Protein 1VL0 (pdb70)

InterPro domains:
  IPR005913 dTDP-4-dehydrorhamnose reductase [PTHR10491] (2-278)
  IPR005913 dTDP-4-dehydrorhamnose reductase [TIGR01214] (2-276)
  IPR029903 RmlD-like, substrate binding domain [PF04321] (1-279)
  IPR036291 NAD(P)-binding domain superfamily [SSF51735] (1-278)

B-factor: mean 43.26, std 10.96, range [20.82, 116.73]

Secondary structure (DSSP, 8-state):
--EEEESTTSHHHHHHHHHHTTSS--EEEE-TTT--TT-HHHHHHHHHHH--SEEEE------HHHHHH-HHHHHIIIIIHHHHHHHHHHHHT-EEEEEEEGGGS-S--SSPBPTTSPP---SHHHHHHHHHHHHHHHH-SSEEEEEE-SEESSSS-TTT--HHHHH-SEEEEESS-EE--EEHHHHHHHHHHHHHHT--EEEE---BS-EEHHHHHHHHHHHH----EEEEE-STTS--SS---SB-PBP---TTTT---PPBHHHHHHHHHHHH-/-EEEESTTSHHHHHHHHHHTTSS--EEEE-TTT--TT-HHHHHHHHHHH--SEEEE------HHHHHH-HHHHHIIIIIHHHHHHHHHHHHT-EEEEEEEGGGS-S--SS-B-TTSPP---SHHHHHHHHHHHHHHHH-SSEEEEEE-SEESSSS-TTT--HHHHH-SEEEEESS-EE--EEHHHHHHHHHHHHHHT--EEEE---BS-EEHHHHHHHHHHHHT---EEEEE-GGGS--SS---SB-PBP---TTTT-----BHHHHHHHHHHHH-/--EEEESTTSHHHHHHHHHHTTSS--EEEE-TTT--TT-HHHHHHHHHHH--SEEEE------HHHHHH-HHHHHIIIIIHHHHHHHHHHHHT-EEEEEEEGGGS-S--SSPBPTTSPP---SHHHHHHHHHHHHHHHH-SSEEEEEE-SEESSSS-TTT--HHHHH-SEEEEESS-EE--EEHHHHHHHHHHHHHHT--EEEE---BS-EEHHHHHHHHHHHH----EEEEE-GGGS--SS---SB-PBP---TTTT---PPBHHHHHHHHHHHH-

Structure (mmCIF, N/CA/C/O backbone):
data_1VL0
#
_entry.id   1VL0
#
_cell.length_a   106.800
_cell.length_b   130.670
_cell.length_c   151.050
_cell.angle_alpha   90.00
_cell.angle_beta   90.00
_cell.angle_gamma   90.00
#
_symmetry.space_group_name_H-M   'C 2 2 21'
#
loop_
_entity.id
_entity.type
_entity.pdbx_description
1 polymer 'DTDP-4-dehydrorhamnose reductase, rfbD ortholog'
2 non-polymer '1,4-DIHYDRONICOTINAMIDE ADENINE DINUCLEOTIDE'
3 non-polymer 'UNKNOWN LIGAND'
4 water water
#
loop_
_atom_site.group_PDB
_atom_site.id
_atom_site.type_symbol
_atom_site.label_atom_id
_atom_site.label_alt_id
_atom_site.label_comp_id
_atom_site.label_asym_id
_atom_site.label_entity_id
_atom_site.label_seq_id
_atom_site.pdbx_PDB_ins_code
_atom_site.Cartn_x
_atom_site.Cartn_y
_atom_site.Cartn_z
_atom_site.occupancy
_atom_site.B_iso_or_equiv
_atom_site.auth_seq_id
_atom_site.auth_comp_id
_atom_site.auth_asym_id
_atom_site.auth_atom_id
_atom_site.pdbx_PDB_model_num
ATOM 1 N N . HIS A 1 12 ? 1.606 32.685 10.557 1.00 67.53 0 HIS A N 1
ATOM 2 C CA . HIS A 1 12 ? 2.786 32.637 11.510 1.00 68.80 0 HIS A CA 1
ATOM 3 C C . HIS A 1 12 ? 4.086 32.034 10.904 1.00 64.36 0 HIS A C 1
ATOM 4 O O . HIS A 1 12 ? 4.062 31.223 9.982 1.00 65.80 0 HIS A O 1
ATOM 19 N N . LYS A 1 14 ? 7.302 29.765 10.512 1.00 44.49 2 LYS A N 1
ATOM 20 C CA . LYS A 1 14 ? 7.648 28.403 10.790 1.00 43.83 2 LYS A CA 1
ATOM 21 C C . LYS A 1 14 ? 9.185 28.240 10.685 1.00 40.78 2 LYS A C 1
ATOM 22 O O . LYS A 1 14 ? 9.783 28.446 9.635 1.00 37.15 2 LYS A O 1
ATOM 28 N N . ILE A 1 15 ? 9.792 27.844 11.793 1.00 39.03 3 ILE A N 1
ATOM 29 C CA . ILE A 1 15 ? 11.209 27.650 11.896 1.00 41.21 3 ILE A CA 1
ATOM 30 C C . ILE A 1 15 ? 11.559 26.194 12.149 1.00 39.84 3 ILE A C 1
ATOM 31 O O . ILE A 1 15 ? 11.290 25.678 13.211 1.00 39.84 3 ILE A O 1
ATOM 36 N N . LEU A 1 16 ? 12.199 25.571 11.172 1.00 36.97 4 LEU A N 1
ATOM 37 C CA . LEU A 1 16 ? 12.778 24.255 11.343 1.00 36.69 4 LEU A CA 1
ATOM 38 C C . LEU A 1 16 ? 14.147 24.381 11.942 1.00 35.57 4 LEU A C 1
ATOM 39 O O . LEU A 1 16 ? 14.995 25.151 11.431 1.00 35.95 4 LEU A O 1
ATOM 44 N N . ILE A 1 17 ? 14.388 23.627 13.016 1.00 33.83 5 ILE A N 1
ATOM 45 C CA . ILE A 1 17 ? 15.712 23.529 13.603 1.00 36.26 5 ILE A CA 1
ATOM 46 C C . ILE A 1 17 ? 16.206 22.122 13.427 1.00 35.87 5 ILE A C 1
ATOM 47 O O . ILE A 1 17 ? 15.531 21.177 13.852 1.00 34.31 5 ILE A O 1
ATOM 52 N N . THR A 1 18 ? 17.368 21.972 12.795 1.00 32.56 6 THR A N 1
ATOM 53 C CA . THR A 1 18 ? 18.022 20.667 12.709 1.00 33.23 6 THR A CA 1
ATOM 54 C C . THR A 1 18 ? 19.125 20.589 13.728 1.00 36.01 6 THR A C 1
ATOM 55 O O . THR A 1 18 ? 19.810 21.620 14.014 1.00 36.68 6 THR A O 1
ATOM 59 N N . GLY A 1 19 ? 19.336 19.383 14.270 1.00 36.74 7 GLY A N 1
ATOM 60 C CA . GLY A 1 19 ? 20.307 19.175 15.371 1.00 35.45 7 GLY A CA 1
ATOM 61 C C . GLY A 1 19 ? 19.825 19.879 16.625 1.00 35.84 7 GLY A C 1
ATOM 62 O O . GLY A 1 19 ? 20.593 20.459 17.394 1.00 35.73 7 GLY A O 1
ATOM 63 N N . ALA A 1 20 ? 18.514 19.824 16.814 1.00 35.44 8 ALA A N 1
ATOM 64 C CA . ALA A 1 20 ? 17.789 20.645 17.790 1.00 36.73 8 ALA A CA 1
ATOM 65 C C . ALA A 1 20 ? 18.017 20.227 19.260 1.00 37.31 8 ALA A C 1
ATOM 66 O O . ALA A 1 20 ? 17.805 21.030 20.187 1.00 37.85 8 ALA A O 1
ATOM 68 N N . ASN A 1 21 ? 18.473 18.995 19.457 1.00 37.82 9 ASN A N 1
ATOM 69 C CA . ASN A 1 21 ? 18.849 18.514 20.774 1.00 38.79 9 ASN A CA 1
ATOM 70 C C . ASN A 1 21 ? 20.260 18.938 21.230 1.00 37.94 9 ASN A C 1
ATOM 71 O O . ASN A 1 21 ? 20.612 18.754 22.404 1.00 38.89 9 ASN A O 1
ATOM 76 N N . GLY A 1 22 ? 21.057 19.480 20.330 1.00 36.60 10 GLY A N 1
ATOM 77 C CA . GLY A 1 22 ? 22.430 19.919 20.653 1.00 35.96 10 GLY A CA 1
ATOM 78 C C . GLY A 1 22 ? 22.436 21.169 21.515 1.00 35.91 10 GLY A C 1
ATOM 79 O O . GLY A 1 22 ? 21.377 21.727 21.826 1.00 35.12 10 GLY A O 1
ATOM 80 N N . GLN A 1 23 ? 23.628 21.649 21.871 1.00 35.93 11 GLN A N 1
ATOM 81 C CA . GLN A 1 23 ? 23.738 22.845 22.719 1.00 34.90 11 GLN A CA 1
ATOM 82 C C . GLN A 1 23 ? 23.000 24.061 22.169 1.00 34.08 11 GLN A C 1
ATOM 83 O O . GLN A 1 23 ? 22.215 24.677 22.868 1.00 34.84 11 GLN A O 1
ATOM 89 N N . LEU A 1 24 ? 23.293 24.445 20.928 1.00 34.85 12 LEU A N 1
ATOM 90 C CA . LEU A 1 24 ? 22.657 25.621 20.358 1.00 33.15 12 LEU A CA 1
ATOM 91 C C . LEU A 1 24 ? 21.185 25.369 20.045 1.00 34.59 12 LEU A C 1
ATOM 92 O O . LEU A 1 24 ? 20.340 26.227 20.287 1.00 33.40 12 LEU A O 1
ATOM 97 N N . GLY A 1 25 ? 20.880 24.189 19.518 1.00 33.86 13 GLY A N 1
ATOM 98 C CA . GLY A 1 25 ? 19.509 23.842 19.181 1.00 35.76 13 GLY A CA 1
ATOM 99 C C . GLY A 1 25 ? 18.585 24.032 20.378 1.00 36.05 13 GLY A C 1
ATOM 100 O O . GLY A 1 25 ? 17.530 24.630 20.266 1.00 40.21 13 GLY A O 1
ATOM 101 N N . ARG A 1 26 ? 19.023 23.558 21.538 1.00 38.02 14 ARG A N 1
ATOM 102 C CA . ARG A 1 26 ? 18.279 23.748 22.793 1.00 38.88 14 ARG A CA 1
ATOM 103 C C . ARG A 1 26 ? 18.129 25.209 23.188 1.00 37.41 14 ARG A C 1
ATOM 104 O O . ARG A 1 26 ? 17.065 25.618 23.618 1.00 37.75 14 ARG A O 1
ATOM 112 N N . GLU A 1 27 ? 19.187 26.000 23.044 1.00 37.59 15 GLU A N 1
ATOM 113 C CA . GLU A 1 27 ? 19.103 27.382 23.413 1.00 36.34 15 GLU A CA 1
ATOM 114 C C . GLU A 1 27 ? 18.157 28.179 22.512 1.00 38.72 15 GLU A C 1
ATOM 115 O O . GLU A 1 27 ? 17.400 29.041 22.989 1.00 36.39 15 GLU A O 1
ATOM 121 N N . ILE A 1 28 ? 18.151 27.870 21.215 1.00 37.12 16 ILE A N 1
ATOM 122 C CA . ILE A 1 28 ? 17.277 28.559 20.297 1.00 36.56 16 ILE A CA 1
ATOM 123 C C . ILE A 1 28 ? 15.826 28.229 20.630 1.00 38.30 16 ILE A C 1
ATOM 124 O O . ILE A 1 28 ? 14.967 29.111 20.648 1.00 37.78 16 ILE A O 1
ATOM 129 N N . GLN A 1 29 ? 15.554 26.957 20.895 1.00 37.42 17 GLN A N 1
ATOM 130 C CA . GLN A 1 29 ? 14.193 26.569 21.299 1.00 37.88 17 GLN A CA 1
ATOM 131 C C . GLN A 1 29 ? 13.766 27.380 22.527 1.00 38.91 17 GLN A C 1
ATOM 132 O O . GLN A 1 29 ? 12.671 27.906 22.569 1.00 39.66 17 GLN A O 1
ATOM 138 N N . LYS A 1 30 ? 14.682 27.513 23.492 1.00 39.99 18 LYS A N 1
ATOM 139 C CA . LYS A 1 30 ? 14.408 28.216 24.730 1.00 42.01 18 LYS A CA 1
ATOM 140 C C . LYS A 1 30 ? 14.150 29.711 24.503 1.00 42.45 18 LYS A C 1
ATOM 141 O O . LYS A 1 30 ? 13.184 30.257 25.043 1.00 43.97 18 LYS A O 1
ATOM 147 N N . GLN A 1 31 ? 14.947 30.354 23.659 1.00 41.04 19 GLN A N 1
ATOM 148 C CA . GLN A 1 31 ? 14.740 31.768 23.354 1.00 38.80 19 GLN A CA 1
ATOM 149 C C . GLN A 1 31 ? 13.512 32.028 22.476 1.00 41.09 19 GLN A C 1
ATOM 150 O O . GLN A 1 31 ? 13.012 33.153 22.424 1.00 43.24 19 GLN A O 1
ATOM 156 N N . LEU A 1 32 ? 13.011 31.005 21.792 1.00 42.90 20 LEU A N 1
ATOM 157 C CA . LEU A 1 32 ? 11.819 31.149 20.974 1.00 43.82 20 LEU A CA 1
ATOM 158 C C . LEU A 1 32 ? 10.519 30.794 21.707 1.00 46.30 20 LEU A C 1
ATOM 159 O O . LEU A 1 32 ? 9.448 31.026 21.195 1.00 46.51 20 LEU A O 1
ATOM 164 N N . LYS A 1 33 ? 10.610 30.201 22.889 1.00 50.56 21 LYS A N 1
ATOM 165 C CA . LYS A 1 33 ? 9.420 29.902 23.666 1.00 54.63 21 LYS A CA 1
ATOM 166 C C . LYS A 1 33 ? 8.593 31.178 23.930 1.00 56.60 21 LYS A C 1
ATOM 167 O O . LYS A 1 33 ? 9.100 32.214 24.336 1.00 56.36 21 LYS A O 1
ATOM 170 N N . GLY A 1 34 ? 7.303 31.096 23.661 1.00 58.92 22 GLY A N 1
ATOM 171 C CA . GLY A 1 34 ? 6.418 32.228 23.870 1.00 60.75 22 GLY A CA 1
ATOM 172 C C . GLY A 1 34 ? 6.433 33.294 22.786 1.00 61.05 22 GLY A C 1
ATOM 173 O O . GLY A 1 34 ? 5.586 34.188 22.792 1.00 61.91 22 GLY A O 1
ATOM 174 N N . LYS A 1 35 ? 7.366 33.208 21.845 1.00 59.67 23 LYS A N 1
ATOM 175 C CA . LYS A 1 35 ? 7.342 34.084 20.679 1.00 59.03 23 LYS A CA 1
ATOM 176 C C . LYS A 1 35 ? 6.246 33.603 19.739 1.00 57.77 23 LYS A C 1
ATOM 177 O O . LYS A 1 35 ? 5.733 32.484 19.883 1.00 55.30 23 LYS A O 1
ATOM 181 N N . ASN A 1 36 ? 5.876 34.457 18.791 1.00 58.79 24 ASN A N 1
ATOM 182 C CA . ASN A 1 36 ? 4.819 34.128 17.833 1.00 59.59 24 ASN A CA 1
ATOM 183 C C . ASN A 1 36 ? 5.377 33.381 16.591 1.00 58.42 24 ASN A C 1
ATOM 184 O O . ASN A 1 36 ? 5.353 33.885 15.457 1.00 60.33 24 ASN A O 1
ATOM 189 N N . VAL A 1 37 ? 5.909 32.183 16.835 1.00 55.49 25 VAL A N 1
ATOM 190 C CA . VAL A 1 37 ? 6.553 31.367 15.816 1.00 52.11 25 VAL A CA 1
ATOM 191 C C . VAL A 1 37 ? 6.243 29.929 16.120 1.00 48.28 25 VAL A C 1
ATOM 192 O O . VAL A 1 37 ? 6.217 29.529 17.291 1.00 47.79 25 VAL A O 1
ATOM 196 N N . GLU A 1 38 ? 6.066 29.149 15.067 1.00 45.29 26 GLU A N 1
ATOM 197 C CA . GLU A 1 38 ? 5.959 27.715 15.186 1.00 44.82 26 GLU A CA 1
ATOM 198 C C . GLU A 1 38 ? 7.344 27.102 14.980 1.00 42.10 26 GLU A C 1
ATOM 199 O O . GLU A 1 38 ? 7.932 27.221 13.892 1.00 41.53 26 GLU A O 1
ATOM 205 N N . VAL A 1 39 ? 7.870 26.466 16.022 1.00 40.96 27 VAL A N 1
ATOM 206 C CA . VAL A 1 39 ? 9.182 25.810 15.963 1.00 43.35 27 VAL A CA 1
ATOM 207 C C . VAL A 1 39 ? 9.022 24.309 15.730 1.00 43.81 27 VAL A C 1
ATOM 208 O O . VAL A 1 39 ? 8.231 23.654 16.412 1.00 44.13 27 VAL A O 1
ATOM 212 N N . ILE A 1 40 ? 9.798 23.786 14.780 1.00 41.87 28 ILE A N 1
ATOM 213 C CA . ILE A 1 40 ? 9.821 22.371 14.466 1.00 42.46 28 ILE A CA 1
ATOM 214 C C . ILE A 1 40 ? 11.221 21.861 14.745 1.00 42.26 28 ILE A C 1
ATOM 215 O O . ILE A 1 40 ? 12.093 21.963 13.884 1.00 41.13 28 ILE A O 1
ATOM 220 N N . PRO A 1 41 ? 11.444 21.302 15.926 1.00 41.95 29 PRO A N 1
ATOM 221 C CA . PRO A 1 41 ? 12.752 20.791 16.274 1.00 42.67 29 PRO A CA 1
ATOM 222 C C . PRO A 1 41 ? 12.931 19.382 15.751 1.00 41.50 29 PRO A C 1
ATOM 223 O O . PRO A 1 41 ? 12.042 18.546 15.910 1.00 38.03 29 PRO A O 1
ATOM 227 N N . THR A 1 42 ? 14.071 19.119 15.126 1.00 38.09 30 THR A N 1
ATOM 228 C CA . THR A 1 42 ? 14.360 17.801 14.642 1.00 38.64 30 THR A CA 1
ATOM 229 C C . THR A 1 42 ? 15.767 17.470 14.995 1.00 39.03 30 THR A C 1
ATOM 230 O O . THR A 1 42 ? 16.667 18.342 15.004 1.00 38.79 30 THR A O 1
ATOM 234 N N . ASP A 1 43 ? 15.973 16.191 15.233 1.00 40.16 31 ASP A N 1
ATOM 235 C CA . ASP A 1 43 ? 17.297 15.641 15.248 1.00 41.37 31 ASP A CA 1
ATOM 236 C C . ASP A 1 43 ? 17.296 14.415 14.353 1.00 37.60 31 ASP A C 1
ATOM 237 O O . ASP A 1 43 ? 16.298 14.141 13.636 1.00 37.77 31 ASP A O 1
ATOM 242 N N . VAL A 1 44 ? 18.395 13.681 14.345 1.00 38.14 32 VAL A N 1
ATOM 243 C CA . VAL A 1 44 ? 18.658 12.714 13.273 1.00 42.03 32 VAL A CA 1
ATOM 244 C C . VAL A 1 44 ? 17.540 11.698 13.102 1.00 42.13 32 VAL A C 1
ATOM 245 O O . VAL A 1 44 ? 17.257 11.248 11.988 1.00 42.68 32 VAL A O 1
ATOM 249 N N . GLN A 1 45 ? 16.927 11.302 14.201 1.00 43.55 33 GLN A N 1
ATOM 250 C CA . GLN A 1 45 ? 15.882 10.289 14.165 1.00 44.45 33 GLN A CA 1
ATOM 251 C C . GLN A 1 45 ? 14.561 10.820 13.567 1.00 42.16 33 GLN A C 1
ATOM 252 O O . GLN A 1 45 ? 13.687 10.022 13.183 1.00 41.13 33 GLN A O 1
ATOM 258 N N . ASP A 1 46 ? 14.431 12.146 13.459 1.00 38.56 34 ASP A N 1
ATOM 259 C CA . ASP A 1 46 ? 13.245 12.784 12.854 1.00 42.01 34 ASP A CA 1
ATOM 260 C C . ASP A 1 46 ? 13.475 13.203 11.404 1.00 40.93 34 ASP A C 1
ATOM 261 O O . ASP A 1 46 ? 12.559 13.190 10.577 1.00 40.04 34 ASP A O 1
ATOM 266 N N . LEU A 1 47 ? 14.693 13.645 11.139 1.00 38.40 35 LEU A N 1
ATOM 267 C CA . LEU A 1 47 ? 15.124 14.056 9.826 1.00 36.93 35 LEU A CA 1
ATOM 268 C C . LEU A 1 47 ? 16.625 13.938 9.757 1.00 35.38 35 LEU A C 1
ATOM 269 O O . LEU A 1 47 ? 17.349 14.694 10.405 1.00 35.31 35 LEU A O 1
ATOM 274 N N . ASP A 1 48 ? 17.064 12.994 8.953 1.00 37.27 36 ASP A N 1
ATOM 275 C CA . ASP A 1 48 ? 18.472 12.814 8.646 1.00 37.49 36 ASP A CA 1
ATOM 276 C C . ASP A 1 48 ? 18.846 13.741 7.503 1.00 35.44 36 ASP A C 1
ATOM 277 O O . ASP A 1 48 ? 18.462 13.538 6.367 1.00 35.44 36 ASP A O 1
ATOM 282 N N . ILE A 1 49 ? 19.598 14.781 7.810 1.00 36.50 37 ILE A N 1
ATOM 283 C CA . ILE A 1 49 ? 19.883 15.806 6.837 1.00 36.61 37 ILE A CA 1
ATOM 284 C C . ILE A 1 49 ? 20.807 15.346 5.706 1.00 36.53 37 ILE A C 1
ATOM 285 O O . ILE A 1 49 ? 20.884 16.029 4.701 1.00 36.76 37 ILE A O 1
ATOM 290 N N . THR A 1 50 ? 21.474 14.196 5.857 1.00 34.73 38 THR A N 1
ATOM 291 C CA . THR A 1 50 ? 22.378 13.694 4.833 1.00 36.31 38 THR A CA 1
ATOM 292 C C . THR A 1 50 ? 21.646 12.953 3.720 1.00 38.54 38 THR A C 1
ATOM 293 O O . THR A 1 50 ? 22.272 12.602 2.724 1.00 38.50 38 THR A O 1
ATOM 297 N N . ASN A 1 51 ? 20.334 12.773 3.879 1.00 37.42 39 ASN A N 1
ATOM 298 C CA . ASN A 1 51 ? 19.512 12.060 2.945 1.00 35.77 39 ASN A CA 1
ATOM 299 C C . ASN A 1 51 ? 18.665 12.994 2.101 1.00 37.41 39 ASN A C 1
ATOM 300 O O . ASN A 1 51 ? 17.684 13.563 2.591 1.00 36.88 39 ASN A O 1
ATOM 305 N N . VAL A 1 52 ? 18.988 13.085 0.813 1.00 36.54 40 VAL A N 1
ATOM 306 C CA . VAL A 1 52 ? 18.424 14.144 -0.039 1.00 37.19 40 VAL A CA 1
ATOM 307 C C . VAL A 1 52 ? 16.931 13.981 -0.240 1.00 37.09 40 VAL A C 1
ATOM 308 O O . VAL A 1 52 ? 16.178 14.930 -0.127 1.00 35.42 40 VAL A O 1
ATOM 312 N N . LEU A 1 53 ? 16.487 12.764 -0.483 1.00 37.66 41 LEU A N 1
ATOM 313 C CA . LEU A 1 53 ? 15.100 12.533 -0.738 1.00 38.98 41 LEU A CA 1
ATOM 314 C C . LEU A 1 53 ? 14.250 12.831 0.495 1.00 37.40 41 LEU A C 1
ATOM 315 O O . LEU A 1 53 ? 13.162 13.420 0.398 1.00 38.47 41 LEU A O 1
ATOM 320 N N . ALA A 1 54 ? 14.725 12.403 1.650 1.00 34.35 42 ALA A N 1
ATOM 321 C CA . ALA A 1 54 ? 14.028 12.637 2.910 1.00 35.34 42 ALA A CA 1
ATOM 322 C C . ALA A 1 54 ? 13.935 14.139 3.179 1.00 35.05 42 ALA A C 1
ATOM 323 O O . ALA A 1 54 ? 12.868 14.678 3.548 1.00 32.82 42 ALA A O 1
ATOM 325 N N . VAL A 1 55 ? 15.073 14.831 3.015 1.00 33.86 43 VAL A N 1
ATOM 326 C CA . VAL A 1 55 ? 15.088 16.279 3.213 1.00 32.79 43 VAL A CA 1
ATOM 327 C C . VAL A 1 55 ? 14.118 17.030 2.271 1.00 33.34 43 VAL A C 1
ATOM 328 O O . VAL A 1 55 ? 13.336 17.890 2.727 1.00 33.46 43 VAL A O 1
ATOM 332 N N . ASN A 1 56 ? 14.129 16.681 0.983 1.00 34.95 44 ASN A N 1
ATOM 333 C CA . ASN A 1 56 ? 13.214 17.294 0.018 1.00 35.95 44 ASN A CA 1
ATOM 334 C C . ASN A 1 56 ? 11.758 17.100 0.393 1.00 37.12 44 ASN A C 1
ATOM 335 O O . ASN A 1 56 ? 10.980 18.029 0.357 1.00 36.73 44 ASN A O 1
ATOM 340 N N . LYS A 1 57 ? 11.403 15.876 0.742 1.00 39.89 45 LYS A N 1
ATOM 341 C CA . LYS A 1 57 ? 10.032 15.557 1.105 1.00 39.67 45 LYS A CA 1
ATOM 342 C C . LYS A 1 57 ? 9.573 16.343 2.323 1.00 37.56 45 LYS A C 1
ATOM 343 O O . LYS A 1 57 ? 8.471 16.851 2.366 1.00 35.82 45 LYS A O 1
ATOM 349 N N . PHE A 1 58 ? 10.424 16.412 3.324 1.00 36.61 46 PHE A N 1
ATOM 350 C CA . PHE A 1 58 ? 10.118 17.114 4.572 1.00 37.76 46 PHE A CA 1
ATOM 351 C C . PHE A 1 58 ? 9.818 18.590 4.286 1.00 36.74 46 PHE A C 1
ATOM 352 O O . PHE A 1 58 ? 8.793 19.136 4.701 1.00 36.06 46 PHE A O 1
ATOM 360 N N . PHE A 1 59 ? 10.720 19.237 3.557 1.00 36.35 47 PHE A N 1
ATOM 361 C CA . PHE A 1 59 ? 10.495 20.651 3.207 1.00 34.88 47 PHE A CA 1
ATOM 362 C C . PHE A 1 59 ? 9.246 20.876 2.358 1.00 35.21 47 PHE A C 1
ATOM 363 O O . PHE A 1 59 ? 8.519 21.834 2.561 1.00 37.41 47 PHE A O 1
ATOM 371 N N . ASN A 1 60 ? 9.008 19.996 1.392 1.00 35.94 48 ASN A N 1
ATOM 372 C CA . ASN A 1 60 ? 7.845 20.141 0.515 1.00 39.57 48 ASN A CA 1
ATOM 373 C C . ASN A 1 60 ? 6.534 19.990 1.288 1.00 40.01 48 ASN A C 1
ATOM 374 O O . ASN A 1 60 ? 5.569 20.655 0.941 1.00 43.02 48 ASN A O 1
ATOM 379 N N . GLU A 1 61 ? 6.535 19.160 2.330 1.00 40.94 49 GLU A N 1
ATOM 380 C CA . GLU A 1 61 ? 5.340 18.924 3.158 1.00 46.20 49 GLU A CA 1
ATOM 381 C C . GLU A 1 61 ? 5.184 19.987 4.245 1.00 44.48 49 GLU A C 1
ATOM 382 O O . GLU A 1 61 ? 4.084 20.521 4.427 1.00 45.04 49 GLU A O 1
ATOM 388 N N . LYS A 1 62 ? 6.273 20.318 4.947 1.00 41.96 50 LYS A N 1
ATOM 389 C CA . LYS A 1 62 ? 6.199 21.248 6.069 1.00 42.48 50 LYS A CA 1
ATOM 390 C C . LYS A 1 62 ? 6.278 22.721 5.664 1.00 42.97 50 LYS A C 1
ATOM 391 O O . LYS A 1 62 ? 5.811 23.592 6.395 1.00 42.56 50 LYS A O 1
ATOM 397 N N . LYS A 1 63 ? 6.948 23.002 4.548 1.00 43.24 51 LYS A N 1
ATOM 398 C CA . LYS A 1 63 ? 7.151 24.363 4.074 1.00 42.71 51 LYS A CA 1
ATOM 399 C C . LYS A 1 63 ? 7.599 25.384 5.150 1.00 40.52 51 LYS A C 1
ATOM 400 O O . LYS A 1 63 ? 6.977 26.431 5.346 1.00 37.53 51 LYS A O 1
ATOM 406 N N . PRO A 1 64 ? 8.711 25.129 5.822 1.00 38.53 52 PRO A N 1
ATOM 407 C CA . PRO A 1 64 ? 9.210 26.117 6.784 1.00 37.94 52 PRO A CA 1
ATOM 408 C C . PRO A 1 64 ? 9.550 27.433 6.097 1.00 36.59 52 PRO A C 1
ATOM 409 O O . PRO A 1 64 ? 9.696 27.482 4.865 1.00 36.61 52 PRO A O 1
ATOM 413 N N . ASN A 1 65 ? 9.647 28.500 6.876 1.00 34.10 53 ASN A N 1
ATOM 414 C CA . ASN A 1 65 ? 10.099 29.794 6.357 1.00 34.83 53 ASN A CA 1
ATOM 415 C C . ASN A 1 65 ? 11.617 29.974 6.539 1.00 34.93 53 ASN A C 1
ATOM 416 O O . ASN A 1 65 ? 12.245 30.766 5.845 1.00 32.22 53 ASN A O 1
ATOM 421 N N . VAL A 1 66 ? 12.165 29.267 7.527 1.00 35.20 54 VAL A N 1
ATOM 422 C CA . VAL A 1 66 ? 13.599 29.360 7.901 1.00 36.66 54 VAL A CA 1
ATOM 423 C C . VAL A 1 66 ? 13.983 27.998 8.365 1.00 35.71 54 VAL A C 1
ATOM 424 O O . VAL A 1 66 ? 13.176 27.323 9.035 1.00 35.06 54 VAL A O 1
ATOM 428 N N . VAL A 1 67 ? 15.187 27.569 7.982 1.00 33.99 55 VAL A N 1
ATOM 429 C CA . VAL A 1 67 ? 15.819 26.431 8.585 1.00 32.53 55 VAL A CA 1
ATOM 430 C C . VAL A 1 67 ? 17.064 26.958 9.261 1.00 33.19 55 VAL A C 1
ATOM 431 O O . VAL A 1 67 ? 17.836 27.730 8.679 1.00 32.95 55 VAL A O 1
ATOM 435 N N . ILE A 1 68 ? 17.244 26.555 10.515 1.00 31.63 56 ILE A N 1
ATOM 436 C CA . ILE A 1 68 ? 18.465 26.773 11.246 1.00 32.14 56 ILE A CA 1
ATOM 437 C C . ILE A 1 68 ? 19.168 25.449 11.428 1.00 32.24 56 ILE A C 1
ATOM 438 O O . ILE A 1 68 ? 18.684 24.561 12.111 1.00 32.40 56 ILE A O 1
ATOM 443 N N . ASN A 1 69 ? 20.358 25.337 10.848 1.00 30.66 57 ASN A N 1
ATOM 444 C CA . ASN A 1 69 ? 21.053 24.070 10.919 1.00 32.87 57 ASN A CA 1
ATOM 445 C C . ASN A 1 69 ? 22.102 24.052 12.022 1.00 34.90 57 ASN A C 1
ATOM 446 O O . ASN A 1 69 ? 23.180 24.666 11.881 1.00 35.09 57 ASN A O 1
ATOM 451 N N . CYS A 1 70 ? 21.788 23.327 13.103 1.00 36.75 58 CYS A N 1
ATOM 452 C CA . CYS A 1 70 ? 22.688 23.174 14.250 1.00 39.05 58 CYS A CA 1
ATOM 453 C C . CYS A 1 70 ? 23.327 21.799 14.288 1.00 40.36 58 CYS A C 1
ATOM 454 O O . CYS A 1 70 ? 24.085 21.501 15.193 1.00 41.78 58 CYS A O 1
ATOM 457 N N . ALA A 1 71 ? 23.007 20.959 13.313 1.00 39.88 59 ALA A N 1
ATOM 458 C CA . ALA A 1 71 ? 23.547 19.597 13.262 1.00 38.63 59 ALA A CA 1
ATOM 459 C C . ALA A 1 71 ? 24.974 19.657 12.739 1.00 40.26 59 ALA A C 1
ATOM 460 O O . ALA A 1 71 ? 25.242 20.382 11.802 1.00 40.84 59 ALA A O 1
ATOM 462 N N . ALA A 1 72 ? 25.869 18.872 13.322 1.00 38.84 60 ALA A N 1
ATOM 463 C CA . ALA A 1 72 ? 27.222 18.766 12.827 1.00 40.51 60 ALA A CA 1
ATOM 464 C C . ALA A 1 72 ? 27.887 17.547 13.424 1.00 40.82 60 ALA A C 1
ATOM 465 O O . ALA A 1 72 ? 27.397 17.031 14.380 1.00 38.75 60 ALA A O 1
ATOM 467 N N . HIS A 1 73 ? 29.004 17.128 12.812 1.00 42.58 61 HIS A N 1
ATOM 468 C CA . HIS A 1 73 ? 29.953 16.140 13.317 1.00 45.25 61 HIS A CA 1
ATOM 469 C C . HIS A 1 73 ? 31.082 16.988 13.896 1.00 46.89 61 HIS A C 1
ATOM 470 O O . HIS A 1 73 ? 31.956 17.480 13.168 1.00 44.82 61 HIS A O 1
ATOM 477 N N . THR A 1 74 ? 31.007 17.206 15.208 1.00 50.11 62 THR A N 1
ATOM 478 C CA . THR A 1 74 ? 31.891 18.120 15.922 1.00 51.72 62 THR A CA 1
ATOM 479 C C . THR A 1 74 ? 33.039 17.448 16.635 1.00 53.73 62 THR A C 1
ATOM 480 O O . THR A 1 74 ? 33.909 18.148 17.122 1.00 53.93 62 THR A O 1
ATOM 484 N N . ALA A 1 75 ? 33.037 16.118 16.722 1.00 53.58 63 ALA A N 1
ATOM 485 C CA . ALA A 1 75 ? 34.214 15.395 17.208 1.00 53.02 63 ALA A CA 1
ATOM 486 C C . ALA A 1 75 ? 35.387 15.637 16.240 1.00 51.32 63 ALA A C 1
ATOM 487 O O . ALA A 1 75 ? 35.545 14.951 15.219 1.00 50.88 63 ALA A O 1
ATOM 489 N N . VAL A 1 76 ? 36.220 16.615 16.582 1.00 50.14 64 VAL A N 1
ATOM 490 C CA . VAL A 1 76 ? 37.250 17.119 15.665 1.00 50.87 64 VAL A CA 1
ATOM 491 C C . VAL A 1 76 ? 38.282 16.061 15.306 1.00 50.18 64 VAL A C 1
ATOM 492 O O . VAL A 1 76 ? 38.626 15.901 14.130 1.00 48.49 64 VAL A O 1
ATOM 496 N N . ASP A 1 77 ? 38.782 15.339 16.297 1.00 51.26 65 ASP A N 1
ATOM 497 C CA . ASP A 1 77 ? 39.797 14.313 16.041 1.00 52.31 65 ASP A CA 1
ATOM 498 C C . ASP A 1 77 ? 39.193 13.156 15.278 1.00 50.15 65 ASP A C 1
ATOM 499 O O . ASP A 1 77 ? 39.830 12.626 14.384 1.00 51.73 65 ASP A O 1
ATOM 504 N N . LYS A 1 78 ? 37.970 12.758 15.632 1.00 49.37 66 LYS A N 1
ATOM 505 C CA . LYS A 1 78 ? 37.273 11.666 14.927 1.00 50.18 66 LYS A CA 1
ATOM 506 C C . LYS A 1 78 ? 36.973 11.980 13.452 1.00 48.87 66 LYS A C 1
ATOM 507 O O . LYS A 1 78 ? 36.856 11.064 12.648 1.00 48.74 66 LYS A O 1
ATOM 510 N N . CYS A 1 79 ? 36.828 13.257 13.097 1.00 47.30 67 CYS A N 1
ATOM 511 C CA . CYS A 1 79 ? 36.640 13.633 11.681 1.00 45.38 67 CYS A CA 1
ATOM 512 C C . CYS A 1 79 ? 37.815 13.197 10.804 1.00 43.49 67 CYS A C 1
ATOM 513 O O . CYS A 1 79 ? 37.630 12.848 9.639 1.00 42.41 67 CYS A O 1
ATOM 516 N N . GLU A 1 80 ? 39.021 13.214 11.361 1.00 44.69 68 GLU A N 1
ATOM 517 C CA . GLU A 1 80 ? 40.222 12.828 10.605 1.00 47.27 68 GLU A CA 1
ATOM 518 C C . GLU A 1 80 ? 40.156 11.390 10.161 1.00 48.94 68 GLU A C 1
ATOM 519 O O . GLU A 1 80 ? 40.592 11.072 9.074 1.00 51.13 68 GLU A O 1
ATOM 525 N N . GLU A 1 81 ? 39.575 10.536 10.994 1.00 49.76 69 GLU A N 1
ATOM 526 C CA . GLU A 1 81 ? 39.421 9.110 10.659 1.00 52.17 69 GLU A CA 1
ATOM 527 C C . GLU A 1 81 ? 38.056 8.763 10.054 1.00 49.33 69 GLU A C 1
ATOM 528 O O . GLU A 1 81 ? 37.890 7.678 9.531 1.00 48.40 69 GLU A O 1
ATOM 534 N N . GLN A 1 82 ? 37.096 9.688 10.135 1.00 46.47 70 GLN A N 1
ATOM 535 C CA . GLN A 1 82 ? 35.769 9.524 9.537 1.00 44.78 70 GLN A CA 1
ATOM 536 C C . GLN A 1 82 ? 35.473 10.619 8.511 1.00 40.75 70 GLN A C 1
ATOM 537 O O . GLN A 1 82 ? 34.462 11.266 8.600 1.00 38.32 70 GLN A O 1
ATOM 543 N N . TYR A 1 83 ? 36.340 10.782 7.519 1.00 39.70 71 TYR A N 1
ATOM 544 C CA . TYR A 1 83 ? 36.255 11.866 6.538 1.00 38.93 71 TYR A CA 1
ATOM 545 C C . TYR A 1 83 ? 34.960 11.814 5.720 1.00 38.32 71 TYR A C 1
ATOM 546 O O . TYR A 1 83 ? 34.317 12.838 5.504 1.00 38.12 71 TYR A O 1
ATOM 555 N N . ASP A 1 84 ? 34.541 10.617 5.302 1.00 35.83 72 ASP A N 1
ATOM 556 C CA . ASP A 1 84 ? 33.305 10.468 4.510 1.00 36.61 72 ASP A CA 1
ATOM 557 C C . ASP A 1 84 ? 32.105 10.937 5.324 1.00 35.93 72 ASP A C 1
ATOM 558 O O . ASP A 1 84 ? 31.340 11.773 4.906 1.00 36.68 72 ASP A O 1
ATOM 563 N N . LEU A 1 85 ? 32.023 10.458 6.552 1.00 36.53 73 LEU A N 1
ATOM 564 C CA . LEU A 1 85 ? 30.952 10.832 7.439 1.00 37.49 73 LEU A CA 1
ATOM 565 C C . LEU A 1 85 ? 30.968 12.317 7.765 1.00 36.53 73 LEU A C 1
ATOM 566 O O . LEU A 1 85 ? 29.916 12.942 7.830 1.00 36.75 73 LEU A O 1
ATOM 571 N N . ALA A 1 86 ? 32.144 12.892 7.993 1.00 35.61 74 ALA A N 1
ATOM 572 C CA . ALA A 1 86 ? 32.234 14.339 8.195 1.00 35.28 74 ALA A CA 1
ATOM 573 C C . ALA A 1 86 ? 31.698 15.117 6.985 1.00 34.26 74 ALA A C 1
ATOM 574 O O . ALA A 1 86 ? 31.018 16.113 7.141 1.00 33.83 74 ALA A O 1
ATOM 576 N N . TYR A 1 87 ? 32.027 14.670 5.780 1.00 31.71 75 TYR A N 1
ATOM 577 C CA . TYR A 1 87 ? 31.559 15.321 4.559 1.00 32.45 75 TYR A CA 1
ATOM 578 C C . TYR A 1 87 ? 30.040 15.215 4.474 1.00 32.56 75 TYR A C 1
ATOM 579 O O . TYR A 1 87 ? 29.366 16.207 4.232 1.00 34.72 75 TYR A O 1
ATOM 588 N N . LYS A 1 88 ? 29.501 14.033 4.795 1.00 32.59 76 LYS A N 1
ATOM 589 C CA . LYS A 1 88 ? 28.064 13.831 4.714 1.00 34.14 76 LYS A CA 1
ATOM 590 C C . LYS A 1 88 ? 27.318 14.759 5.651 1.00 34.97 76 LYS A C 1
ATOM 591 O O . LYS A 1 88 ? 26.334 15.382 5.250 1.00 34.39 76 LYS A O 1
ATOM 597 N N . ILE A 1 89 ? 27.781 14.842 6.904 1.00 35.92 77 ILE A N 1
ATOM 598 C CA . ILE A 1 89 ? 27.082 15.636 7.891 1.00 36.23 77 ILE A CA 1
ATOM 599 C C . ILE A 1 89 ? 27.426 17.113 7.767 1.00 34.69 77 ILE A C 1
ATOM 600 O O . ILE A 1 89 ? 26.567 17.959 7.886 1.00 32.60 77 ILE A O 1
ATOM 605 N N . ASN A 1 90 ? 28.706 17.421 7.598 1.00 32.72 78 ASN A N 1
ATOM 606 C CA . ASN A 1 90 ? 29.162 18.810 7.661 1.00 32.84 78 ASN A CA 1
ATOM 607 C C . ASN A 1 90 ? 29.023 19.576 6.342 1.00 35.10 78 ASN A C 1
ATOM 608 O O . ASN A 1 90 ? 28.984 20.802 6.377 1.00 35.64 78 ASN A O 1
ATOM 613 N N . ALA A 1 91 ? 28.950 18.865 5.202 1.00 33.17 79 ALA A N 1
ATOM 614 C CA . ALA A 1 91 ? 28.843 19.507 3.888 1.00 33.14 79 ALA A CA 1
ATOM 615 C C . ALA A 1 91 ? 27.589 19.157 3.120 1.00 31.80 79 ALA A C 1
ATOM 616 O O . ALA A 1 91 ? 26.903 20.056 2.661 1.00 33.23 79 ALA A O 1
ATOM 618 N N . ILE A 1 92 ? 27.315 17.859 2.962 1.00 32.96 80 ILE A N 1
ATOM 619 C CA . ILE A 1 92 ? 26.134 17.390 2.208 1.00 33.59 80 ILE A CA 1
ATOM 620 C C . ILE A 1 92 ? 24.842 17.761 2.927 1.00 34.38 80 ILE A C 1
ATOM 621 O O . ILE A 1 92 ? 23.841 18.070 2.303 1.00 34.65 80 ILE A O 1
ATOM 626 N N . GLY A 1 93 ? 24.849 17.688 4.258 1.00 35.65 81 GLY A N 1
ATOM 627 C CA . GLY A 1 93 ? 23.677 18.109 5.023 1.00 35.34 81 GLY A CA 1
ATOM 628 C C . GLY A 1 93 ? 23.254 19.528 4.732 1.00 33.50 81 GLY A C 1
ATOM 629 O O . GLY A 1 93 ? 22.130 19.779 4.344 1.00 35.40 81 GLY A O 1
ATOM 630 N N . PRO A 1 94 ? 24.159 20.480 4.928 1.00 33.62 82 PRO A N 1
ATOM 631 C CA . PRO A 1 94 ? 23.912 21.885 4.542 1.00 33.70 82 PRO A CA 1
ATOM 632 C C . PRO A 1 94 ? 23.472 22.101 3.073 1.00 35.16 82 PRO A C 1
ATOM 633 O O . PRO A 1 94 ? 22.466 22.849 2.799 1.00 33.45 82 PRO A O 1
ATOM 637 N N . LYS A 1 95 ? 24.126 21.374 2.165 1.00 32.70 83 LYS A N 1
ATOM 638 C CA . LYS A 1 95 ? 23.758 21.372 0.745 1.00 31.75 83 LYS A CA 1
ATOM 639 C C . LYS A 1 95 ? 22.312 20.987 0.590 1.00 31.68 83 LYS A C 1
ATOM 640 O O . LYS A 1 95 ? 21.571 21.667 -0.113 1.00 32.60 83 LYS A O 1
ATOM 646 N N . ASN A 1 96 ? 21.939 19.869 1.206 1.00 32.36 84 ASN A N 1
ATOM 647 C CA . ASN A 1 96 ? 20.586 19.347 1.084 1.00 31.72 84 ASN A CA 1
ATOM 648 C C . ASN A 1 96 ? 19.566 20.336 1.635 1.00 30.71 84 ASN A C 1
ATOM 649 O O . ASN A 1 96 ? 18.468 20.532 1.045 1.00 32.45 84 ASN A O 1
ATOM 654 N N . LEU A 1 97 ? 19.896 20.938 2.771 1.00 31.66 85 LEU A N 1
ATOM 655 C CA . LEU A 1 97 ? 18.983 21.862 3.441 1.00 31.60 85 LEU A CA 1
ATOM 656 C C . LEU A 1 97 ? 18.843 23.181 2.714 1.00 31.40 85 LEU A C 1
ATOM 657 O O . LEU A 1 97 ? 17.745 23.751 2.618 1.00 30.69 85 LEU A O 1
ATOM 662 N N . ALA A 1 98 ? 19.953 23.668 2.185 1.00 30.48 86 ALA A N 1
ATOM 663 C CA . ALA A 1 98 ? 19.971 24.921 1.441 1.00 31.04 86 ALA A CA 1
ATOM 664 C C . ALA A 1 98 ? 19.118 24.865 0.172 1.00 29.62 86 ALA A C 1
ATOM 665 O O . ALA A 1 98 ? 18.293 25.781 -0.087 1.00 33.84 86 ALA A O 1
ATOM 667 N N . ALA A 1 99 ? 19.258 23.777 -0.589 1.00 29.07 87 ALA A N 1
ATOM 668 C CA . ALA A 1 99 ? 18.506 23.590 -1.817 1.00 29.68 87 ALA A CA 1
ATOM 669 C C . ALA A 1 99 ? 17.030 23.319 -1.556 1.00 30.56 87 ALA A C 1
ATOM 670 O O . ALA A 1 99 ? 16.183 23.843 -2.273 1.00 31.65 87 ALA A O 1
ATOM 672 N N . ALA A 1 100 ? 16.754 22.508 -0.544 1.00 32.89 88 ALA A N 1
ATOM 673 C CA . ALA A 1 100 ? 15.367 22.160 -0.187 1.00 33.33 88 ALA A CA 1
ATOM 674 C C . ALA A 1 100 ? 14.679 23.426 0.297 1.00 32.91 88 ALA A C 1
ATOM 675 O O . ALA A 1 100 ? 13.558 23.672 -0.025 1.00 34.04 88 ALA A O 1
ATOM 677 N N . ALA A 1 101 ? 15.372 24.213 1.112 1.00 34.24 89 ALA A N 1
ATOM 678 C CA . ALA A 1 101 ? 14.888 25.529 1.519 1.00 33.13 89 ALA A CA 1
ATOM 679 C C . ALA A 1 101 ? 14.572 26.394 0.315 1.00 33.24 89 ALA A C 1
ATOM 680 O O . ALA A 1 101 ? 13.466 26.920 0.200 1.00 33.73 89 ALA A O 1
ATOM 682 N N . TYR A 1 102 ? 15.538 26.577 -0.567 1.00 32.26 90 TYR A N 1
ATOM 683 C CA . TYR A 1 102 ? 15.325 27.328 -1.800 1.00 31.52 90 TYR A CA 1
ATOM 684 C C . TYR A 1 102 ? 14.063 26.945 -2.573 1.00 33.36 90 TYR A C 1
ATOM 685 O O . TYR A 1 102 ? 13.340 27.793 -3.043 1.00 33.97 90 TYR A O 1
ATOM 694 N N . SER A 1 103 ? 13.809 25.654 -2.685 1.00 33.66 91 SER A N 1
ATOM 695 C CA . SER A 1 103 ? 12.654 25.154 -3.401 1.00 34.70 91 SER A CA 1
ATOM 696 C C . SER A 1 103 ? 11.360 25.636 -2.813 1.00 35.57 91 SER A C 1
ATOM 697 O O . SER A 1 103 ? 10.413 25.760 -3.555 1.00 36.26 91 SER A O 1
ATOM 700 N N . VAL A 1 104 ? 11.316 25.933 -1.510 1.00 35.66 92 VAL A N 1
ATOM 701 C CA . VAL A 1 104 ? 10.066 26.405 -0.870 1.00 35.26 92 VAL A CA 1
ATOM 702 C C . VAL A 1 104 ? 10.110 27.895 -0.470 1.00 35.64 92 VAL A C 1
ATOM 703 O O . VAL A 1 104 ? 9.209 28.398 0.213 1.00 37.63 92 VAL A O 1
ATOM 707 N N . GLY A 1 105 ? 11.152 28.581 -0.902 1.00 34.74 93 GLY A N 1
ATOM 708 C CA . GLY A 1 105 ? 11.342 30.001 -0.614 1.00 35.62 93 GLY A CA 1
ATOM 709 C C . GLY A 1 105 ? 11.874 30.293 0.780 1.00 36.58 93 GLY A C 1
ATOM 710 O O . GLY A 1 105 ? 11.790 31.458 1.231 1.00 37.95 93 GLY A O 1
ATOM 711 N N . ALA A 1 106 ? 12.462 29.286 1.443 1.00 33.99 94 ALA A N 1
ATOM 712 C CA . ALA A 1 106 ? 12.925 29.452 2.801 1.00 31.49 94 ALA A CA 1
ATOM 713 C C . ALA A 1 106 ? 14.360 29.984 2.899 1.00 33.53 94 ALA A C 1
ATOM 714 O O . ALA A 1 106 ? 15.180 29.791 2.009 1.00 33.05 94 ALA A O 1
ATOM 716 N N . GLU A 1 107 ? 14.629 30.664 4.008 1.00 33.76 95 GLU A N 1
ATOM 717 C CA . GLU A 1 107 ? 15.980 31.184 4.376 1.00 34.38 95 GLU A CA 1
ATOM 718 C C . GLU A 1 107 ? 16.702 30.063 5.058 1.00 32.13 95 GLU A C 1
ATOM 719 O O . GLU A 1 107 ? 16.081 29.155 5.573 1.00 32.15 95 GLU A O 1
ATOM 725 N N . ILE A 1 108 ? 18.017 30.101 5.049 1.00 32.44 96 ILE A N 1
ATOM 726 C CA . ILE A 1 108 ? 18.768 29.119 5.753 1.00 30.25 96 ILE A CA 1
ATOM 727 C C . ILE A 1 108 ? 19.835 29.780 6.616 1.00 30.66 96 ILE A C 1
ATOM 728 O O . ILE A 1 108 ? 20.597 30.632 6.133 1.00 30.68 96 ILE A O 1
ATOM 733 N N . VAL A 1 109 ? 19.884 29.395 7.902 1.00 30.45 97 VAL A N 1
ATOM 734 C CA . VAL A 1 109 ? 21.008 29.742 8.757 1.00 30.52 97 VAL A CA 1
ATOM 735 C C . VAL A 1 109 ? 21.860 28.499 8.868 1.00 31.75 97 VAL A C 1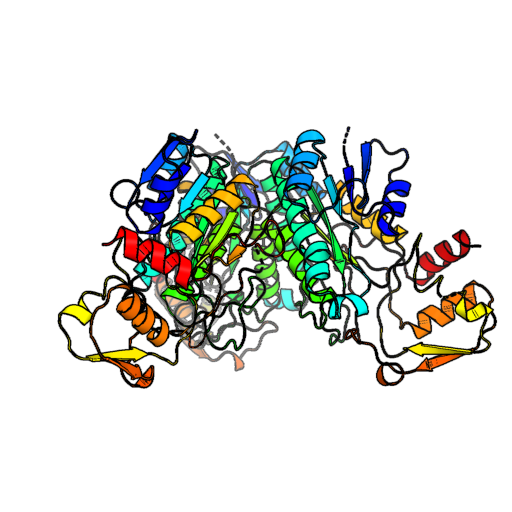
ATOM 736 O O . VAL A 1 109 ? 21.400 27.435 9.212 1.00 30.82 97 VAL A O 1
ATOM 740 N N . GLN A 1 110 ? 23.136 28.669 8.583 1.00 30.77 98 GLN A N 1
ATOM 741 C CA . GLN A 1 110 ? 24.140 27.591 8.710 1.00 31.90 98 GLN A CA 1
ATOM 742 C C . GLN A 1 110 ? 25.216 27.997 9.740 1.00 32.41 98 GLN A C 1
ATOM 743 O O . GLN A 1 110 ? 25.918 29.009 9.581 1.00 32.44 98 GLN A O 1
ATOM 749 N N . ILE A 1 111 ? 25.338 27.202 10.778 1.00 30.30 99 ILE A N 1
ATOM 750 C CA . ILE A 1 111 ? 26.287 27.493 11.795 1.00 32.40 99 ILE A CA 1
ATOM 751 C C . ILE A 1 111 ? 27.631 26.845 11.415 1.00 32.05 99 ILE A C 1
ATOM 752 O O . ILE A 1 111 ? 27.689 25.661 11.034 1.00 31.77 99 ILE A O 1
ATOM 757 N N . SER A 1 112 ? 28.697 27.622 11.526 1.00 32.92 100 SER A N 1
ATOM 758 C CA . SER A 1 112 ? 29.999 27.188 11.107 1.00 32.26 100 SER A CA 1
ATOM 759 C C . SER A 1 112 ? 31.051 27.506 12.199 1.00 32.71 100 SER A C 1
ATOM 760 O O . SER A 1 112 ? 30.711 27.753 13.369 1.00 32.51 100 SER A O 1
ATOM 763 N N . THR A 1 113 ? 32.325 27.522 11.801 1.00 34.14 101 THR A N 1
ATOM 764 C CA . THR A 1 113 ? 33.442 27.358 12.720 1.00 32.52 101 THR A CA 1
ATOM 765 C C . THR A 1 113 ? 34.656 28.220 12.391 1.00 34.20 101 THR A C 1
ATOM 766 O O . THR A 1 113 ? 34.959 28.518 11.243 1.00 35.64 101 THR A O 1
ATOM 770 N N . ASP A 1 114 ? 35.355 28.613 13.439 1.00 33.93 102 ASP A N 1
ATOM 771 C CA . ASP A 1 114 ? 36.716 29.186 13.354 1.00 36.55 102 ASP A CA 1
ATOM 772 C C . ASP A 1 114 ? 37.758 28.242 12.775 1.00 34.41 102 ASP A C 1
ATOM 773 O O . ASP A 1 114 ? 38.796 28.674 12.341 1.00 36.93 102 ASP A O 1
ATOM 778 N N . TYR A 1 115 ? 37.476 26.948 12.721 1.00 34.77 103 TYR A N 1
ATOM 779 C CA . TYR A 1 115 ? 38.411 25.997 12.083 1.00 36.08 103 TYR A CA 1
ATOM 780 C C . TYR A 1 115 ? 38.492 26.135 10.553 1.00 34.95 103 TYR A C 1
ATOM 781 O O . TYR A 1 115 ? 39.238 25.418 9.907 1.00 34.28 103 TYR A O 1
ATOM 790 N N . VAL A 1 116 ? 37.716 27.041 9.953 1.00 34.77 104 VAL A N 1
ATOM 791 C CA . VAL A 1 116 ? 37.918 27.355 8.527 1.00 33.75 104 VAL A CA 1
ATOM 792 C C . VAL A 1 116 ? 39.203 28.133 8.296 1.00 33.71 104 VAL A C 1
ATOM 793 O O . VAL A 1 116 ? 39.646 28.239 7.171 1.00 32.92 104 VAL A O 1
ATOM 797 N N . PHE A 1 117 ? 39.780 28.684 9.351 1.00 34.28 105 PHE A N 1
ATOM 798 C CA . PHE A 1 117 ? 41.037 29.444 9.279 1.00 36.42 105 PHE A CA 1
ATOM 799 C C . PHE A 1 117 ? 42.207 28.560 9.705 1.00 37.05 105 PHE A C 1
ATOM 800 O O . PHE A 1 117 ? 41.981 27.504 10.283 1.00 38.53 105 PHE A O 1
ATOM 808 N N . ASP A 1 118 ? 43.426 28.937 9.340 1.00 38.35 106 ASP A N 1
ATOM 809 C CA . ASP A 1 118 ? 44.598 28.084 9.596 1.00 41.25 106 ASP A CA 1
ATOM 810 C C . ASP A 1 118 ? 45.257 28.274 10.974 1.00 42.64 106 ASP A C 1
ATOM 811 O O . ASP A 1 118 ? 46.110 27.508 11.353 1.00 43.14 106 ASP A O 1
ATOM 816 N N . GLY A 1 119 ? 44.855 29.299 11.722 1.00 44.50 107 GLY A N 1
ATOM 817 C CA . GLY A 1 119 ? 45.406 29.527 13.049 1.00 43.76 107 GLY A CA 1
ATOM 818 C C . GLY A 1 119 ? 46.709 30.289 13.083 1.00 43.90 107 GLY A C 1
ATOM 819 O O . GLY A 1 119 ? 47.308 30.458 14.121 1.00 41.19 107 GLY A O 1
ATOM 820 N N . GLU A 1 120 ? 47.152 30.778 11.945 1.00 44.67 108 GLU A N 1
ATOM 821 C CA . GLU A 1 120 ? 48.412 31.507 11.876 1.00 44.95 108 GLU A CA 1
ATOM 822 C C . GLU A 1 120 ? 48.187 32.989 11.991 1.00 45.11 108 GLU A C 1
ATOM 823 O O . GLU A 1 120 ? 49.137 33.705 11.989 1.00 44.12 108 GLU A O 1
ATOM 829 N N . ALA A 1 121 ? 46.937 33.445 12.125 1.00 43.29 109 ALA A N 1
ATOM 830 C CA . ALA A 1 121 ? 46.654 34.877 12.334 1.00 42.75 109 ALA A CA 1
ATOM 831 C C . ALA A 1 121 ? 47.281 35.451 13.583 1.00 42.72 109 ALA A C 1
ATOM 832 O O . ALA A 1 121 ? 47.577 34.747 14.522 1.00 43.52 109 ALA A O 1
ATOM 834 N N . LYS A 1 122 ? 47.477 36.753 13.594 1.00 45.91 110 LYS A N 1
ATOM 835 C CA . LYS A 1 122 ? 48.109 37.416 14.721 1.00 48.02 110 LYS A CA 1
ATOM 836 C C . LYS A 1 122 ? 47.190 38.466 15.327 1.00 47.27 110 LYS A C 1
ATOM 837 O O . LYS A 1 122 ? 47.539 39.075 16.342 1.00 46.48 110 LYS A O 1
ATOM 843 N N . GLU A 1 123 ? 46.015 38.670 14.718 1.00 44.98 111 GLU A N 1
ATOM 844 C CA . GLU A 1 123 ? 45.005 39.583 15.254 1.00 44.72 111 GLU A CA 1
ATOM 845 C C . GLU A 1 123 ? 43.588 39.070 14.937 1.00 40.74 111 GLU A C 1
ATOM 846 O O . GLU A 1 123 ? 43.426 38.185 14.070 1.00 36.67 111 GLU A O 1
ATOM 852 N N . PRO A 1 124 ? 42.568 39.593 15.641 1.00 37.32 112 PRO A N 1
ATOM 853 C CA . PRO A 1 124 ? 41.194 39.116 15.455 1.00 38.17 112 PRO A CA 1
ATOM 854 C C . PRO A 1 124 ? 40.756 39.033 13.959 1.00 37.46 112 PRO A C 1
ATOM 855 O O . PRO A 1 124 ? 40.953 39.984 13.146 1.00 37.44 112 PRO A O 1
ATOM 859 N N . ILE A 1 125 ? 40.200 37.872 13.613 1.00 38.16 113 ILE A N 1
ATOM 860 C CA . ILE A 1 125 ? 40.015 37.493 12.219 1.00 35.35 113 ILE A CA 1
ATOM 861 C C . ILE A 1 125 ? 38.651 37.942 11.806 1.00 35.58 113 ILE A C 1
ATOM 862 O O . ILE A 1 125 ? 37.687 37.647 12.488 1.00 34.45 113 ILE A O 1
ATOM 867 N N . THR A 1 126 ? 38.565 38.659 10.690 1.00 36.15 114 THR A N 1
ATOM 868 C CA . THR A 1 126 ? 37.269 39.111 10.174 1.00 34.19 114 THR A CA 1
ATOM 869 C C . THR A 1 126 ? 36.714 38.196 9.096 1.00 33.99 114 THR A C 1
ATOM 870 O O . THR A 1 126 ? 37.389 37.344 8.553 1.00 34.10 114 THR A O 1
ATOM 874 N N . GLU A 1 127 ? 35.444 38.399 8.812 1.00 34.59 115 GLU A N 1
ATOM 875 C CA . GLU A 1 127 ? 34.753 37.636 7.792 1.00 35.69 115 GLU A CA 1
ATOM 876 C C . GLU A 1 127 ? 35.336 37.835 6.379 1.00 35.62 115 GLU A C 1
ATOM 877 O O . GLU A 1 127 ? 34.972 37.123 5.487 1.00 36.20 115 GLU A O 1
ATOM 883 N N . PHE A 1 128 ? 36.189 38.853 6.190 1.00 33.94 116 PHE A N 1
ATOM 884 C CA . PHE A 1 128 ? 36.785 39.151 4.899 1.00 34.45 116 PHE A CA 1
ATOM 885 C C . PHE A 1 128 ? 38.197 38.572 4.761 1.00 36.51 116 PHE A C 1
ATOM 886 O O . PHE A 1 128 ? 38.821 38.731 3.753 1.00 36.57 116 PHE A O 1
ATOM 894 N N . ASP A 1 129 ? 38.686 37.924 5.799 1.00 36.08 117 ASP A N 1
ATOM 895 C CA . ASP A 1 129 ? 39.963 37.272 5.764 1.00 35.99 117 ASP A CA 1
ATOM 896 C C . ASP A 1 129 ? 39.888 35.925 5.049 1.00 38.40 117 ASP A C 1
ATOM 897 O O . ASP A 1 129 ? 38.836 35.324 4.965 1.00 35.52 117 ASP A O 1
ATOM 902 N N . GLU A 1 130 ? 41.019 35.427 4.561 1.00 40.33 118 GLU A N 1
ATOM 903 C CA . GLU A 1 130 ? 40.977 34.196 3.794 1.00 44.66 118 GLU A CA 1
ATOM 904 C C . GLU A 1 130 ? 41.017 32.904 4.602 1.00 39.23 118 GLU A C 1
ATOM 905 O O . GLU A 1 130 ? 41.748 32.742 5.572 1.00 36.42 118 GLU A O 1
ATOM 911 N N . VAL A 1 131 ? 40.152 31.984 4.182 1.00 37.55 119 VAL A N 1
ATOM 912 C CA . VAL A 1 131 ? 40.006 30.691 4.810 1.00 35.96 119 VAL A CA 1
ATOM 913 C C . VAL A 1 131 ? 41.129 29.793 4.349 1.00 37.35 119 VAL A C 1
ATOM 914 O O . VAL A 1 131 ? 41.704 30.018 3.276 1.00 40.32 119 VAL A O 1
ATOM 918 N N . ASN A 1 132 ? 41.495 28.824 5.171 1.00 38.73 120 ASN A N 1
ATOM 919 C CA . ASN A 1 132 ? 42.605 27.909 4.876 1.00 38.49 120 ASN A CA 1
ATOM 920 C C . ASN A 1 132 ? 42.617 26.724 5.877 1.00 38.64 120 ASN A C 1
ATOM 921 O O . ASN A 1 132 ? 43.588 26.506 6.613 1.00 38.38 120 ASN A O 1
ATOM 926 N N . PRO A 1 133 ? 41.537 25.933 5.886 1.00 37.82 121 PRO A N 1
ATOM 927 C CA . PRO A 1 133 ? 41.365 24.889 6.885 1.00 37.40 121 PRO A CA 1
ATOM 928 C C . PRO A 1 133 ? 42.491 23.875 6.816 1.00 37.55 121 PRO A C 1
ATOM 929 O O . PRO A 1 133 ? 42.864 23.474 5.726 1.00 33.67 121 PRO A O 1
ATOM 933 N N . GLN A 1 134 ? 42.982 23.464 7.984 1.00 38.56 122 GLN A N 1
ATOM 934 C CA . GLN A 1 134 ? 44.053 22.500 8.111 1.00 37.92 122 GLN A CA 1
ATOM 935 C C . GLN A 1 134 ? 43.566 21.218 8.763 1.00 38.34 122 GLN A C 1
ATOM 936 O O . GLN A 1 134 ? 44.351 20.364 9.092 1.00 40.51 122 GLN A O 1
ATOM 942 N N . SER A 1 135 ? 42.266 21.079 8.937 1.00 39.19 123 SER A N 1
ATOM 943 C CA . SER A 1 135 ? 41.701 19.883 9.532 1.00 38.03 123 SER A CA 1
ATOM 944 C C . SER A 1 135 ? 40.560 19.350 8.670 1.00 36.72 123 SER A C 1
ATOM 945 O O . SER A 1 135 ? 39.972 20.114 7.896 1.00 37.36 123 SER A O 1
ATOM 948 N N . ALA A 1 136 ? 40.231 18.067 8.819 1.00 36.69 124 ALA A N 1
ATOM 949 C CA . ALA A 1 136 ? 38.985 17.505 8.195 1.00 37.91 124 ALA A CA 1
ATOM 950 C C . ALA A 1 136 ? 37.717 18.207 8.661 1.00 37.81 124 ALA A C 1
ATOM 951 O O . ALA A 1 136 ? 36.795 18.479 7.897 1.00 36.33 124 ALA A O 1
ATOM 953 N N . TYR A 1 137 ? 37.637 18.455 9.954 1.00 38.21 125 TYR A N 1
ATOM 954 C CA . TYR A 1 137 ? 36.512 19.181 10.481 1.00 35.77 125 TYR A CA 1
ATOM 955 C C . TYR A 1 137 ? 36.391 20.529 9.780 1.00 36.49 125 TYR A C 1
ATOM 956 O O . TYR A 1 137 ? 35.339 20.885 9.276 1.00 34.42 125 TYR A O 1
ATOM 965 N N . GLY A 1 138 ? 37.482 21.293 9.735 1.00 35.88 126 GLY A N 1
ATOM 966 C CA . GLY A 1 138 ? 37.414 22.607 9.113 1.00 35.06 126 GLY A CA 1
ATOM 967 C C . GLY A 1 138 ? 37.089 22.570 7.619 1.00 34.10 126 GLY A C 1
ATOM 968 O O . GLY A 1 138 ? 36.335 23.389 7.088 1.00 33.46 126 GLY A O 1
ATOM 969 N N . LYS A 1 139 ? 37.688 21.619 6.930 1.00 33.64 127 LYS A N 1
ATOM 970 C CA . LYS A 1 139 ? 37.538 21.506 5.485 1.00 34.79 127 LYS A CA 1
ATOM 971 C C . LYS A 1 139 ? 36.100 21.155 5.125 1.00 31.34 127 LYS A C 1
ATOM 972 O O . LYS A 1 139 ? 35.527 21.735 4.227 1.00 29.99 127 LYS A O 1
ATOM 978 N N . THR A 1 140 ? 35.536 20.202 5.847 1.00 32.89 128 THR A N 1
ATOM 979 C CA . THR A 1 140 ? 34.130 19.771 5.616 1.00 31.53 128 THR A CA 1
ATOM 980 C C . THR A 1 140 ? 33.101 20.822 5.997 1.00 32.69 128 THR A C 1
ATOM 981 O O . THR A 1 140 ? 32.106 20.972 5.320 1.00 33.41 128 THR A O 1
ATOM 985 N N . LYS A 1 141 ? 33.331 21.541 7.090 1.00 33.54 129 LYS A N 1
ATOM 986 C CA . LYS A 1 141 ? 32.459 22.655 7.459 1.00 33.69 129 LYS A CA 1
ATOM 987 C C . LYS A 1 141 ? 32.573 23.761 6.413 1.00 32.64 129 LYS A C 1
ATOM 988 O O . LYS A 1 141 ? 31.597 24.363 6.057 1.00 32.73 129 LYS A O 1
ATOM 994 N N . LEU A 1 142 ? 33.766 24.035 5.915 1.00 32.65 130 LEU A N 1
ATOM 995 C CA . LEU A 1 142 ? 33.918 25.051 4.852 1.00 32.81 130 LEU A CA 1
ATOM 996 C C . LEU A 1 142 ? 33.141 24.714 3.576 1.00 33.98 130 LEU A C 1
ATOM 997 O O . LEU A 1 142 ? 32.501 25.560 2.982 1.00 31.79 130 LEU A O 1
ATOM 1002 N N . GLU A 1 143 ? 33.226 23.473 3.154 1.00 34.39 131 GLU A N 1
ATOM 1003 C CA . GLU A 1 143 ? 32.510 23.052 1.978 1.00 34.51 131 GLU A CA 1
ATOM 1004 C C . GLU A 1 143 ? 31.007 23.170 2.208 1.00 32.55 131 GLU A C 1
ATOM 1005 O O . GLU A 1 143 ? 30.265 23.506 1.286 1.00 33.52 131 GLU A O 1
ATOM 1011 N N . GLY A 1 144 ? 30.585 22.931 3.433 1.00 32.26 132 GLY A N 1
ATOM 1012 C CA . GLY A 1 144 ? 29.174 23.172 3.831 1.00 29.51 132 GLY A CA 1
ATOM 1013 C C . GLY A 1 144 ? 28.811 24.619 3.579 1.00 32.87 132 GLY A C 1
ATOM 1014 O O . GLY A 1 144 ? 27.820 24.897 2.991 1.00 31.87 132 GLY A O 1
ATOM 1015 N N . GLU A 1 145 ? 29.669 25.560 3.999 1.00 34.07 133 GLU A N 1
ATOM 1016 C CA . GLU A 1 145 ? 29.432 26.995 3.746 1.00 33.87 133 GLU A CA 1
ATOM 1017 C C . GLU A 1 145 ? 29.286 27.284 2.265 1.00 33.36 133 GLU A C 1
ATOM 1018 O O . GLU A 1 145 ? 28.382 28.008 1.847 1.00 32.12 133 GLU A O 1
ATOM 1024 N N . ASN A 1 146 ? 30.205 26.721 1.480 1.00 32.75 134 ASN A N 1
ATOM 1025 C CA . ASN A 1 146 ? 30.235 26.983 0.057 1.00 32.90 134 ASN A CA 1
ATOM 1026 C C . 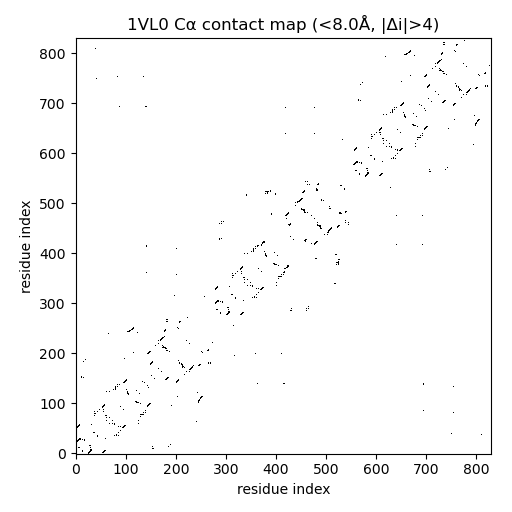ASN A 1 146 ? 28.966 26.516 -0.626 1.00 30.03 134 ASN A C 1
ATOM 1027 O O . ASN A 1 146 ? 28.422 27.171 -1.498 1.00 33.03 134 ASN A O 1
ATOM 1032 N N . PHE A 1 147 ? 28.486 25.366 -0.222 1.00 31.06 135 PHE A N 1
ATOM 1033 C CA . PHE A 1 147 ? 27.208 24.834 -0.784 1.00 30.62 135 PHE A CA 1
ATOM 1034 C C . PHE A 1 147 ? 26.017 25.695 -0.422 1.00 30.11 135 PHE A C 1
ATOM 1035 O O . PHE A 1 147 ? 25.176 25.954 -1.262 1.00 33.75 135 PHE A O 1
ATOM 1043 N N . VAL A 1 148 ? 25.921 26.105 0.844 1.00 31.70 136 VAL A N 1
ATOM 1044 C CA . VAL A 1 148 ? 24.793 26.911 1.302 1.00 34.61 136 VAL A CA 1
ATOM 1045 C C . VAL A 1 148 ? 24.685 28.203 0.451 1.00 33.94 136 VAL A C 1
ATOM 1046 O O . VAL A 1 148 ? 23.642 28.520 -0.067 1.00 33.94 136 VAL A O 1
ATOM 1050 N N . LYS A 1 149 ? 25.782 28.920 0.293 1.00 31.82 137 LYS A N 1
ATOM 1051 C CA . LYS A 1 149 ? 25.765 30.132 -0.449 1.00 33.89 137 LYS A CA 1
ATOM 1052 C C . LYS A 1 149 ? 25.460 29.896 -1.931 1.00 37.00 137 LYS A C 1
ATOM 1053 O O . LYS A 1 149 ? 24.836 30.726 -2.592 1.00 39.42 137 LYS A O 1
ATOM 1059 N N . ALA A 1 150 ? 25.904 28.765 -2.474 1.00 36.35 138 ALA A N 1
ATOM 1060 C CA . ALA A 1 150 ? 25.721 28.507 -3.911 1.00 33.19 138 ALA A CA 1
ATOM 1061 C C . ALA A 1 150 ? 24.294 28.159 -4.210 1.00 30.93 138 ALA A C 1
ATOM 1062 O O . ALA A 1 150 ? 23.795 28.480 -5.263 1.00 31.03 138 ALA A O 1
ATOM 1064 N N . LEU A 1 151 ? 23.643 27.493 -3.269 1.00 28.90 139 LEU A N 1
ATOM 1065 C CA . LEU A 1 151 ? 22.312 26.938 -3.513 1.00 28.67 139 LEU A CA 1
ATOM 1066 C C . LEU A 1 151 ? 21.110 27.744 -3.003 1.00 29.36 139 LEU A C 1
ATOM 1067 O O . LEU A 1 151 ? 19.983 27.376 -3.274 1.00 30.80 139 LEU A O 1
ATOM 1072 N N . ASN A 1 152 ? 21.349 28.806 -2.230 1.00 32.47 140 ASN A N 1
ATOM 1073 C CA . ASN A 1 152 ? 20.291 29.619 -1.644 1.00 30.72 140 ASN A CA 1
ATOM 1074 C C . ASN A 1 152 ? 20.781 31.066 -1.390 1.00 31.32 140 ASN A C 1
ATOM 1075 O O . ASN A 1 152 ? 21.577 31.275 -0.485 1.00 31.45 140 ASN A O 1
ATOM 1080 N N . PRO A 1 153 ? 20.289 32.047 -2.163 1.00 30.54 141 PRO A N 1
ATOM 1081 C CA . PRO A 1 153 ? 20.628 33.470 -1.931 1.00 30.92 141 PRO A CA 1
ATOM 1082 C C . PRO A 1 153 ? 20.175 34.109 -0.606 1.00 30.58 141 PRO A C 1
ATOM 1083 O O . PRO A 1 153 ? 20.699 35.180 -0.275 1.00 31.06 141 PRO A O 1
ATOM 1087 N N . LYS A 1 154 ? 19.150 33.539 0.053 1.00 31.99 142 LYS A N 1
ATOM 1088 C CA . LYS A 1 154 ? 18.714 33.913 1.390 1.00 29.61 142 LYS A CA 1
ATOM 1089 C C . LYS A 1 154 ? 19.444 33.083 2.434 1.00 31.35 142 LYS A C 1
ATOM 1090 O O . LYS A 1 154 ? 18.881 32.215 3.062 1.00 30.18 142 LYS A O 1
ATOM 1096 N N . TYR A 1 155 ? 20.748 33.373 2.618 1.00 30.32 143 TYR A N 1
ATOM 1097 C CA . TYR A 1 155 ? 21.563 32.641 3.536 1.00 28.67 143 TYR A CA 1
ATOM 1098 C C . TYR A 1 155 ? 22.140 33.515 4.652 1.00 30.44 143 TYR A C 1
ATOM 1099 O O . TYR A 1 155 ? 22.384 34.715 4.488 1.00 31.15 143 TYR A O 1
ATOM 1108 N N . TYR A 1 156 ? 22.409 32.857 5.782 1.00 32.78 144 TYR A N 1
ATOM 1109 C CA . TYR A 1 156 ? 23.179 33.433 6.891 1.00 31.58 144 TYR A CA 1
ATOM 1110 C C . TYR A 1 156 ? 24.182 32.355 7.298 1.00 32.71 144 TYR A C 1
ATOM 1111 O O . TYR A 1 156 ? 23.832 31.243 7.573 1.00 32.91 144 TYR A O 1
ATOM 1120 N N . ILE A 1 157 ? 25.453 32.684 7.263 1.00 30.72 145 ILE A N 1
ATOM 1121 C CA . ILE A 1 157 ? 26.485 31.773 7.797 1.00 31.64 145 ILE A CA 1
ATOM 1122 C C . ILE A 1 157 ? 26.990 32.443 9.043 1.00 33.59 145 ILE A C 1
ATOM 1123 O O . ILE A 1 157 ? 27.412 33.595 8.986 1.00 34.29 145 ILE A O 1
ATOM 1128 N N . VAL A 1 158 ? 26.905 31.734 10.167 1.00 33.66 146 VAL A N 1
ATOM 1129 C CA . VAL A 1 158 ? 27.325 32.268 11.463 1.00 32.43 146 VAL A CA 1
ATOM 1130 C C . VAL A 1 158 ? 28.427 31.375 12.055 1.00 31.91 146 VAL A C 1
ATOM 1131 O O . VAL A 1 158 ? 28.158 30.214 12.429 1.00 34.04 146 VAL A O 1
ATOM 1135 N N . ARG A 1 159 ? 29.669 31.862 12.002 1.00 31.87 147 ARG A N 1
ATOM 1136 C CA . ARG A 1 159 ? 30.825 31.130 12.501 1.00 29.55 147 ARG A CA 1
ATOM 1137 C C . ARG A 1 159 ? 30.972 31.352 13.979 1.00 32.78 147 ARG A C 1
ATOM 1138 O O . ARG A 1 159 ? 30.992 32.482 14.448 1.00 33.16 147 ARG A O 1
ATOM 1146 N N . THR A 1 160 ? 31.123 30.273 14.726 1.00 34.07 148 THR A N 1
ATOM 1147 C CA . THR A 1 160 ? 31.342 30.401 16.144 1.00 34.11 148 THR A CA 1
ATOM 1148 C C . THR A 1 160 ? 32.530 29.539 16.619 1.00 34.90 148 THR A C 1
ATOM 1149 O O . THR A 1 160 ? 33.213 28.921 15.801 1.00 35.93 148 THR A O 1
ATOM 1153 N N . ALA A 1 161 ? 32.799 29.547 17.929 1.00 33.66 149 ALA A N 1
ATOM 1154 C CA . ALA A 1 161 ? 33.976 28.856 18.467 1.00 34.62 149 ALA A CA 1
ATOM 1155 C C . ALA A 1 161 ? 33.838 28.664 19.964 1.00 36.57 149 ALA A C 1
ATOM 1156 O O . ALA A 1 161 ? 33.114 29.423 20.626 1.00 35.82 149 ALA A O 1
ATOM 1158 N N . TRP A 1 162 ? 34.540 27.649 20.478 1.00 34.69 150 TRP A N 1
ATOM 1159 C CA . TRP A 1 162 ? 34.718 27.446 21.928 1.00 35.39 150 TRP A CA 1
ATOM 1160 C C . TRP A 1 162 ? 33.359 27.517 22.594 1.00 34.93 150 TRP A C 1
ATOM 1161 O O . TRP A 1 162 ? 33.148 28.247 23.565 1.00 34.77 150 TRP A O 1
ATOM 1172 N N . LEU A 1 163 ? 32.430 26.736 22.081 1.00 35.12 151 LEU A N 1
ATOM 1173 C CA . LEU A 1 163 ? 31.027 26.921 22.424 1.00 37.10 151 LEU A CA 1
ATOM 1174 C C . LEU A 1 163 ? 30.552 26.057 23.605 1.00 38.18 151 LEU A C 1
ATOM 1175 O O . LEU A 1 163 ? 30.782 24.841 23.648 1.00 39.32 151 LEU A O 1
ATOM 1180 N N . TYR A 1 164 ? 29.847 26.681 24.548 1.00 38.18 152 TYR A N 1
ATOM 1181 C CA . TYR A 1 164 ? 29.340 25.955 25.706 1.00 37.67 152 TYR A CA 1
ATOM 1182 C C . TYR A 1 164 ? 27.878 26.285 25.903 1.00 37.24 152 TYR A C 1
ATOM 1183 O O . TYR A 1 164 ? 27.404 27.363 25.590 1.00 35.78 152 TYR A O 1
ATOM 1192 N N . GLY A 1 165 ? 27.176 25.319 26.448 1.00 39.86 153 GLY A N 1
ATOM 1193 C CA . GLY A 1 165 ? 25.747 25.447 26.737 1.00 39.14 153 GLY A CA 1
ATOM 1194 C C . GLY A 1 165 ? 25.224 24.129 27.289 1.00 38.64 153 GLY A C 1
ATOM 1195 O O . GLY A 1 165 ? 25.928 23.411 28.013 1.00 40.69 153 GLY A O 1
ATOM 1196 N N . ASP A 1 166 ? 23.987 23.823 26.928 1.00 39.57 154 ASP A N 1
ATOM 1197 C CA . ASP A 1 166 ? 23.267 22.683 27.424 1.00 38.48 154 ASP A CA 1
ATOM 1198 C C . ASP A 1 166 ? 23.703 21.366 26.697 1.00 39.53 154 ASP A C 1
ATOM 1199 O O . ASP A 1 166 ? 23.010 20.819 25.833 1.00 35.99 154 ASP A O 1
ATOM 1204 N N . GLY A 1 167 ? 24.887 20.881 27.061 1.00 38.60 155 GLY A N 1
ATOM 1205 C CA . GLY A 1 167 ? 25.433 19.669 26.478 1.00 39.27 155 GLY A CA 1
ATOM 1206 C C . GLY A 1 167 ? 26.846 19.539 26.988 1.00 40.94 155 GLY A C 1
ATOM 1207 O O . GLY A 1 167 ? 27.261 20.307 27.879 1.00 42.82 155 GLY A O 1
ATOM 1208 N N . ASN A 1 168 ? 27.601 18.616 26.417 1.00 40.97 156 ASN A N 1
ATOM 1209 C CA . ASN A 1 168 ? 28.994 18.423 26.789 1.00 42.81 156 ASN A CA 1
ATOM 1210 C C . ASN A 1 168 ? 29.837 19.574 26.277 1.00 42.85 156 ASN A C 1
ATOM 1211 O O . ASN A 1 168 ? 29.566 20.079 25.225 1.00 41.21 156 ASN A O 1
ATOM 1216 N N . ASN A 1 169 ? 30.846 19.978 27.036 1.00 41.07 157 ASN A N 1
ATOM 1217 C CA . ASN A 1 169 ? 31.684 21.089 26.675 1.00 41.37 157 ASN A CA 1
ATOM 1218 C C . ASN A 1 169 ? 32.848 21.236 27.660 1.00 41.62 157 ASN A C 1
ATOM 1219 O O . ASN A 1 169 ? 32.971 20.489 28.633 1.00 40.23 157 ASN A O 1
ATOM 1224 N N . PHE A 1 170 ? 33.712 22.204 27.391 1.00 42.34 158 PHE A N 1
ATOM 1225 C CA . PHE A 1 170 ? 34.952 22.373 28.144 1.00 42.17 158 PHE A CA 1
ATOM 1226 C C . PHE A 1 170 ? 34.702 22.775 29.568 1.00 42.08 158 PHE A C 1
ATOM 1227 O O . PHE A 1 170 ? 35.471 22.431 30.465 1.00 41.73 158 PHE A O 1
ATOM 1235 N N . VAL A 1 171 ? 33.614 23.518 29.784 1.00 40.92 159 VAL A N 1
ATOM 1236 C CA . VAL A 1 171 ? 33.261 23.957 31.123 1.00 41.58 159 VAL A CA 1
ATOM 1237 C C . VAL A 1 171 ? 32.950 22.747 32.008 1.00 41.78 159 VAL A C 1
ATOM 1238 O O . VAL A 1 171 ? 33.553 22.588 33.086 1.00 41.51 159 VAL A O 1
ATOM 1242 N N . LYS A 1 172 ? 32.016 21.911 31.546 1.00 42.98 160 LYS A N 1
ATOM 1243 C CA . LYS A 1 172 ? 31.650 20.688 32.260 1.00 43.76 160 LYS A CA 1
ATOM 1244 C C . LYS A 1 172 ? 32.837 19.737 32.457 1.00 43.88 160 LYS A C 1
ATOM 1245 O O . LYS A 1 172 ? 33.037 19.158 33.533 1.00 44.42 160 LYS A O 1
ATOM 1251 N N . THR A 1 173 ? 33.636 19.594 31.413 1.00 45.04 161 THR A N 1
ATOM 1252 C CA . THR A 1 173 ? 34.852 18.792 31.477 1.00 44.68 161 THR A CA 1
ATOM 1253 C C . THR A 1 173 ? 35.826 19.249 32.561 1.00 44.70 161 THR A C 1
ATOM 1254 O O . THR A 1 173 ? 36.272 18.449 33.376 1.00 44.36 161 THR A O 1
ATOM 1266 N N . ILE A 1 175 ? 35.185 21.184 35.141 1.00 46.66 163 ILE A N 1
ATOM 1267 C CA . ILE A 1 175 ? 34.524 21.002 36.438 1.00 46.00 163 ILE A CA 1
ATOM 1268 C C . ILE A 1 175 ? 34.693 19.596 36.911 1.00 47.65 163 ILE A C 1
ATOM 1269 O O . ILE A 1 175 ? 35.078 19.390 38.048 1.00 48.14 163 ILE A O 1
ATOM 1274 N N . ASN A 1 176 ? 34.452 18.618 36.049 1.00 48.45 164 ASN A N 1
ATOM 1275 C CA . ASN A 1 176 ? 34.587 17.215 36.460 1.00 48.69 164 ASN A CA 1
ATOM 1276 C C . ASN A 1 176 ? 36.016 16.849 36.765 1.00 49.52 164 ASN A C 1
ATOM 1277 O O . ASN A 1 176 ? 36.314 16.200 37.757 1.00 50.57 164 ASN A O 1
ATOM 1286 N N . LEU A 1 177 ? 36.917 17.237 35.894 1.00 49.43 165 LEU A N 1
ATOM 1287 C CA . LEU A 1 177 ? 38.314 16.923 36.124 1.00 53.34 165 LEU A CA 1
ATOM 1288 C C . LEU A 1 177 ? 38.831 17.583 37.405 1.00 55.46 165 LEU A C 1
ATOM 1289 O O . LEU A 1 177 ? 39.649 17.029 38.127 1.00 53.60 165 LEU A O 1
ATOM 1294 N N . GLY A 1 178 ? 38.357 18.798 37.639 1.00 57.22 166 GLY A N 1
ATOM 1295 C CA . GLY A 1 178 ? 38.816 19.612 38.726 1.00 57.73 166 GLY A CA 1
ATOM 1296 C C . GLY A 1 178 ? 38.383 19.052 40.053 1.00 60.20 166 GLY A C 1
ATOM 1297 O O . GLY A 1 178 ? 39.097 19.218 41.032 1.00 60.77 166 GLY A O 1
ATOM 1298 N N . LYS A 1 179 ? 37.231 18.380 40.083 1.00 61.62 167 LYS A N 1
ATOM 1299 C CA . LYS A 1 179 ? 36.723 17.752 41.296 1.00 62.32 167 LYS A CA 1
ATOM 1300 C C . LYS A 1 179 ? 37.455 16.456 41.635 1.00 63.04 167 LYS A C 1
ATOM 1301 O O . LYS A 1 179 ? 37.473 16.042 42.786 1.00 62.12 167 LYS A O 1
ATOM 1307 N N . THR A 1 180 ? 38.057 15.823 40.632 1.00 63.45 168 THR A N 1
ATOM 1308 C CA . THR A 1 180 ? 38.706 14.523 40.781 1.00 63.40 168 THR A CA 1
ATOM 1309 C C . THR A 1 180 ? 40.228 14.604 40.693 1.00 60.92 168 THR A C 1
ATOM 1310 O O . THR A 1 180 ? 40.897 13.598 40.722 1.00 60.50 168 THR A O 1
ATOM 1314 N N . HIS A 1 181 ? 40.769 15.807 40.577 1.00 59.94 169 HIS A N 1
ATOM 1315 C CA . HIS A 1 181 ? 42.213 16.017 40.406 1.00 58.95 169 HIS A CA 1
ATOM 1316 C C . HIS A 1 181 ? 42.698 17.201 41.220 1.00 60.00 169 HIS A C 1
ATOM 1317 O O . HIS A 1 181 ? 41.979 18.180 41.433 1.00 60.98 169 HIS A O 1
ATOM 1324 N N . ASP A 1 182 ? 43.943 17.106 41.656 1.00 61.58 170 ASP A N 1
ATOM 1325 C CA . ASP A 1 182 ? 44.584 18.154 42.474 1.00 63.59 170 ASP A CA 1
ATOM 1326 C C . ASP A 1 182 ? 45.314 19.172 41.589 1.00 62.08 170 ASP A C 1
ATOM 1327 O O . ASP A 1 182 ? 45.448 20.354 41.925 1.00 61.23 170 ASP A O 1
ATOM 1332 N N . GLU A 1 183 ? 45.782 18.704 40.441 1.00 61.68 171 GLU A N 1
ATOM 1333 C CA . GLU A 1 183 ? 46.284 19.609 39.421 1.00 60.89 171 GLU A CA 1
ATOM 1334 C C . GLU A 1 183 ? 45.986 19.161 37.997 1.00 58.09 171 GLU A C 1
ATOM 1335 O O . GLU A 1 183 ? 45.764 17.978 37.716 1.00 54.63 171 GLU A O 1
ATOM 1338 N N . LEU A 1 184 ? 45.939 20.155 37.112 1.00 56.66 172 LEU A N 1
ATOM 1339 C CA . LEU A 1 184 ? 45.657 19.951 35.701 1.00 54.82 172 LEU A CA 1
ATOM 1340 C C . LEU A 1 184 ? 46.660 20.750 34.880 1.00 54.11 172 LEU A C 1
ATOM 1341 O O . LEU A 1 184 ? 47.184 21.768 35.334 1.00 53.09 172 LEU A O 1
ATOM 1346 N N . LYS A 1 185 ? 46.954 20.239 33.694 1.00 54.17 173 LYS A N 1
ATOM 1347 C CA . LYS A 1 185 ? 47.676 20.968 32.642 1.00 55.60 173 LYS A CA 1
ATOM 1348 C C . LYS A 1 185 ? 46.692 21.339 31.546 1.00 53.53 173 LYS A C 1
ATOM 1349 O O . LYS A 1 185 ? 45.941 20.481 31.073 1.00 50.96 173 LYS A O 1
ATOM 1355 N N . VAL A 1 186 ? 46.662 22.629 31.199 1.00 52.13 174 VAL A N 1
ATOM 1356 C CA . VAL A 1 186 ? 45.773 23.147 30.149 1.00 50.74 174 VAL A CA 1
ATOM 1357 C C . VAL A 1 186 ? 46.593 24.019 29.178 1.00 50.33 174 VAL A C 1
ATOM 1358 O O . VAL A 1 186 ? 47.419 24.815 29.605 1.00 49.79 174 VAL A O 1
ATOM 1362 N N . VAL A 1 187 ? 46.367 23.865 27.878 1.00 51.00 175 VAL A N 1
ATOM 1363 C CA . VAL A 1 187 ? 47.146 24.605 26.876 1.00 52.72 175 VAL A CA 1
ATOM 1364 C C . VAL A 1 187 ? 46.966 26.096 26.994 1.00 50.91 175 VAL A C 1
ATOM 1365 O O . VAL A 1 187 ? 45.832 26.596 27.083 1.00 49.84 175 VAL A O 1
ATOM 1369 N N . HIS A 1 188 ? 48.096 26.792 27.016 1.00 48.94 176 HIS A N 1
ATOM 1370 C CA . HIS A 1 188 ? 48.142 28.260 27.064 1.00 50.47 176 HIS A CA 1
ATOM 1371 C C . HIS A 1 188 ? 48.578 28.904 25.704 1.00 51.30 176 HIS A C 1
ATOM 1372 O O . HIS A 1 188 ? 48.579 30.131 25.528 1.00 52.08 176 HIS A O 1
ATOM 1379 N N . ASP A 1 189 ? 48.937 28.062 24.742 1.00 51.07 177 ASP A N 1
ATOM 1380 C CA . ASP A 1 189 ? 49.398 28.530 23.441 1.00 49.88 177 ASP A CA 1
ATOM 1381 C C . ASP A 1 189 ? 48.328 28.422 22.358 1.00 48.95 177 ASP A C 1
ATOM 1382 O O . ASP A 1 189 ? 48.623 28.495 21.188 1.00 49.96 177 ASP A O 1
ATOM 1387 N N . GLN A 1 190 ? 47.072 28.254 22.744 1.00 46.00 178 GLN A N 1
ATOM 1388 C CA . GLN A 1 190 ? 45.964 28.320 21.789 1.00 44.57 178 GLN A CA 1
ATOM 1389 C C . GLN A 1 190 ? 44.965 29.339 22.338 1.00 44.78 178 GLN A C 1
ATOM 1390 O O . GLN A 1 190 ? 44.567 29.228 23.490 1.00 43.19 178 GLN A O 1
ATOM 1396 N N . VAL A 1 191 ? 44.613 30.343 21.538 1.00 42.69 179 VAL A N 1
ATOM 1397 C CA . VAL A 1 191 ? 43.805 31.444 22.015 1.00 41.03 179 VAL A CA 1
ATOM 1398 C C . VAL A 1 191 ? 42.584 31.637 21.120 1.00 38.66 179 VAL A C 1
ATOM 1399 O O . VAL A 1 191 ? 42.593 31.328 19.933 1.00 39.92 179 VAL A O 1
ATOM 1403 N N . GLY A 1 192 ? 41.531 32.151 21.726 1.00 37.17 180 GLY A N 1
ATOM 1404 C CA . GLY A 1 192 ? 40.237 32.310 21.074 1.00 35.72 180 GLY A CA 1
ATOM 1405 C C . GLY A 1 192 ? 39.393 33.030 22.091 1.00 35.64 180 GLY A C 1
ATOM 1406 O O . GLY A 1 192 ? 39.901 33.756 22.913 1.00 33.56 180 GLY A O 1
ATOM 1407 N N . THR A 1 193 ? 38.095 32.799 22.046 1.00 34.44 181 THR A N 1
ATOM 1408 C CA . THR A 1 193 ? 37.172 33.385 22.983 1.00 36.54 181 THR A CA 1
ATOM 1409 C C . THR A 1 193 ? 36.056 32.380 23.285 1.00 38.34 181 THR A C 1
ATOM 1410 O O . THR A 1 193 ? 35.364 31.967 22.347 1.00 36.59 181 THR A O 1
ATOM 1414 N N . PRO A 1 194 ? 35.872 32.043 24.577 1.00 38.04 182 PRO A N 1
ATOM 1415 C CA . PRO A 1 194 ? 34.756 31.186 25.029 1.00 35.87 182 PRO A CA 1
ATOM 1416 C C . PRO A 1 194 ? 33.452 31.825 24.656 1.00 37.05 182 PRO A C 1
ATOM 1417 O O . PRO A 1 194 ? 33.339 33.048 24.812 1.00 37.82 182 PRO A O 1
ATOM 1421 N N . THR A 1 195 ? 32.477 31.028 24.152 1.00 34.66 183 THR A N 1
ATOM 1422 C CA . THR A 1 195 ? 31.236 31.558 23.669 1.00 33.34 183 THR A CA 1
ATOM 1423 C C . THR A 1 195 ? 30.083 30.780 24.192 1.00 33.14 183 THR A C 1
ATOM 1424 O O . THR A 1 195 ? 30.092 29.553 24.147 1.00 32.73 183 THR A O 1
ATOM 1428 N N . SER A 1 196 ? 29.137 31.513 24.774 1.00 33.24 184 SER A N 1
ATOM 1429 C CA . SER A 1 196 ? 27.924 30.901 25.354 1.00 32.73 184 SER A CA 1
ATOM 1430 C C . SER A 1 196 ? 26.920 30.766 24.251 1.00 32.55 184 SER A C 1
ATOM 1431 O O . SER A 1 196 ? 26.821 31.647 23.439 1.00 33.60 184 SER A O 1
ATOM 1434 N N . THR A 1 197 ? 26.098 29.715 24.266 1.00 35.84 185 THR A N 1
ATOM 1435 C CA . THR A 1 197 ? 24.999 29.596 23.304 1.00 34.01 185 THR A CA 1
ATOM 1436 C C . THR A 1 197 ? 23.953 30.678 23.465 1.00 34.59 185 THR A C 1
ATOM 1437 O O . THR A 1 197 ? 23.149 30.940 22.566 1.00 33.59 185 THR A O 1
ATOM 1441 N N . VAL A 1 198 ? 23.898 31.291 24.629 1.00 36.38 186 VAL A N 1
ATOM 1442 C CA . VAL A 1 198 ? 22.895 32.325 24.866 1.00 34.36 186 VAL A CA 1
ATOM 1443 C C . VAL A 1 198 ? 23.167 33.474 23.925 1.00 34.45 186 VAL A C 1
ATOM 1444 O O . VAL A 1 198 ? 22.253 34.018 23.343 1.00 35.02 186 VAL A O 1
ATOM 1448 N N . ASP A 1 199 ? 24.438 33.884 23.843 1.00 32.74 187 ASP A N 1
ATOM 1449 C CA . ASP A 1 199 ? 24.829 35.005 22.969 1.00 33.44 187 ASP A CA 1
ATOM 1450 C C . ASP A 1 199 ? 24.736 34.639 21.477 1.00 33.31 187 ASP A C 1
ATOM 1451 O O . ASP A 1 199 ? 24.390 35.476 20.666 1.00 34.63 187 ASP A O 1
ATOM 1456 N N . LEU A 1 200 ? 25.118 33.398 21.141 1.00 32.01 188 LEU A N 1
ATOM 1457 C CA . LEU A 1 200 ? 25.075 32.921 19.784 1.00 31.60 188 LEU A CA 1
ATOM 1458 C C . LEU A 1 200 ? 23.640 32.889 19.294 1.00 33.38 188 LEU A C 1
ATOM 1459 O O . LEU A 1 200 ? 23.336 33.346 18.211 1.00 34.18 188 LEU A O 1
ATOM 1464 N N . ALA A 1 201 ? 22.757 32.375 20.125 1.00 33.63 189 ALA A N 1
ATOM 1465 C CA . ALA A 1 201 ? 21.348 32.270 19.760 1.00 34.54 189 ALA A CA 1
ATOM 1466 C C . ALA A 1 201 ? 20.654 33.623 19.578 1.00 33.84 189 ALA A C 1
ATOM 1467 O O . ALA A 1 201 ? 19.806 33.784 18.721 1.00 36.97 189 ALA A O 1
ATOM 1469 N N . ARG A 1 202 ? 20.996 34.589 20.416 1.00 35.23 190 ARG A N 1
ATOM 1470 C CA . ARG A 1 202 ? 20.501 35.937 20.280 1.00 36.18 190 ARG A CA 1
ATOM 1471 C C . ARG A 1 202 ? 20.929 36.511 18.956 1.00 33.38 190 ARG A C 1
ATOM 1472 O O . ARG A 1 202 ? 20.182 37.204 18.292 1.00 32.09 190 ARG A O 1
ATOM 1480 N N . VAL A 1 203 ? 22.184 36.291 18.579 1.00 33.33 191 VAL A N 1
ATOM 1481 C CA . VAL A 1 203 ? 22.665 36.810 17.313 1.00 31.96 191 VAL A CA 1
ATOM 1482 C C . VAL A 1 203 ? 21.949 36.144 16.119 1.00 33.50 191 VAL A C 1
ATOM 1483 O O . VAL A 1 203 ? 21.469 36.829 15.205 1.00 32.54 191 VAL A O 1
ATOM 1487 N N . VAL A 1 204 ? 21.853 34.820 16.161 1.00 35.56 192 VAL A N 1
ATOM 1488 C CA . VAL A 1 204 ? 21.171 34.068 15.126 1.00 34.42 192 VAL A CA 1
ATOM 1489 C C . VAL A 1 204 ? 19.798 34.627 14.940 1.00 34.51 192 VAL A C 1
ATOM 1490 O O . VAL A 1 204 ? 19.399 34.875 13.796 1.00 36.73 192 VAL A O 1
ATOM 1494 N N . LEU A 1 205 ? 19.060 34.814 16.020 1.00 34.52 193 LEU A N 1
ATOM 1495 C CA . LEU A 1 205 ? 17.653 35.261 15.880 1.00 34.85 193 LEU A CA 1
ATOM 1496 C C . LEU A 1 205 ? 17.542 36.735 15.508 1.00 35.48 193 LEU A C 1
ATOM 1497 O O . LEU A 1 205 ? 16.548 37.152 14.888 1.00 34.91 193 LEU A O 1
ATOM 1502 N N . LYS A 1 206 ? 18.528 37.534 15.909 1.00 35.73 194 LYS A N 1
ATOM 1503 C CA . LYS A 1 206 ? 18.628 38.944 15.495 1.00 37.99 194 LYS A CA 1
ATOM 1504 C C . LYS A 1 206 ? 18.786 39.115 13.956 1.00 35.76 194 LYS A C 1
ATOM 1505 O O . LYS A 1 206 ? 18.054 39.886 13.327 1.00 34.56 194 LYS A O 1
ATOM 1511 N N . VAL A 1 207 ? 19.776 38.453 13.367 1.00 33.29 195 VAL A N 1
ATOM 1512 C CA . VAL A 1 207 ? 20.008 38.606 11.931 1.00 33.43 195 VAL A CA 1
ATOM 1513 C C . VAL A 1 207 ? 18.815 38.123 11.117 1.00 29.71 195 VAL A C 1
ATOM 1514 O O . VAL A 1 207 ? 18.488 38.719 10.105 1.00 31.13 195 VAL A O 1
ATOM 1518 N N . ILE A 1 208 ? 18.183 37.039 11.523 1.00 33.40 196 ILE A N 1
ATOM 1519 C CA . ILE A 1 208 ? 16.939 36.593 10.847 1.00 34.36 196 ILE A CA 1
ATOM 1520 C C . ILE A 1 208 ? 15.872 37.670 10.877 1.00 36.87 196 ILE A C 1
ATOM 1521 O O . ILE A 1 208 ? 15.188 37.959 9.901 1.00 38.62 196 ILE A O 1
ATOM 1526 N N . ASP A 1 209 ? 15.690 38.227 12.041 1.00 37.57 197 ASP A N 1
ATOM 1527 C CA . ASP A 1 209 ? 14.707 39.257 12.244 1.00 38.52 197 ASP A CA 1
ATOM 1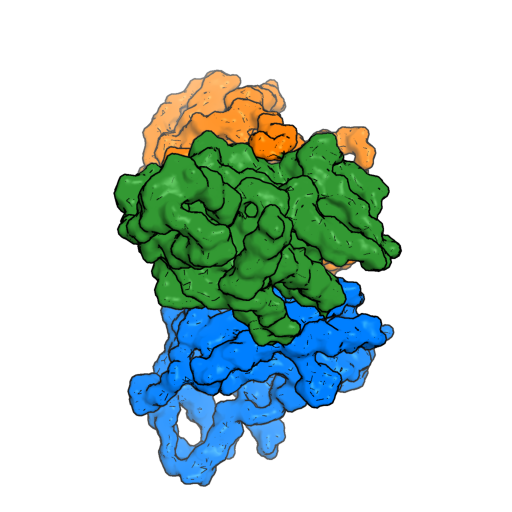528 C C . ASP A 1 209 ? 14.931 40.460 11.327 1.00 38.18 197 ASP A C 1
ATOM 1529 O O . ASP A 1 209 ? 13.993 41.052 10.851 1.00 34.92 197 ASP A O 1
ATOM 1534 N N . GLU A 1 210 ? 16.203 40.842 11.138 1.00 35.28 198 GLU A N 1
ATOM 1535 C CA . GLU A 1 210 ? 16.601 41.987 10.314 1.00 36.52 198 GLU A CA 1
ATOM 1536 C C . GLU A 1 210 ? 16.667 41.702 8.814 1.00 35.31 198 GLU A C 1
ATOM 1537 O O . GLU A 1 210 ? 16.807 42.632 8.015 1.00 37.39 198 GLU A O 1
ATOM 1543 N N . LYS A 1 211 ? 16.632 40.425 8.454 1.00 35.36 199 LYS A N 1
ATOM 1544 C CA . LYS A 1 211 ? 17.045 39.937 7.115 1.00 34.79 199 LYS A CA 1
ATOM 1545 C C . LYS A 1 211 ? 18.431 40.441 6.694 1.00 35.27 199 LYS A C 1
ATOM 1546 O O . LYS A 1 211 ? 18.642 40.904 5.577 1.00 36.76 199 LYS A O 1
ATOM 1552 N N . ASN A 1 212 ? 19.364 40.327 7.647 1.00 34.34 200 ASN A N 1
ATOM 1553 C CA . ASN A 1 212 ? 20.742 40.818 7.533 1.00 30.54 200 ASN A CA 1
ATOM 1554 C C . ASN A 1 212 ? 21.557 39.623 7.055 1.00 32.40 200 ASN A C 1
ATOM 1555 O O . ASN A 1 212 ? 22.189 38.942 7.808 1.00 33.21 200 ASN A O 1
ATOM 1560 N N . TYR A 1 213 ? 21.461 39.347 5.755 1.00 32.00 201 TYR A N 1
ATOM 1561 C CA . TYR A 1 213 ? 22.025 38.132 5.164 1.00 30.85 201 TYR A CA 1
ATOM 1562 C C . TYR A 1 213 ? 23.521 38.258 5.046 1.00 32.02 201 TYR A C 1
ATOM 1563 O O . TYR A 1 213 ? 24.068 39.373 4.995 1.00 31.23 201 TYR A O 1
ATOM 1572 N N . GLY A 1 214 ? 24.186 37.120 4.972 1.00 31.61 202 GLY A N 1
ATOM 1573 C CA . GLY A 1 214 ? 25.615 37.116 4.768 1.00 29.19 202 GLY A CA 1
ATOM 1574 C C . GLY A 1 214 ? 26.334 36.205 5.729 1.00 30.31 202 GLY A C 1
ATOM 1575 O O . GLY A 1 214 ? 25.735 35.358 6.362 1.00 30.85 202 GLY A O 1
ATOM 1576 N N . THR A 1 215 ? 27.629 36.427 5.849 1.00 30.64 203 THR A N 1
ATOM 1577 C CA . THR A 1 215 ? 28.469 35.668 6.720 1.00 32.11 203 THR A CA 1
ATOM 1578 C C . THR A 1 215 ? 28.886 36.499 7.921 1.00 33.19 203 THR A C 1
ATOM 1579 O O . THR A 1 215 ? 29.420 37.592 7.750 1.00 32.17 203 THR A O 1
ATOM 1583 N N . PHE A 1 216 ? 28.659 35.948 9.117 1.00 31.54 204 PHE A N 1
ATOM 1584 C CA . PHE A 1 216 ? 28.965 36.628 10.377 1.00 34.33 204 PHE A CA 1
ATOM 1585 C C . PHE A 1 216 ? 29.842 35.760 11.259 1.00 34.74 204 PHE A C 1
ATOM 1586 O O . PHE A 1 216 ? 29.573 34.600 11.406 1.00 40.05 204 PHE A O 1
ATOM 1594 N N . HIS A 1 217 ? 30.808 36.369 11.911 1.00 31.89 205 HIS A N 1
ATOM 1595 C CA . HIS A 1 217 ? 31.457 35.805 13.091 1.00 30.97 205 HIS A CA 1
ATOM 1596 C C . HIS A 1 217 ? 30.664 36.153 14.342 1.00 32.91 205 HIS A C 1
ATOM 1597 O O . HIS A 1 217 ? 30.132 37.256 14.492 1.00 32.58 205 HIS A O 1
ATOM 1604 N N . CYS A 1 218 ? 30.528 35.172 15.234 1.00 35.29 206 CYS A N 1
ATOM 1605 C CA . CYS A 1 218 ? 29.802 35.348 16.480 1.00 33.42 206 CYS A CA 1
ATOM 1606 C C . CYS A 1 218 ? 30.430 34.541 17.601 1.00 34.57 206 CYS A C 1
ATOM 1607 O O . CYS A 1 218 ? 30.028 33.390 17.858 1.00 35.35 206 CYS A O 1
ATOM 1610 N N . THR A 1 219 ? 31.466 35.132 18.212 1.00 36.22 207 THR A N 1
ATOM 1611 C CA . THR A 1 219 ? 31.947 34.723 19.498 1.00 35.71 207 THR A CA 1
ATOM 1612 C C . THR A 1 219 ? 31.743 35.881 20.526 1.00 35.34 207 THR A C 1
ATOM 1613 O O . THR A 1 219 ? 31.495 37.046 20.171 1.00 35.24 207 THR A O 1
ATOM 1617 N N . CYS A 1 220 ? 31.890 35.532 21.805 1.00 35.78 208 CYS A N 1
ATOM 1618 C CA . CYS A 1 220 ? 31.811 36.521 22.851 1.00 37.04 208 CYS A CA 1
ATOM 1619 C C . CYS A 1 220 ? 32.962 37.534 22.722 1.00 35.70 208 CYS A C 1
ATOM 1620 O O . CYS A 1 220 ? 33.946 37.304 22.008 1.00 34.78 208 CYS A O 1
ATOM 1623 N N . LYS A 1 221 ? 32.825 38.688 23.371 1.00 37.03 209 LYS A N 1
ATOM 1624 C CA . LYS A 1 221 ? 33.888 39.706 23.310 1.00 36.83 209 LYS A CA 1
ATOM 1625 C C . LYS A 1 221 ? 35.088 39.294 24.118 1.00 34.77 209 LYS A C 1
ATOM 1626 O O . LYS A 1 221 ? 34.961 38.557 25.103 1.00 34.53 209 LYS A O 1
ATOM 1632 N N . GLY A 1 222 ? 36.272 39.756 23.709 1.00 36.51 210 GLY A N 1
ATOM 1633 C CA . GLY A 1 222 ? 37.482 39.467 24.436 1.00 35.71 210 GLY A CA 1
ATOM 1634 C C . GLY A 1 222 ? 38.308 38.355 23.820 1.00 39.71 210 GLY A C 1
ATOM 1635 O O . GLY A 1 222 ? 38.031 37.887 22.716 1.00 41.33 210 GLY A O 1
ATOM 1636 N N . ILE A 1 223 ? 39.331 37.943 24.561 1.00 40.13 211 ILE A N 1
ATOM 1637 C CA . ILE A 1 223 ? 40.329 36.974 24.105 1.00 42.60 211 ILE A CA 1
ATOM 1638 C C . ILE A 1 223 ? 40.999 36.309 25.304 1.00 41.34 211 ILE A C 1
ATOM 1639 O O . ILE A 1 223 ? 41.311 36.969 26.270 1.00 40.11 211 ILE A O 1
ATOM 1644 N N . CYS A 1 224 ? 41.210 34.995 25.228 1.00 41.19 212 CYS A N 1
ATOM 1645 C CA . CYS A 1 224 ? 42.016 34.271 26.199 1.00 41.32 212 CYS A CA 1
ATOM 1646 C C . CYS A 1 224 ? 42.508 32.934 25.639 1.00 41.29 212 CYS A C 1
ATOM 1647 O O . CYS A 1 224 ? 42.148 32.536 24.540 1.00 39.22 212 CYS A O 1
ATOM 1650 N N . SER A 1 225 ? 43.375 32.267 26.390 1.00 42.38 213 SER A N 1
ATOM 1651 C CA . SER A 1 225 ? 43.768 30.895 26.106 1.00 41.19 213 SER A CA 1
ATOM 1652 C C . SER A 1 225 ? 42.840 29.922 26.821 1.00 42.42 213 SER A C 1
ATOM 1653 O O . SER A 1 225 ? 42.085 30.335 27.721 1.00 44.83 213 SER A O 1
ATOM 1656 N N . TRP A 1 226 ? 42.930 28.628 26.472 1.00 43.36 214 TRP A N 1
ATOM 1657 C CA . TRP A 1 226 ? 42.192 27.575 27.206 1.00 43.69 214 TRP A CA 1
ATOM 1658 C C . TRP A 1 226 ? 42.577 27.539 28.678 1.00 43.27 214 TRP A C 1
ATOM 1659 O O . TRP A 1 226 ? 41.706 27.299 29.534 1.00 43.35 214 TRP A O 1
ATOM 1670 N N . TYR A 1 227 ? 43.860 27.780 28.962 1.00 45.93 215 TYR A N 1
ATOM 1671 C CA . TYR A 1 227 ? 44.370 27.897 30.322 1.00 45.31 215 TYR A CA 1
ATOM 1672 C C . TYR A 1 227 ? 43.608 29.015 31.092 1.00 44.64 215 TYR A C 1
ATOM 1673 O O . TYR A 1 227 ? 43.056 28.798 32.162 1.00 45.66 215 TYR A O 1
ATOM 1682 N N . ASP A 1 228 ? 43.524 30.203 30.509 1.00 45.08 216 ASP A N 1
ATOM 1683 C CA . ASP A 1 228 ? 42.822 31.304 31.134 1.00 42.79 216 ASP A CA 1
ATOM 1684 C C . ASP A 1 228 ? 41.334 30.943 31.365 1.00 43.23 216 ASP A C 1
ATOM 1685 O O . ASP A 1 228 ? 40.721 31.332 32.358 1.00 43.47 216 ASP A O 1
ATOM 1690 N N . PHE A 1 229 ? 40.764 30.232 30.419 1.00 42.31 217 PHE A N 1
ATOM 1691 C CA . PHE A 1 229 ? 39.346 29.796 30.477 1.00 42.03 217 PHE A CA 1
ATOM 1692 C C . PHE A 1 229 ? 39.180 28.891 31.713 1.00 43.80 217 PHE A C 1
ATOM 1693 O O . PHE A 1 229 ? 38.301 29.132 32.551 1.00 44.37 217 PHE A O 1
ATOM 1701 N N . ALA A 1 230 ? 40.081 27.912 31.862 1.00 42.93 218 ALA A N 1
ATOM 1702 C CA . ALA A 1 230 ? 40.065 26.978 32.998 1.00 43.50 218 ALA A CA 1
ATOM 1703 C C . ALA A 1 230 ? 40.228 27.716 34.334 1.00 42.74 218 ALA A C 1
ATOM 1704 O O . ALA A 1 230 ? 39.482 27.480 35.285 1.00 43.90 218 ALA A O 1
ATOM 1706 N N . VAL A 1 231 ? 41.193 28.624 34.402 1.00 43.28 219 VAL A N 1
ATOM 1707 C CA . VAL A 1 231 ? 41.451 29.384 35.609 1.00 43.33 219 VAL A CA 1
ATOM 1708 C C . VAL A 1 231 ? 40.209 30.177 36.031 1.00 44.94 219 VAL A C 1
ATOM 1709 O O . VAL A 1 231 ? 39.873 30.246 37.221 1.00 43.92 219 VAL A O 1
ATOM 1713 N N . GLU A 1 232 ? 39.501 30.757 35.076 1.00 45.16 220 GLU A N 1
ATOM 1714 C CA . GLU A 1 232 ? 38.292 31.496 35.410 1.00 44.67 220 GLU A CA 1
ATOM 1715 C C . GLU A 1 232 ? 37.181 30.559 35.841 1.00 45.36 220 GLU A C 1
ATOM 1716 O O . GLU A 1 232 ? 36.466 30.882 36.768 1.00 43.84 220 GLU A O 1
ATOM 1722 N N . ILE A 1 233 ? 37.046 29.412 35.184 1.00 45.67 221 ILE A N 1
ATOM 1723 C CA . ILE A 1 233 ? 36.036 28.397 35.580 1.00 45.31 221 ILE A CA 1
ATOM 1724 C C . ILE A 1 233 ? 36.203 28.012 37.061 1.00 46.06 221 ILE A C 1
ATOM 1725 O O . ILE A 1 233 ? 35.221 27.967 37.829 1.00 45.39 221 ILE A O 1
ATOM 1730 N N . PHE A 1 234 ? 37.447 27.724 37.455 1.00 45.56 222 PHE A N 1
ATOM 1731 C CA . PHE A 1 234 ? 37.733 27.307 38.834 1.00 45.34 222 PHE A CA 1
ATOM 1732 C C . PHE A 1 234 ? 37.629 28.468 39.860 1.00 47.37 222 PHE A C 1
ATOM 1733 O O . PHE A 1 234 ? 37.139 28.276 40.984 1.00 45.09 222 PHE A O 1
ATOM 1741 N N . ARG A 1 235 ? 37.993 29.682 39.430 1.00 45.50 223 ARG A N 1
ATOM 1742 C CA . ARG A 1 235 ? 37.705 30.863 40.225 1.00 45.46 223 ARG A CA 1
ATOM 1743 C C . ARG A 1 235 ? 36.206 31.042 40.507 1.00 45.58 223 ARG A C 1
ATOM 1744 O O . ARG A 1 235 ? 35.789 31.293 41.651 1.00 44.47 223 ARG A O 1
ATOM 1752 N N . LEU A 1 236 ? 35.394 30.860 39.491 1.00 45.88 224 LEU A N 1
ATOM 1753 C CA . LEU A 1 236 ? 33.942 31.027 39.632 1.00 45.65 224 LEU A CA 1
ATOM 1754 C C . LEU A 1 236 ? 33.274 29.924 40.451 1.00 48.23 224 LEU A C 1
ATOM 1755 O O . LEU A 1 236 ? 32.300 30.176 41.183 1.00 48.40 224 LEU A O 1
ATOM 1760 N N . THR A 1 237 ? 33.749 28.687 40.324 1.00 48.22 225 THR A N 1
ATOM 1761 C CA . THR A 1 237 ? 33.089 27.540 41.003 1.00 48.91 225 THR A CA 1
ATOM 1762 C C . THR A 1 237 ? 33.618 27.354 42.426 1.00 49.76 225 THR A C 1
ATOM 1763 O O . THR A 1 237 ? 32.957 26.746 43.270 1.00 48.04 225 THR A O 1
ATOM 1767 N N . GLY A 1 238 ? 34.828 27.864 42.657 1.00 51.30 226 GLY A N 1
ATOM 1768 C CA . GLY A 1 238 ? 35.495 27.763 43.938 1.00 52.22 226 GLY A CA 1
ATOM 1769 C C . GLY A 1 238 ? 36.311 26.505 44.094 1.00 53.59 226 GLY A C 1
ATOM 1770 O O . GLY A 1 238 ? 36.861 26.249 45.165 1.00 54.25 226 GLY A O 1
ATOM 1771 N N . ILE A 1 239 ? 36.401 25.729 43.018 1.00 54.47 227 ILE A N 1
ATOM 1772 C CA . ILE A 1 239 ? 37.054 24.431 43.031 1.00 55.22 227 ILE A CA 1
ATOM 1773 C C . ILE A 1 239 ? 38.564 24.632 43.219 1.00 57.53 227 ILE A C 1
ATOM 1774 O O . ILE A 1 239 ? 39.206 25.472 42.593 1.00 54.18 227 ILE A O 1
ATOM 1779 N N . ASP A 1 240 ? 39.108 23.901 44.160 1.00 60.66 228 ASP A N 1
ATOM 1780 C CA . ASP A 1 240 ? 40.499 24.058 44.504 1.00 65.37 228 ASP A CA 1
ATOM 1781 C C . ASP A 1 240 ? 41.326 23.055 43.682 1.00 66.03 228 ASP A C 1
ATOM 1782 O O . ASP A 1 240 ? 41.355 21.842 43.952 1.00 68.31 228 ASP A O 1
ATOM 1787 N N . VAL A 1 241 ? 41.954 23.581 42.640 1.00 63.92 229 VAL A N 1
ATOM 1788 C CA . VAL A 1 241 ? 42.764 22.788 41.748 1.00 61.80 229 VAL A CA 1
ATOM 1789 C C . VAL A 1 241 ? 43.841 23.736 41.257 1.00 59.83 229 VAL A C 1
ATOM 1790 O O . VAL A 1 241 ? 43.581 24.908 41.036 1.00 58.67 229 VAL A O 1
ATOM 1794 N N . LYS A 1 242 ? 45.062 23.247 41.148 1.00 59.79 230 LYS A N 1
ATOM 1795 C CA . LYS A 1 242 ? 46.151 24.037 40.592 1.00 59.78 230 LYS A CA 1
ATOM 1796 C C . LYS A 1 242 ? 46.216 23.789 39.086 1.00 58.33 230 LYS A C 1
ATOM 1797 O O . LYS A 1 242 ? 46.472 22.661 38.657 1.00 59.22 230 LYS A O 1
ATOM 1800 N N . VAL A 1 243 ? 46.000 24.832 38.288 1.00 55.41 231 VAL A N 1
ATOM 1801 C CA . VAL A 1 243 ? 46.105 24.712 36.852 1.00 52.22 231 VAL A CA 1
ATOM 1802 C C . VAL A 1 243 ? 47.478 25.195 36.454 1.00 51.39 231 VAL A C 1
ATOM 1803 O O . VAL A 1 243 ? 47.928 26.233 36.911 1.00 49.95 231 VAL A O 1
ATOM 1807 N N . THR A 1 244 ? 48.128 24.408 35.604 1.00 52.51 232 THR A N 1
ATOM 1808 C CA . THR A 1 244 ? 49.450 24.693 35.059 1.00 55.39 232 THR A CA 1
ATOM 1809 C C . THR A 1 244 ? 49.305 24.928 33.553 1.00 55.24 232 THR A C 1
ATOM 1810 O O . THR A 1 244 ? 48.673 24.129 32.853 1.00 55.79 232 THR A O 1
ATOM 1814 N N . PRO A 1 245 ? 49.885 26.015 33.043 1.00 56.28 233 PRO A N 1
ATOM 1815 C CA . PRO A 1 245 ? 49.859 26.265 31.607 1.00 57.10 233 PRO A CA 1
ATOM 1816 C C . PRO A 1 245 ? 50.824 25.337 30.900 1.00 57.88 233 PRO A C 1
ATOM 1817 O O . PRO A 1 245 ? 51.937 25.120 31.374 1.00 58.60 233 PRO A O 1
ATOM 1821 N N . CYS A 1 246 ? 50.405 24.768 29.780 1.00 58.50 234 CYS A N 1
ATOM 1822 C CA . CYS A 1 246 ? 51.321 23.951 28.982 1.00 58.32 234 CYS A CA 1
ATOM 1823 C C . CYS A 1 246 ? 51.248 24.322 27.498 1.00 58.75 234 CYS A C 1
ATOM 1824 O O . CYS A 1 246 ? 50.544 25.261 27.107 1.00 56.12 234 CYS A O 1
ATOM 1827 N N . THR A 1 247 ? 52.014 23.598 26.685 1.00 59.96 235 THR A N 1
ATOM 1828 C CA . THR A 1 247 ? 52.010 23.788 25.249 1.00 60.94 235 THR A CA 1
ATOM 1829 C C . THR A 1 247 ? 51.261 22.679 24.547 1.00 60.95 235 THR A C 1
ATOM 1830 O O . THR A 1 247 ? 50.971 21.641 25.115 1.00 58.69 235 THR A O 1
ATOM 1834 N N . THR A 1 248 ? 50.969 22.941 23.285 1.00 62.27 236 THR A N 1
ATOM 1835 C CA . THR A 1 248 ? 50.255 22.022 22.415 1.00 64.85 236 THR A CA 1
ATOM 1836 C C . THR A 1 248 ? 51.079 20.757 22.127 1.00 65.74 236 THR A C 1
ATOM 1837 O O . THR A 1 248 ? 50.507 19.665 21.988 1.00 63.93 236 THR A O 1
ATOM 1841 N N . GLU A 1 249 ? 52.405 20.909 22.054 1.00 67.45 237 GLU A N 1
ATOM 1842 C CA . GLU A 1 249 ? 53.314 19.789 21.725 1.00 69.53 237 GLU A CA 1
ATOM 1843 C C . GLU A 1 249 ? 53.323 18.715 22.796 1.00 69.04 237 GLU A C 1
ATOM 1844 O O . GLU A 1 249 ? 53.552 17.544 22.512 1.00 68.98 237 GLU A O 1
ATOM 1847 N N . GLU A 1 250 ? 53.071 19.130 24.023 1.00 70.19 238 GLU A N 1
ATOM 1848 C CA . GLU A 1 250 ? 53.079 18.238 25.167 1.00 71.99 238 GLU A CA 1
ATOM 1849 C C . GLU A 1 250 ? 51.997 17.148 25.134 1.00 73.06 238 GLU A C 1
ATOM 1850 O O . GLU A 1 250 ? 52.201 16.052 25.677 1.00 73.91 238 GLU A O 1
ATOM 1856 N N . PHE A 1 251 ? 50.864 17.427 24.493 1.00 73.80 239 PHE A N 1
ATOM 1857 C CA . PHE A 1 251 ? 49.721 16.507 24.522 1.00 74.43 239 PHE A CA 1
ATOM 1858 C C . PHE A 1 251 ? 49.029 16.414 23.140 1.00 75.11 239 PHE A C 1
ATOM 1859 O O . PHE A 1 251 ? 47.946 16.973 22.928 1.00 75.96 239 PHE A O 1
ATOM 1867 N N . PRO A 1 252 ? 49.675 15.703 22.205 1.00 74.20 240 PRO A N 1
ATOM 1868 C CA . PRO A 1 252 ? 49.308 15.744 20.774 1.00 73.05 240 PRO A CA 1
ATOM 1869 C C . PRO A 1 252 ? 48.004 15.033 20.409 1.00 70.96 240 PRO A C 1
ATOM 1870 O O . PRO A 1 252 ? 47.616 14.056 21.052 1.00 70.03 240 PRO A O 1
ATOM 1874 N N . ARG A 1 253 ? 47.334 15.540 19.375 1.00 68.94 241 ARG A N 1
ATOM 1875 C CA . ARG A 1 253 ? 46.044 14.991 18.928 1.00 66.52 241 ARG A CA 1
ATOM 1876 C C . ARG A 1 253 ? 46.009 14.809 17.415 1.00 64.60 241 ARG A C 1
ATOM 1877 O O . ARG A 1 253 ? 46.777 15.451 16.708 1.00 63.44 241 ARG A O 1
ATOM 1885 N N . PRO A 1 254 ? 45.137 13.921 16.918 1.00 63.80 242 PRO A N 1
ATOM 1886 C CA . PRO A 1 254 ? 45.007 13.662 15.458 1.00 63.66 242 PRO A CA 1
ATOM 1887 C C . PRO A 1 254 ? 44.713 14.878 14.573 1.00 60.62 242 PRO A C 1
ATOM 1888 O O . PRO A 1 254 ? 45.202 14.939 13.448 1.00 59.17 242 PRO A O 1
ATOM 1892 N N . ALA A 1 255 ? 43.902 15.808 15.066 1.00 59.54 243 ALA A N 1
ATOM 1893 C CA . ALA A 1 255 ? 43.546 17.013 14.309 1.00 60.19 243 ALA A CA 1
ATOM 1894 C C . ALA A 1 255 ? 44.430 18.233 14.689 1.00 60.37 243 ALA A C 1
ATOM 1895 O O . ALA A 1 255 ? 44.656 18.507 15.887 1.00 59.03 243 ALA A O 1
ATOM 1897 N N . LYS A 1 256 ? 44.918 18.946 13.665 1.00 60.48 244 LYS A N 1
ATOM 1898 C CA . LYS A 1 256 ? 45.608 20.229 13.844 1.00 62.10 244 LYS A CA 1
ATOM 1899 C C . LYS A 1 256 ? 44.621 21.268 14.396 1.00 62.18 244 LYS A C 1
ATOM 1900 O O . LYS A 1 256 ? 43.530 21.466 13.828 1.00 60.18 244 LYS A O 1
ATOM 1904 N N . ARG A 1 257 ? 45.012 21.895 15.518 1.00 63.17 245 ARG A N 1
ATOM 1905 C CA . ARG A 1 257 ? 44.248 22.981 16.150 1.00 63.02 245 ARG A CA 1
ATOM 1906 C C . ARG A 1 257 ? 44.940 24.312 15.960 1.00 60.17 245 ARG A C 1
ATOM 1907 O O . ARG A 1 257 ? 46.164 24.379 16.021 1.00 60.30 245 ARG A O 1
ATOM 1915 N N . PRO A 1 258 ? 44.166 25.368 15.748 1.00 57.66 246 PRO A N 1
ATOM 1916 C CA . PRO A 1 258 ? 44.730 26.653 15.422 1.00 55.64 246 PRO A CA 1
ATOM 1917 C C . PRO A 1 258 ? 45.419 27.235 16.643 1.00 53.14 246 PRO A C 1
ATOM 1918 O O . PRO A 1 258 ? 44.909 27.105 17.749 1.00 54.31 246 PRO A O 1
ATOM 1922 N N . LYS A 1 259 ? 46.566 27.868 16.458 1.00 49.95 247 LYS A N 1
ATOM 1923 C CA . LYS A 1 259 ? 47.213 28.559 17.560 1.00 49.12 247 LYS A CA 1
ATOM 1924 C C . LYS A 1 259 ? 46.375 29.777 17.990 1.00 44.07 247 LYS A C 1
ATOM 1925 O O . LYS A 1 259 ? 46.312 30.103 19.171 1.00 40.05 247 LYS A O 1
ATOM 1931 N N . TYR A 1 260 ? 45.820 30.473 17.010 1.00 40.33 248 TYR A N 1
ATOM 1932 C CA . TYR A 1 260 ? 45.165 31.725 17.200 1.00 39.60 248 TYR A CA 1
ATOM 1933 C C . TYR A 1 260 ? 43.862 31.717 16.387 1.00 40.63 248 TYR A C 1
ATOM 1934 O O . TYR A 1 260 ? 43.898 31.801 15.153 1.00 39.03 248 TYR A O 1
ATOM 1943 N N . SER A 1 261 ? 42.731 31.627 17.081 1.00 39.11 249 SER A N 1
ATOM 1944 C CA . SER A 1 261 ? 41.441 31.584 16.430 1.00 44.72 249 SER A CA 1
ATOM 1945 C C . SER A 1 261 ? 40.456 32.605 16.983 1.00 41.63 249 SER A C 1
ATOM 1946 O O . SER A 1 261 ? 39.261 32.349 17.056 1.00 44.43 249 SER A O 1
ATOM 1949 N N . VAL A 1 262 ? 40.962 33.786 17.321 1.00 37.77 250 VAL A N 1
ATOM 1950 C CA . VAL A 1 262 ? 40.098 34.863 17.782 1.00 35.46 250 VAL A CA 1
ATOM 1951 C C . VAL A 1 262 ? 39.373 35.406 16.556 1.00 35.69 250 VAL A C 1
ATOM 1952 O O . VAL A 1 262 ? 40.021 35.848 15.615 1.00 34.28 250 VAL A O 1
ATOM 1956 N N . LEU A 1 263 ? 38.035 35.351 16.580 1.00 32.45 251 LEU A N 1
ATOM 1957 C CA . LEU A 1 263 ? 37.250 35.927 15.538 1.00 32.27 251 LEU A CA 1
ATOM 1958 C C . LEU A 1 263 ? 36.759 37.292 15.944 1.00 34.82 251 LEU A C 1
ATOM 1959 O O . LEU A 1 263 ? 36.181 37.451 17.001 1.00 38.20 251 LEU A O 1
ATOM 1964 N N . ARG A 1 264 ? 36.950 38.277 15.089 1.00 34.79 252 ARG A N 1
ATOM 1965 C CA . ARG A 1 264 ? 36.329 39.552 15.301 1.00 33.16 252 ARG A CA 1
ATOM 1966 C C . ARG A 1 264 ? 34.893 39.450 14.769 1.00 31.82 252 ARG A C 1
ATOM 1967 O O . ARG A 1 264 ? 34.672 38.933 13.674 1.00 33.21 252 ARG A O 1
ATOM 1975 N N . ASN A 1 265 ? 33.935 39.974 15.523 1.00 34.33 253 ASN A N 1
ATOM 1976 C CA . ASN A 1 265 ? 32.566 40.040 15.104 1.00 31.88 253 ASN A CA 1
ATOM 1977 C C . ASN A 1 265 ? 32.374 41.314 14.281 1.00 34.39 253 ASN A C 1
ATOM 1978 O O . ASN A 1 265 ? 31.496 42.174 14.586 1.00 35.30 253 ASN A O 1
ATOM 1983 N N . TYR A 1 266 ? 33.104 41.397 13.169 1.00 32.74 254 TYR A N 1
ATOM 1984 C CA . TYR A 1 266 ? 33.207 42.631 12.339 1.00 30.53 254 TYR A CA 1
ATOM 1985 C C . TYR A 1 266 ? 31.930 42.976 11.586 1.00 33.25 254 TYR A C 1
ATOM 1986 O O . TYR A 1 266 ? 31.491 44.114 11.531 1.00 33.14 254 TYR A O 1
ATOM 2003 N N . LEU A 1 268 ? 28.893 42.236 12.437 1.00 34.93 256 LEU A N 1
ATOM 2004 C CA . LEU A 1 268 ? 27.976 42.800 13.429 1.00 34.97 256 LEU A CA 1
ATOM 2005 C C . LEU A 1 268 ? 28.290 44.250 13.760 1.00 35.37 256 LEU A C 1
ATOM 2006 O O . LEU A 1 268 ? 27.393 45.115 13.751 1.00 33.46 256 LEU A O 1
ATOM 2011 N N . GLU A 1 269 ? 29.567 44.528 13.997 1.00 35.21 257 GLU A N 1
ATOM 2012 C CA . GLU A 1 269 ? 30.038 45.891 14.252 1.00 38.21 257 GLU A CA 1
ATOM 2013 C C . GLU A 1 269 ? 29.722 46.856 13.110 1.00 37.85 257 GLU A C 1
ATOM 2014 O O . GLU A 1 269 ? 29.364 47.993 13.330 1.00 38.64 257 GLU A O 1
ATOM 2020 N N . LEU A 1 270 ? 29.862 46.385 11.878 1.00 38.07 258 LEU A N 1
ATOM 2021 C CA . LEU A 1 270 ? 29.644 47.214 10.705 1.00 37.83 258 LEU A CA 1
ATOM 2022 C C . LEU A 1 270 ? 28.165 47.356 10.328 1.00 38.18 258 LEU A C 1
ATOM 2023 O O . LEU A 1 270 ? 27.856 48.157 9.453 1.00 38.79 258 LEU A O 1
ATOM 2028 N N . THR A 1 271 ? 27.286 46.541 10.909 1.00 37.34 259 THR A N 1
ATOM 2029 C CA . THR A 1 271 ? 25.874 46.549 10.547 1.00 37.60 259 THR A CA 1
ATOM 2030 C C . THR A 1 271 ? 24.997 46.932 11.728 1.00 40.50 259 THR A C 1
ATOM 2031 O O . THR A 1 271 ? 24.959 48.109 12.074 1.00 40.09 259 THR A O 1
ATOM 2035 N N . THR A 1 272 ? 24.341 45.978 12.396 1.00 39.94 260 THR A N 1
ATOM 2036 C CA . THR A 1 272 ? 23.352 46.312 13.406 1.00 39.61 260 THR A CA 1
ATOM 2037 C C . THR A 1 272 ? 23.818 46.103 14.832 1.00 40.75 260 THR A C 1
ATOM 2038 O O . THR A 1 272 ? 23.006 46.138 15.737 1.00 38.89 260 THR A O 1
ATOM 2042 N N . GLY A 1 273 ? 25.106 45.851 15.033 1.00 35.66 261 GLY A N 1
ATOM 2043 C CA . GLY A 1 273 ? 25.686 45.882 16.356 1.00 37.46 261 GLY A CA 1
ATOM 2044 C C . GLY A 1 273 ? 26.107 44.551 16.965 1.00 36.36 261 GLY A C 1
ATOM 2045 O O . GLY A 1 273 ? 25.374 43.569 16.926 1.00 36.67 261 GLY A O 1
ATOM 2046 N N . ASP A 1 274 ? 27.315 44.528 17.518 1.00 36.86 262 ASP A N 1
ATOM 2047 C CA . ASP A 1 274 ? 27.833 43.361 18.223 1.00 37.13 262 ASP A CA 1
ATOM 2048 C C . ASP A 1 274 ? 27.218 43.246 19.626 1.00 39.41 262 ASP A C 1
ATOM 2049 O O . ASP A 1 274 ? 27.747 43.761 20.608 1.00 39.69 262 ASP A O 1
ATOM 2054 N N . ILE A 1 275 ? 26.096 42.551 19.709 1.00 38.12 263 ILE A N 1
ATOM 2055 C CA . ILE A 1 275 ? 25.391 42.373 20.960 1.00 37.94 263 ILE A CA 1
ATOM 2056 C C . ILE A 1 275 ? 25.939 41.304 21.871 1.00 38.61 263 ILE A C 1
ATOM 2057 O O . ILE A 1 275 ? 25.370 41.069 22.903 1.00 39.83 263 ILE A O 1
ATOM 2062 N N . THR A 1 276 ? 27.024 40.619 21.504 1.00 38.74 264 THR A N 1
ATOM 2063 C CA . THR A 1 276 ? 27.596 39.618 22.402 1.00 38.35 264 THR A CA 1
ATOM 2064 C C . THR A 1 276 ? 28.197 40.295 23.623 1.00 37.95 264 THR A C 1
ATOM 2065 O O . THR A 1 276 ? 28.516 41.466 23.604 1.00 37.39 264 THR A O 1
ATOM 2069 N N . ARG A 1 277 ? 28.349 39.528 24.689 1.00 35.95 265 ARG A N 1
ATOM 2070 C CA . ARG A 1 277 ? 28.894 40.061 25.907 1.00 36.39 265 ARG A CA 1
ATOM 2071 C C . ARG A 1 277 ? 30.324 39.617 26.062 1.00 36.29 265 ARG A C 1
ATOM 2072 O O . ARG A 1 277 ? 30.800 38.705 25.387 1.00 34.40 265 ARG A O 1
ATOM 2080 N N . GLU A 1 278 ? 31.004 40.285 26.968 1.00 37.11 266 GLU A N 1
ATOM 2081 C CA . GLU A 1 278 ? 32.364 39.903 27.375 1.00 39.53 266 GLU A CA 1
ATOM 2082 C C . GLU A 1 278 ? 32.315 38.464 27.885 1.00 37.95 266 GLU A C 1
ATOM 2083 O O . GLU A 1 278 ? 31.385 38.076 28.598 1.00 39.22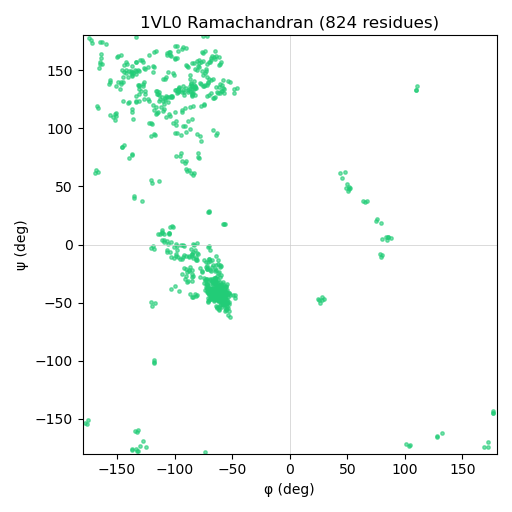 266 GLU A O 1
ATOM 2089 N N . TRP A 1 279 ? 33.352 37.693 27.556 1.00 40.04 267 TRP A N 1
ATOM 2090 C CA . TRP A 1 279 ? 33.305 36.280 27.767 1.00 37.89 267 TRP A CA 1
ATOM 2091 C C . TRP A 1 279 ? 33.125 35.924 29.235 1.00 38.49 267 TRP A C 1
ATOM 2092 O O . TRP A 1 279 ? 32.386 35.032 29.572 1.00 37.49 267 TRP A O 1
ATOM 2103 N N . LYS A 1 280 ? 33.726 36.681 30.128 1.00 39.27 268 LYS A N 1
ATOM 2104 C CA . LYS A 1 280 ? 33.612 36.364 31.571 1.00 41.12 268 LYS A CA 1
ATOM 2105 C C . LYS A 1 280 ? 32.212 36.560 32.121 1.00 40.94 268 LYS A C 1
ATOM 2106 O O . LYS A 1 280 ? 31.773 35.845 33.015 1.00 41.38 268 LYS A O 1
ATOM 2112 N N . GLU A 1 281 ? 31.496 37.523 31.565 1.00 40.27 269 GLU A N 1
ATOM 2113 C CA . GLU A 1 281 ? 30.113 37.772 31.956 1.00 42.57 269 GLU A CA 1
ATOM 2114 C C . GLU A 1 281 ? 29.173 36.628 31.527 1.00 42.54 269 GLU A C 1
ATOM 2115 O O . GLU A 1 281 ? 28.319 36.197 32.282 1.00 43.45 269 GLU A O 1
ATOM 2121 N N . SER A 1 282 ? 29.310 36.184 30.275 1.00 41.60 270 SER A N 1
ATOM 2122 C CA . SER A 1 282 ? 28.562 35.100 29.758 1.00 39.55 270 SER A CA 1
ATOM 2123 C C . SER A 1 282 ? 28.836 33.830 30.547 1.00 38.54 270 SER A C 1
ATOM 2124 O O . SER A 1 282 ? 27.934 33.035 30.838 1.00 39.13 270 SER A O 1
ATOM 2127 N N . LEU A 1 283 ? 30.102 33.631 30.864 1.00 39.53 271 LEU A N 1
ATOM 2128 C CA . LEU A 1 283 ? 30.558 32.430 31.533 1.00 38.69 271 LEU A CA 1
ATOM 2129 C C . LEU A 1 283 ? 30.007 32.397 32.971 1.00 39.69 271 LEU A C 1
ATOM 2130 O O . LEU A 1 283 ? 29.406 31.363 33.411 1.00 40.14 271 LEU A O 1
ATOM 2135 N N . LYS A 1 284 ? 30.092 33.526 33.667 1.00 40.48 272 LYS A N 1
ATOM 2136 C CA . LYS A 1 284 ? 29.508 33.609 35.016 1.00 42.66 272 LYS A CA 1
ATOM 2137 C C . LYS A 1 284 ? 28.021 33.278 35.003 1.00 41.62 272 LYS A C 1
ATOM 2138 O O . LYS A 1 284 ? 27.533 32.552 35.891 1.00 43.91 272 LYS A O 1
ATOM 2144 N N . GLU A 1 285 ? 27.283 33.793 34.027 1.00 43.13 273 GLU A N 1
ATOM 2145 C CA . GLU A 1 285 ? 25.827 33.525 33.942 1.00 43.73 273 GLU A CA 1
ATOM 2146 C C . GLU A 1 285 ? 25.599 32.006 33.786 1.00 43.65 273 GLU A C 1
ATOM 2147 O O . GLU A 1 285 ? 24.671 31.408 34.331 1.00 44.72 273 GLU A O 1
ATOM 2153 N N . TYR A 1 286 ? 26.468 31.371 33.034 1.00 41.83 274 TYR A N 1
ATOM 2154 C CA . TYR A 1 286 ? 26.349 29.953 32.752 1.00 41.59 274 TYR A CA 1
ATOM 2155 C C . TYR A 1 286 ? 26.655 29.106 33.972 1.00 42.51 274 TYR A C 1
ATOM 2156 O O . TYR A 1 286 ? 25.885 28.179 34.299 1.00 42.82 274 TYR A O 1
ATOM 2165 N N . ILE A 1 287 ? 27.764 29.393 34.631 1.00 43.40 275 ILE A N 1
ATOM 2166 C CA . ILE A 1 287 ? 28.154 28.699 35.850 1.00 43.66 275 ILE A CA 1
ATOM 2167 C C . ILE A 1 287 ? 27.055 28.854 36.910 1.00 43.40 275 ILE A C 1
ATOM 2168 O O . ILE A 1 287 ? 26.723 27.870 37.562 1.00 42.10 275 ILE A O 1
ATOM 2173 N N . ASP A 1 288 ? 26.464 30.047 37.036 1.00 44.24 276 ASP A N 1
ATOM 2174 C CA . ASP A 1 288 ? 25.383 30.275 37.973 1.00 45.65 276 ASP A CA 1
ATOM 2175 C C . ASP A 1 288 ? 24.187 29.355 37.655 1.00 46.87 276 ASP A C 1
ATOM 2176 O O . ASP A 1 288 ? 23.626 28.779 38.533 1.00 47.70 276 ASP A O 1
ATOM 2181 N N . LEU A 1 289 ? 23.804 29.259 36.395 1.00 49.64 277 LEU A N 1
ATOM 2182 C CA . LEU A 1 289 ? 22.766 28.347 35.940 1.00 50.71 277 LEU A CA 1
ATOM 2183 C C . LEU A 1 289 ? 23.075 26.911 36.332 1.00 51.74 277 LEU A C 1
ATOM 2184 O O . LEU A 1 289 ? 22.198 26.177 36.792 1.00 53.21 277 LEU A O 1
ATOM 2189 N N . LEU A 1 290 ? 24.310 26.500 36.131 1.00 51.46 278 LEU A N 1
ATOM 2190 C CA . LEU A 1 290 ? 24.747 25.151 36.464 1.00 54.12 278 LEU A CA 1
ATOM 2191 C C . LEU A 1 290 ? 24.661 24.824 37.923 1.00 57.93 278 LEU A C 1
ATOM 2192 O O . LEU A 1 290 ? 24.295 23.713 38.264 1.00 58.71 278 LEU A O 1
ATOM 2197 N N . GLN A 1 291 ? 25.056 25.773 38.776 1.00 61.85 279 GLN A N 1
ATOM 2198 C CA . GLN A 1 291 ? 24.986 25.600 40.236 1.00 65.68 279 GLN A CA 1
ATOM 2199 C C . GLN A 1 291 ? 23.682 26.111 40.822 1.00 67.32 279 GLN A C 1
ATOM 2200 O O . GLN A 1 291 ? 23.642 26.589 41.938 1.00 67.13 279 GLN A O 1
ATOM 2223 N N . LYS B 1 14 ? 10.731 50.303 -13.351 1.00 44.46 2 LYS B N 1
ATOM 2224 C CA . LYS B 1 14 ? 11.023 51.187 -12.255 1.00 44.34 2 LYS B CA 1
ATOM 2225 C C . LYS B 1 14 ? 12.473 50.978 -11.860 1.00 40.17 2 LYS B C 1
ATOM 2226 O O . LYS B 1 14 ? 12.831 49.885 -11.475 1.00 37.89 2 LYS B O 1
ATOM 2232 N N . ILE B 1 15 ? 13.299 52.011 -12.033 1.00 38.53 3 ILE B N 1
ATOM 2233 C CA . ILE B 1 15 ? 14.740 51.942 -11.809 1.00 40.80 3 ILE B CA 1
ATOM 2234 C C . ILE B 1 15 ? 15.163 52.828 -10.628 1.00 39.83 3 ILE B C 1
ATOM 2235 O O . ILE B 1 15 ? 15.108 54.052 -10.689 1.00 39.41 3 ILE B O 1
ATOM 2240 N N . LEU B 1 16 ? 15.643 52.185 -9.571 1.00 37.65 4 LEU B N 1
ATOM 2241 C CA . LEU B 1 16 ? 16.278 52.886 -8.471 1.00 36.75 4 LEU B CA 1
ATOM 2242 C C . LEU B 1 16 ? 17.734 53.130 -8.745 1.00 35.29 4 LEU B C 1
ATOM 2243 O O . LEU B 1 16 ? 18.491 52.189 -9.014 1.00 36.36 4 LEU B O 1
ATOM 2248 N N . ILE B 1 17 ? 18.161 54.382 -8.617 1.00 33.77 5 ILE B N 1
ATOM 2249 C CA . ILE B 1 17 ? 19.588 54.702 -8.676 1.00 36.34 5 ILE B CA 1
ATOM 2250 C C . ILE B 1 17 ? 20.053 55.146 -7.301 1.00 36.04 5 ILE B C 1
ATOM 2251 O O . ILE B 1 17 ? 19.498 56.056 -6.740 1.00 33.78 5 ILE B O 1
ATOM 2256 N N . THR B 1 18 ? 21.106 54.522 -6.773 1.00 32.69 6 THR B N 1
ATOM 2257 C CA . THR B 1 18 ? 21.709 54.984 -5.543 1.00 32.80 6 THR B CA 1
ATOM 2258 C C . THR B 1 18 ? 23.035 55.682 -5.859 1.00 36.15 6 THR B C 1
ATOM 2259 O O . THR B 1 18 ? 23.691 55.327 -6.817 1.00 36.68 6 THR B O 1
ATOM 2263 N N . GLY B 1 19 ? 23.398 56.675 -5.062 1.00 36.78 7 GLY B N 1
ATOM 2264 C CA . GLY B 1 19 ? 24.528 57.572 -5.389 1.00 35.84 7 GLY B CA 1
ATOM 2265 C C . GLY B 1 19 ? 24.232 58.397 -6.640 1.00 36.11 7 GLY B C 1
ATOM 2266 O O . GLY B 1 19 ? 25.119 58.692 -7.425 1.00 36.41 7 GLY B O 1
ATOM 2267 N N . ALA B 1 20 ? 22.963 58.801 -6.787 1.00 35.35 8 ALA B N 1
ATOM 2268 C CA . ALA B 1 20 ? 22.439 59.351 -8.027 1.00 36.80 8 ALA B CA 1
ATOM 2269 C C . ALA B 1 20 ? 22.949 60.736 -8.341 1.00 36.32 8 ALA B C 1
ATOM 2270 O O . ALA B 1 20 ? 22.858 61.177 -9.465 1.00 37.48 8 ALA B O 1
ATOM 2272 N N . ASN B 1 21 ? 23.430 61.441 -7.334 1.00 37.85 9 ASN B N 1
ATOM 2273 C CA . ASN B 1 21 ? 24.020 62.779 -7.535 1.00 38.83 9 ASN B CA 1
ATOM 2274 C C . ASN B 1 21 ? 25.484 62.746 -7.957 1.00 37.79 9 ASN B C 1
ATOM 2275 O O . ASN B 1 21 ? 26.076 63.781 -8.250 1.00 38.61 9 ASN B O 1
ATOM 2280 N N . GLY B 1 22 ? 26.094 61.565 -7.964 1.00 37.67 10 GLY B N 1
ATOM 2281 C CA . GLY B 1 22 ? 27.482 61.432 -8.411 1.00 35.30 10 GLY B CA 1
ATOM 2282 C C . GLY B 1 22 ? 27.632 61.546 -9.925 1.00 35.74 10 GLY B C 1
ATOM 2283 O O . GLY B 1 22 ? 26.656 61.728 -10.648 1.00 34.95 10 GLY B O 1
ATOM 2284 N N . GLN B 1 23 ? 28.862 61.414 -10.427 1.00 35.48 11 GLN B N 1
ATOM 2285 C CA . GLN B 1 23 ? 29.101 61.508 -11.867 1.00 35.01 11 GLN B CA 1
ATOM 2286 C C . GLN B 1 23 ? 28.264 60.540 -12.697 1.00 33.85 11 GLN B C 1
ATOM 2287 O O . GLN B 1 23 ? 27.580 60.917 -13.638 1.00 35.01 11 GLN B O 1
ATOM 2293 N N . LEU B 1 24 ? 28.372 59.263 -12.390 1.00 34.91 12 LEU B N 1
ATOM 2294 C CA . LEU B 1 24 ? 27.679 58.297 -13.172 1.00 33.76 12 LEU B CA 1
ATOM 2295 C C . LEU B 1 24 ? 26.172 58.377 -12.951 1.00 34.48 12 LEU B C 1
ATOM 2296 O O . LEU B 1 24 ? 25.431 58.208 -13.898 1.00 34.70 12 LEU B O 1
ATOM 2301 N N . GLY B 1 25 ? 25.749 58.537 -11.701 1.00 33.64 13 GLY B N 1
ATOM 2302 C CA . GLY B 1 25 ? 24.299 58.677 -11.381 1.00 36.27 13 GLY B CA 1
ATOM 2303 C C . GLY B 1 25 ? 23.613 59.754 -12.199 1.00 36.16 13 GLY B C 1
ATOM 2304 O O . GLY B 1 25 ? 22.488 59.569 -12.720 1.00 40.35 13 GLY B O 1
ATOM 2305 N N . ARG B 1 26 ? 24.293 60.889 -12.319 1.00 38.58 14 ARG B N 1
ATOM 2306 C CA . ARG B 1 26 ? 23.775 61.988 -13.135 1.00 39.39 14 ARG B CA 1
ATOM 2307 C C . ARG B 1 26 ? 23.673 61.658 -14.622 1.00 37.37 14 ARG B C 1
ATOM 2308 O O . ARG B 1 26 ? 22.743 62.094 -15.299 1.00 38.31 14 ARG B O 1
ATOM 2316 N N . GLU B 1 27 ? 24.668 60.958 -15.140 1.00 38.34 15 GLU B N 1
ATOM 2317 C CA . GLU B 1 27 ? 24.685 60.637 -16.548 1.00 37.05 15 GLU B CA 1
ATOM 2318 C C . GLU B 1 27 ? 23.627 59.600 -16.842 1.00 38.68 15 GLU B C 1
ATOM 2319 O O . GLU B 1 27 ? 22.962 59.662 -17.879 1.00 37.58 15 GLU B O 1
ATOM 2325 N N . ILE B 1 28 ? 23.424 58.660 -15.939 1.00 36.74 16 ILE B N 1
ATOM 2326 C CA . ILE B 1 28 ? 22.328 57.692 -16.161 1.00 36.77 16 ILE B CA 1
ATOM 2327 C C . ILE B 1 28 ? 20.966 58.364 -16.152 1.00 38.16 16 ILE B C 1
ATOM 2328 O O . ILE B 1 28 ? 20.110 58.070 -16.984 1.00 38.77 16 ILE B O 1
ATOM 2333 N N . GLN B 1 29 ? 20.736 59.262 -15.211 1.00 38.04 17 GLN B N 1
ATOM 2334 C CA . GLN B 1 29 ? 19.474 59.992 -15.212 1.00 38.19 17 GLN B CA 1
ATOM 2335 C C . GLN B 1 29 ? 19.259 60.717 -16.536 1.00 38.32 17 GLN B C 1
ATOM 2336 O O . GLN B 1 29 ? 18.180 60.698 -17.079 1.00 40.71 17 GLN B O 1
ATOM 2342 N N . LYS B 1 30 ? 20.308 61.330 -17.043 1.00 40.17 18 LYS B N 1
ATOM 2343 C CA . LYS B 1 30 ? 20.283 62.058 -18.303 1.00 42.39 18 LYS B CA 1
ATOM 2344 C C . LYS B 1 30 ? 19.993 61.155 -19.500 1.00 42.69 18 LYS B C 1
ATOM 2345 O O . LYS B 1 30 ? 19.194 61.521 -20.347 1.00 43.66 18 LYS B O 1
ATOM 2351 N N . GLN B 1 31 ? 20.651 59.992 -19.580 1.00 41.02 19 GLN B N 1
ATOM 2352 C CA . GLN B 1 31 ? 20.381 59.080 -20.671 1.00 38.74 19 GLN B CA 1
ATOM 2353 C C . GLN B 1 31 ? 19.000 58.439 -20.575 1.00 40.56 19 GLN B C 1
ATOM 2354 O O . GLN B 1 31 ? 18.484 57.980 -21.561 1.00 43.28 19 GLN B O 1
ATOM 2360 N N . LEU B 1 32 ? 18.410 58.402 -19.398 1.00 42.47 20 LEU B N 1
ATOM 2361 C CA . LEU B 1 32 ? 17.063 57.820 -19.224 1.00 44.66 20 LEU B CA 1
ATOM 2362 C C . LEU B 1 32 ? 15.931 58.837 -19.387 1.00 45.44 20 LEU B C 1
ATOM 2363 O O . LEU B 1 32 ? 14.784 58.454 -19.443 1.00 47.14 20 LEU B O 1
ATOM 2368 N N . LYS B 1 33 ? 16.242 60.119 -19.456 1.00 49.93 21 LYS B N 1
ATOM 2369 C CA . LYS B 1 33 ? 15.192 61.123 -19.669 1.00 54.85 21 LYS B CA 1
ATOM 2370 C C . LYS B 1 33 ? 14.417 60.812 -20.959 1.00 56.70 21 LYS B C 1
ATOM 2371 O O . LYS B 1 33 ? 15.022 60.484 -21.989 1.00 56.44 21 LYS B O 1
ATOM 2374 N N . GLY B 1 34 ? 13.081 60.865 -20.877 1.00 59.27 22 GLY B N 1
ATOM 2375 C CA . GLY B 1 34 ? 12.215 60.621 -22.033 1.00 60.58 22 GLY B CA 1
ATOM 2376 C C . GLY B 1 34 ? 11.998 59.158 -22.402 1.00 60.85 22 GLY B C 1
ATOM 2377 O O . GLY B 1 34 ? 11.149 58.839 -23.233 1.00 61.66 22 GLY B O 1
ATOM 2378 N N . LYS B 1 35 ? 12.770 58.256 -21.808 1.00 59.76 23 LYS B N 1
ATOM 2379 C CA . LYS B 1 35 ? 12.544 56.830 -22.008 1.00 59.01 23 LYS B CA 1
ATOM 2380 C C . LYS B 1 35 ? 11.293 56.432 -21.230 1.00 57.92 23 LYS B C 1
ATOM 2381 O O . LYS B 1 35 ? 10.784 57.206 -20.394 1.00 55.80 23 LYS B O 1
ATOM 2387 N N . ASN B 1 36 ? 10.782 55.240 -21.521 1.00 58.54 24 ASN B N 1
ATOM 2388 C CA . ASN B 1 36 ? 9.570 54.754 -20.871 1.00 59.79 24 ASN B CA 1
ATOM 2389 C C . ASN B 1 36 ? 9.932 53.991 -19.573 1.00 58.52 24 ASN B C 1
ATOM 2390 O O . ASN B 1 36 ? 9.705 52.777 -19.418 1.00 60.15 24 ASN B O 1
ATOM 2392 N N . VAL B 1 37 ? 10.512 54.740 -18.640 1.00 55.50 25 VAL B N 1
ATOM 2393 C CA . VAL B 1 37 ? 10.949 54.219 -17.357 1.00 52.08 25 VAL B CA 1
ATOM 2394 C C . VAL B 1 37 ? 10.649 55.238 -16.260 1.00 48.27 25 VAL B C 1
ATOM 2395 O O . VAL B 1 37 ? 10.748 56.428 -16.455 1.00 47.89 25 VAL B O 1
ATOM 2399 N N . GLU B 1 38 ? 10.288 54.742 -15.093 1.00 45.72 26 GLU B N 1
ATOM 2400 C CA . GLU B 1 38 ? 10.214 55.561 -13.913 1.00 44.94 26 GLU B CA 1
ATOM 2401 C C . GLU B 1 38 ? 11.524 55.475 -13.140 1.00 42.31 26 GLU B C 1
ATOM 2402 O O . GLU B 1 38 ? 11.859 54.424 -12.610 1.00 40.56 26 GLU B O 1
ATOM 2408 N N . VAL B 1 39 ? 12.243 56.595 -13.072 1.00 41.95 27 VAL B N 1
ATOM 2409 C CA . VAL B 1 39 ? 13.529 56.670 -12.374 1.00 42.94 27 VAL B CA 1
ATOM 2410 C C . VAL B 1 39 ? 13.349 57.218 -10.957 1.00 43.49 27 VAL B C 1
ATOM 2411 O O . VAL B 1 39 ? 12.691 58.225 -10.739 1.00 43.63 27 VAL B O 1
ATOM 2415 N N . ILE B 1 40 ? 13.932 56.530 -9.989 1.00 41.93 28 ILE B N 1
ATOM 2416 C CA . ILE B 1 40 ? 13.899 56.973 -8.584 1.00 42.52 28 ILE B CA 1
ATOM 2417 C C . ILE B 1 40 ? 15.335 57.253 -8.141 1.00 41.90 28 ILE B C 1
ATOM 2418 O O . ILE B 1 40 ? 16.061 56.331 -7.746 1.00 40.93 28 ILE B O 1
ATOM 2423 N N . PRO B 1 41 ? 15.766 58.504 -8.234 1.00 41.82 29 PRO B N 1
ATOM 2424 C CA . PRO B 1 41 ? 17.135 58.853 -7.855 1.00 42.56 29 PRO B CA 1
ATOM 2425 C C . PRO B 1 41 ? 17.242 59.107 -6.361 1.00 40.91 29 PRO B C 1
ATOM 2426 O O . PRO B 1 41 ? 16.415 59.784 -5.784 1.00 37.75 29 PRO B O 1
ATOM 2430 N N . THR B 1 42 ? 18.213 58.471 -5.726 1.00 38.81 30 THR B N 1
ATOM 2431 C CA . THR B 1 42 ? 18.427 58.648 -4.293 1.00 38.78 30 THR B CA 1
ATOM 2432 C C . THR B 1 42 ? 19.894 58.872 -4.078 1.00 38.75 30 THR B C 1
ATOM 2433 O O . THR B 1 42 ? 20.740 58.324 -4.758 1.00 38.24 30 THR B O 1
ATOM 2437 N N . ASP B 1 43 ? 20.171 59.685 -3.087 1.00 40.69 31 ASP B N 1
ATOM 2438 C CA . ASP B 1 43 ? 21.507 59.722 -2.515 1.00 42.01 31 ASP B CA 1
ATOM 2439 C C . ASP B 1 43 ? 21.346 59.535 -0.989 1.00 38.21 31 ASP B C 1
ATOM 2440 O O . ASP B 1 43 ? 20.249 59.181 -0.482 1.00 37.13 31 ASP B O 1
ATOM 2445 N N . VAL B 1 44 ? 22.423 59.759 -0.260 1.00 38.29 32 VAL B N 1
ATOM 2446 C CA . VAL B 1 44 ? 22.489 59.316 1.138 1.00 42.40 32 VAL B CA 1
ATOM 2447 C C . VAL B 1 44 ? 21.374 59.852 2.066 1.00 42.56 32 VAL B C 1
ATOM 2448 O O . VAL B 1 44 ? 20.862 59.143 2.944 1.00 41.81 32 VAL B O 1
ATOM 2452 N N . GLN B 1 45 ? 20.962 61.083 1.824 1.00 44.07 33 GLN B N 1
ATOM 2453 C CA . GLN B 1 45 ? 19.895 61.689 2.594 1.00 44.12 33 GLN B CA 1
ATOM 2454 C C . GLN B 1 45 ? 18.498 61.058 2.345 1.00 42.09 33 GLN B C 1
ATOM 2455 O O . GLN B 1 45 ? 17.613 61.169 3.174 1.00 41.34 33 GLN B O 1
ATOM 2461 N N . ASP B 1 46 ? 18.312 60.409 1.204 1.00 39.46 34 ASP B N 1
ATOM 2462 C CA . ASP B 1 46 ? 17.034 59.783 0.833 1.00 42.42 34 ASP B CA 1
ATOM 2463 C C . ASP B 1 46 ? 17.089 58.305 1.195 1.00 41.18 34 ASP B C 1
ATOM 2464 O O . ASP B 1 46 ? 16.087 57.716 1.577 1.00 40.00 34 ASP B O 1
ATOM 2469 N N . LEU B 1 47 ? 18.254 57.689 0.958 1.00 39.08 35 LEU B N 1
ATOM 2470 C CA . LEU B 1 47 ? 18.422 56.289 1.269 1.00 36.77 35 LEU B CA 1
ATOM 2471 C C . LEU B 1 47 ? 19.869 56.040 1.565 1.00 35.40 35 LEU B C 1
ATOM 2472 O O . LEU B 1 47 ? 20.733 56.141 0.691 1.00 35.17 35 LEU B O 1
ATOM 2477 N N . ASP B 1 48 ? 20.112 55.722 2.827 1.00 37.22 36 ASP B N 1
ATOM 2478 C CA . ASP B 1 48 ? 21.442 55.346 3.300 1.00 37.82 36 ASP B CA 1
ATOM 2479 C C . ASP B 1 48 ? 21.679 53.842 3.112 1.00 35.78 36 ASP B C 1
ATOM 2480 O O . ASP B 1 48 ? 21.282 53.034 3.942 1.00 36.41 36 ASP B O 1
ATOM 2485 N N . ILE B 1 49 ? 22.377 53.483 2.056 1.00 35.70 37 ILE B N 1
ATOM 2486 C CA . ILE B 1 49 ? 22.488 52.079 1.670 1.00 36.86 37 ILE B CA 1
ATOM 2487 C C . ILE B 1 49 ? 23.224 51.196 2.705 1.00 36.64 37 ILE B C 1
ATOM 2488 O O . ILE B 1 49 ? 23.137 49.976 2.649 1.00 38.61 37 ILE B O 1
ATOM 2493 N N . THR B 1 50 ? 23.839 51.798 3.715 1.00 34.90 38 THR B N 1
ATOM 2494 C CA . THR B 1 50 ? 24.555 51.011 4.756 1.00 36.73 38 THR B CA 1
ATOM 2495 C C . THR B 1 50 ? 23.616 50.552 5.856 1.00 38.42 38 THR B C 1
ATOM 2496 O O . THR B 1 50 ? 24.008 49.790 6.736 1.00 38.41 38 THR B O 1
ATOM 2500 N N . ASN B 1 51 ? 22.347 50.974 5.789 1.00 38.50 39 ASN B N 1
ATOM 2501 C CA . ASN B 1 51 ? 21.405 50.687 6.818 1.00 35.39 39 ASN B CA 1
ATOM 2502 C C . ASN B 1 51 ? 20.423 49.632 6.311 1.00 37.82 39 ASN B C 1
ATOM 2503 O O . ASN B 1 51 ? 19.535 49.962 5.524 1.00 37.79 39 ASN B O 1
ATOM 2508 N N . VAL B 1 52 ? 20.508 48.416 6.849 1.00 36.04 40 VAL B N 1
ATOM 2509 C CA . VAL B 1 52 ? 19.796 47.301 6.306 1.00 36.89 40 VAL B CA 1
ATOM 2510 C C . VAL B 1 52 ? 18.309 47.471 6.448 1.00 36.61 40 VAL B C 1
ATOM 2511 O O . VAL B 1 52 ? 17.578 47.145 5.541 1.00 34.66 40 VAL B O 1
ATOM 2515 N N . LEU B 1 53 ? 17.849 47.960 7.595 1.00 37.36 41 LEU B N 1
ATOM 2516 C CA . LEU B 1 53 ? 16.413 48.069 7.824 1.00 39.10 41 LEU B CA 1
ATOM 2517 C C . LEU B 1 53 ? 15.787 49.110 6.919 1.00 36.89 41 LEU B C 1
ATOM 2518 O O . LEU B 1 53 ? 14.687 48.937 6.425 1.00 37.35 41 LEU B O 1
ATOM 2523 N N . ALA B 1 54 ? 16.502 50.205 6.718 1.00 33.35 42 ALA B N 1
ATOM 2524 C CA . ALA B 1 54 ? 16.044 51.262 5.840 1.00 35.99 42 ALA B CA 1
ATOM 2525 C C . ALA B 1 54 ? 15.944 50.800 4.358 1.00 35.24 42 ALA B C 1
ATOM 2526 O O . ALA B 1 54 ? 15.035 51.150 3.609 1.00 33.63 42 ALA B O 1
ATOM 2528 N N . VAL B 1 55 ? 16.953 50.069 3.935 1.00 34.81 43 VAL B N 1
ATOM 2529 C CA . VAL B 1 55 ? 17.007 49.544 2.590 1.00 33.09 43 VAL B CA 1
ATOM 2530 C C . VAL B 1 55 ? 15.915 48.535 2.365 1.00 33.31 43 VAL B C 1
ATOM 2531 O O . VAL B 1 55 ? 15.220 48.634 1.354 1.00 33.64 43 VAL B O 1
ATOM 2535 N N . ASN B 1 56 ? 15.746 47.596 3.289 1.00 34.23 44 ASN B N 1
ATOM 2536 C CA . ASN B 1 56 ? 14.661 46.593 3.147 1.00 36.18 44 ASN B CA 1
ATOM 2537 C C . ASN B 1 56 ? 13.298 47.240 3.034 1.00 37.10 44 ASN B C 1
ATOM 2538 O O . ASN B 1 56 ? 12.511 46.884 2.173 1.00 36.68 44 ASN B O 1
ATOM 2543 N N . LYS B 1 57 ? 13.028 48.210 3.888 1.00 39.93 45 LYS B N 1
ATOM 2544 C CA . LYS B 1 57 ? 11.724 48.903 3.849 1.00 39.40 45 LYS B CA 1
ATOM 2545 C C . LYS B 1 57 ? 11.501 49.630 2.512 1.00 37.66 45 LYS B C 1
ATOM 2546 O O . LYS B 1 57 ? 10.414 49.588 1.934 1.00 35.85 45 LYS B O 1
ATOM 2552 N N . PHE B 1 58 ? 12.531 50.323 2.040 1.00 36.92 46 PHE B N 1
ATOM 2553 C CA . PHE B 1 58 ? 12.451 51.097 0.796 1.00 37.49 46 PHE B CA 1
ATOM 2554 C C . PHE B 1 58 ? 12.116 50.179 -0.390 1.00 35.86 46 PHE B C 1
ATOM 2555 O O . PHE B 1 58 ? 11.200 50.430 -1.167 1.00 36.52 46 PHE B O 1
ATOM 2563 N N . PHE B 1 59 ? 12.845 49.089 -0.513 1.00 35.96 47 PHE B N 1
ATOM 2564 C CA . PHE B 1 59 ? 12.582 48.126 -1.585 1.00 35.00 47 PHE B CA 1
ATOM 2565 C C . PHE B 1 59 ? 11.217 47.469 -1.448 1.00 34.77 47 PHE B C 1
ATOM 2566 O O . PHE B 1 59 ? 10.525 47.215 -2.438 1.00 36.97 47 PHE B O 1
ATOM 2574 N N . ASN B 1 60 ? 10.812 47.152 -0.231 1.00 35.92 48 ASN B N 1
ATOM 2575 C CA . ASN B 1 60 ? 9.496 46.495 -0.047 1.00 39.68 48 ASN B CA 1
ATOM 2576 C C . ASN B 1 60 ? 8.343 47.433 -0.397 1.00 39.58 48 ASN B C 1
ATOM 2577 O O . ASN B 1 60 ? 7.303 46.958 -0.858 1.00 43.99 48 ASN B O 1
ATOM 2582 N N . GLU B 1 61 ? 8.534 48.736 -0.187 1.00 41.18 49 GLU B N 1
ATOM 2583 C CA . GLU B 1 61 ? 7.510 49.761 -0.485 1.00 45.78 49 GLU B CA 1
ATOM 2584 C C . GLU B 1 61 ? 7.529 50.214 -1.929 1.00 44.03 49 GLU B C 1
ATOM 2585 O O . GLU B 1 61 ? 6.483 50.267 -2.549 1.00 45.57 49 GLU B O 1
ATOM 2591 N N . LYS B 1 62 ? 8.712 50.488 -2.476 1.00 42.83 50 LYS B N 1
ATOM 2592 C CA . LYS B 1 62 ? 8.861 50.963 -3.875 1.00 42.82 50 LYS B CA 1
ATOM 2593 C C . LYS B 1 62 ? 8.888 49.864 -4.942 1.00 42.87 50 LYS B C 1
ATOM 2594 O O . LYS B 1 62 ? 8.553 50.110 -6.104 1.00 42.42 50 LYS B O 1
ATOM 2600 N N . LYS B 1 63 ? 9.326 48.669 -4.572 1.00 42.89 51 LYS B N 1
ATOM 2601 C CA . LYS B 1 63 ? 9.407 47.542 -5.494 1.00 41.62 51 LYS B CA 1
ATOM 2602 C C . LYS B 1 63 ? 9.975 47.919 -6.863 1.00 40.16 51 LYS B C 1
ATOM 2603 O O . LYS B 1 63 ? 9.324 47.725 -7.885 1.00 36.45 51 LYS B O 1
ATOM 2609 N N . PRO B 1 64 ? 11.232 48.406 -6.907 1.00 38.61 52 PRO B N 1
ATOM 2610 C CA . PRO B 1 64 ? 11.886 48.652 -8.185 1.00 38.11 52 PRO B CA 1
ATOM 2611 C C . PRO B 1 64 ? 12.111 47.342 -8.943 1.00 36.81 52 PRO B C 1
ATOM 2612 O O . PRO B 1 64 ? 12.148 46.276 -8.332 1.00 36.60 52 PRO B O 1
ATOM 2616 N N . ASN B 1 65 ? 12.298 47.452 -10.261 1.00 34.84 53 ASN B N 1
ATOM 2617 C CA . ASN B 1 65 ? 12.628 46.332 -11.114 1.00 34.61 53 ASN B CA 1
ATOM 2618 C C . ASN B 1 65 ? 14.134 46.165 -11.211 1.00 35.09 53 ASN B C 1
ATOM 2619 O O . ASN B 1 65 ? 14.591 45.077 -11.455 1.00 33.52 53 ASN B O 1
ATOM 2624 N N . VAL B 1 66 ? 14.876 47.256 -11.042 1.00 34.92 54 VAL B N 1
ATOM 2625 C CA . VAL B 1 66 ? 16.328 47.299 -11.150 1.00 37.22 54 VAL B CA 1
ATOM 2626 C C . VAL B 1 66 ? 16.830 48.294 -10.132 1.00 35.48 54 VAL B C 1
ATOM 2627 O O . VAL B 1 66 ? 16.222 49.349 -9.961 1.00 34.10 54 VAL B O 1
ATOM 2631 N N . VAL B 1 67 ? 17.946 47.961 -9.475 1.00 33.54 55 VAL B N 1
ATOM 2632 C CA . VAL B 1 67 ? 18.706 48.965 -8.747 1.00 32.48 55 VAL B CA 1
ATOM 2633 C C . VAL B 1 67 ? 20.049 49.104 -9.420 1.00 33.58 55 VAL B C 1
ATOM 2634 O O . VAL B 1 67 ? 20.700 48.081 -9.712 1.00 32.67 55 VAL B O 1
ATOM 2638 N N . ILE B 1 68 ? 20.448 50.363 -9.666 1.00 31.90 56 ILE B N 1
ATOM 2639 C CA . ILE B 1 68 ? 21.821 50.668 -10.144 1.00 32.19 56 ILE B CA 1
ATOM 2640 C C . ILE B 1 68 ? 22.558 51.401 -9.048 1.00 32.28 56 ILE B C 1
ATOM 2641 O O . ILE B 1 68 ? 22.142 52.498 -8.617 1.00 32.31 56 ILE B O 1
ATOM 2646 N N . ASN B 1 69 ? 23.642 50.786 -8.564 1.00 30.54 57 ASN B N 1
ATOM 2647 C CA . ASN B 1 69 ? 24.321 51.312 -7.394 1.00 32.77 57 ASN B CA 1
ATOM 2648 C C . ASN B 1 69 ? 25.552 52.068 -7.809 1.00 34.46 57 ASN B C 1
ATOM 2649 O O . ASN B 1 69 ? 26.558 51.447 -8.132 1.00 34.58 57 ASN B O 1
ATOM 2654 N N . CYS B 1 70 ? 25.468 53.396 -7.759 1.00 37.22 58 CYS B N 1
ATOM 2655 C CA . CYS B 1 70 ? 26.590 54.288 -8.116 1.00 38.55 58 CYS B CA 1
ATOM 2656 C C . CYS B 1 70 ? 27.212 54.922 -6.909 1.00 40.10 58 CYS B C 1
ATOM 2657 O O . CYS B 1 70 ? 28.088 55.767 -7.056 1.00 40.53 58 CYS B O 1
ATOM 2660 N N . ALA B 1 71 ? 26.723 54.557 -5.719 1.00 39.24 59 ALA B N 1
ATOM 2661 C CA . ALA B 1 71 ? 27.246 55.033 -4.444 1.00 37.96 59 ALA B CA 1
ATOM 2662 C C . ALA B 1 71 ? 28.564 54.346 -4.102 1.00 40.65 59 ALA B C 1
ATOM 2663 O O . ALA B 1 71 ? 28.712 53.136 -4.279 1.00 40.58 59 ALA B O 1
ATOM 2665 N N . ALA B 1 72 ? 29.530 55.129 -3.626 1.00 38.61 60 ALA B N 1
ATOM 2666 C CA . ALA B 1 72 ? 30.785 54.588 -3.202 1.00 40.55 60 ALA B CA 1
ATOM 2667 C C . ALA B 1 72 ? 31.580 55.604 -2.363 1.00 41.46 60 ALA B C 1
ATOM 2668 O O . ALA B 1 72 ? 31.362 56.812 -2.451 1.00 38.70 60 ALA B O 1
ATOM 2670 N N . HIS B 1 73 ? 32.498 55.067 -1.552 1.00 42.44 61 HIS B N 1
ATOM 2671 C CA . HIS B 1 73 ? 33.512 55.847 -0.862 1.00 45.83 61 HIS B CA 1
ATOM 2672 C C . HIS B 1 73 ? 34.731 55.778 -1.795 1.00 46.31 61 HIS B C 1
ATOM 2673 O O . HIS B 1 73 ? 35.497 54.813 -1.741 1.00 44.27 61 HIS B O 1
ATOM 2680 N N . THR B 1 74 ? 34.867 56.787 -2.660 1.00 49.42 62 THR B N 1
ATOM 2681 C CA . THR B 1 74 ? 35.892 56.820 -3.733 1.00 51.17 62 THR B CA 1
ATOM 2682 C C . THR B 1 74 ? 37.149 57.629 -3.395 1.00 53.83 62 THR B C 1
ATOM 2683 O O . THR B 1 74 ? 38.118 57.634 -4.169 1.00 53.61 62 THR B O 1
ATOM 2687 N N . ALA B 1 75 ? 37.170 58.295 -2.249 1.00 53.26 63 ALA B N 1
ATOM 2688 C CA . ALA B 1 75 ? 38.444 58.860 -1.780 1.00 52.95 63 ALA B CA 1
ATOM 2689 C C . ALA B 1 75 ? 39.431 57.734 -1.428 1.00 51.38 63 ALA B C 1
ATOM 2690 O O . ALA B 1 75 ? 39.363 57.165 -0.336 1.00 51.01 63 ALA B O 1
ATOM 2692 N N . VAL B 1 76 ? 40.337 57.418 -2.358 1.00 49.78 64 VAL B N 1
ATOM 2693 C CA . VAL B 1 76 ? 41.171 56.214 -2.266 1.00 50.26 64 VAL B CA 1
ATOM 2694 C C . VAL B 1 76 ? 42.136 56.253 -1.082 1.00 50.10 64 VAL B C 1
ATOM 2695 O O . VAL B 1 76 ? 42.220 55.303 -0.318 1.00 47.94 64 VAL B O 1
ATOM 2699 N N . ASP B 1 77 ? 42.855 57.359 -0.927 1.00 50.89 65 ASP B N 1
ATOM 2700 C CA . ASP B 1 77 ? 43.778 57.512 0.196 1.00 52.48 65 ASP B CA 1
ATOM 2701 C C . ASP B 1 77 ? 43.071 57.555 1.548 1.00 50.19 65 ASP B C 1
ATOM 2702 O O . ASP B 1 77 ? 43.575 56.975 2.507 1.00 50.79 65 ASP B O 1
ATOM 2707 N N . LYS B 1 78 ? 41.909 58.221 1.607 1.00 49.29 66 LYS B N 1
ATOM 2708 C CA . LYS B 1 78 ? 41.100 58.260 2.828 1.00 49.93 66 LYS B CA 1
ATOM 2709 C C . LYS B 1 78 ? 40.560 56.888 3.239 1.00 48.70 66 LYS B C 1
ATOM 2710 O O . LYS B 1 78 ? 40.395 56.625 4.429 1.00 48.39 66 LYS B O 1
ATOM 2714 N N . CYS B 1 79 ? 40.287 56.013 2.279 1.00 47.28 67 CYS B N 1
ATOM 2715 C CA . CYS B 1 79 ? 39.813 54.630 2.609 1.00 45.11 67 CYS B CA 1
ATOM 2716 C C . CYS B 1 79 ? 40.826 53.889 3.487 1.00 43.45 67 CYS B C 1
ATOM 2717 O O . CYS B 1 79 ? 40.432 53.105 4.297 1.00 41.71 67 CYS B O 1
ATOM 2720 N N . GLU B 1 80 ? 42.123 54.164 3.314 1.00 44.08 68 GLU B N 1
ATOM 2721 C CA . GLU B 1 80 ? 43.164 53.505 4.129 1.00 47.07 68 GLU B CA 1
ATOM 2722 C C . GLU B 1 80 ? 42.994 53.834 5.599 1.00 49.24 68 GLU B C 1
ATOM 2723 O O . GLU B 1 80 ? 43.192 52.954 6.466 1.00 51.05 68 GLU B O 1
ATOM 2729 N N . GLU B 1 81 ? 42.606 55.077 5.888 1.00 49.63 69 GLU B N 1
ATOM 2730 C CA . GLU B 1 81 ? 42.400 55.471 7.269 1.00 51.96 69 GLU B CA 1
ATOM 2731 C C . GLU B 1 81 ? 40.968 55.241 7.746 1.00 49.12 69 GLU B C 1
ATOM 2732 O O . GLU B 1 81 ? 40.752 55.115 8.939 1.00 48.07 69 GLU B O 1
ATOM 2738 N N . GLN B 1 82 ? 40.013 55.142 6.822 1.00 45.99 70 GLN B N 1
ATOM 2739 C CA . GLN B 1 82 ? 38.604 54.930 7.157 1.00 43.97 70 GLN B CA 1
ATOM 2740 C C . GLN B 1 82 ? 38.138 53.555 6.672 1.00 40.08 70 GLN B C 1
ATOM 2741 O O . GLN B 1 82 ? 37.138 53.427 5.972 1.00 37.01 70 GLN B O 1
ATOM 2747 N N . TYR B 1 83 ? 38.845 52.523 7.080 1.00 39.08 71 TYR B N 1
ATOM 2748 C CA . TYR B 1 83 ? 38.570 51.170 6.619 1.00 39.31 71 TYR B CA 1
ATOM 2749 C C . TYR B 1 83 ? 37.135 50.708 6.936 1.00 38.15 71 TYR B C 1
ATOM 2750 O O . TYR B 1 83 ? 36.452 50.121 6.088 1.00 37.97 71 TYR B O 1
ATOM 2759 N N . ASP B 1 84 ? 36.665 50.989 8.143 1.00 35.40 72 ASP B N 1
ATOM 2760 C CA . ASP B 1 84 ? 35.314 50.605 8.553 1.00 36.06 72 ASP B CA 1
ATOM 2761 C C . ASP B 1 84 ? 34.249 51.256 7.689 1.00 35.48 72 ASP B C 1
ATOM 2762 O O . ASP B 1 84 ? 33.280 50.604 7.242 1.00 36.18 72 ASP B O 1
ATOM 2767 N N . LEU B 1 85 ? 34.403 52.551 7.488 1.00 35.74 73 LEU B N 1
ATOM 2768 C CA . LEU B 1 85 ? 33.514 53.321 6.665 1.00 37.35 73 LEU B CA 1
ATOM 2769 C C . LEU B 1 85 ? 33.591 52.858 5.218 1.00 36.53 73 LEU B C 1
ATOM 2770 O O . LEU B 1 85 ? 32.574 52.712 4.571 1.00 35.42 73 LEU B O 1
ATOM 2775 N N . ALA B 1 86 ? 34.790 52.564 4.727 1.00 34.83 74 ALA B N 1
ATOM 2776 C CA . ALA B 1 86 ? 34.910 51.999 3.372 1.00 35.35 74 ALA B CA 1
ATOM 2777 C C . ALA B 1 86 ? 34.134 50.660 3.258 1.00 34.83 74 ALA B C 1
ATOM 2778 O O . ALA B 1 86 ? 33.384 50.466 2.311 1.00 33.91 74 ALA B O 1
ATOM 2780 N N . TYR B 1 87 ? 34.298 49.765 4.232 1.00 31.51 75 TYR B N 1
ATOM 2781 C CA . TYR B 1 87 ? 33.587 48.516 4.202 1.00 32.35 75 TYR B CA 1
ATOM 2782 C C . TYR B 1 87 ? 32.099 48.788 4.216 1.00 32.01 75 TYR B C 1
ATOM 2783 O O . TYR B 1 87 ? 31.357 48.171 3.487 1.00 35.08 75 TYR B O 1
ATOM 2792 N N . LYS B 1 88 ? 31.639 49.701 5.037 1.00 32.77 76 LYS B N 1
ATOM 2793 C CA . LYS B 1 88 ? 30.200 49.948 5.116 1.00 33.49 76 LYS B CA 1
ATOM 2794 C C . LYS B 1 88 ? 29.636 50.409 3.778 1.00 34.93 76 LYS B C 1
ATOM 2795 O O . LYS B 1 88 ? 28.571 49.987 3.372 1.00 35.00 76 LYS B O 1
ATOM 2801 N N . ILE B 1 89 ? 30.306 51.351 3.119 1.00 35.65 77 ILE B N 1
ATOM 2802 C CA . ILE B 1 89 ? 29.727 51.946 1.930 1.00 36.27 77 ILE B CA 1
ATOM 2803 C C . ILE B 1 89 ? 29.992 51.054 0.731 1.00 34.98 77 ILE B C 1
ATOM 2804 O O . ILE B 1 89 ? 29.121 50.871 -0.079 1.00 33.06 77 ILE B O 1
ATOM 2809 N N . ASN B 1 90 ? 31.196 50.528 0.637 1.00 32.46 78 ASN B N 1
ATOM 2810 C CA . ASN B 1 90 ? 31.689 49.841 -0.564 1.00 33.05 78 ASN B CA 1
ATOM 2811 C C . ASN B 1 90 ? 31.305 48.393 -0.619 1.00 35.29 78 ASN B C 1
ATOM 2812 O O . ASN B 1 90 ? 31.225 47.853 -1.742 1.00 35.47 78 ASN B O 1
ATOM 2817 N N . ALA B 1 91 ? 31.066 47.778 0.562 1.00 33.56 79 ALA B N 1
ATOM 2818 C CA . ALA B 1 91 ? 30.750 46.351 0.656 1.00 33.21 79 ALA B CA 1
ATOM 2819 C C . ALA B 1 91 ? 29.357 46.084 1.212 1.00 31.97 79 ALA B C 1
ATOM 2820 O O . ALA B 1 91 ? 28.630 45.269 0.643 1.00 34.21 79 ALA B O 1
ATOM 2822 N N . ILE B 1 92 ? 29.033 46.698 2.347 1.00 32.48 80 ILE B N 1
ATOM 2823 C CA . ILE B 1 92 ? 27.739 46.403 3.065 1.00 34.33 80 ILE B CA 1
ATOM 2824 C C . ILE B 1 92 ? 26.597 47.011 2.292 1.00 33.56 80 ILE B C 1
ATOM 2825 O O . ILE B 1 92 ? 25.482 46.518 2.305 1.00 35.40 80 ILE B O 1
ATOM 2830 N N . GLY B 1 93 ? 26.862 48.164 1.728 1.00 34.93 81 GLY B N 1
ATOM 2831 C CA . GLY B 1 93 ? 25.902 48.846 0.879 1.00 36.23 81 GLY B CA 1
ATOM 2832 C C . GLY B 1 93 ? 25.414 47.940 -0.238 1.00 33.42 81 GLY B C 1
ATOM 2833 O O . GLY B 1 93 ? 24.244 47.701 -0.360 1.00 34.86 81 GLY B O 1
ATOM 2834 N N . PRO B 1 94 ? 26.327 47.490 -1.075 1.00 34.33 82 PRO B N 1
ATOM 2835 C CA . PRO B 1 94 ? 25.993 46.481 -2.120 1.00 34.22 82 PRO B CA 1
ATOM 2836 C C . PRO B 1 94 ? 25.299 45.192 -1.617 1.00 34.92 82 PRO B C 1
ATOM 2837 O O . PRO B 1 94 ? 24.360 44.738 -2.243 1.00 34.49 82 PRO B O 1
ATOM 2841 N N . LYS B 1 95 ? 25.747 44.646 -0.489 1.00 33.66 83 LYS B N 1
ATOM 2842 C CA . LYS B 1 95 ? 25.121 43.484 0.168 1.00 31.65 83 LYS B CA 1
ATOM 2843 C C . LYS B 1 95 ? 23.684 43.795 0.461 1.00 32.36 83 LYS B C 1
ATOM 2844 O O . LYS B 1 95 ? 22.808 43.010 0.155 1.00 31.89 83 LYS B O 1
ATOM 2850 N N . ASN B 1 96 ? 23.441 44.945 1.094 1.00 33.35 84 ASN B N 1
ATOM 2851 C CA . ASN B 1 96 ? 22.052 45.313 1.452 1.00 31.19 84 ASN B CA 1
ATOM 2852 C C . ASN B 1 96 ? 21.174 45.474 0.225 1.00 31.14 84 ASN B C 1
ATOM 2853 O O . ASN B 1 96 ? 19.990 45.074 0.203 1.00 32.92 84 ASN B O 1
ATOM 2858 N N . LEU B 1 97 ? 21.711 46.146 -0.784 1.00 32.44 85 LEU B N 1
ATOM 2859 C CA . LEU B 1 97 ? 20.921 46.392 -2.020 1.00 32.08 85 LEU B CA 1
ATOM 2860 C C . LEU B 1 97 ? 20.650 45.119 -2.794 1.00 31.47 85 LEU B C 1
ATOM 2861 O O . LEU B 1 97 ? 19.526 44.904 -3.265 1.00 31.10 85 LEU B O 1
ATOM 2866 N N . ALA B 1 98 ? 21.649 44.248 -2.885 1.00 30.34 86 ALA B N 1
ATOM 2867 C CA . ALA B 1 98 ? 21.483 43.000 -3.611 1.00 31.10 86 ALA B CA 1
ATOM 2868 C C . ALA B 1 98 ? 20.404 42.130 -3.019 1.00 29.36 86 ALA B C 1
ATOM 2869 O O . ALA B 1 98 ? 19.606 41.571 -3.774 1.00 34.21 86 ALA B O 1
ATOM 2871 N N . ALA B 1 99 ? 20.387 41.981 -1.685 1.00 28.93 87 ALA B N 1
ATOM 2872 C CA . ALA B 1 99 ? 19.450 41.112 -0.995 1.00 29.50 87 ALA B CA 1
ATOM 2873 C C . ALA B 1 99 ? 18.045 41.666 -1.021 1.00 30.64 87 ALA B C 1
ATOM 2874 O O . ALA B 1 99 ? 17.056 40.919 -1.164 1.00 30.85 87 ALA B O 1
ATOM 2876 N N . ALA B 1 100 ? 17.971 42.970 -0.813 1.00 33.34 88 ALA B N 1
ATOM 2877 C CA . ALA B 1 100 ? 16.688 43.675 -0.824 1.00 33.41 88 ALA B CA 1
ATOM 2878 C C . ALA B 1 100 ? 16.106 43.591 -2.217 1.00 33.23 88 ALA B C 1
ATOM 2879 O O . ALA B 1 100 ? 14.918 43.328 -2.392 1.00 33.09 88 ALA B O 1
ATOM 2881 N N . ALA B 1 101 ? 16.951 43.800 -3.217 1.00 33.66 89 ALA B N 1
ATOM 2882 C CA . ALA B 1 101 ? 16.567 43.571 -4.630 1.00 32.70 89 ALA B CA 1
ATOM 2883 C C . ALA B 1 101 ? 16.014 42.146 -4.832 1.00 33.61 89 ALA B C 1
ATOM 2884 O O . ALA B 1 101 ? 14.851 41.953 -5.287 1.00 33.42 89 ALA B O 1
ATOM 2886 N N . TYR B 1 102 ? 16.793 41.148 -4.431 1.00 33.14 90 TYR B N 1
ATOM 2887 C CA . TYR B 1 102 ? 16.345 39.759 -4.515 1.00 30.84 90 TYR B CA 1
ATOM 2888 C C . TYR B 1 102 ? 14.931 39.501 -3.916 1.00 33.78 90 TYR B C 1
ATOM 2889 O O . TYR B 1 102 ? 14.120 38.777 -4.512 1.00 33.80 90 TYR B O 1
ATOM 2898 N N . SER B 1 103 ? 14.660 40.086 -2.751 1.00 32.58 91 SER B N 1
ATOM 2899 C CA . SER B 1 103 ? 13.412 39.920 -2.099 1.00 35.01 91 SER B CA 1
ATOM 2900 C C . SER B 1 103 ? 12.253 40.398 -2.916 1.00 35.58 91 SER B C 1
ATOM 2901 O O . SER B 1 103 ? 11.160 39.922 -2.707 1.00 35.87 91 SER B O 1
ATOM 2904 N N . VAL B 1 104 ? 12.461 41.349 -3.826 1.00 35.61 92 VAL B N 1
ATOM 2905 C CA . VAL B 1 104 ? 11.339 41.864 -4.652 1.00 35.08 92 VAL B CA 1
ATOM 2906 C C . VAL B 1 104 ? 11.471 41.461 -6.121 1.00 35.90 92 VAL B C 1
ATOM 2907 O O . VAL B 1 104 ? 10.712 41.921 -6.980 1.00 36.53 92 VAL B O 1
ATOM 2911 N N . GLY B 1 105 ? 12.417 40.559 -6.397 1.00 33.88 93 GLY B N 1
ATOM 2912 C CA . GLY B 1 105 ? 12.650 40.109 -7.750 1.00 34.81 93 GLY B CA 1
ATOM 2913 C C . GLY B 1 105 ? 13.368 41.099 -8.661 1.00 35.46 93 GLY B C 1
ATOM 2914 O O . GLY B 1 105 ? 13.358 40.966 -9.889 1.00 36.90 93 GLY B O 1
ATOM 2915 N N . ALA B 1 106 ? 14.061 42.062 -8.074 1.00 33.83 94 ALA B N 1
ATOM 2916 C CA . ALA B 1 106 ? 14.731 43.053 -8.845 1.00 31.19 94 ALA B CA 1
ATOM 2917 C C . ALA B 1 106 ? 16.163 42.610 -9.208 1.00 33.34 94 ALA B C 1
ATOM 2918 O O . ALA B 1 106 ? 16.815 41.849 -8.470 1.00 32.65 94 ALA B O 1
ATOM 2920 N N . GLU B 1 107 ? 16.630 43.163 -10.333 1.00 33.87 95 GLU B N 1
ATOM 2921 C CA . GLU B 1 107 ? 18.026 43.025 -10.804 1.00 33.51 95 GLU B CA 1
ATOM 2922 C C . GLU B 1 107 ? 18.929 44.011 -10.064 1.00 32.58 95 GLU B C 1
ATOM 2923 O O . GLU B 1 107 ? 18.474 45.057 -9.622 1.00 32.64 95 GLU B O 1
ATOM 2929 N N . ILE B 1 108 ? 20.237 43.745 -10.014 1.00 32.03 96 ILE B N 1
ATOM 2930 C CA . ILE B 1 108 ? 21.108 44.750 -9.483 1.00 30.99 96 ILE B CA 1
ATOM 2931 C C . ILE B 1 108 ? 22.262 44.980 -10.392 1.00 30.56 96 ILE B C 1
ATOM 2932 O O . ILE B 1 108 ? 22.913 44.026 -10.802 1.00 30.24 96 ILE B O 1
ATOM 2937 N N . VAL B 1 109 ? 22.564 46.258 -10.641 1.00 30.08 97 VAL B N 1
ATOM 2938 C CA . VAL B 1 109 ? 23.854 46.632 -11.240 1.00 31.42 97 VAL B CA 1
ATOM 2939 C C . VAL B 1 109 ? 24.744 47.228 -10.161 1.00 32.07 97 VAL B C 1
ATOM 2940 O O . VAL B 1 109 ? 24.393 48.225 -9.518 1.00 32.43 97 VAL B O 1
ATOM 2944 N N . GLN B 1 110 ? 25.939 46.671 -10.064 1.00 30.84 98 GLN B N 1
ATOM 2945 C CA . GLN B 1 110 ? 26.932 47.106 -9.153 1.00 32.62 98 GLN B CA 1
ATOM 2946 C C . GLN B 1 110 ? 28.148 47.641 -9.929 1.00 31.55 98 GLN B C 1
ATOM 2947 O O . GLN B 1 110 ? 28.844 46.907 -10.620 1.00 33.27 98 GLN B O 1
ATOM 2953 N N . ILE B 1 111 ? 28.440 48.913 -9.739 1.00 30.51 99 ILE B N 1
ATOM 2954 C CA . ILE B 1 111 ? 29.592 49.535 -10.384 1.00 31.69 99 ILE B CA 1
ATOM 2955 C C . ILE B 1 111 ? 30.818 49.284 -9.534 1.00 31.51 99 ILE B C 1
ATOM 2956 O O . ILE B 1 111 ? 30.801 49.500 -8.321 1.00 32.50 99 ILE B O 1
ATOM 2961 N N . SER B 1 112 ? 31.877 48.814 -10.177 1.00 32.66 100 SER B N 1
ATOM 2962 C CA . SER B 1 112 ? 33.096 48.462 -9.479 1.00 32.16 100 SER B CA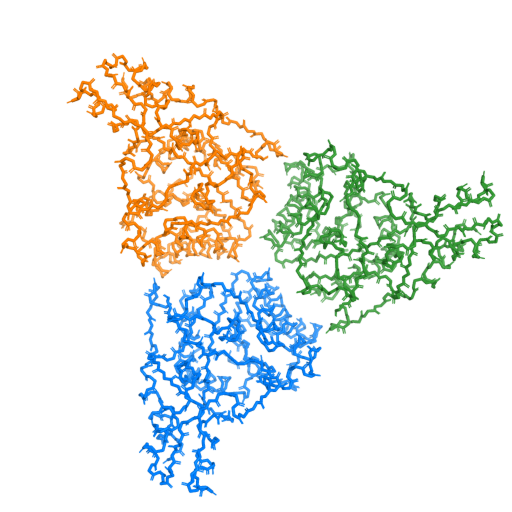 1
ATOM 2963 C C . SER B 1 112 ? 34.297 49.063 -10.163 1.00 31.61 100 SER B C 1
ATOM 2964 O O . SER B 1 112 ? 34.152 49.998 -10.925 1.00 31.80 100 SER B O 1
ATOM 2967 N N . THR B 1 113 ? 35.491 48.515 -9.904 1.00 33.98 101 THR B N 1
ATOM 2968 C CA . THR B 1 113 ? 36.730 49.237 -10.119 1.00 32.28 101 THR B CA 1
ATOM 2969 C C . THR B 1 113 ? 37.888 48.340 -10.577 1.00 34.79 101 THR B C 1
ATOM 2970 O O . THR B 1 113 ? 37.941 47.153 -10.279 1.00 34.74 101 THR B O 1
ATOM 2974 N N . ASP B 1 114 ? 38.789 48.943 -11.347 1.00 33.59 102 ASP B N 1
ATOM 2975 C CA . ASP B 1 114 ? 40.088 48.331 -11.714 1.00 35.93 102 ASP B CA 1
ATOM 2976 C C . ASP B 1 114 ? 41.038 48.076 -10.517 1.00 34.61 102 ASP B C 1
ATOM 2977 O O . ASP B 1 114 ? 41.979 47.277 -10.624 1.00 35.62 102 ASP B O 1
ATOM 2982 N N . TYR B 1 115 ? 40.773 48.733 -9.374 1.00 34.68 103 TYR B N 1
ATOM 2983 C CA . TYR B 1 115 ? 41.585 48.552 -8.141 1.00 36.33 103 TYR B CA 1
ATOM 2984 C C . TYR B 1 115 ? 41.410 47.185 -7.503 1.00 35.22 103 TYR B C 1
ATOM 2985 O O . TYR B 1 115 ? 42.086 46.870 -6.516 1.00 34.00 103 TYR B O 1
ATOM 2994 N N . VAL B 1 116 ? 40.507 46.370 -8.043 1.00 34.28 104 VAL B N 1
ATOM 2995 C CA . VAL B 1 116 ? 40.461 44.939 -7.658 1.00 34.10 104 VAL B CA 1
ATOM 2996 C C . VAL B 1 116 ? 41.685 44.131 -8.095 1.00 34.08 104 VAL B C 1
ATOM 2997 O O . VAL B 1 116 ? 41.949 43.054 -7.544 1.00 32.17 104 VAL B O 1
ATOM 3001 N N . PHE B 1 117 ? 42.454 44.672 -9.044 1.00 34.58 105 PHE B N 1
ATOM 3002 C CA . PHE B 1 117 ? 43.681 44.020 -9.554 1.00 36.00 105 PHE B CA 1
ATOM 3003 C C . PHE B 1 117 ? 44.925 44.623 -8.909 1.00 37.13 105 PHE B C 1
ATOM 3004 O O . PHE B 1 117 ? 44.874 45.722 -8.359 1.00 38.17 105 PHE B O 1
ATOM 3012 N N . ASP B 1 118 ? 46.040 43.909 -8.933 1.00 38.13 106 ASP B N 1
ATOM 3013 C CA . ASP B 1 118 ? 47.223 44.386 -8.221 1.00 41.45 106 ASP B CA 1
ATOM 3014 C C . ASP B 1 118 ? 48.096 45.374 -8.984 1.00 42.56 106 ASP B C 1
ATOM 3015 O O . ASP B 1 118 ? 49.037 45.923 -8.415 1.00 43.43 106 ASP B O 1
ATOM 3020 N N . GLY B 1 119 ? 47.819 45.584 -10.266 1.00 44.54 107 GLY B N 1
ATOM 3021 C CA . GLY B 1 119 ? 48.607 46.504 -11.092 1.00 43.38 107 GLY B CA 1
ATOM 3022 C C . GLY B 1 119 ? 49.861 45.933 -11.701 1.00 44.02 107 GLY B C 1
ATOM 3023 O O . GLY B 1 119 ? 50.602 46.653 -12.343 1.00 41.07 107 GLY B O 1
ATOM 3024 N N . GLU B 1 120 ? 50.096 44.642 -11.502 1.00 44.54 108 GLU B N 1
ATOM 3025 C CA . GLU B 1 120 ? 51.309 44.003 -11.995 1.00 45.37 108 GLU B CA 1
ATOM 3026 C C . GLU B 1 120 ? 51.119 43.380 -13.367 1.00 45.18 108 GLU B C 1
ATOM 3027 O O . GLU B 1 120 ? 52.064 42.839 -13.908 1.00 43.78 108 GLU B O 1
ATOM 3033 N N . ALA B 1 121 ? 49.912 43.476 -13.938 1.00 43.68 109 ALA B N 1
ATOM 3034 C CA . ALA B 1 121 ? 49.667 42.988 -15.316 1.00 42.74 109 ALA B CA 1
ATOM 3035 C C . ALA B 1 121 ? 50.534 43.719 -16.377 1.00 43.20 109 ALA B C 1
ATOM 3036 O O . ALA B 1 121 ? 50.945 44.859 -16.209 1.00 43.46 109 ALA B O 1
ATOM 3038 N N . LYS B 1 122 ? 50.779 43.040 -17.477 1.00 46.09 110 LYS B N 1
ATOM 3039 C CA . LYS B 1 122 ? 51.582 43.579 -18.552 1.00 47.62 110 LYS B CA 1
ATOM 3040 C C . LYS B 1 122 ? 50.770 43.682 -19.854 1.00 46.99 110 LYS B C 1
ATOM 3041 O O . LYS B 1 122 ? 51.252 44.193 -20.864 1.00 45.47 110 LYS B O 1
ATOM 3047 N N . GLU B 1 123 ? 49.500 43.250 -19.821 1.00 44.68 111 GLU B N 1
ATOM 3048 C CA . GLU B 1 123 ? 48.623 43.409 -20.966 1.00 44.74 111 GLU B CA 1
ATOM 3049 C C . GLU B 1 123 ? 47.167 43.564 -20.523 1.00 40.27 111 GLU B C 1
ATOM 3050 O O . GLU B 1 123 ? 46.847 43.259 -19.386 1.00 36.33 111 GLU B O 1
ATOM 3056 N N . PRO B 1 124 ? 46.307 44.087 -21.390 1.00 37.29 112 PRO B N 1
ATOM 3057 C CA . PRO B 1 124 ? 44.923 44.403 -20.991 1.00 37.25 112 PRO B CA 1
ATOM 3058 C C . PRO B 1 124 ? 44.262 43.305 -20.206 1.00 36.82 112 PRO B C 1
ATOM 3059 O O . PRO B 1 124 ? 44.366 42.164 -20.577 1.00 36.86 112 PRO B O 1
ATOM 3063 N N . ILE B 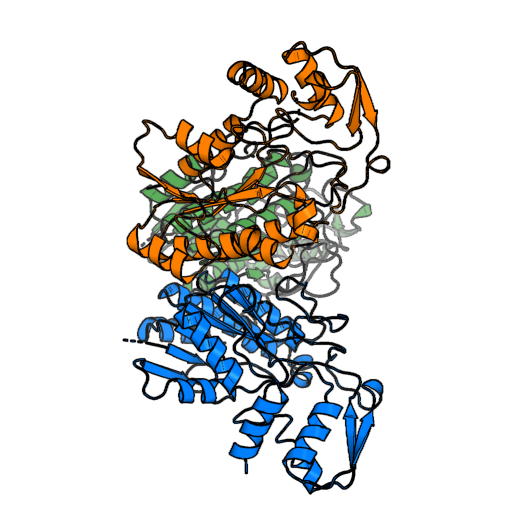1 125 ? 43.586 43.669 -19.122 1.00 38.10 113 ILE B N 1
ATOM 3064 C CA . ILE B 1 125 ? 43.075 42.690 -18.157 1.00 35.42 113 ILE B CA 1
ATOM 3065 C C . ILE B 1 125 ? 41.639 42.318 -18.479 1.00 35.86 113 ILE B C 1
ATOM 3066 O O . ILE B 1 125 ? 40.746 43.173 -18.638 1.00 33.67 113 ILE B O 1
ATOM 3071 N N . THR B 1 126 ? 41.377 41.031 -18.510 1.00 36.23 114 THR B N 1
ATOM 3072 C CA . THR B 1 126 ? 40.018 40.581 -18.702 1.00 34.96 114 THR B CA 1
ATOM 3073 C C . THR B 1 126 ? 39.283 40.201 -17.416 1.00 33.69 114 THR B C 1
ATOM 3074 O O . THR B 1 126 ? 39.848 40.104 -16.359 1.00 34.19 114 THR B O 1
ATOM 3078 N N . GLU B 1 127 ? 37.988 39.969 -17.581 1.00 35.47 115 GLU B N 1
ATOM 3079 C CA . GLU B 1 127 ? 37.094 39.647 -16.497 1.00 35.83 115 GLU B CA 1
ATOM 3080 C C . GLU B 1 127 ? 37.441 38.271 -15.919 1.00 36.40 115 GLU B C 1
ATOM 3081 O O . GLU B 1 127 ? 36.927 37.899 -14.871 1.00 38.09 115 GLU B O 1
ATOM 3087 N N . PHE B 1 128 ? 38.257 37.500 -16.619 1.00 34.66 116 PHE B N 1
ATOM 3088 C CA . PHE B 1 128 ? 38.595 36.151 -16.206 1.00 34.30 116 PHE B CA 1
ATOM 3089 C C . PHE B 1 128 ? 39.944 36.096 -15.543 1.00 36.91 116 PHE B C 1
ATOM 3090 O O . PHE B 1 128 ? 40.360 35.006 -15.146 1.00 38.42 116 PHE B O 1
ATOM 3098 N N . ASP B 1 129 ? 40.642 37.241 -15.460 1.00 36.64 117 ASP B N 1
ATOM 3099 C CA . ASP B 1 129 ? 41.895 37.339 -14.740 1.00 36.70 117 ASP B CA 1
ATOM 3100 C C . ASP B 1 129 ? 41.661 37.397 -13.244 1.00 38.57 117 ASP B C 1
ATOM 3101 O O . ASP B 1 129 ? 40.604 37.833 -12.776 1.00 34.61 117 ASP B O 1
ATOM 3106 N N . GLU B 1 130 ? 42.681 37.025 -12.471 1.00 40.68 118 GLU B N 1
ATOM 3107 C CA . GLU B 1 130 ? 42.534 37.001 -11.019 1.00 44.62 118 GLU B CA 1
ATOM 3108 C C . GLU B 1 130 ? 42.697 38.315 -10.300 1.00 39.37 118 GLU B C 1
ATOM 3109 O O . GLU B 1 130 ? 43.590 39.118 -10.577 1.00 37.36 118 GLU B O 1
ATOM 3115 N N . VAL B 1 131 ? 41.779 38.561 -9.370 1.00 37.49 119 VAL B N 1
ATOM 3116 C CA . VAL B 1 131 ? 41.793 39.772 -8.559 1.00 35.87 119 VAL B CA 1
ATOM 3117 C C . VAL B 1 131 ? 42.810 39.637 -7.427 1.00 37.29 119 VAL B C 1
ATOM 3118 O O . VAL B 1 131 ? 43.106 38.548 -6.986 1.00 39.70 119 VAL B O 1
ATOM 3122 N N . ASN B 1 132 ? 43.338 40.756 -6.960 1.00 38.82 120 ASN B N 1
ATOM 3123 C CA . ASN B 1 132 ? 44.370 40.764 -5.918 1.00 38.44 120 ASN B CA 1
ATOM 3124 C C . ASN B 1 132 ? 44.549 42.197 -5.404 1.00 37.74 120 ASN B C 1
ATOM 3125 O O . ASN B 1 132 ? 45.604 42.770 -5.569 1.00 38.72 120 ASN B O 1
ATOM 3130 N N . PRO B 1 133 ? 43.533 42.775 -4.784 1.00 37.75 121 PRO B N 1
ATOM 3131 C CA . PRO B 1 133 ? 43.561 44.177 -4.401 1.00 36.95 121 PRO B CA 1
ATOM 3132 C C . PRO B 1 133 ? 44.624 44.506 -3.371 1.00 37.82 121 PRO B C 1
ATOM 3133 O O . PRO B 1 133 ? 44.777 43.786 -2.435 1.00 34.30 121 PRO B O 1
ATOM 3137 N N . GLN B 1 134 ? 45.357 45.595 -3.574 1.00 38.04 122 GLN B N 1
ATOM 3138 C CA . GLN B 1 134 ? 46.453 46.020 -2.702 1.00 38.55 122 GLN B CA 1
ATOM 3139 C C . GLN B 1 134 ? 46.107 47.280 -1.937 1.00 38.45 122 GLN B C 1
ATOM 3140 O O . GLN B 1 134 ? 46.994 47.945 -1.427 1.00 40.64 122 GLN B O 1
ATOM 3146 N N . SER B 1 135 ? 44.838 47.651 -1.963 1.00 38.99 123 SER B N 1
ATOM 3147 C CA . SER B 1 135 ? 44.367 48.862 -1.323 1.00 37.89 123 SER B CA 1
ATOM 3148 C C . SER B 1 135 ? 43.062 48.595 -0.582 1.00 36.19 123 SER B C 1
ATOM 3149 O O . SER B 1 135 ? 42.267 47.708 -0.968 1.00 36.63 123 SER B O 1
ATOM 3152 N N . ALA B 1 136 ? 42.794 49.401 0.454 1.00 36.34 124 ALA B N 1
ATOM 3153 C CA . ALA B 1 136 ? 41.455 49.338 1.141 1.00 38.21 124 ALA B CA 1
ATOM 3154 C C . ALA B 1 136 ? 40.278 49.595 0.188 1.00 37.58 124 ALA B C 1
ATOM 3155 O O . ALA B 1 136 ? 39.182 48.966 0.226 1.00 35.77 124 ALA B O 1
ATOM 3157 N N . TYR B 1 137 ? 40.461 50.591 -0.656 1.00 38.10 125 TYR B N 1
ATOM 3158 C CA . TYR B 1 137 ? 39.444 50.904 -1.646 1.00 35.77 125 TYR B CA 1
ATOM 3159 C C . TYR B 1 137 ? 39.189 49.655 -2.529 1.00 36.41 125 TYR B C 1
ATOM 3160 O O . TYR B 1 137 ? 38.062 49.224 -2.706 1.00 34.61 125 TYR B O 1
ATOM 3169 N N . GLY B 1 138 ? 40.245 49.072 -3.079 1.00 35.18 126 GLY B N 1
ATOM 3170 C CA . GLY B 1 138 ? 40.104 47.872 -3.888 1.00 35.37 126 GLY B CA 1
ATOM 3171 C C . GLY B 1 138 ? 39.485 46.681 -3.167 1.00 33.64 126 GLY B C 1
ATOM 3172 O O . GLY B 1 138 ? 38.641 45.979 -3.743 1.00 34.67 126 GLY B O 1
ATOM 3173 N N . LYS B 1 139 ? 39.887 46.479 -1.918 1.00 33.34 127 LYS B N 1
ATOM 3174 C CA . LYS B 1 139 ? 39.493 45.321 -1.115 1.00 34.10 127 LYS B CA 1
ATOM 3175 C C . LYS B 1 139 ? 38.045 45.436 -0.783 1.00 31.24 127 LYS B C 1
ATOM 3176 O O . LYS B 1 139 ? 37.281 44.453 -0.865 1.00 29.30 127 LYS B O 1
ATOM 3182 N N . THR B 1 140 ? 37.644 46.645 -0.370 1.00 32.48 128 THR B N 1
ATOM 3183 C CA . THR B 1 140 ? 36.270 46.867 0.014 1.00 31.75 128 THR B CA 1
ATOM 3184 C C . THR B 1 140 ? 35.310 46.771 -1.169 1.00 32.18 128 THR B C 1
ATOM 3185 O O . THR B 1 140 ? 34.214 46.223 -1.046 1.00 33.71 128 THR B O 1
ATOM 3189 N N . LYS B 1 141 ? 35.710 47.338 -2.302 1.00 33.50 129 LYS B N 1
ATOM 3190 C CA . LYS B 1 141 ? 34.908 47.199 -3.520 1.00 33.78 129 LYS B CA 1
ATOM 3191 C C . LYS B 1 141 ? 34.769 45.763 -3.964 1.00 32.28 129 LYS B C 1
ATOM 3192 O O . LYS B 1 141 ? 33.705 45.357 -4.395 1.00 32.64 129 LYS B O 1
ATOM 3198 N N . LEU B 1 142 ? 35.839 44.980 -3.864 1.00 32.55 130 LEU B N 1
ATOM 3199 C CA . LEU B 1 142 ? 35.804 43.537 -4.206 1.00 31.91 130 LEU B CA 1
ATOM 3200 C C . LEU B 1 142 ? 34.847 42.788 -3.351 1.00 34.50 130 LEU B C 1
ATOM 3201 O O . LEU B 1 142 ? 34.014 41.994 -3.846 1.00 31.85 130 LEU B O 1
ATOM 3206 N N . GLU B 1 143 ? 34.874 43.068 -2.049 1.00 34.71 131 GLU B N 1
ATOM 3207 C CA . GLU B 1 143 ? 33.957 42.376 -1.164 1.00 34.41 131 GLU B CA 1
ATOM 3208 C C . GLU B 1 143 ? 32.510 42.756 -1.462 1.00 32.66 131 GLU B C 1
ATOM 3209 O O . GLU B 1 143 ? 31.622 41.927 -1.385 1.00 34.34 131 GLU B O 1
ATOM 3215 N N . GLY B 1 144 ? 32.317 43.978 -1.906 1.00 32.68 132 GLY B N 1
ATOM 3216 C CA . GLY B 1 144 ? 31.027 44.404 -2.464 1.00 29.74 132 GLY B CA 1
ATOM 3217 C C . GLY B 1 144 ? 30.575 43.556 -3.679 1.00 33.77 132 GLY B C 1
ATOM 3218 O O . GLY B 1 144 ? 29.404 43.081 -3.727 1.00 31.62 132 GLY B O 1
ATOM 3219 N N . GLU B 1 145 ? 31.465 43.325 -4.637 1.00 33.58 133 GLU B N 1
ATOM 3220 C CA . GLU B 1 145 ? 31.170 42.415 -5.788 1.00 32.89 133 GLU B CA 1
ATOM 3221 C C . GLU B 1 145 ? 30.783 41.037 -5.304 1.00 33.29 133 GLU B C 1
ATOM 3222 O O . GLU B 1 145 ? 29.847 40.453 -5.826 1.00 33.50 133 GLU B O 1
ATOM 3228 N N . ASN B 1 146 ? 31.517 40.503 -4.321 1.00 32.69 134 ASN B N 1
ATOM 3229 C CA . ASN B 1 146 ? 31.324 39.116 -3.867 1.00 33.27 134 ASN B CA 1
ATOM 3230 C C . ASN B 1 146 ? 29.961 38.982 -3.214 1.00 30.55 134 ASN B C 1
ATOM 3231 O O . ASN B 1 146 ? 29.233 38.026 -3.449 1.00 34.11 134 ASN B O 1
ATOM 3236 N N . PHE B 1 147 ? 29.582 39.985 -2.418 1.00 30.26 135 PHE B N 1
ATOM 3237 C CA . PHE B 1 147 ? 28.235 39.989 -1.817 1.00 31.88 135 PHE B CA 1
ATOM 3238 C C . PHE B 1 147 ? 27.138 40.017 -2.857 1.00 28.83 135 PHE B C 1
ATOM 3239 O O . PHE B 1 147 ? 26.163 39.281 -2.748 1.00 33.81 135 PHE B O 1
ATOM 3247 N N . VAL B 1 148 ? 27.265 40.919 -3.835 1.00 31.43 136 VAL B N 1
ATOM 3248 C CA . VAL B 1 148 ? 26.224 41.105 -4.858 1.00 34.66 136 VAL B CA 1
ATOM 3249 C C . VAL B 1 148 ? 25.958 39.785 -5.605 1.00 33.37 136 VAL B C 1
ATOM 3250 O O . VAL B 1 148 ? 24.824 39.366 -5.776 1.00 34.63 136 VAL B O 1
ATOM 3254 N N . LYS B 1 149 ? 27.022 39.116 -6.005 1.00 31.84 137 LYS B N 1
ATOM 3255 C CA . LYS B 1 149 ? 26.852 37.845 -6.692 1.00 34.43 137 LYS B CA 1
ATOM 3256 C C . LYS B 1 149 ? 26.238 36.781 -5.813 1.00 36.83 137 LYS B C 1
ATOM 3257 O O . LYS B 1 149 ? 25.517 35.945 -6.333 1.00 40.30 137 LYS B O 1
ATOM 3263 N N . ALA B 1 150 ? 26.527 36.795 -4.507 1.00 35.82 138 ALA B N 1
ATOM 3264 C CA . ALA B 1 150 ? 26.129 35.702 -3.621 1.00 32.79 138 ALA B CA 1
ATOM 3265 C C . ALA B 1 150 ? 24.675 35.839 -3.281 1.00 30.40 138 ALA B C 1
ATOM 3266 O O . ALA B 1 150 ? 23.986 34.885 -3.034 1.00 30.79 138 ALA B O 1
ATOM 3268 N N . LEU B 1 151 ? 24.201 37.061 -3.296 1.00 28.90 139 LEU B N 1
ATOM 3269 C CA . LEU B 1 151 ? 22.863 37.363 -2.806 1.00 29.31 139 LEU B CA 1
ATOM 3270 C C . LEU B 1 151 ? 21.780 37.598 -3.839 1.00 30.39 139 LEU B C 1
ATOM 3271 O O . LEU B 1 151 ? 20.631 37.727 -3.477 1.00 32.28 139 LEU B O 1
ATOM 3276 N N . ASN B 1 152 ? 22.166 37.722 -5.106 1.00 32.39 140 ASN B N 1
ATOM 3277 C CA . ASN B 1 152 ? 21.258 38.005 -6.175 1.00 30.23 140 ASN B CA 1
ATOM 3278 C C . ASN B 1 152 ? 21.743 37.430 -7.522 1.00 31.25 140 ASN B C 1
ATOM 3279 O O . ASN B 1 152 ? 22.740 37.904 -8.054 1.00 32.48 140 ASN B O 1
ATOM 3284 N N . PRO B 1 153 ? 21.112 36.350 -8.030 1.00 31.08 141 PRO B N 1
ATOM 3285 C CA . PRO B 1 153 ? 21.513 35.778 -9.336 1.00 30.92 141 PRO B CA 1
ATOM 3286 C C . PRO B 1 153 ? 21.345 36.708 -10.543 1.00 30.99 141 PRO B C 1
ATOM 3287 O O . PRO B 1 153 ? 21.971 36.483 -11.553 1.00 30.48 141 PRO B O 1
ATOM 3291 N N . LYS B 1 154 ? 20.436 37.699 -10.459 1.00 32.23 142 LYS B N 1
ATOM 3292 C CA . LYS B 1 154 ? 20.217 38.671 -11.508 1.00 29.56 142 LYS B CA 1
ATOM 3293 C C . LYS B 1 154 ? 21.110 39.860 -11.256 1.00 31.69 142 LYS B C 1
ATOM 3294 O O . LYS B 1 154 ? 20.617 40.950 -10.873 1.00 31.22 142 LYS B O 1
ATOM 3300 N N . TYR B 1 155 ? 22.429 39.653 -11.451 1.00 31.11 143 TYR B N 1
ATOM 3301 C CA . TYR B 1 155 ? 23.458 40.678 -11.216 1.00 29.50 143 TYR B CA 1
ATOM 3302 C C . TYR B 1 155 ? 24.282 41.085 -12.459 1.00 30.08 143 TYR B C 1
ATOM 3303 O O . TYR B 1 155 ? 24.407 40.337 -13.403 1.00 30.03 143 TYR B O 1
ATOM 3312 N N . TYR B 1 156 ? 24.697 42.339 -12.461 1.00 30.89 144 TYR B N 1
ATOM 3313 C CA . TYR B 1 156 ? 25.658 42.870 -13.405 1.00 30.89 144 TYR B CA 1
ATOM 3314 C C . TYR B 1 156 ? 26.679 43.607 -12.562 1.00 31.61 144 TYR B C 1
ATOM 3315 O O . TYR B 1 156 ? 26.333 44.516 -11.806 1.00 31.98 144 TYR B O 1
ATOM 3324 N N . ILE B 1 157 ? 27.939 43.213 -12.699 1.00 30.83 145 ILE B N 1
ATOM 3325 C CA . ILE B 1 157 ? 29.028 43.921 -12.115 1.00 31.44 145 ILE B CA 1
ATOM 3326 C C . ILE B 1 157 ? 29.793 44.596 -13.259 1.00 33.69 145 ILE B C 1
ATOM 3327 O O . ILE B 1 157 ? 30.227 43.950 -14.197 1.00 34.19 145 ILE B O 1
ATOM 3332 N N . VAL B 1 158 ? 29.900 45.915 -13.202 1.00 33.37 146 VAL B N 1
ATOM 3333 C CA . VAL B 1 158 ? 30.533 46.671 -14.253 1.00 32.86 146 VAL B CA 1
ATOM 3334 C C . VAL B 1 158 ? 31.718 47.415 -13.675 1.00 31.30 146 VAL B C 1
ATOM 3335 O O . VAL B 1 158 ? 31.547 48.395 -12.967 1.00 33.08 146 VAL B O 1
ATOM 3339 N N . ARG B 1 159 ? 32.925 46.918 -13.942 1.00 31.93 147 ARG B N 1
ATOM 3340 C CA . ARG B 1 159 ? 34.129 47.552 -13.516 1.00 29.37 147 ARG B CA 1
ATOM 3341 C C . ARG B 1 159 ? 34.596 48.672 -14.453 1.00 33.68 147 ARG B C 1
ATOM 3342 O O . ARG B 1 159 ? 34.729 48.462 -15.685 1.00 33.75 147 ARG B O 1
ATOM 3350 N N . THR B 1 160 ? 34.971 49.821 -13.872 1.00 34.80 148 THR B N 1
ATOM 3351 C CA . THR B 1 160 ? 35.425 50.942 -14.667 1.00 33.44 148 THR B CA 1
ATOM 3352 C C . THR B 1 160 ? 36.651 51.577 -14.030 1.00 34.84 148 THR B C 1
ATOM 3353 O O . THR B 1 160 ? 37.170 51.075 -13.027 1.00 36.68 148 THR B O 1
ATOM 3357 N N . ALA B 1 161 ? 37.121 52.671 -14.629 1.00 33.97 149 ALA B N 1
ATOM 3358 C CA . ALA B 1 161 ? 38.397 53.275 -14.213 1.00 34.64 149 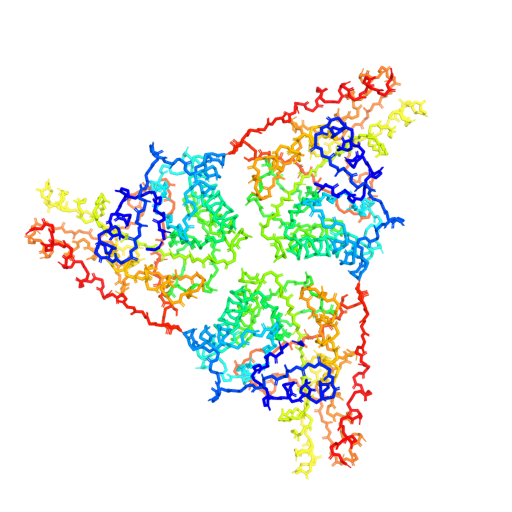ALA B CA 1
ATOM 3359 C C . ALA B 1 161 ? 38.545 54.686 -14.778 1.00 36.30 149 ALA B C 1
ATOM 3360 O O . ALA B 1 161 ? 37.949 55.013 -15.804 1.00 35.98 149 ALA B O 1
ATOM 3362 N N . TRP B 1 162 ? 39.295 55.528 -14.063 1.00 34.20 150 TRP B N 1
ATOM 3363 C CA . TRP B 1 162 ? 39.700 56.808 -14.557 1.00 34.43 150 TRP B CA 1
ATOM 3364 C C . TRP B 1 162 ? 38.499 57.587 -15.051 1.00 34.61 150 TRP B C 1
ATOM 3365 O O . TRP B 1 162 ? 38.492 58.127 -16.160 1.00 34.46 150 TRP B O 1
ATOM 3376 N N . LEU B 1 163 ? 37.465 57.635 -14.223 1.00 34.56 151 LEU B N 1
ATOM 3377 C CA . LEU B 1 163 ? 36.148 58.028 -14.698 1.00 37.43 151 LEU B CA 1
ATOM 3378 C C . LEU B 1 163 ? 35.968 59.536 -14.579 1.00 38.09 151 LEU B C 1
ATOM 3379 O O . LEU B 1 163 ? 36.316 60.087 -13.541 1.00 39.59 151 LEU B O 1
ATOM 3384 N N . TYR B 1 164 ? 35.434 60.190 -15.623 1.00 37.58 152 TYR B N 1
ATOM 3385 C CA . TYR B 1 164 ? 35.165 61.624 -15.585 1.00 37.54 152 TYR B CA 1
ATOM 3386 C C . TYR B 1 164 ? 33.778 61.896 -16.130 1.00 37.48 152 TYR B C 1
ATOM 3387 O O . TYR B 1 164 ? 33.271 61.183 -17.005 1.00 35.78 152 TYR B O 1
ATOM 3396 N N . GLY B 1 165 ? 33.178 62.961 -15.598 1.00 40.16 153 GLY B N 1
ATOM 3397 C CA . GLY B 1 165 ? 31.830 63.373 -15.967 1.00 39.39 153 GLY B CA 1
ATOM 3398 C C . GLY B 1 165 ? 31.413 64.555 -15.130 1.00 38.67 153 GLY B C 1
ATOM 3399 O O . GLY B 1 165 ? 32.238 65.423 -14.818 1.00 40.01 153 GLY B O 1
ATOM 3400 N N . ASP B 1 166 ? 30.135 64.567 -14.766 1.00 38.95 154 ASP B N 1
ATOM 3401 C CA . ASP B 1 166 ? 29.525 65.666 -14.053 1.00 38.27 154 ASP B CA 1
ATOM 3402 C C . ASP B 1 166 ? 29.822 65.654 -12.560 1.00 39.65 154 ASP B C 1
ATOM 3403 O O . ASP B 1 166 ? 28.986 65.276 -11.732 1.00 35.78 154 ASP B O 1
ATOM 3408 N N . GLY B 1 167 ? 31.049 66.043 -12.228 1.00 38.23 155 GLY B N 1
ATOM 3409 C CA . GLY B 1 167 ? 31.510 65.998 -10.864 1.00 39.42 155 GLY B CA 1
ATOM 3410 C C . GLY B 1 167 ? 32.980 66.316 -10.833 1.00 40.85 155 GLY B C 1
ATOM 3411 O O . GLY B 1 167 ? 33.535 66.705 -11.838 1.00 41.59 155 GLY B O 1
ATOM 3412 N N . ASN B 1 168 ? 33.586 66.204 -9.670 1.00 41.73 156 ASN B N 1
ATOM 3413 C CA . ASN B 1 168 ? 35.026 66.366 -9.537 1.00 42.55 156 ASN B CA 1
ATOM 3414 C C . ASN B 1 168 ? 35.737 65.221 -10.219 1.00 43.61 156 ASN B C 1
ATOM 3415 O O . ASN B 1 168 ? 35.268 64.085 -10.142 1.00 41.28 156 ASN B O 1
ATOM 3420 N N . ASN B 1 169 ? 36.862 65.518 -10.880 1.00 40.74 157 ASN B N 1
ATOM 3421 C CA . ASN B 1 169 ? 37.613 64.525 -11.618 1.00 41.29 157 ASN B CA 1
ATOM 3422 C C . ASN B 1 169 ? 38.942 65.091 -12.094 1.00 41.58 157 ASN B C 1
ATOM 3423 O O . ASN B 1 169 ? 39.202 66.290 -11.972 1.00 40.41 157 ASN B O 1
ATOM 3428 N N . PHE B 1 170 ? 39.771 64.230 -12.664 1.00 42.36 158 PHE B N 1
ATOM 3429 C CA . PHE B 1 170 ? 41.109 64.611 -13.132 1.00 42.53 158 PHE B CA 1
ATOM 3430 C C . PHE B 1 170 ? 41.124 65.680 -14.207 1.00 42.36 158 PHE B C 1
ATOM 3431 O O . PHE B 1 170 ? 42.111 66.461 -14.330 1.00 41.85 158 PHE B O 1
ATOM 3439 N N . VAL B 1 171 ? 40.094 65.668 -15.038 1.00 40.28 159 VAL B N 1
ATOM 3440 C CA . VAL B 1 171 ? 39.995 66.653 -16.127 1.00 41.94 159 VAL B CA 1
ATOM 3441 C C . VAL B 1 171 ? 39.855 68.080 -15.577 1.00 41.78 159 VAL B C 1
ATOM 3442 O O . VAL B 1 171 ? 40.628 69.009 -15.914 1.00 41.57 159 VAL B O 1
ATOM 3446 N N . LYS B 1 172 ? 38.880 68.242 -14.694 1.00 43.04 160 LYS B N 1
ATOM 3447 C CA . LYS B 1 172 ? 38.627 69.514 -14.006 1.00 43.26 160 LYS B CA 1
ATOM 3448 C C . LYS B 1 172 ? 39.836 69.927 -13.156 1.00 43.90 160 LYS B C 1
ATOM 3449 O O . LYS B 1 172 ? 40.288 71.072 -13.205 1.00 44.78 160 LYS B O 1
ATOM 3455 N N . THR B 1 173 ? 40.425 68.969 -12.451 1.00 44.51 161 THR B N 1
ATOM 3456 C CA . THR B 1 173 ? 41.660 69.234 -11.691 1.00 44.79 161 THR B CA 1
ATOM 3457 C C . THR B 1 173 ? 42.783 69.779 -12.553 1.00 44.67 161 THR B C 1
ATOM 3458 O O . THR B 1 173 ? 43.400 70.802 -12.230 1.00 44.32 161 THR B O 1
ATOM 3470 N N . ILE B 1 175 ? 42.583 71.149 -15.551 1.00 46.54 163 ILE B N 1
ATOM 3471 C CA . ILE B 1 175 ? 42.184 72.464 -16.084 1.00 46.15 163 ILE B CA 1
ATOM 3472 C C . ILE B 1 175 ? 42.425 73.552 -15.053 1.00 47.72 163 ILE B C 1
ATOM 3473 O O . ILE B 1 175 ? 43.022 74.584 -15.364 1.00 47.79 163 ILE B O 1
ATOM 3478 N N . ASN B 1 176 ? 41.978 73.309 -13.820 1.00 48.34 164 ASN B N 1
ATOM 3479 C CA . ASN B 1 176 ? 42.112 74.285 -12.747 1.00 48.69 164 ASN B CA 1
ATOM 3480 C C . ASN B 1 176 ? 43.562 74.525 -12.328 1.00 49.47 164 ASN B C 1
ATOM 3481 O O . ASN B 1 176 ? 43.946 75.669 -12.148 1.00 50.52 164 ASN B O 1
ATOM 3486 N N . LEU B 1 177 ? 44.350 73.465 -12.185 1.00 49.80 165 LEU B N 1
ATOM 3487 C CA . LEU B 1 177 ? 45.782 73.599 -11.954 1.00 53.20 165 LEU B CA 1
ATOM 3488 C C . LEU B 1 177 ? 46.492 74.306 -13.107 1.00 55.32 165 LEU B C 1
ATOM 3489 O O . LEU B 1 177 ? 47.336 75.164 -12.880 1.00 53.80 165 LEU B O 1
ATOM 3494 N N . GLY B 1 178 ? 46.133 73.936 -14.334 1.00 57.11 166 GLY B N 1
ATOM 3495 C CA . GLY B 1 178 ? 46.799 74.414 -15.519 1.00 57.87 166 GLY B CA 1
ATOM 3496 C C . GLY B 1 178 ? 46.619 75.895 -15.687 1.00 60.33 166 GLY B C 1
ATOM 3497 O O . GLY B 1 178 ? 47.474 76.570 -16.255 1.00 60.68 166 GLY B O 1
ATOM 3498 N N . LYS B 1 179 ? 45.490 76.409 -15.215 1.00 61.74 167 LYS B N 1
ATOM 3499 C CA . LYS B 1 179 ? 45.212 77.841 -15.334 1.00 62.54 167 LYS B CA 1
ATOM 3500 C C . LYS B 1 179 ? 45.983 78.652 -14.298 1.00 63.12 167 LYS B C 1
ATOM 3501 O O . LYS B 1 179 ? 46.213 79.853 -14.468 1.00 62.37 167 LYS B O 1
ATOM 3507 N N . THR B 1 180 ? 46.414 77.990 -13.231 1.00 63.67 168 THR B N 1
ATOM 3508 C CA . THR B 1 180 ? 47.117 78.664 -12.126 1.00 63.56 168 THR B CA 1
ATOM 3509 C C . THR B 1 180 ? 48.618 78.298 -12.020 1.00 61.40 168 THR B C 1
ATOM 3510 O O . THR B 1 180 ? 49.313 78.753 -11.111 1.00 60.60 168 THR B O 1
ATOM 3514 N N . HIS B 1 181 ? 49.109 77.502 -12.967 1.00 60.24 169 HIS B N 1
ATOM 3515 C CA . HIS B 1 181 ? 50.486 77.048 -12.973 1.00 59.01 169 HIS B CA 1
ATOM 3516 C C . HIS B 1 181 ? 51.070 77.107 -14.366 1.00 60.09 169 HIS B C 1
ATOM 3517 O O . HIS B 1 181 ? 50.364 76.957 -15.353 1.00 61.25 169 HIS B O 1
ATOM 3524 N N . ASP B 1 182 ? 52.375 77.337 -14.419 1.00 61.62 170 ASP B N 1
ATOM 3525 C CA . ASP B 1 182 ? 53.130 77.434 -15.661 1.00 63.42 170 ASP B CA 1
ATOM 3526 C C . ASP B 1 182 ? 53.640 76.042 -16.060 1.00 61.95 170 ASP B C 1
ATOM 3527 O O . ASP B 1 182 ? 53.773 75.743 -17.246 1.00 61.13 170 ASP B O 1
ATOM 3532 N N . GLU B 1 183 ? 53.933 75.205 -15.059 1.00 61.66 171 GLU B N 1
ATOM 3533 C CA . GLU B 1 183 ? 54.244 73.785 -15.279 1.00 60.93 171 GLU B CA 1
ATOM 3534 C C . GLU B 1 183 ? 53.647 72.848 -14.200 1.00 58.35 171 GLU B C 1
ATOM 3535 O O . GLU B 1 183 ? 53.353 73.240 -13.059 1.00 54.80 171 GLU B O 1
ATOM 3538 N N . LEU B 1 184 ? 53.452 71.600 -14.617 1.00 56.21 172 LEU B N 1
ATOM 3539 C CA . LEU B 1 184 ? 52.933 70.544 -13.765 1.00 54.73 172 LEU B CA 1
ATOM 3540 C C . LEU B 1 184 ? 53.712 69.250 -13.978 1.00 54.15 172 LEU B C 1
ATOM 3541 O O . LEU B 1 184 ? 54.153 68.961 -15.082 1.00 52.60 172 LEU B O 1
ATOM 3546 N N . LYS B 1 185 ? 53.867 68.481 -12.904 1.00 54.31 173 LYS B N 1
ATOM 3547 C CA . LYS B 1 185 ? 54.417 67.131 -12.985 1.00 55.88 173 LYS B CA 1
ATOM 3548 C C . LYS B 1 185 ? 53.263 66.153 -12.882 1.00 53.63 173 LYS B C 1
ATOM 3549 O O . LYS B 1 185 ? 52.478 66.252 -11.953 1.00 51.65 173 LYS B O 1
ATOM 3555 N N . VAL B 1 186 ? 53.158 65.230 -13.838 1.00 52.44 174 VAL B N 1
ATOM 3556 C CA . VAL B 1 186 ? 52.089 64.225 -13.857 1.00 50.79 174 VAL B CA 1
ATOM 3557 C C . VAL B 1 186 ? 52.686 62.838 -14.097 1.00 50.30 174 VAL B C 1
ATOM 3558 O O . VAL B 1 186 ? 53.553 62.683 -14.947 1.00 50.20 174 VAL B O 1
ATOM 3562 N N . VAL B 1 187 ? 52.213 61.828 -13.355 1.00 51.21 175 VAL B N 1
ATOM 3563 C CA . VAL B 1 187 ? 52.828 60.490 -13.437 1.00 53.10 175 VAL B CA 1
ATOM 3564 C C . VAL B 1 187 ? 52.687 59.895 -14.818 1.00 51.14 175 VAL B C 1
ATOM 3565 O O . VAL B 1 187 ? 51.590 59.875 -15.383 1.00 49.48 175 VAL B O 1
ATOM 3569 N N . HIS B 1 188 ? 53.824 59.408 -15.325 1.00 49.75 176 HIS B N 1
ATOM 3570 C CA . HIS B 1 188 ? 53.888 58.720 -16.602 1.00 50.86 176 HIS B CA 1
ATOM 3571 C C . HIS B 1 188 ? 54.024 57.188 -16.426 1.00 51.38 176 HIS B C 1
ATOM 3572 O O . HIS B 1 188 ? 53.968 56.457 -17.405 1.00 52.83 176 HIS B O 1
ATOM 3579 N N . ASP B 1 189 ? 54.194 56.704 -15.196 1.00 51.01 177 ASP B N 1
ATOM 3580 C CA . ASP B 1 189 ? 54.436 55.266 -14.969 1.00 49.81 177 ASP B CA 1
ATOM 3581 C C . ASP B 1 189 ? 53.197 54.533 -14.437 1.00 49.21 177 ASP B C 1
ATOM 3582 O O . ASP B 1 189 ? 53.282 53.427 -13.928 1.00 50.17 177 ASP B O 1
ATOM 3587 N N . GLN B 1 190 ? 52.041 55.176 -14.551 1.00 45.71 178 GLN B N 1
ATOM 3588 C CA . GLN B 1 190 ? 50.778 54.522 -14.282 1.00 44.89 178 GLN B CA 1
ATOM 3589 C C . GLN B 1 190 ? 49.933 54.627 -15.532 1.00 44.83 178 GLN B C 1
ATOM 3590 O O . GLN B 1 190 ? 49.653 55.759 -15.993 1.00 43.96 178 GLN B O 1
ATOM 3596 N N . VAL B 1 191 ? 49.484 53.474 -16.056 1.00 42.90 179 VAL B N 1
ATOM 3597 C CA . VAL B 1 191 ? 48.711 53.455 -17.310 1.00 41.27 179 VAL B CA 1
ATOM 3598 C C . VAL B 1 191 ? 47.356 52.797 -17.158 1.00 38.67 179 VAL B C 1
ATOM 3599 O O . VAL B 1 191 ? 47.163 51.956 -16.311 1.00 40.10 179 VAL B O 1
ATOM 3603 N N . GLY B 1 192 ? 46.429 53.217 -18.005 1.00 36.74 180 GLY B N 1
ATOM 3604 C CA . GLY B 1 192 ? 45.028 52.788 -17.917 1.00 36.11 180 GLY B CA 1
ATOM 3605 C C . GLY B 1 192 ? 44.364 53.458 -19.082 1.00 35.88 180 GLY B C 1
ATOM 3606 O O . GLY B 1 192 ? 45.055 53.790 -20.062 1.00 34.81 180 GLY B O 1
ATOM 3607 N N . THR B 1 193 ? 43.057 53.699 -18.973 1.00 35.29 181 THR B N 1
ATOM 3608 C CA . THR B 1 193 ? 42.304 54.371 -20.001 1.00 36.50 181 THR B CA 1
ATOM 3609 C C . THR B 1 193 ? 41.294 55.355 -19.382 1.00 38.92 181 THR B C 1
ATOM 3610 O O . THR B 1 193 ? 40.413 54.954 -18.628 1.00 36.90 181 THR B O 1
ATOM 3614 N N . PRO B 1 194 ? 41.382 56.639 -19.765 1.00 37.86 182 PRO B N 1
ATOM 3615 C CA . PRO B 1 194 ? 40.401 57.606 -19.341 1.00 35.89 182 PRO B CA 1
ATOM 3616 C C . PRO B 1 194 ? 39.021 57.187 -19.820 1.00 36.19 182 PRO B C 1
ATOM 3617 O O . PRO B 1 194 ? 38.873 56.883 -20.999 1.00 37.90 182 PRO B O 1
ATOM 3621 N N . THR B 1 195 ? 38.032 57.210 -18.940 1.00 34.22 183 THR B N 1
ATOM 3622 C CA . THR B 1 195 ? 36.641 56.812 -19.315 1.00 33.20 183 THR B CA 1
ATOM 3623 C C . THR B 1 195 ? 35.652 57.878 -18.992 1.00 33.30 183 THR B C 1
ATOM 3624 O O . THR B 1 195 ? 35.654 58.361 -17.887 1.00 33.89 183 THR B O 1
ATOM 3628 N N . SER B 1 196 ? 34.774 58.191 -19.958 1.00 33.72 184 SER B N 1
ATOM 3629 C CA . SER B 1 196 ? 33.682 59.137 -19.809 1.00 32.95 184 SER B CA 1
ATOM 3630 C C . SER B 1 196 ? 32.474 58.403 -19.249 1.00 33.16 184 SER B C 1
ATOM 3631 O O . SER B 1 196 ? 32.165 57.284 -19.669 1.00 34.34 184 SER B O 1
ATOM 3634 N N . THR B 1 197 ? 31.739 59.054 -18.378 1.00 35.40 185 THR B N 1
ATOM 3635 C CA . THR B 1 197 ? 30.488 58.470 -17.909 1.00 34.55 185 THR B CA 1
ATOM 3636 C C . THR B 1 197 ? 29.477 58.222 -19.016 1.00 34.34 185 THR B C 1
ATOM 3637 O O . THR B 1 197 ? 28.500 57.481 -18.820 1.00 33.64 185 THR B O 1
ATOM 3641 N N . VAL B 1 198 ? 29.644 58.887 -20.158 1.00 36.18 186 VAL B N 1
ATOM 3642 C CA . VAL B 1 198 ? 28.670 58.735 -21.265 1.00 34.75 186 VAL B CA 1
ATOM 3643 C C . VAL B 1 198 ? 28.752 57.332 -21.795 1.00 34.75 186 VAL B C 1
ATOM 3644 O O . VAL B 1 198 ? 27.766 56.661 -22.030 1.00 35.19 186 VAL B O 1
ATOM 3648 N N . ASP B 1 199 ? 29.974 56.871 -21.966 1.00 33.82 187 ASP B N 1
ATOM 3649 C CA . ASP B 1 199 ? 30.199 55.491 -22.439 1.00 33.54 187 ASP B CA 1
ATOM 3650 C C . ASP B 1 199 ? 29.818 54.422 -21.403 1.00 32.97 187 ASP B C 1
ATOM 3651 O O . ASP B 1 199 ? 29.289 53.376 -21.731 1.00 35.12 187 ASP B O 1
ATOM 3656 N N . LEU B 1 200 ? 30.121 54.680 -20.143 1.00 32.30 188 LEU B N 1
ATOM 3657 C CA . LEU B 1 200 ? 29.847 53.745 -19.088 1.00 31.40 188 LEU B CA 1
ATOM 3658 C C . LEU B 1 200 ? 28.347 53.625 -18.958 1.00 33.31 188 LEU B C 1
ATOM 3659 O O . LEU B 1 200 ? 27.832 52.551 -18.812 1.00 33.19 188 LEU B O 1
ATOM 3664 N N . ALA B 1 201 ? 27.652 54.753 -18.973 1.00 33.83 189 ALA B N 1
ATOM 3665 C CA . ALA B 1 201 ? 26.196 54.723 -18.822 1.00 34.99 189 ALA B CA 1
ATOM 3666 C C . ALA B 1 201 ? 25.508 53.986 -19.975 1.00 33.93 189 ALA B C 1
ATOM 3667 O O . ALA B 1 201 ? 24.503 53.281 -19.788 1.00 37.18 189 ALA B O 1
ATOM 3669 N N . ARG B 1 202 ? 26.010 54.180 -21.188 1.00 34.61 190 ARG B N 1
ATOM 3670 C CA . ARG B 1 202 ? 25.459 53.504 -22.340 1.00 36.04 190 ARG B CA 1
ATOM 3671 C C . ARG B 1 202 ? 25.581 51.994 -22.200 1.00 34.15 190 ARG B C 1
ATOM 3672 O O . ARG B 1 202 ? 24.642 51.230 -22.517 1.00 33.06 190 ARG B O 1
ATOM 3680 N N . VAL B 1 203 ? 26.736 51.563 -21.732 1.00 32.67 191 VAL B N 1
ATOM 3681 C CA . VAL B 1 203 ? 26.965 50.145 -21.487 1.00 32.84 191 VAL B CA 1
ATOM 3682 C C . VAL B 1 203 ? 26.090 49.600 -20.380 1.00 33.26 191 VAL B C 1
ATOM 3683 O O . VAL B 1 203 ? 25.556 48.518 -20.523 1.00 32.41 191 VAL B O 1
ATOM 3687 N N . VAL B 1 204 ? 25.988 50.323 -19.264 1.00 35.09 192 VAL B N 1
ATOM 3688 C CA . VAL B 1 204 ? 25.132 49.895 -18.174 1.00 34.31 192 VAL B CA 1
ATOM 3689 C C . VAL B 1 204 ? 23.729 49.681 -18.707 1.00 34.48 192 VAL B C 1
ATOM 3690 O O . VAL B 1 204 ? 23.117 48.650 -18.423 1.00 35.83 192 VAL B O 1
ATOM 3694 N N . LEU B 1 205 ? 23.204 50.639 -19.464 1.00 34.18 193 LEU B N 1
ATOM 3695 C CA . LEU B 1 205 ? 21.800 50.518 -19.893 1.00 35.08 193 LEU B CA 1
ATOM 3696 C C . LEU B 1 205 ? 21.617 49.433 -20.968 1.00 35.95 193 LEU B C 1
ATOM 3697 O O . LEU B 1 205 ? 20.563 48.790 -21.052 1.00 34.21 193 LEU B O 1
ATOM 3702 N N . LYS B 1 206 ? 22.670 49.229 -21.755 1.00 36.68 194 LYS B N 1
ATOM 3703 C CA . LYS B 1 206 ? 22.724 48.173 -22.772 1.00 37.88 194 LYS B CA 1
ATOM 3704 C C . LYS B 1 206 ? 22.598 46.763 -22.153 1.00 35.91 194 LYS B C 1
ATOM 3705 O O . LYS B 1 206 ? 21.686 46.021 -22.483 1.00 35.08 194 LYS B O 1
ATOM 3711 N N . VAL B 1 207 ? 23.477 46.407 -21.208 1.00 34.24 195 VAL B N 1
ATOM 3712 C CA . VAL B 1 207 ? 23.402 45.053 -20.614 1.00 32.98 195 VAL B CA 1
ATOM 3713 C C . VAL B 1 207 ? 22.100 44.809 -19.884 1.00 30.16 195 VAL B C 1
ATOM 3714 O O . VAL B 1 207 ? 21.516 43.739 -20.010 1.00 30.93 195 VAL B O 1
ATOM 3718 N N . ILE B 1 208 ? 21.573 45.819 -19.192 1.00 33.39 196 ILE B N 1
ATOM 3719 C CA . ILE B 1 208 ? 20.204 45.708 -18.596 1.00 34.72 196 ILE B CA 1
ATOM 3720 C C . ILE B 1 208 ? 19.172 45.348 -19.612 1.00 37.09 196 ILE B C 1
ATOM 3721 O O . ILE B 1 208 ? 18.303 44.452 -19.402 1.00 37.80 196 ILE B O 1
ATOM 3726 N N . ASP B 1 209 ? 19.203 46.116 -20.693 1.00 37.55 197 ASP B N 1
ATOM 3727 C CA . ASP B 1 209 ? 18.286 45.909 -21.804 1.00 38.89 197 ASP B CA 1
ATOM 3728 C C . ASP B 1 209 ? 18.274 44.501 -22.427 1.00 37.85 197 ASP B C 1
ATOM 3729 O O . ASP B 1 209 ? 17.219 43.939 -22.778 1.00 35.47 197 ASP B O 1
ATOM 3734 N N . GLU B 1 210 ? 19.464 43.944 -22.544 1.00 35.75 198 GLU B N 1
ATOM 3735 C CA . GLU B 1 210 ? 19.708 42.605 -23.078 1.00 36.61 198 GLU B CA 1
ATOM 3736 C C . GLU B 1 210 ? 19.560 41.452 -22.066 1.00 35.51 198 GLU B C 1
ATOM 3737 O O . GLU B 1 210 ? 19.613 40.262 -22.465 1.00 37.68 198 GLU B O 1
ATOM 3743 N N . LYS B 1 211 ? 19.472 41.793 -20.775 1.00 35.31 199 LYS B N 1
ATOM 3744 C CA . LYS B 1 211 ? 19.635 40.845 -19.693 1.00 34.18 199 LYS B CA 1
ATOM 3745 C C . LYS B 1 211 ? 20.936 40.030 -19.842 1.00 34.37 199 LYS B C 1
ATOM 3746 O O . LYS B 1 211 ? 20.960 38.811 -19.764 1.00 36.07 199 LYS B O 1
ATOM 3752 N N . ASN B 1 212 ? 22.012 40.764 -20.063 1.00 33.83 200 ASN B N 1
ATOM 3753 C CA . ASN B 1 212 ? 23.344 40.183 -20.318 1.00 31.52 200 ASN B CA 1
ATOM 3754 C C . ASN B 1 212 ? 24.039 40.262 -18.976 1.00 32.00 200 ASN B C 1
ATOM 3755 O O . ASN B 1 212 ? 24.848 41.164 -18.709 1.00 33.49 200 ASN B O 1
ATOM 3760 N N . TYR B 1 213 ? 23.640 39.336 -18.107 1.00 32.01 201 TYR B N 1
ATOM 3761 C CA . TYR B 1 213 ? 24.077 39.294 -16.723 1.00 31.20 201 TYR B CA 1
ATOM 3762 C C . TYR B 1 213 ? 25.531 38.855 -16.622 1.00 32.13 201 TYR B C 1
ATOM 3763 O O . TYR B 1 213 ? 26.057 38.171 -17.518 1.00 31.90 201 TYR B O 1
ATOM 3772 N N . GLY B 1 214 ? 26.182 39.250 -15.534 1.00 31.72 202 GLY B N 1
ATOM 3773 C CA . GLY B 1 214 ? 27.580 38.868 -15.320 1.00 29.64 202 GLY B CA 1
ATOM 3774 C C . GLY B 1 214 ? 28.488 40.046 -15.009 1.00 30.14 202 GLY B C 1
ATOM 3775 O O . GLY B 1 214 ? 28.023 41.090 -14.693 1.00 29.00 202 GLY B O 1
ATOM 3776 N N . THR B 1 215 ? 29.805 39.808 -15.103 1.00 30.28 203 THR B N 1
ATOM 3777 C CA . THR B 1 215 ? 30.867 40.784 -14.803 1.00 32.00 203 THR B CA 1
ATOM 3778 C C . THR B 1 215 ? 31.507 41.310 -16.068 1.00 33.03 203 THR B C 1
ATOM 3779 O O . THR B 1 215 ? 32.019 40.537 -16.886 1.00 31.30 203 THR B O 1
ATOM 3783 N N . PHE B 1 216 ? 31.464 42.639 -16.222 1.00 32.23 204 PHE B N 1
ATOM 3784 C CA . PHE B 1 216 ? 31.916 43.309 -17.396 1.00 33.79 204 PHE B CA 1
ATOM 3785 C C . PHE B 1 216 ? 32.896 44.405 -17.042 1.00 35.20 204 PHE B C 1
ATOM 3786 O O . PHE B 1 216 ? 32.654 45.178 -16.131 1.00 39.74 204 PHE B O 1
ATOM 3794 N N . HIS B 1 217 ? 33.954 44.473 -17.801 1.00 31.88 205 HIS B N 1
ATOM 3795 C CA . HIS B 1 217 ? 34.864 45.643 -17.810 1.00 32.55 205 HIS B CA 1
ATOM 3796 C C . HIS B 1 217 ? 34.342 46.670 -18.786 1.00 32.61 205 HIS B C 1
ATOM 3797 O O . HIS B 1 217 ? 33.894 46.325 -19.910 1.00 32.02 205 HIS B O 1
ATOM 3804 N N . CYS B 1 218 ? 34.365 47.919 -18.355 1.00 33.65 206 CYS B N 1
ATOM 3805 C CA . CYS B 1 218 ? 33.902 48.982 -19.188 1.00 33.27 206 CYS B CA 1
ATOM 3806 C C . CYS B 1 218 ? 34.683 50.270 -19.033 1.00 34.51 206 CYS B C 1
ATOM 3807 O O . CYS B 1 218 ? 34.322 51.146 -18.247 1.00 34.68 206 CYS B O 1
ATOM 3810 N N . THR B 1 219 ? 35.770 50.337 -19.783 1.00 35.20 207 THR B N 1
ATOM 3811 C CA . THR B 1 219 ? 36.544 51.554 -19.978 1.00 35.46 207 THR B CA 1
ATOM 3812 C C . THR B 1 219 ? 36.600 51.843 -21.460 1.00 34.93 207 THR B C 1
ATOM 3813 O O . THR B 1 219 ? 36.324 50.984 -22.300 1.00 35.64 207 THR B O 1
ATOM 3817 N N . CYS B 1 220 ? 36.948 53.076 -21.783 1.00 36.15 208 CYS B N 1
ATOM 3818 C CA . CYS B 1 220 ? 37.038 53.500 -23.166 1.00 36.73 208 CYS B CA 1
ATOM 3819 C C . CYS B 1 220 ? 38.169 52.714 -23.848 1.00 35.92 208 CYS B C 1
ATOM 3820 O O . CYS B 1 220 ? 38.949 52.032 -23.205 1.00 34.50 208 CYS B O 1
ATOM 3823 N N . LYS B 1 221 ? 38.209 52.769 -25.170 1.00 37.62 209 LYS B N 1
ATOM 3824 C CA . LYS B 1 221 ? 39.198 52.004 -25.900 1.00 37.39 209 LYS B CA 1
ATOM 3825 C C . LYS B 1 221 ? 40.542 52.732 -25.882 1.00 34.79 209 LYS B C 1
ATOM 3826 O O . LYS B 1 221 ? 40.633 53.947 -25.875 1.00 34.04 209 LYS B O 1
ATOM 3832 N N . GLY B 1 222 ? 41.610 51.964 -25.934 1.00 36.92 210 GLY B N 1
ATOM 3833 C CA . GLY B 1 222 ? 42.923 52.563 -25.979 1.00 35.53 210 GLY B CA 1
ATOM 3834 C C . GLY B 1 222 ? 43.638 52.491 -24.657 1.00 39.98 210 GLY B C 1
ATOM 3835 O O . GLY B 1 222 ? 43.156 51.889 -23.697 1.00 41.88 210 GLY B O 1
ATOM 3836 N N . ILE B 1 223 ? 44.795 53.147 -24.599 1.00 39.80 211 ILE B N 1
ATOM 3837 C CA . ILE B 1 223 ? 45.650 53.097 -23.456 1.00 42.91 211 ILE B CA 1
ATOM 3838 C C . ILE B 1 223 ? 46.579 54.339 -23.376 1.00 41.37 211 ILE B C 1
ATOM 3839 O O . ILE B 1 223 ? 47.090 54.823 -24.373 1.00 39.73 211 ILE B O 1
ATOM 3844 N N . CYS B 1 224 ? 46.795 54.830 -22.173 1.00 40.67 212 CYS B N 1
ATOM 3845 C CA . CYS B 1 224 ? 47.727 55.898 -21.957 1.00 41.73 212 CYS B CA 1
ATOM 3846 C C . CYS B 1 224 ? 48.078 56.028 -20.466 1.00 41.53 212 CYS B C 1
ATOM 3847 O O . CYS B 1 224 ? 47.503 55.350 -19.604 1.00 39.81 212 CYS B O 1
ATOM 3850 N N . SER B 1 225 ? 49.025 56.910 -20.176 1.00 41.55 213 SER B N 1
ATOM 3851 C CA . SER B 1 225 ? 49.367 57.293 -18.803 1.00 41.20 213 SER B CA 1
ATOM 3852 C C . SER B 1 225 ? 48.583 58.523 -18.379 1.00 42.86 213 SER B C 1
ATOM 3853 O O . SER B 1 225 ? 47.964 59.193 -19.200 1.00 45.08 213 SER B O 1
ATOM 3856 N N . TRP B 1 226 ? 48.642 58.866 -17.093 1.00 44.45 214 TRP B N 1
ATOM 3857 C CA . TRP B 1 226 ? 48.036 60.143 -16.602 1.00 43.88 214 TRP B CA 1
ATOM 3858 C C . TRP B 1 226 ? 48.699 61.340 -17.232 1.00 43.28 214 TRP B C 1
ATOM 3859 O O . TRP B 1 226 ? 48.079 62.356 -17.487 1.00 42.13 214 TRP B O 1
ATOM 3870 N N . TYR B 1 227 ? 50.008 61.221 -17.442 1.00 46.77 215 TYR B N 1
ATOM 3871 C CA . TYR B 1 227 ? 50.752 62.228 -18.184 1.00 45.19 215 TYR B CA 1
ATOM 3872 C C . TYR B 1 227 ? 50.179 62.471 -19.576 1.00 44.56 215 TYR B C 1
ATOM 3873 O O . TYR B 1 227 ? 49.922 63.603 -19.935 1.00 46.15 215 TYR B O 1
ATOM 3882 N N . ASP B 1 228 ? 49.962 61.415 -20.345 1.00 44.87 216 ASP B N 1
ATOM 3883 C CA . ASP B 1 228 ? 49.379 61.531 -21.695 1.00 43.64 216 ASP B CA 1
ATOM 3884 C C . ASP B 1 228 ? 47.981 62.136 -21.647 1.00 43.07 216 ASP B C 1
ATOM 3885 O O . ASP B 1 228 ? 47.558 62.875 -22.544 1.00 42.79 216 ASP B O 1
ATOM 3890 N N . PHE B 1 229 ? 47.241 61.746 -20.610 1.00 43.83 217 PHE B N 1
ATOM 3891 C CA . PHE B 1 229 ? 45.872 62.229 -20.381 1.00 41.80 217 PHE B CA 1
ATOM 3892 C C . PHE B 1 229 ? 45.929 63.769 -20.201 1.00 43.84 217 PHE B C 1
ATOM 3893 O O . PHE B 1 229 ? 45.245 64.513 -20.888 1.00 44.29 217 PHE B O 1
ATOM 3901 N N . ALA B 1 230 ? 46.793 64.228 -19.306 1.00 42.28 218 ALA B N 1
ATOM 3902 C CA . ALA B 1 230 ? 46.977 65.649 -19.080 1.00 44.05 218 ALA B CA 1
ATOM 3903 C C . ALA B 1 230 ? 47.387 66.420 -20.352 1.00 42.45 218 ALA B C 1
ATOM 3904 O O . ALA B 1 230 ? 46.862 67.485 -20.638 1.00 43.25 218 ALA B O 1
ATOM 3906 N N . VAL B 1 231 ? 48.323 65.872 -21.103 1.00 42.96 219 VAL B N 1
ATOM 3907 C CA . VAL B 1 231 ? 48.801 66.504 -22.332 1.00 43.66 219 VAL B CA 1
ATOM 3908 C C . VAL B 1 231 ? 47.662 66.665 -23.338 1.00 44.35 219 VAL B C 1
ATOM 3909 O O . VAL B 1 231 ? 47.535 67.703 -23.976 1.00 42.04 219 VAL B O 1
ATOM 3913 N N . GLU B 1 232 ? 46.796 65.655 -23.442 1.00 45.46 220 GLU B N 1
ATOM 3914 C CA . GLU B 1 232 ? 45.668 65.752 -24.351 1.00 44.47 220 GLU B CA 1
ATOM 3915 C C . GLU B 1 232 ? 44.629 66.762 -23.848 1.00 45.38 220 GLU B C 1
ATOM 3916 O O . GLU B 1 232 ? 44.037 67.498 -24.640 1.00 44.15 220 GLU B O 1
ATOM 3922 N N . ILE B 1 233 ? 44.396 66.788 -22.533 1.00 45.92 221 ILE B N 1
ATOM 3923 C CA . ILE B 1 233 ? 43.498 67.774 -21.929 1.00 45.50 221 ILE B CA 1
ATOM 3924 C C . ILE B 1 233 ? 43.913 69.175 -22.311 1.00 45.67 221 ILE B C 1
ATOM 3925 O O . ILE B 1 233 ? 43.088 69.968 -22.732 1.00 45.48 221 ILE B O 1
ATOM 3930 N N . PHE B 1 234 ? 45.196 69.485 -22.136 1.00 46.00 222 PHE B N 1
ATOM 3931 C CA . PHE B 1 234 ? 45.701 70.846 -22.416 1.00 45.27 222 PHE B CA 1
ATOM 3932 C C . PHE B 1 234 ? 45.762 71.158 -23.908 1.00 47.15 222 PHE B C 1
ATOM 3933 O O . PHE B 1 234 ? 45.528 72.315 -24.318 1.00 45.57 222 PHE B O 1
ATOM 3941 N N . ARG B 1 235 ? 46.068 70.142 -24.724 1.00 45.57 223 ARG B N 1
ATOM 3942 C CA . ARG B 1 235 ? 45.974 70.288 -26.178 1.00 45.72 223 ARG B CA 1
ATOM 3943 C C . ARG B 1 235 ? 44.546 70.695 -26.556 1.00 45.74 223 ARG B C 1
ATOM 3944 O O . ARG B 1 235 ? 44.358 71.657 -27.279 1.00 44.93 223 ARG B O 1
ATOM 3952 N N . LEU B 1 236 ? 43.555 69.987 -26.034 1.00 45.55 224 LEU B N 1
ATOM 3953 C CA . LEU B 1 236 ? 42.157 70.224 -26.385 1.00 45.63 224 LEU B CA 1
ATOM 3954 C C . LEU B 1 236 ? 41.589 71.552 -25.866 1.00 48.01 224 LEU B C 1
ATOM 3955 O O . LEU B 1 236 ? 40.668 72.106 -26.476 1.00 48.11 224 LEU B O 1
ATOM 3960 N N . THR B 1 237 ? 42.092 72.042 -24.734 1.00 48.34 225 THR B N 1
ATOM 3961 C CA . THR B 1 237 ? 41.569 73.281 -24.146 1.00 48.79 225 THR B CA 1
ATOM 3962 C C . THR B 1 237 ? 42.329 74.495 -24.625 1.00 49.94 225 THR B C 1
ATOM 3963 O O . THR B 1 237 ? 41.844 75.635 -24.482 1.00 48.16 225 THR B O 1
ATOM 3967 N N . GLY B 1 238 ? 43.542 74.250 -25.116 1.00 51.28 226 GLY B N 1
ATOM 3968 C CA . GLY B 1 238 ? 44.440 75.312 -25.550 1.00 52.65 226 GLY B CA 1
ATOM 3969 C C . GLY B 1 238 ? 45.280 75.910 -24.436 1.00 53.74 226 GLY B C 1
ATOM 3970 O O . GLY B 1 238 ? 45.992 76.890 -24.653 1.00 55.18 226 GLY B O 1
ATOM 3971 N N . ILE B 1 239 ? 45.203 75.332 -23.246 1.00 54.87 227 ILE B N 1
ATOM 3972 C CA . ILE B 1 239 ? 45.863 75.880 -22.081 1.00 55.56 227 ILE B CA 1
ATOM 3973 C C . ILE B 1 239 ? 47.368 75.671 -22.219 1.00 57.87 227 ILE B C 1
ATOM 3974 O O . ILE B 1 239 ? 47.845 74.557 -22.479 1.00 54.52 227 ILE B O 1
ATOM 3979 N N . ASP B 1 240 ? 48.105 76.765 -22.060 1.00 61.04 228 ASP B N 1
ATOM 3980 C CA . ASP B 1 240 ? 49.541 76.754 -22.248 1.00 65.32 228 ASP B CA 1
ATOM 3981 C C . ASP B 1 240 ? 50.211 76.438 -20.919 1.00 65.92 228 ASP B C 1
ATOM 3982 O O . ASP B 1 240 ? 50.394 77.321 -20.077 1.00 69.02 228 ASP B O 1
ATOM 3987 N N . VAL B 1 241 ? 50.557 75.172 -20.731 1.00 63.78 229 VAL B N 1
ATOM 3988 C CA . VAL B 1 241 ? 51.192 74.705 -19.506 1.00 61.75 229 VAL B CA 1
ATOM 3989 C C . VAL B 1 241 ? 52.127 73.577 -19.906 1.00 59.77 229 VAL B C 1
ATOM 3990 O O . VAL B 1 241 ? 51.753 72.715 -20.696 1.00 58.17 229 VAL B O 1
ATOM 3994 N N . LYS B 1 242 ? 53.346 73.602 -19.389 1.00 59.51 230 LYS B N 1
ATOM 3995 C CA . LYS B 1 242 ? 54.313 72.572 -19.686 1.00 59.58 230 LYS B CA 1
ATOM 3996 C C . LYS B 1 242 ? 54.036 71.427 -18.715 1.00 58.72 230 LYS B C 1
ATOM 3997 O O . LYS B 1 242 ? 54.105 71.600 -17.496 1.00 58.99 230 LYS B O 1
ATOM 4003 N N . VAL B 1 243 ? 53.704 70.257 -19.260 1.00 55.40 231 VAL B N 1
ATOM 4004 C CA . VAL B 1 243 ? 53.589 69.069 -18.454 1.00 52.47 231 VAL B CA 1
ATOM 4005 C C . VAL B 1 243 ? 54.868 68.268 -18.533 1.00 51.15 231 VAL B C 1
ATOM 4006 O O . VAL B 1 243 ? 55.380 68.038 -19.610 1.00 50.21 231 VAL B O 1
ATOM 4010 N N . THR B 1 244 ? 55.363 67.854 -17.372 1.00 52.31 232 THR B N 1
ATOM 4011 C CA . THR B 1 244 ? 56.579 67.058 -17.237 1.00 55.37 232 THR B CA 1
ATOM 4012 C C . THR B 1 244 ? 56.213 65.665 -16.715 1.00 55.17 232 THR B C 1
ATOM 4013 O O . THR B 1 244 ? 55.514 65.540 -15.701 1.00 55.95 232 THR B O 1
ATOM 4017 N N . PRO B 1 245 ? 56.673 64.614 -17.384 1.00 56.17 233 PRO B N 1
ATOM 4018 C CA . PRO B 1 245 ? 56.359 63.264 -16.927 1.00 57.10 233 PRO B CA 1
ATOM 4019 C C . PRO B 1 245 ? 57.133 62.990 -15.664 1.00 57.79 233 PRO B C 1
ATOM 4020 O O . PRO B 1 245 ? 58.285 63.360 -15.581 1.00 59.07 233 PRO B O 1
ATOM 4024 N N . CYS B 1 246 ? 56.510 62.384 -14.667 1.00 58.14 234 CYS B N 1
ATOM 4025 C CA . CYS B 1 246 ? 57.266 61.963 -13.496 1.00 58.47 234 CYS B CA 1
ATOM 4026 C C . CYS B 1 246 ? 56.918 60.533 -13.070 1.00 58.94 234 CYS B C 1
ATOM 4027 O O . CYS B 1 246 ? 56.120 59.857 -13.732 1.00 56.13 234 CYS B O 1
ATOM 4030 N N . THR B 1 247 ? 57.586 60.061 -12.013 1.00 59.94 235 THR B N 1
ATOM 4031 C CA . THR B 1 247 ? 57.343 58.725 -11.492 1.00 61.21 235 THR B CA 1
ATOM 4032 C C . THR B 1 247 ? 56.523 58.792 -10.219 1.00 61.26 235 THR B C 1
ATOM 4033 O O . THR B 1 247 ? 56.425 59.836 -9.567 1.00 59.00 235 THR B O 1
ATOM 4037 N N . THR B 1 248 ? 55.972 57.638 -9.878 1.00 62.26 236 THR B N 1
ATOM 4038 C CA . THR B 1 248 ? 55.121 57.455 -8.720 1.00 64.64 236 THR B CA 1
ATOM 4039 C C . THR B 1 248 ? 55.874 57.698 -7.411 1.00 65.52 236 THR B C 1
ATOM 4040 O O . THR B 1 248 ? 55.311 58.220 -6.460 1.00 63.28 236 THR B O 1
ATOM 4044 N N . GLU B 1 249 ? 57.155 57.320 -7.381 1.00 67.47 237 GLU B N 1
ATOM 4045 C CA . GLU B 1 249 ? 57.985 57.455 -6.175 1.00 69.65 237 GLU B CA 1
ATOM 4046 C C . GLU B 1 249 ? 58.206 58.905 -5.763 1.00 68.98 237 GLU B C 1
ATOM 4047 O O . GLU B 1 249 ? 58.400 59.185 -4.587 1.00 68.65 237 GLU B O 1
ATOM 4053 N N . GLU B 1 250 ? 58.193 59.805 -6.745 1.00 70.25 238 GLU B N 1
ATOM 4054 C CA . GLU B 1 250 ? 58.442 61.233 -6.525 1.00 71.89 238 GLU B CA 1
ATOM 4055 C C . GLU B 1 250 ? 57.361 61.903 -5.646 1.00 72.88 238 GLU B C 1
ATOM 4056 O O . GLU B 1 250 ? 57.658 62.826 -4.895 1.00 73.73 238 GLU B O 1
ATOM 4058 N N . PHE B 1 251 ? 56.122 61.423 -5.713 1.00 73.89 239 PHE B N 1
ATOM 4059 C CA . PHE B 1 251 ? 55.005 62.073 -5.012 1.00 74.26 239 PHE B CA 1
ATOM 4060 C C . PHE B 1 251 ? 54.098 61.010 -4.333 1.00 75.14 239 PHE B C 1
ATOM 4061 O O . PHE B 1 251 ? 53.023 60.667 -4.842 1.00 75.76 239 PHE B O 1
ATOM 4063 N N . PRO B 1 252 ? 54.558 60.487 -3.186 1.00 74.26 240 PRO B N 1
ATOM 4064 C CA . PRO B 1 252 ? 53.954 59.307 -2.551 1.00 73.03 240 PRO B CA 1
ATOM 4065 C C . PRO B 1 252 ? 52.622 59.548 -1.827 1.00 70.98 240 PRO B C 1
ATOM 4066 O O . PRO B 1 252 ? 52.419 60.612 -1.219 1.00 70.17 240 PRO B O 1
ATOM 4070 N N . ARG B 1 253 ? 51.750 58.539 -1.877 1.00 68.75 241 ARG B N 1
ATOM 4071 C CA . ARG B 1 253 ? 50.407 58.613 -1.301 1.00 66.63 241 ARG B CA 1
ATOM 4072 C C . ARG B 1 253 ? 50.148 57.413 -0.359 1.00 64.68 241 ARG B C 1
ATOM 4073 O O . ARG B 1 253 ? 50.828 56.391 -0.472 1.00 63.36 241 ARG B O 1
ATOM 4077 N N . PRO B 1 254 ? 49.208 57.564 0.587 1.00 63.64 242 PRO B N 1
ATOM 4078 C CA . PRO B 1 254 ? 48.778 56.461 1.484 1.00 63.65 242 PRO B CA 1
ATOM 4079 C C . PRO B 1 254 ? 48.262 55.158 0.808 1.00 60.38 242 PRO B C 1
ATOM 4080 O O . PRO B 1 254 ? 48.494 54.074 1.300 1.00 58.68 242 PRO B O 1
ATOM 4084 N N . ALA B 1 255 ? 47.557 55.262 -0.300 1.00 59.35 243 ALA B N 1
ATOM 4085 C CA . ALA B 1 255 ? 47.100 54.068 -1.007 1.00 59.99 243 ALA B CA 1
ATOM 4086 C C . ALA B 1 255 ? 48.049 53.668 -2.149 1.00 60.15 243 ALA B C 1
ATOM 4087 O O . ALA B 1 255 ? 48.510 54.515 -2.921 1.00 58.72 243 ALA B O 1
ATOM 4089 N N . LYS B 1 256 ? 48.338 52.369 -2.233 1.00 60.62 244 LYS B N 1
ATOM 4090 C CA . LYS B 1 256 ? 49.032 51.780 -3.392 1.00 62.30 244 LYS B CA 1
ATOM 4091 C C . LYS B 1 256 ? 48.146 51.914 -4.648 1.00 62.24 244 LYS B C 1
ATOM 4092 O O . LYS B 1 256 ? 46.974 51.521 -4.649 1.00 60.38 244 LYS B O 1
ATOM 4096 N N . ARG B 1 257 ? 48.721 52.490 -5.702 1.00 63.29 245 ARG B N 1
ATOM 4097 C CA . ARG B 1 257 ? 48.060 52.589 -7.015 1.00 63.04 245 ARG B CA 1
ATOM 4098 C C . ARG B 1 257 ? 48.687 51.646 -8.029 1.00 60.13 245 ARG B C 1
ATOM 4099 O O . ARG B 1 257 ? 49.901 51.465 -8.034 1.00 59.88 245 ARG B O 1
ATOM 4107 N N . PRO B 1 258 ? 47.873 51.083 -8.919 1.00 57.91 246 PRO B N 1
ATOM 4108 C CA . PRO B 1 258 ? 48.365 50.082 -9.849 1.00 55.50 246 PRO B CA 1
ATOM 4109 C C . PRO B 1 258 ? 49.269 50.716 -10.896 1.00 53.18 246 PRO B C 1
ATOM 4110 O O . PRO B 1 258 ? 49.015 51.842 -11.361 1.00 54.30 246 PRO B O 1
ATOM 4114 N N . LYS B 1 259 ? 50.364 50.040 -11.231 1.00 50.08 247 LYS B N 1
ATOM 4115 C CA . LYS B 1 259 ? 51.217 50.525 -12.316 1.00 49.20 247 LYS B CA 1
ATOM 4116 C C . LYS B 1 259 ? 50.468 50.409 -13.633 1.00 43.98 247 LYS B C 1
ATOM 4117 O O . LYS B 1 259 ? 50.553 51.285 -14.478 1.00 40.84 247 LYS B O 1
ATOM 4120 N N . TYR B 1 260 ? 49.715 49.317 -13.788 1.00 40.98 248 TYR B N 1
ATOM 4121 C CA . TYR B 1 260 ? 49.083 48.986 -15.054 1.00 39.91 248 TYR B CA 1
ATOM 4122 C C . TYR B 1 260 ? 47.676 48.523 -14.741 1.00 40.42 248 TYR B C 1
ATOM 4123 O O . TYR B 1 260 ? 47.508 47.532 -14.084 1.00 38.83 248 TYR B O 1
ATOM 4132 N N . SER B 1 261 ? 46.693 49.297 -15.174 1.00 38.84 249 SER B N 1
ATOM 4133 C CA . SER B 1 261 ? 45.268 48.987 -14.920 1.00 45.13 249 SER B CA 1
ATOM 4134 C C . SER B 1 261 ? 44.424 49.187 -16.185 1.00 41.69 249 SER B C 1
ATOM 4135 O O . SER B 1 261 ? 43.271 49.723 -16.149 1.00 45.73 249 SER B O 1
ATOM 4138 N N . VAL B 1 262 ? 44.995 48.782 -17.313 1.00 37.79 250 VAL B N 1
ATOM 4139 C CA . VAL B 1 262 ? 44.251 48.733 -18.555 1.00 35.13 250 VAL B CA 1
ATOM 4140 C C . VAL B 1 262 ? 43.307 47.534 -18.508 1.00 35.47 250 VAL B C 1
ATOM 4141 O O . VAL B 1 262 ? 43.740 46.412 -18.378 1.00 34.39 250 VAL B O 1
ATOM 4145 N N . LEU B 1 263 ? 41.996 47.803 -18.612 1.00 32.95 251 LEU B N 1
ATOM 4146 C CA . LEU B 1 263 ? 40.992 46.749 -18.656 1.00 32.63 251 LEU B CA 1
ATOM 4147 C C . LEU B 1 263 ? 40.582 46.510 -20.098 1.00 34.56 251 LEU B C 1
ATOM 4148 O O . LEU B 1 263 ? 40.296 47.438 -20.863 1.00 37.80 251 LEU B O 1
ATOM 4153 N N . ARG B 1 264 ? 40.552 45.252 -20.464 1.00 34.93 252 ARG B N 1
ATOM 4154 C CA . ARG B 1 264 ? 40.014 44.850 -21.734 1.00 33.44 252 ARG B CA 1
ATOM 4155 C C . ARG B 1 264 ? 38.537 44.622 -21.556 1.00 31.90 252 ARG B C 1
ATOM 4156 O O . ARG B 1 264 ? 38.107 43.963 -20.597 1.00 33.51 252 ARG B O 1
ATOM 4164 N N . ASN B 1 265 ? 37.753 45.203 -22.443 1.00 33.33 253 ASN B N 1
ATOM 4165 C CA . ASN B 1 265 ? 36.279 45.051 -22.368 1.00 32.46 253 ASN B CA 1
ATOM 4166 C C . ASN B 1 265 ? 35.923 43.704 -23.055 1.00 33.95 253 ASN B C 1
ATOM 4167 O O . ASN B 1 265 ? 35.178 43.657 -24.013 1.00 35.67 253 ASN B O 1
ATOM 4172 N N . TYR B 1 266 ? 36.433 42.601 -22.523 1.00 32.01 254 TYR B N 1
ATOM 4173 C CA . TYR B 1 266 ? 36.367 41.304 -23.184 1.00 30.03 254 TYR B CA 1
ATOM 4174 C C . TYR B 1 266 ? 34.975 40.680 -23.240 1.00 33.97 254 TYR B C 1
ATOM 4175 O O . TYR B 1 266 ? 34.556 40.157 -24.250 1.00 31.99 254 TYR B O 1
ATOM 4192 N N . LEU B 1 268 ? 32.137 42.260 -23.268 1.00 35.38 256 LEU B N 1
ATOM 4193 C CA . LEU B 1 268 ? 31.419 42.997 -24.287 1.00 34.97 256 LEU B CA 1
ATOM 4194 C C . LEU B 1 268 ? 31.819 42.489 -25.663 1.00 35.06 256 LEU B C 1
ATOM 4195 O O . LEU B 1 268 ? 30.959 42.157 -26.454 1.00 33.72 256 LEU B O 1
ATOM 4200 N N . GLU B 1 269 ? 33.117 42.399 -25.923 1.00 34.81 257 GLU B N 1
ATOM 4201 C CA . GLU B 1 269 ? 33.617 41.856 -27.179 1.00 38.61 257 GLU B CA 1
ATOM 4202 C C . GLU B 1 269 ? 33.075 40.459 -27.479 1.00 38.21 257 GLU B C 1
ATOM 4203 O O . GLU B 1 269 ? 32.815 40.140 -28.614 1.00 38.94 257 GLU B O 1
ATOM 4209 N N . LEU B 1 270 ? 32.954 39.618 -26.466 1.00 37.75 258 LEU B N 1
ATOM 4210 C CA . LEU B 1 270 ? 32.539 38.232 -26.651 1.00 37.64 258 LEU B CA 1
ATOM 4211 C C . LEU B 1 270 ? 31.010 38.062 -26.693 1.00 38.66 258 LEU B C 1
ATOM 4212 O O . LEU B 1 270 ? 30.526 36.977 -26.965 1.00 39.27 258 LEU B O 1
ATOM 4217 N N . THR B 1 271 ? 30.258 39.103 -26.361 1.00 37.04 259 THR B N 1
ATOM 4218 C CA . THR B 1 271 ? 28.812 38.977 -26.340 1.00 38.15 259 THR B CA 1
ATOM 4219 C C . THR B 1 271 ? 28.190 39.931 -27.356 1.00 40.44 259 THR B C 1
ATOM 4220 O O . THR B 1 271 ? 28.200 39.609 -28.545 1.00 39.27 259 THR B O 1
ATOM 4224 N N . THR B 1 272 ? 27.671 41.085 -26.914 1.00 39.77 260 THR B N 1
ATOM 4225 C CA . THR B 1 272 ? 26.887 41.959 -27.787 1.00 39.03 260 THR B CA 1
ATOM 4226 C C . THR B 1 272 ? 27.620 43.210 -28.264 1.00 41.07 260 THR B C 1
ATOM 4227 O O . THR B 1 272 ? 26.978 44.092 -28.859 1.00 39.25 260 THR B O 1
ATOM 4231 N N . GLY B 1 273 ? 28.921 43.290 -28.003 1.00 35.40 261 GLY B N 1
ATOM 4232 C CA . GLY B 1 273 ? 29.753 44.313 -28.635 1.00 37.37 261 GLY B CA 1
ATOM 4233 C C . GLY B 1 273 ? 30.267 45.397 -27.720 1.00 36.12 261 GLY B C 1
ATOM 4234 O O . GLY B 1 273 ? 29.518 45.908 -26.898 1.00 36.74 261 GLY B O 1
ATOM 4235 N N . ASP B 1 274 ? 31.549 45.743 -27.875 1.00 37.21 262 ASP B N 1
ATOM 4236 C CA . ASP B 1 274 ? 32.156 46.821 -27.148 1.00 37.40 262 ASP B CA 1
ATOM 4237 C C . ASP B 1 274 ? 31.785 48.155 -27.831 1.00 39.24 262 ASP B C 1
ATOM 4238 O O . ASP B 1 274 ? 32.470 48.645 -28.755 1.00 39.06 262 ASP B O 1
ATOM 4243 N N . ILE B 1 275 ? 30.740 48.778 -27.320 1.00 39.05 263 ILE B N 1
ATOM 4244 C CA . ILE B 1 275 ? 30.255 50.037 -27.873 1.00 37.70 263 ILE B CA 1
ATOM 4245 C C . ILE B 1 275 ? 30.974 51.277 -27.354 1.00 38.71 263 ILE B C 1
ATOM 4246 O O . ILE B 1 275 ? 30.630 52.390 -27.735 1.00 39.29 263 ILE B O 1
ATOM 4251 N N . THR B 1 276 ? 31.958 51.124 -26.469 1.00 39.99 264 THR B N 1
ATOM 4252 C CA . THR B 1 276 ? 32.714 52.304 -26.005 1.00 38.27 264 THR B CA 1
ATOM 4253 C C . THR B 1 276 ? 33.540 52.881 -27.134 1.00 38.52 264 THR B C 1
ATOM 4254 O O . THR B 1 276 ? 33.825 52.211 -28.126 1.00 37.26 264 THR B O 1
ATOM 4258 N N . ARG B 1 277 ? 33.963 54.135 -26.947 1.00 37.09 265 ARG B N 1
ATOM 4259 C CA . ARG B 1 277 ? 34.709 54.837 -27.976 1.00 35.98 265 ARG B CA 1
ATOM 4260 C C . ARG B 1 277 ? 36.152 54.925 -27.553 1.00 36.43 265 ARG B C 1
ATOM 4261 O O . ARG B 1 277 ? 36.458 54.786 -26.389 1.00 34.77 265 ARG B O 1
ATOM 4269 N N . GLU B 1 278 ? 37.023 55.211 -28.512 1.00 36.78 266 GLU B N 1
ATOM 4270 C CA . GLU B 1 278 ? 38.396 55.607 -28.232 1.00 39.30 266 GLU B CA 1
ATOM 4271 C C . GLU B 1 278 ? 38.416 56.733 -27.247 1.00 37.73 266 GLU B C 1
ATOM 4272 O O . GLU B 1 278 ? 37.608 57.649 -27.337 1.00 39.12 266 GLU B O 1
ATOM 4278 N N . TRP B 1 279 ? 39.354 56.677 -26.322 1.00 39.38 267 TRP B N 1
ATOM 4279 C CA . TRP B 1 279 ? 39.373 57.597 -25.201 1.00 38.48 267 TRP B CA 1
ATOM 4280 C C . TRP B 1 279 ? 39.474 59.070 -25.601 1.00 38.92 267 TRP B C 1
ATOM 4281 O O . TRP B 1 279 ? 38.858 59.930 -24.976 1.00 37.75 267 TRP B O 1
ATOM 4292 N N . LYS B 1 280 ? 40.196 59.353 -26.673 1.00 39.74 268 LYS B N 1
ATOM 4293 C CA . LYS B 1 280 ? 40.364 60.751 -27.116 1.00 41.23 268 LYS B CA 1
ATOM 4294 C C . LYS B 1 280 ? 39.092 61.357 -27.720 1.00 40.69 268 LYS B C 1
ATOM 4295 O O . LYS B 1 280 ? 38.865 62.562 -27.631 1.00 40.51 268 LYS B O 1
ATOM 4301 N N . GLU B 1 281 ? 38.272 60.507 -28.324 1.00 40.16 269 GLU B N 1
ATOM 4302 C CA . GLU B 1 281 ? 36.971 60.916 -28.852 1.00 43.25 269 GLU B CA 1
ATOM 4303 C C . GLU B 1 281 ? 35.972 61.247 -27.745 1.00 42.89 269 GLU B C 1
ATOM 4304 O O . GLU B 1 281 ? 35.292 62.269 -27.790 1.00 43.33 269 GLU B O 1
ATOM 4310 N N . SER B 1 282 ? 35.864 60.366 -26.758 1.00 41.60 270 SER B N 1
ATOM 4311 C CA . SER B 1 282 ? 35.031 60.661 -25.615 1.00 39.16 270 SER B CA 1
ATOM 4312 C C . SER B 1 282 ? 35.504 61.953 -24.893 1.00 38.73 270 SER B C 1
ATOM 4313 O O . SER B 1 282 ? 34.717 62.765 -24.444 1.00 39.47 270 SER B O 1
ATOM 4316 N N . LEU B 1 283 ? 36.808 62.121 -24.768 1.00 38.91 271 LEU B N 1
ATOM 4317 C CA . LEU B 1 283 ? 37.346 63.218 -24.019 1.00 38.89 271 LEU B CA 1
ATOM 4318 C C . LEU B 1 283 ? 37.087 64.508 -24.743 1.00 39.41 271 LEU B C 1
ATOM 4319 O O . LEU B 1 283 ? 36.727 65.493 -24.122 1.00 40.18 271 LEU B O 1
ATOM 4324 N N . LYS B 1 284 ? 37.260 64.517 -26.055 1.00 40.40 272 LYS B N 1
ATOM 4325 C CA . LYS B 1 284 ? 36.929 65.711 -26.826 1.00 42.90 272 LYS B CA 1
ATOM 4326 C C . LYS B 1 284 ? 35.475 66.136 -26.692 1.00 42.05 272 LYS B C 1
ATOM 4327 O O . LYS B 1 284 ? 35.199 67.319 -26.534 1.00 43.19 272 LYS B O 1
ATOM 4331 N N . GLU B 1 285 ? 34.559 65.170 -26.723 1.00 42.89 273 GLU B N 1
ATOM 4332 C CA . GLU B 1 285 ? 33.140 65.448 -26.531 1.00 43.67 273 GLU B CA 1
ATOM 4333 C C . GLU B 1 285 ? 32.913 66.097 -25.159 1.00 43.63 273 GLU B C 1
ATOM 4334 O O . GLU B 1 285 ? 32.144 67.053 -25.034 1.00 44.43 273 GLU B O 1
ATOM 4340 N N . TYR B 1 286 ? 33.622 65.613 -24.141 1.00 42.30 274 TYR B N 1
ATOM 4341 C CA . TYR B 1 286 ? 33.459 66.131 -22.779 1.00 42.03 274 TYR B CA 1
ATOM 4342 C C . TYR B 1 286 ? 33.984 67.546 -22.648 1.00 42.91 274 TYR B C 1
ATOM 4343 O O . TYR B 1 286 ? 33.308 68.399 -22.076 1.00 42.83 274 TYR B O 1
ATOM 4352 N N . ILE B 1 287 ? 35.182 67.785 -23.171 1.00 43.12 275 ILE B N 1
ATOM 4353 C CA . ILE B 1 287 ? 35.791 69.116 -23.123 1.00 43.76 275 ILE B CA 1
ATOM 4354 C C . ILE B 1 287 ? 34.875 70.095 -23.827 1.00 43.12 275 ILE B C 1
ATOM 4355 O O . ILE B 1 287 ? 34.679 71.199 -23.348 1.00 42.23 275 ILE B O 1
ATOM 4360 N N . ASP B 1 288 ? 34.296 69.686 -24.951 1.00 43.87 276 ASP B N 1
ATOM 4361 C CA . ASP B 1 288 ? 33.372 70.544 -25.668 1.00 45.88 276 ASP B CA 1
ATOM 4362 C C . ASP B 1 288 ? 32.177 70.923 -24.797 1.00 47.24 276 ASP B C 1
ATOM 4363 O O . ASP B 1 288 ? 31.818 72.089 -24.723 1.00 48.68 276 ASP B O 1
ATOM 4368 N N . LEU B 1 289 ? 31.579 69.951 -24.127 1.00 49.61 277 LEU B N 1
ATOM 4369 C CA . LEU B 1 289 ? 30.484 70.196 -23.198 1.00 51.19 277 LEU B CA 1
ATOM 4370 C C . LEU B 1 289 ? 30.833 71.189 -22.076 1.00 51.88 277 LEU B C 1
ATOM 4371 O O . LEU B 1 289 ? 30.004 72.010 -21.687 1.00 52.90 277 LEU B O 1
ATOM 4376 N N . LEU B 1 290 ? 32.039 71.079 -21.543 1.00 51.45 278 LEU B N 1
ATOM 4377 C CA . LEU B 1 290 ? 32.524 71.947 -20.493 1.00 54.04 278 LEU B CA 1
ATOM 4378 C C . LEU B 1 290 ? 32.669 73.377 -20.954 1.00 57.93 278 LEU B C 1
ATOM 4379 O O . LEU B 1 290 ? 32.343 74.296 -20.203 1.00 58.55 278 LEU B O 1
ATOM 4384 N N . GLN B 1 291 ? 33.237 73.564 -22.153 1.00 62.23 279 GLN B N 1
ATOM 4385 C CA . GLN B 1 291 ? 33.452 74.926 -22.715 1.00 66.10 279 GLN B CA 1
ATOM 4386 C C . GLN B 1 291 ? 32.189 75.409 -23.431 1.00 68.36 279 GLN B C 1
ATOM 4387 O O . GLN B 1 291 ? 32.211 75.852 -24.581 1.00 67.52 279 GLN B O 1
ATOM 4401 N N . HIS C 1 12 ? 4.634 16.332 -19.466 1.00 55.56 0 HIS C N 1
ATOM 4402 C CA . HIS C 1 12 ? 4.469 17.540 -18.600 1.00 57.14 0 HIS C CA 1
ATOM 4403 C C . HIS C 1 12 ? 5.844 18.219 -18.513 1.00 57.61 0 HIS C C 1
ATOM 4404 O O . HIS C 1 12 ? 6.007 19.280 -19.094 1.00 55.83 0 HIS C O 1
ATOM 4415 N N . LYS C 1 14 ? 9.261 19.595 -19.298 1.00 44.74 2 LYS C N 1
ATOM 4416 C CA . LYS C 1 14 ? 9.839 20.020 -20.566 1.00 44.36 2 LYS C CA 1
ATOM 4417 C C . LYS C 1 14 ? 11.354 20.185 -20.443 1.00 40.45 2 LYS C C 1
ATOM 4418 O O . LYS C 1 14 ? 11.817 20.990 -19.649 1.00 37.78 2 LYS C O 1
ATOM 4424 N N . ILE C 1 15 ? 12.113 19.390 -21.200 1.00 38.82 3 ILE C N 1
ATOM 4425 C CA . ILE C 1 15 ? 13.557 19.351 -21.124 1.00 40.81 3 ILE C CA 1
ATOM 4426 C C . ILE C 1 15 ? 14.219 19.815 -22.410 1.00 39.66 3 ILE C C 1
ATOM 4427 O O . ILE C 1 15 ? 14.146 19.134 -23.417 1.00 39.04 3 ILE C O 1
ATOM 4432 N N . LEU C 1 16 ? 14.884 20.962 -22.343 1.00 36.69 4 LEU C N 1
ATOM 4433 C CA . LEU C 1 16 ? 15.702 21.441 -23.437 1.00 36.68 4 LEU C CA 1
ATOM 4434 C C . LEU C 1 16 ? 17.076 20.785 -23.398 1.00 35.60 4 LEU C C 1
ATOM 4435 O O . LEU C 1 16 ? 17.774 20.806 -22.391 1.00 35.62 4 LEU C O 1
ATOM 4440 N N . ILE C 1 17 ? 17.483 20.228 -24.526 1.00 34.17 5 ILE C N 1
ATOM 4441 C CA . ILE C 1 17 ? 18.844 19.768 -24.686 1.00 36.47 5 ILE C CA 1
ATOM 4442 C C . ILE C 1 17 ? 19.521 20.657 -25.717 1.00 36.08 5 ILE C C 1
ATOM 4443 O O . ILE C 1 17 ? 19.006 20.803 -26.842 1.00 34.54 5 ILE C O 1
ATOM 4448 N N . THR C 1 18 ? 20.654 21.245 -25.346 1.00 33.34 6 THR C N 1
ATOM 4449 C CA . THR C 1 18 ? 21.549 21.914 -26.284 1.00 32.86 6 THR C CA 1
ATOM 4450 C C . THR C 1 18 ? 22.730 21.025 -26.596 1.00 35.94 6 THR C C 1
ATOM 4451 O O . THR C 1 18 ? 23.182 20.241 -25.737 1.00 35.94 6 THR C O 1
ATOM 4455 N N . GLY C 1 19 ? 23.237 21.148 -27.841 1.00 37.55 7 GLY C N 1
ATOM 4456 C CA . GLY C 1 19 ? 24.259 20.219 -28.393 1.00 35.91 7 GLY C CA 1
ATOM 4457 C C . GLY C 1 19 ? 23.745 18.809 -28.515 1.00 36.01 7 GLY C C 1
ATOM 4458 O O . GLY C 1 19 ? 24.494 17.854 -28.293 1.00 36.75 7 GLY C O 1
ATOM 4459 N N . ALA C 1 20 ? 22.461 18.695 -28.886 1.00 35.59 8 ALA C N 1
ATOM 4460 C CA . ALA C 1 20 ? 21.680 17.471 -28.783 1.00 36.34 8 ALA C CA 1
ATOM 4461 C C . ALA C 1 20 ? 22.070 16.408 -29.789 1.00 36.96 8 ALA C C 1
ATOM 4462 O O . ALA C 1 20 ? 21.826 15.225 -29.563 1.00 37.15 8 ALA C O 1
ATOM 4464 N N . ASN C 1 21 ? 22.715 16.831 -30.876 1.00 38.27 9 ASN C N 1
ATOM 4465 C CA . ASN C 1 21 ? 23.258 15.905 -31.871 1.00 39.20 9 ASN C CA 1
ATOM 4466 C C . ASN C 1 21 ? 24.609 15.269 -31.484 1.00 37.67 9 ASN C C 1
ATOM 4467 O O . ASN C 1 21 ? 25.071 14.357 -32.156 1.00 37.86 9 ASN C O 1
ATOM 4472 N N . GLY C 1 22 ? 25.227 15.732 -30.403 1.00 37.55 10 GLY C N 1
ATOM 4473 C CA . GLY C 1 22 ? 26.530 15.192 -29.972 1.00 35.38 10 GLY C CA 1
ATOM 4474 C C . GLY C 1 22 ? 26.367 13.815 -29.322 1.00 35.83 10 GLY C C 1
ATOM 4475 O O . GLY C 1 22 ? 25.254 13.323 -29.177 1.00 35.25 10 GLY C O 1
ATOM 4476 N N . GLN C 1 23 ? 27.471 13.204 -28.893 1.00 35.68 11 GLN C N 1
ATOM 4477 C CA . GLN C 1 23 ? 27.428 11.895 -28.227 1.00 35.09 11 GLN C CA 1
ATOM 4478 C C . GLN C 1 23 ? 26.450 11.834 -27.039 1.00 34.54 11 GLN C C 1
ATOM 4479 O O . GLN C 1 23 ? 25.539 10.997 -27.002 1.00 34.89 11 GLN C O 1
ATOM 4485 N N . LEU C 1 24 ? 26.642 12.712 -26.067 1.00 35.00 12 LEU C N 1
ATOM 4486 C CA . LEU C 1 24 ? 25.818 12.672 -24.885 1.00 34.15 12 LEU C CA 1
ATOM 4487 C C . LEU C 1 24 ? 24.394 13.103 -25.211 1.00 34.75 12 LEU C C 1
ATOM 4488 O O . LEU C 1 24 ? 23.441 12.478 -24.745 1.00 34.32 12 LEU C O 1
ATOM 4493 N N . GLY C 1 25 ? 24.247 14.150 -26.017 1.00 34.28 13 GLY C N 1
ATOM 4494 C CA . GLY C 1 25 ? 22.924 14.635 -26.391 1.00 36.33 13 GLY C CA 1
ATOM 4495 C C . GLY C 1 25 ? 22.087 13.514 -26.974 1.00 36.25 13 GLY C C 1
ATOM 4496 O O . GLY C 1 25 ? 20.906 13.380 -26.654 1.00 40.34 13 GLY C O 1
ATOM 4497 N N . ARG C 1 26 ? 22.700 12.700 -27.831 1.00 38.12 14 ARG C N 1
ATOM 4498 C CA . ARG C 1 26 ? 21.974 11.575 -28.433 1.00 39.08 14 ARG C CA 1
ATOM 4499 C C . ARG C 1 26 ? 21.588 10.533 -27.426 1.00 37.68 14 ARG C C 1
ATOM 4500 O O . ARG C 1 26 ? 20.521 9.962 -27.518 1.00 37.67 14 ARG C O 1
ATOM 4508 N N . GLU C 1 27 ? 22.484 10.241 -26.490 1.00 38.42 15 GLU C N 1
ATOM 4509 C CA . GLU C 1 27 ? 22.196 9.195 -25.509 1.00 37.38 15 GLU C CA 1
ATOM 4510 C C . GLU C 1 27 ? 21.084 9.649 -24.555 1.00 38.81 15 GLU C C 1
ATOM 4511 O O . GLU C 1 27 ? 20.163 8.871 -24.238 1.00 36.03 15 GLU C O 1
ATOM 4517 N N . ILE C 1 28 ? 21.109 10.920 -24.181 1.00 36.25 16 ILE C N 1
ATOM 4518 C CA . ILE C 1 28 ? 20.047 11.437 -23.331 1.00 37.06 16 ILE C CA 1
ATOM 4519 C C . ILE C 1 28 ? 18.699 11.323 -24.028 1.00 38.04 16 ILE C C 1
ATOM 4520 O O . ILE C 1 28 ? 17.745 10.901 -23.415 1.00 38.78 16 ILE C O 1
ATOM 4525 N N . GLN C 1 29 ? 18.628 11.697 -25.300 1.00 37.97 17 GLN C N 1
ATOM 4526 C CA . GLN C 1 29 ? 17.369 11.571 -26.057 1.00 38.24 17 GLN C CA 1
ATOM 4527 C C . GLN C 1 29 ? 16.842 10.151 -26.056 1.00 38.87 17 GLN C C 1
ATOM 4528 O O . GLN C 1 29 ? 15.654 9.932 -25.885 1.00 40.16 17 GLN C O 1
ATOM 4534 N N . LYS C 1 30 ? 17.763 9.214 -26.222 1.00 40.38 18 LYS C N 1
ATOM 4535 C CA . LYS C 1 30 ? 17.487 7.807 -26.236 1.00 42.04 18 LYS C CA 1
ATOM 4536 C C . LYS C 1 30 ? 16.960 7.309 -24.921 1.00 42.61 18 LYS C C 1
ATOM 4537 O O . LYS C 1 30 ? 15.985 6.557 -24.902 1.00 43.30 18 LYS C O 1
ATOM 4543 N N . GLN C 1 31 ? 17.594 7.697 -23.819 1.00 41.14 19 GLN C N 1
ATOM 4544 C CA . GLN C 1 31 ? 17.130 7.259 -22.471 1.00 38.94 19 GLN C CA 1
ATOM 4545 C C . GLN C 1 31 ? 15.807 7.939 -22.053 1.00 40.95 19 GLN C C 1
ATOM 4546 O O . GLN C 1 31 ? 15.065 7.445 -21.204 1.00 43.29 19 GLN C O 1
ATOM 4552 N N . LEU C 1 32 ? 15.483 9.059 -22.679 1.00 43.29 20 LEU C N 1
ATOM 4553 C CA . LEU C 1 32 ? 14.212 9.735 -22.386 1.00 44.60 20 LEU C CA 1
ATOM 4554 C C . LEU C 1 32 ? 13.043 9.315 -23.284 1.00 46.21 20 LEU C C 1
ATOM 4555 O O . LEU C 1 32 ? 11.899 9.739 -23.050 1.00 46.67 20 LEU C O 1
ATOM 4560 N N . LYS C 1 33 ? 13.322 8.535 -24.331 1.00 50.50 21 LYS C N 1
ATOM 4561 C CA . LYS C 1 33 ? 12.247 8.045 -25.195 1.00 54.77 21 LYS C CA 1
ATOM 4562 C C . LYS C 1 33 ? 11.271 7.252 -24.337 1.00 56.68 21 LYS C C 1
ATOM 4563 O O . LYS C 1 33 ? 11.676 6.456 -23.468 1.00 56.31 21 LYS C O 1
ATOM 4566 N N . GLY C 1 34 ? 9.985 7.524 -24.545 1.00 58.98 22 GLY C N 1
ATOM 4567 C CA . GLY C 1 34 ? 8.921 6.794 -23.858 1.00 60.79 22 GLY C CA 1
ATOM 4568 C C . GLY C 1 34 ? 8.667 7.211 -22.422 1.00 60.94 22 GLY C C 1
ATOM 4569 O O . GLY C 1 34 ? 7.692 6.756 -21.824 1.00 61.82 22 GLY C O 1
ATOM 4570 N N . LYS C 1 35 ? 9.531 8.062 -21.865 1.00 59.74 23 LYS C N 1
ATOM 4571 C CA . LYS C 1 35 ? 9.296 8.641 -20.546 1.00 58.94 23 LYS C CA 1
ATOM 4572 C C . LYS C 1 35 ? 8.258 9.724 -20.681 1.00 57.77 23 LYS C C 1
ATOM 4573 O O . LYS C 1 35 ? 7.938 10.140 -21.791 1.00 55.91 23 LYS C O 1
ATOM 4579 N N . ASN C 1 36 ? 7.705 10.160 -19.557 1.00 58.41 24 ASN C N 1
ATOM 4580 C CA . ASN C 1 36 ? 6.637 11.146 -19.570 1.00 59.66 24 ASN C CA 1
ATOM 4581 C C . ASN C 1 36 ? 7.234 12.562 -19.505 1.00 58.26 24 ASN C C 1
ATOM 4582 O O . ASN C 1 36 ? 7.059 13.297 -18.532 1.00 59.99 24 ASN C O 1
ATOM 4587 N N . VAL C 1 37 ? 7.960 12.917 -20.562 1.00 55.09 25 VAL C N 1
ATOM 4588 C CA . VAL C 1 37 ? 8.652 14.197 -20.666 1.00 52.13 25 VAL C CA 1
ATOM 4589 C C . VAL C 1 37 ? 8.593 14.663 -22.110 1.00 48.33 25 VAL C C 1
ATOM 4590 O O . VAL C 1 37 ? 8.595 13.846 -23.026 1.00 47.35 25 VAL C O 1
ATOM 4594 N N . GLU C 1 38 ? 8.554 15.972 -22.293 1.00 45.25 26 GLU C N 1
ATOM 4595 C CA . GLU C 1 38 ? 8.651 16.571 -23.606 1.00 44.85 26 GLU C CA 1
ATOM 4596 C C . GLU C 1 38 ? 10.063 17.034 -23.807 1.00 42.41 26 GLU C C 1
ATOM 4597 O O . GLU C 1 38 ? 10.512 17.932 -23.089 1.00 41.30 26 GLU C O 1
ATOM 4603 N N . VAL C 1 39 ? 10.760 16.410 -24.755 1.00 41.43 27 VAL C N 1
ATOM 4604 C CA . VAL C 1 39 ? 12.140 16.723 -25.036 1.00 43.07 27 VAL C CA 1
ATOM 4605 C C . VAL C 1 39 ? 12.226 17.689 -26.191 1.00 43.39 27 VAL C C 1
ATOM 4606 O O . VAL C 1 39 ? 11.567 17.498 -27.182 1.00 44.26 27 VAL C O 1
ATOM 4610 N N . ILE C 1 40 ? 13.057 18.716 -26.054 1.00 42.37 28 ILE C N 1
ATOM 4611 C CA . ILE C 1 40 ? 13.312 19.710 -27.112 1.00 42.33 28 ILE C CA 1
ATOM 4612 C C . ILE C 1 40 ? 14.789 19.692 -27.434 1.00 42.07 28 ILE C C 1
ATOM 4613 O O . ILE C 1 40 ? 15.597 20.367 -26.762 1.00 40.60 28 ILE C O 1
ATOM 4618 N N . PRO C 1 41 ? 15.169 18.906 -28.433 1.00 41.76 29 PRO C N 1
ATOM 4619 C CA . PRO C 1 41 ? 16.560 18.824 -28.816 1.00 42.27 29 PRO C CA 1
ATOM 4620 C C . PRO C 1 41 ? 16.920 20.007 -29.743 1.00 41.08 29 PRO C C 1
ATOM 4621 O O . PRO C 1 41 ? 16.158 20.367 -30.638 1.00 37.62 29 PRO C O 1
ATOM 4625 N N . THR C 1 42 ? 18.049 20.639 -29.469 1.00 38.59 30 THR C N 1
ATOM 4626 C CA . THR C 1 42 ? 18.550 21.703 -30.320 1.00 38.56 30 THR C CA 1
ATOM 4627 C C . THR C 1 42 ? 20.019 21.495 -30.487 1.00 39.17 30 THR C C 1
ATOM 4628 O O . THR C 1 42 ? 20.722 21.027 -29.571 1.00 38.54 30 THR C O 1
ATOM 4632 N N . ASP C 1 43 ? 20.476 21.835 -31.679 1.00 40.12 31 ASP C N 1
ATOM 4633 C CA . ASP C 1 43 ? 21.876 22.062 -31.897 1.00 41.66 31 ASP C CA 1
ATOM 4634 C C . ASP C 1 43 ? 22.046 23.474 -32.508 1.00 37.25 31 ASP C C 1
ATOM 4635 O O . ASP C 1 43 ? 21.090 24.240 -32.583 1.00 36.65 31 ASP C O 1
ATOM 4640 N N . VAL C 1 44 ? 23.261 23.825 -32.892 1.00 38.36 32 VAL C N 1
ATOM 4641 C CA . VAL C 1 44 ? 23.598 25.217 -33.199 1.00 41.76 32 VAL C CA 1
ATOM 4642 C C . VAL C 1 44 ? 22.681 25.898 -34.248 1.00 41.59 32 VAL C C 1
ATOM 4643 O O . VAL C 1 44 ? 22.374 27.085 -34.164 1.00 40.29 32 VAL C O 1
ATOM 4647 N N . GLN C 1 45 ? 22.214 25.120 -35.215 1.00 43.53 33 GLN C N 1
ATOM 4648 C CA . GLN C 1 45 ? 21.346 25.650 -36.243 1.00 43.80 33 GLN C CA 1
ATOM 4649 C C . GLN C 1 45 ? 19.933 25.927 -35.770 1.00 41.68 33 GLN C C 1
ATOM 4650 O O . GLN C 1 45 ? 19.191 26.601 -36.473 1.00 41.06 33 GLN C O 1
ATOM 4656 N N . ASP C 1 46 ? 19.565 25.418 -34.592 1.00 38.99 34 ASP C N 1
ATOM 4657 C CA . ASP C 1 46 ? 18.243 25.686 -33.965 1.00 42.12 34 ASP C CA 1
ATOM 4658 C C . ASP C 1 46 ? 18.328 26.702 -32.848 1.00 40.32 34 ASP C C 1
ATOM 4659 O O . ASP C 1 46 ? 17.395 27.466 -32.640 1.00 40.05 34 ASP C O 1
ATOM 4664 N N . LEU C 1 47 ? 19.409 26.618 -32.075 1.00 38.04 35 LEU C N 1
ATOM 4665 C CA . LEU C 1 47 ? 19.692 27.561 -31.015 1.00 36.56 35 LEU C CA 1
ATOM 4666 C C . LEU C 1 47 ? 21.186 27.659 -30.829 1.00 35.05 35 LEU C C 1
ATOM 4667 O O . LEU C 1 47 ? 21.821 26.701 -30.375 1.00 34.75 35 LEU C O 1
ATOM 4672 N N . ASP C 1 48 ? 21.717 28.821 -31.156 1.00 35.78 36 ASP C N 1
ATOM 4673 C CA . ASP C 1 48 ? 23.097 29.144 -30.933 1.00 37.15 36 ASP C CA 1
ATOM 4674 C C . ASP C 1 48 ? 23.267 29.728 -29.549 1.00 35.25 36 ASP C C 1
ATOM 4675 O O . ASP C 1 48 ? 22.909 30.856 -29.297 1.00 35.11 36 ASP C O 1
ATOM 4680 N N . ILE C 1 49 ? 23.836 28.943 -28.653 1.00 36.32 37 ILE C N 1
ATOM 4681 C CA . ILE C 1 49 ? 23.847 29.289 -27.226 1.00 36.94 37 ILE C CA 1
ATOM 4682 C C . ILE C 1 49 ? 24.747 30.473 -26.887 1.00 36.47 37 ILE C C 1
ATOM 4683 O O . ILE C 1 49 ? 24.595 31.045 -25.813 1.00 36.56 37 ILE C O 1
ATOM 4688 N N . THR C 1 50 ? 25.602 30.900 -27.838 1.00 34.30 38 THR C N 1
ATOM 4689 C CA . THR C 1 50 ? 26.509 32.045 -27.598 1.00 36.42 38 THR C CA 1
ATOM 4690 C C . THR C 1 50 ? 25.815 33.371 -27.771 1.00 38.52 38 THR C C 1
ATOM 4691 O O . THR C 1 50 ? 26.402 34.401 -27.442 1.00 38.95 38 THR C O 1
ATOM 4695 N N . ASN C 1 51 ? 24.570 33.339 -28.250 1.00 37.68 39 ASN C N 1
ATOM 4696 C CA . ASN C 1 51 ? 23.818 34.538 -28.602 1.00 36.43 39 ASN C CA 1
ATOM 4697 C C . ASN C 1 51 ? 22.794 34.777 -27.507 1.00 37.03 39 ASN C C 1
ATOM 4698 O O . ASN C 1 51 ? 21.828 34.017 -27.359 1.00 36.54 39 ASN C O 1
ATOM 4703 N N . VAL C 1 52 ? 22.998 35.849 -26.763 1.00 35.55 40 VAL C N 1
ATOM 4704 C CA . VAL C 1 52 ? 22.255 36.097 -25.534 1.00 36.99 40 VAL C CA 1
ATOM 4705 C C . VAL C 1 52 ? 20.825 36.397 -25.859 1.00 37.15 40 VAL C C 1
ATOM 4706 O O . VAL C 1 52 ? 19.981 35.899 -25.188 1.00 35.15 40 VAL C O 1
ATOM 4710 N N . LEU C 1 53 ? 20.578 37.216 -26.885 1.00 38.01 41 LEU C N 1
ATOM 4711 C CA . LEU C 1 53 ? 19.216 37.608 -27.209 1.00 38.80 41 LEU C CA 1
ATOM 4712 C C . LEU C 1 53 ? 18.426 36.438 -27.715 1.00 37.00 41 LEU C C 1
ATOM 4713 O O . LEU C 1 53 ? 17.286 36.290 -27.372 1.00 37.10 41 LEU C O 1
ATOM 4718 N N . ALA C 1 54 ? 19.042 35.627 -28.568 1.00 34.33 42 ALA C N 1
ATOM 4719 C CA . ALA C 1 54 ? 18.388 34.440 -29.110 1.00 35.31 42 ALA C CA 1
ATOM 4720 C C . ALA C 1 54 ? 18.030 33.463 -28.005 1.00 34.79 42 ALA C C 1
ATOM 4721 O O . ALA C 1 54 ? 16.920 32.943 -27.969 1.00 33.34 42 ALA C O 1
ATOM 4723 N N . VAL C 1 55 ? 18.985 33.215 -27.109 1.00 33.88 43 VAL C N 1
ATOM 4724 C CA . VAL C 1 55 ? 18.771 32.364 -25.939 1.00 33.00 43 VAL C CA 1
ATOM 4725 C C . VAL C 1 55 ? 17.642 32.840 -25.050 1.00 33.27 43 VAL C C 1
ATOM 4726 O O . VAL C 1 55 ? 16.735 32.063 -24.739 1.00 33.94 43 VAL C O 1
ATOM 4730 N N . ASN C 1 56 ? 17.663 34.115 -24.697 1.00 35.34 44 ASN C N 1
ATOM 4731 C CA . ASN C 1 56 ? 16.536 34.669 -23.877 1.00 36.55 44 ASN C CA 1
ATOM 4732 C C . ASN C 1 56 ? 15.177 34.481 -24.508 1.00 37.51 44 ASN C C 1
ATOM 4733 O O . ASN C 1 56 ? 14.226 34.040 -23.859 1.00 36.76 44 ASN C O 1
ATOM 4738 N N . LYS C 1 57 ? 15.078 34.809 -25.786 1.00 40.07 45 LYS C N 1
ATOM 4739 C CA . LYS C 1 57 ? 13.820 34.681 -26.475 1.00 39.29 45 LYS C CA 1
ATOM 4740 C C . LYS C 1 57 ? 13.339 33.246 -26.528 1.00 38.24 45 LYS C C 1
ATOM 4741 O O . LYS C 1 57 ? 12.128 32.969 -26.335 1.00 35.10 45 LYS C O 1
ATOM 4747 N N . PHE C 1 58 ? 14.270 32.328 -26.790 1.00 36.18 46 PHE C N 1
ATOM 4748 C CA . PHE C 1 58 ? 13.932 30.917 -26.853 1.00 37.67 46 PHE C CA 1
ATOM 4749 C C . PHE C 1 58 ? 13.371 30.422 -25.520 1.00 36.33 46 PHE C C 1
ATOM 4750 O O . PHE C 1 58 ? 12.331 29.777 -25.492 1.00 36.60 46 PHE C O 1
ATOM 4758 N N . PHE C 1 59 ? 14.050 30.756 -24.415 1.00 36.88 47 PHE C N 1
ATOM 4759 C CA . PHE C 1 59 ? 13.557 30.367 -23.083 1.00 35.07 47 PHE C CA 1
ATOM 4760 C C . PHE C 1 59 ? 12.208 31.006 -22.741 1.00 35.10 47 PHE C C 1
ATOM 4761 O O . PHE C 1 59 ? 11.329 30.358 -22.165 1.00 36.79 47 PHE C O 1
ATOM 4769 N N . ASN C 1 60 ? 12.061 32.278 -23.058 1.00 35.72 48 ASN C N 1
ATOM 4770 C CA . ASN C 1 60 ? 10.831 32.967 -22.698 1.00 39.59 48 ASN C CA 1
ATOM 4771 C C . ASN C 1 60 ? 9.627 32.396 -23.418 1.00 39.93 48 ASN C C 1
ATOM 4772 O O . ASN C 1 60 ? 8.497 32.426 -22.902 1.00 44.29 48 ASN C O 1
ATOM 4777 N N . GLU C 1 61 ? 9.848 31.893 -24.625 1.00 41.50 49 GLU C N 1
ATOM 4778 C CA . GLU C 1 61 ? 8.778 31.320 -25.444 1.00 46.04 49 GLU C CA 1
ATOM 4779 C C . GLU C 1 61 ? 8.514 29.857 -25.156 1.00 43.99 49 GLU C C 1
ATOM 4780 O O . GLU C 1 61 ? 7.374 29.433 -25.097 1.00 45.05 49 GLU C O 1
ATOM 4786 N N . LYS C 1 62 ? 9.570 29.081 -24.992 1.00 41.65 50 LYS C N 1
ATOM 4787 C CA . LYS C 1 62 ? 9.424 27.658 -24.724 1.00 42.81 50 LYS C CA 1
ATOM 4788 C C . LYS C 1 62 ? 9.224 27.303 -23.245 1.00 43.08 50 LYS C C 1
ATOM 4789 O O . LYS C 1 62 ? 8.569 26.312 -22.942 1.00 41.94 50 LYS C O 1
ATOM 4795 N N . LYS C 1 63 ? 9.802 28.094 -22.339 1.00 42.76 51 LYS C N 1
ATOM 4796 C CA . LYS C 1 63 ? 9.671 27.840 -20.905 1.00 42.32 51 LYS C CA 1
ATOM 4797 C C . LYS C 1 63 ? 9.944 26.385 -20.548 1.00 40.19 51 LYS C C 1
ATOM 4798 O O . LYS C 1 63 ? 9.100 25.705 -19.995 1.00 36.73 51 LYS C O 1
ATOM 4804 N N . PRO C 1 64 ? 11.174 25.912 -20.797 1.00 38.72 52 PRO C N 1
ATOM 4805 C CA . PRO C 1 64 ? 11.567 24.560 -20.349 1.00 38.12 52 PRO C CA 1
ATOM 4806 C C . PRO C 1 64 ? 11.686 24.522 -18.845 1.00 36.75 52 PRO C C 1
ATOM 4807 O O . PRO C 1 64 ? 11.884 25.578 -18.257 1.00 36.92 52 PRO C O 1
ATOM 4811 N N . ASN C 1 65 ? 11.561 23.337 -18.252 1.00 34.48 53 ASN C N 1
ATOM 4812 C CA . ASN C 1 65 ? 11.757 23.138 -16.837 1.00 34.95 53 ASN C CA 1
ATOM 4813 C C . ASN C 1 65 ? 13.201 22.824 -16.497 1.00 35.19 53 ASN C C 1
ATOM 4814 O O . ASN C 1 65 ? 13.612 23.015 -15.367 1.00 32.96 53 ASN C O 1
ATOM 4819 N N . VAL C 1 66 ? 13.938 22.304 -17.479 1.00 35.15 54 VAL C N 1
ATOM 4820 C CA . VAL C 1 66 ? 15.345 21.904 -17.351 1.00 37.32 54 VAL C CA 1
ATOM 4821 C C . VAL C 1 66 ? 16.049 22.163 -18.689 1.00 35.46 54 VAL C C 1
ATOM 4822 O O . VAL C 1 66 ? 15.513 21.878 -19.752 1.00 34.29 54 VAL C O 1
ATOM 4826 N N . VAL C 1 67 ? 17.261 22.686 -18.620 1.00 33.94 55 VAL C N 1
ATOM 4827 C CA . VAL C 1 67 ? 18.137 22.687 -19.738 1.00 32.16 55 VAL C CA 1
ATOM 4828 C C . VAL C 1 67 ? 19.349 21.820 -19.403 1.00 33.25 55 VAL C C 1
ATOM 4829 O O . VAL C 1 67 ? 20.015 21.999 -18.371 1.00 32.45 55 VAL C O 1
ATOM 4833 N N . ILE C 1 68 ? 19.654 20.914 -20.314 1.00 32.15 56 ILE C N 1
ATOM 4834 C CA . ILE C 1 68 ? 20.883 20.116 -20.264 1.00 31.94 56 ILE C CA 1
ATOM 4835 C C . ILE C 1 68 ? 21.793 20.538 -21.366 1.00 32.70 56 ILE C C 1
ATOM 4836 O O . ILE C 1 68 ? 21.505 20.357 -22.541 1.00 32.96 56 ILE C O 1
ATOM 4841 N N . ASN C 1 69 ? 22.924 21.094 -20.995 1.00 31.26 57 ASN C N 1
ATOM 4842 C CA . ASN C 1 69 ? 23.832 21.645 -21.952 1.00 32.94 57 ASN C CA 1
ATOM 4843 C C . ASN C 1 69 ? 24.957 20.686 -22.272 1.00 35.17 57 ASN C C 1
ATOM 4844 O O . ASN C 1 69 ? 25.933 20.586 -21.519 1.00 33.96 57 ASN C O 1
ATOM 4849 N N . CYS C 1 70 ? 24.842 20.051 -23.436 1.00 36.75 58 CYS C N 1
ATOM 4850 C CA . CYS C 1 70 ? 25.866 19.123 -23.949 1.00 39.15 58 CYS C CA 1
ATOM 4851 C C . CYS C 1 70 ? 26.737 19.744 -25.046 1.00 40.42 58 CYS C C 1
ATOM 4852 O O . CYS C 1 70 ? 27.567 19.059 -25.640 1.00 41.25 58 CYS C O 1
ATOM 4855 N N . ALA C 1 71 ? 26.495 21.020 -25.349 1.00 39.41 59 ALA C N 1
ATOM 4856 C CA . ALA C 1 71 ? 27.244 21.727 -26.387 1.00 38.61 59 ALA C CA 1
ATOM 4857 C C . ALA C 1 71 ? 28.618 22.123 -25.869 1.00 40.27 59 ALA C C 1
ATOM 4858 O O . ALA C 1 71 ? 28.747 22.599 -24.764 1.00 41.24 59 ALA C O 1
ATOM 4860 N N . ALA C 1 72 ? 29.631 21.966 -26.686 1.00 38.15 60 ALA C N 1
ATOM 4861 C CA . ALA C 1 72 ? 30.938 22.392 -26.307 1.00 40.80 60 ALA C CA 1
ATOM 4862 C C . ALA C 1 72 ? 31.829 22.473 -27.513 1.00 41.08 60 ALA C C 1
ATOM 4863 O O . ALA C 1 72 ? 31.510 21.909 -28.543 1.00 39.58 60 ALA C O 1
ATOM 4865 N N . HIS C 1 73 ? 32.913 23.227 -27.371 1.00 42.83 61 HIS C N 1
ATOM 4866 C CA . HIS C 1 73 ? 34.023 23.276 -28.306 1.00 45.47 61 HIS C CA 1
ATOM 4867 C C . HIS C 1 73 ? 35.024 22.328 -27.652 1.00 47.14 61 HIS C C 1
ATOM 4868 O O . HIS C 1 73 ? 35.749 22.727 -26.728 1.00 45.69 61 HIS C O 1
ATOM 4875 N N . THR C 1 74 ? 35.017 21.068 -28.109 1.00 50.33 62 THR C N 1
ATOM 4876 C CA . THR C 1 74 ? 35.808 19.975 -27.503 1.00 51.67 62 THR C CA 1
ATOM 4877 C C . THR C 1 74 ? 37.139 19.695 -28.211 1.00 54.05 62 THR C C 1
ATOM 4878 O O . THR C 1 74 ? 37.986 18.965 -27.684 1.00 54.14 62 THR C O 1
ATOM 4882 N N . ALA C 1 75 ? 37.346 20.284 -29.384 1.00 53.51 63 ALA C N 1
ATOM 4883 C CA . ALA C 1 75 ? 38.653 20.171 -30.015 1.00 53.28 63 ALA C CA 1
ATOM 4884 C C . ALA C 1 75 ? 39.701 20.872 -29.129 1.00 51.50 63 ALA C C 1
ATOM 4885 O O . ALA C 1 75 ? 39.928 22.083 -29.241 1.00 51.09 63 ALA C O 1
ATOM 4887 N N . VAL C 1 76 ? 40.346 20.081 -28.275 1.00 49.69 64 VAL C N 1
ATOM 4888 C CA . VAL C 1 76 ? 41.232 20.599 -27.229 1.00 50.68 64 VAL C CA 1
ATOM 4889 C C . VAL C 1 76 ? 42.401 21.411 -27.793 1.00 50.15 64 VAL C C 1
ATOM 4890 O O . VAL C 1 76 ? 42.658 22.522 -27.350 1.00 48.09 64 VAL C O 1
ATOM 4894 N N . ASP C 1 77 ? 43.095 20.861 -28.788 1.00 51.45 65 ASP C N 1
ATOM 4895 C CA . ASP C 1 77 ? 44.259 21.545 -29.405 1.00 52.83 65 ASP C CA 1
ATOM 4896 C C . ASP C 1 77 ? 43.831 22.804 -30.161 1.00 50.48 65 ASP C C 1
ATOM 4897 O O . ASP C 1 77 ? 44.473 23.851 -30.045 1.00 51.55 65 ASP C O 1
ATOM 4902 N N . LYS C 1 78 ? 42.720 22.702 -30.894 1.00 49.60 66 LYS C N 1
ATOM 4903 C CA . LYS C 1 78 ? 42.143 23.867 -31.586 1.00 50.30 66 LYS C CA 1
ATOM 4904 C C . LYS C 1 78 ? 41.704 24.987 -30.624 1.00 49.30 66 LYS C C 1
ATOM 4905 O O . LYS C 1 78 ? 41.760 26.160 -30.991 1.00 48.93 66 LYS C O 1
ATOM 4909 N N . CYS C 1 79 ? 41.288 24.652 -29.397 1.00 47.63 67 CYS C N 1
ATOM 4910 C CA . CYS C 1 79 ? 40.926 25.707 -28.419 1.00 45.40 67 CYS C CA 1
ATOM 4911 C C . CYS C 1 79 ? 42.110 26.676 -28.151 1.00 43.68 67 CYS C C 1
ATOM 4912 O O . CYS C 1 79 ? 41.906 27.861 -27.940 1.00 42.49 67 CYS C O 1
ATOM 4915 N N . GLU C 1 80 ? 43.341 26.174 -28.170 1.00 44.72 68 GLU C N 1
ATOM 4916 C CA . GLU C 1 80 ? 44.526 27.012 -27.901 1.00 47.12 68 GLU C CA 1
ATOM 4917 C C . GLU C 1 80 ? 44.673 28.114 -28.960 1.00 49.29 68 GLU C C 1
ATOM 4918 O O . GLU C 1 80 ? 45.125 29.230 -28.677 1.00 51.04 68 GLU C O 1
ATOM 4924 N N . GLU C 1 81 ? 44.325 27.788 -30.195 1.00 49.86 69 GLU C N 1
ATOM 4925 C CA . GLU C 1 81 ? 44.400 28.763 -31.272 1.00 51.62 69 GLU C CA 1
ATOM 4926 C C . GLU C 1 81 ? 43.084 29.509 -31.510 1.00 49.26 69 GLU C C 1
ATOM 4927 O O . GLU C 1 81 ? 43.083 30.503 -32.223 1.00 48.85 69 GLU C O 1
ATOM 4930 N N . GLN C 1 82 ? 41.982 29.036 -30.931 1.00 46.19 70 GLN C N 1
ATOM 4931 C CA . GLN C 1 82 ? 40.674 29.679 -31.031 1.00 44.46 70 GLN C CA 1
ATOM 4932 C C . GLN C 1 82 ? 40.111 30.089 -29.620 1.00 41.21 70 GLN C C 1
ATOM 4933 O O . GLN C 1 82 ? 38.980 29.771 -29.253 1.00 37.92 70 GLN C O 1
ATOM 4939 N N . TYR C 1 83 ? 40.915 30.819 -28.851 1.00 39.58 71 TYR C N 1
ATOM 4940 C CA . TYR C 1 83 ? 40.583 31.140 -27.464 1.00 39.37 71 TYR C CA 1
ATOM 4941 C C . TYR C 1 83 ? 39.270 31.936 -27.304 1.00 38.19 71 TYR C C 1
ATOM 4942 O O . TYR C 1 83 ? 38.411 31.648 -26.411 1.00 37.87 71 TYR C O 1
ATOM 4951 N N . ASP C 1 84 ? 39.051 32.881 -28.211 1.00 35.45 72 ASP C N 1
ATOM 4952 C CA . ASP C 1 84 ? 37.795 33.640 -28.175 1.00 36.55 72 ASP C CA 1
ATOM 4953 C C . ASP C 1 84 ? 36.594 32.737 -28.411 1.00 35.38 72 ASP C C 1
ATOM 4954 O O . ASP C 1 84 ? 35.568 32.826 -27.720 1.00 36.29 72 ASP C O 1
ATOM 4959 N N . LEU C 1 85 ? 36.702 31.892 -29.434 1.00 36.66 73 LEU C N 1
ATOM 4960 C CA . LEU C 1 85 ? 35.617 30.962 -29.758 1.00 37.49 73 LEU C CA 1
ATOM 4961 C C . LEU C 1 85 ? 35.420 29.968 -28.612 1.00 35.91 73 LEU C C 1
ATOM 4962 O O . LEU C 1 85 ? 34.295 29.620 -28.264 1.00 36.29 73 LEU C O 1
ATOM 4967 N N . ALA C 1 86 ? 36.508 29.479 -28.036 1.00 35.20 74 ALA C N 1
ATOM 4968 C CA . ALA C 1 86 ? 36.373 28.594 -26.892 1.00 35.46 74 ALA C CA 1
ATOM 4969 C C . ALA C 1 86 ? 35.604 29.262 -25.720 1.00 34.77 74 ALA C C 1
ATOM 4970 O O . ALA C 1 86 ? 34.726 28.651 -25.129 1.00 33.86 74 ALA C O 1
ATOM 4972 N N . TYR C 1 87 ? 35.930 30.509 -25.412 1.00 31.26 75 TYR C N 1
ATOM 4973 C CA . TYR C 1 87 ? 35.223 31.259 -24.382 1.00 32.10 75 TYR C CA 1
ATOM 4974 C C . TYR C 1 87 ? 33.743 31.416 -24.727 1.00 32.12 75 TYR C C 1
ATOM 4975 O O . TYR C 1 87 ? 32.893 31.261 -23.858 1.00 33.79 75 TYR C O 1
ATOM 4984 N N . LYS C 1 88 ? 33.429 31.738 -25.985 1.00 32.27 76 LYS C N 1
ATOM 4985 C CA . LYS C 1 88 ? 32.064 31.943 -26.386 1.00 34.13 76 LYS C CA 1
ATOM 4986 C C . LYS C 1 88 ? 31.271 30.665 -26.190 1.00 34.12 76 LYS C C 1
ATOM 4987 O O . LYS C 1 88 ? 30.185 30.705 -25.657 1.00 34.41 76 LYS C O 1
ATOM 4993 N N . ILE C 1 89 ? 31.810 29.537 -26.636 1.00 34.70 77 ILE C N 1
ATOM 4994 C CA . ILE C 1 89 ? 31.045 28.298 -26.590 1.00 36.54 77 ILE C CA 1
ATOM 4995 C C . ILE C 1 89 ? 31.089 27.689 -25.191 1.00 35.78 77 ILE C C 1
ATOM 4996 O O . ILE C 1 89 ? 30.045 27.232 -24.680 1.00 32.59 77 ILE C O 1
ATOM 5001 N N . ASN C 1 90 ? 32.278 27.680 -24.582 1.00 31.66 78 ASN C N 1
ATOM 5002 C CA . ASN C 1 90 ? 32.485 26.936 -23.342 1.00 32.66 78 ASN C CA 1
ATOM 5003 C C . ASN C 1 90 ? 32.154 27.673 -22.064 1.00 34.66 78 ASN C C 1
ATOM 5004 O O . ASN C 1 90 ? 31.907 27.043 -21.038 1.00 35.03 78 ASN C O 1
ATOM 5009 N N . ALA C 1 91 ? 32.102 29.010 -22.136 1.00 33.60 79 ALA C N 1
ATOM 5010 C CA . ALA C 1 91 ? 31.758 29.857 -20.978 1.00 32.82 79 ALA C CA 1
ATOM 5011 C C . ALA C 1 91 ? 30.533 30.744 -21.126 1.00 32.06 79 ALA C C 1
ATOM 5012 O O . ALA C 1 91 ? 29.641 30.727 -20.249 1.00 34.25 79 ALA C O 1
ATOM 5014 N N . ILE C 1 92 ? 30.462 31.489 -22.235 1.00 32.65 80 ILE C N 1
ATOM 5015 C CA . ILE C 1 92 ? 29.338 32.428 -22.508 1.00 33.24 80 ILE C CA 1
ATOM 5016 C C . ILE C 1 92 ? 28.085 31.631 -22.761 1.00 33.93 80 ILE C C 1
ATOM 5017 O O . ILE C 1 92 ? 27.000 31.962 -22.275 1.00 34.74 80 ILE C O 1
ATOM 5022 N N . GLY C 1 93 ? 28.214 30.540 -23.496 1.00 35.18 81 GLY C N 1
ATOM 5023 C CA . GLY C 1 93 ? 27.068 29.667 -23.671 1.00 35.67 81 GLY C CA 1
ATOM 5024 C C . GLY C 1 93 ? 26.376 29.237 -22.401 1.00 32.73 81 GLY C C 1
ATOM 5025 O O . GLY C 1 93 ? 25.209 29.514 -22.213 1.00 36.92 81 GLY C O 1
ATOM 5026 N N . PRO C 1 94 ? 27.078 28.517 -21.533 1.00 33.63 82 PRO C N 1
ATOM 5027 C CA . PRO C 1 94 ? 26.589 28.204 -20.183 1.00 33.56 82 PRO C CA 1
ATOM 5028 C C . PRO C 1 94 ? 26.003 29.404 -19.367 1.00 34.92 82 PRO C C 1
ATOM 5029 O O . PRO C 1 94 ? 24.882 29.283 -18.828 1.00 33.20 82 PRO C O 1
ATOM 5033 N N . LYS C 1 95 ? 26.698 30.548 -19.355 1.00 32.02 83 LYS C N 1
ATOM 5034 C CA . LYS C 1 95 ? 26.196 31.788 -18.770 1.00 31.73 83 LYS C CA 1
ATOM 5035 C C . LYS C 1 95 ? 24.833 32.127 -19.322 1.00 32.16 83 LYS C C 1
ATOM 5036 O O . LYS C 1 95 ? 23.933 32.486 -18.579 1.00 32.70 83 LYS C O 1
ATOM 5042 N N . ASN C 1 96 ? 24.714 32.123 -20.644 1.00 32.03 84 ASN C N 1
ATOM 5043 C CA . ASN C 1 96 ? 23.460 32.533 -21.268 1.00 32.14 84 ASN C CA 1
ATOM 5044 C C . ASN C 1 96 ? 22.341 31.585 -20.853 1.00 30.65 84 ASN C C 1
ATOM 5045 O O . ASN C 1 96 ? 21.219 32.000 -20.601 1.00 32.48 84 ASN C O 1
ATOM 5050 N N . LEU C 1 97 ? 22.664 30.298 -20.837 1.00 31.53 85 LEU C N 1
ATOM 5051 C CA . LEU C 1 97 ? 21.654 29.260 -20.535 1.00 31.90 85 LEU C CA 1
ATOM 5052 C C . LEU C 1 97 ? 21.241 29.247 -19.067 1.00 31.53 85 LEU C C 1
ATOM 5053 O O . LEU C 1 97 ? 20.064 29.027 -18.715 1.00 30.16 85 LEU C O 1
ATOM 5058 N N . ALA C 1 98 ? 22.210 29.493 -18.200 1.00 30.44 86 ALA C N 1
ATOM 5059 C CA . ALA C 1 98 ? 21.948 29.544 -16.740 1.00 31.18 86 ALA C CA 1
ATOM 5060 C C . ALA C 1 98 ? 21.002 30.698 -16.324 1.00 30.14 86 ALA C C 1
ATOM 5061 O O . ALA C 1 98 ? 20.045 30.462 -15.602 1.00 33.62 86 ALA C O 1
ATOM 5063 N N . ALA C 1 99 ? 21.274 31.902 -16.844 1.00 29.46 87 ALA C N 1
ATOM 5064 C CA . ALA C 1 99 ? 20.445 33.085 -16.605 1.00 29.63 87 ALA C CA 1
ATOM 5065 C C . ALA C 1 99 ? 19.083 32.986 -17.224 1.00 31.02 87 ALA C C 1
ATOM 5066 O O . ALA C 1 99 ? 18.071 33.337 -16.623 1.00 31.89 87 ALA C O 1
ATOM 5068 N N . ALA C 1 100 ? 19.045 32.509 -18.451 1.00 33.53 88 ALA C N 1
ATOM 5069 C CA . ALA C 1 100 ? 17.797 32.382 -19.159 1.00 33.82 88 ALA C CA 1
ATOM 5070 C C . ALA C 1 100 ? 16.934 31.354 -18.466 1.00 33.19 88 ALA C C 1
ATOM 5071 O O . ALA C 1 100 ? 15.744 31.555 -18.252 1.00 33.12 88 ALA C O 1
ATOM 5073 N N . ALA C 1 101 ? 17.542 30.250 -18.087 1.00 33.43 89 ALA C N 1
ATOM 5074 C CA . ALA C 1 101 ? 16.870 29.269 -17.226 1.00 32.35 89 ALA C CA 1
ATOM 5075 C C . ALA C 1 101 ? 16.337 29.896 -15.922 1.00 33.27 89 ALA C C 1
ATOM 5076 O O . ALA C 1 101 ? 15.159 29.739 -15.565 1.00 32.48 89 ALA C O 1
ATOM 5078 N N . TYR C 1 102 ? 17.197 30.630 -15.220 1.00 32.76 90 TYR C N 1
ATOM 5079 C CA . TYR C 1 102 ? 16.785 31.269 -13.979 1.00 31.64 90 TYR C CA 1
ATOM 5080 C C . TYR C 1 102 ? 15.542 32.157 -14.221 1.00 34.13 90 TYR C C 1
ATOM 5081 O O . TYR C 1 102 ? 14.636 32.163 -13.405 1.00 34.29 90 TYR C O 1
ATOM 5090 N N . SER C 1 103 ? 15.523 32.894 -15.338 1.00 33.66 91 SER C N 1
ATOM 5091 C CA . SER C 1 103 ? 14.401 33.804 -15.644 1.00 34.47 91 SER C CA 1
ATOM 5092 C C . SER C 1 103 ? 13.075 33.077 -15.778 1.00 36.05 91 SER C C 1
ATOM 5093 O O . SER C 1 103 ? 12.020 33.708 -15.590 1.00 35.86 91 SER C O 1
ATOM 5096 N N . VAL C 1 104 ? 13.097 31.780 -16.087 1.00 35.20 92 VAL C N 1
ATOM 5097 C CA . VAL C 1 104 ? 11.821 31.019 -16.198 1.00 35.22 92 VAL C CA 1
ATOM 5098 C C . VAL C 1 104 ? 11.645 29.953 -15.109 1.00 35.42 92 VAL C C 1
ATOM 5099 O O . VAL C 1 104 ? 10.702 29.144 -15.120 1.00 38.07 92 VAL C O 1
ATOM 5103 N N . GLY C 1 105 ? 12.513 29.967 -14.130 1.00 34.70 93 GLY C N 1
ATOM 5104 C CA . GLY C 1 105 ? 12.491 29.019 -13.036 1.00 34.39 93 GLY C CA 1
ATOM 5105 C C . GLY C 1 105 ? 12.997 27.648 -13.391 1.00 35.75 93 GLY C C 1
ATOM 5106 O O . GLY C 1 105 ? 12.721 26.681 -12.695 1.00 37.35 93 GLY C O 1
ATOM 5107 N N . ALA C 1 106 ? 13.796 27.539 -14.436 1.00 34.12 94 ALA C N 1
ATOM 5108 C CA . ALA C 1 106 ? 14.295 26.236 -14.861 1.00 31.50 94 ALA C CA 1
ATOM 5109 C C . ALA C 1 106 ? 15.612 25.906 -14.172 1.00 33.24 94 ALA C C 1
ATOM 5110 O O . ALA C 1 106 ? 16.355 26.813 -13.790 1.00 33.33 94 ALA C O 1
ATOM 5112 N N . GLU C 1 107 ? 15.864 24.599 -14.056 1.00 33.26 95 GLU C N 1
ATOM 5113 C CA . GLU C 1 107 ? 17.137 24.014 -13.600 1.00 34.08 95 GLU C CA 1
ATOM 5114 C C . GLU C 1 107 ? 18.090 23.940 -14.748 1.00 32.90 95 GLU C C 1
ATOM 5115 O O . GLU C 1 107 ? 17.654 23.878 -15.892 1.00 33.65 95 GLU C O 1
ATOM 5121 N N . ILE C 1 108 ? 19.389 23.915 -14.466 1.00 32.44 96 ILE C N 1
ATOM 5122 C CA . ILE C 1 108 ? 20.360 23.719 -15.520 1.00 31.21 96 ILE C CA 1
ATOM 5123 C C . ILE C 1 108 ? 21.334 22.596 -15.155 1.00 30.61 96 ILE C C 1
ATOM 5124 O O . ILE C 1 108 ? 21.896 22.578 -14.041 1.00 29.81 96 ILE C O 1
ATOM 5129 N N . VAL C 1 109 ? 21.552 21.690 -16.107 1.00 29.93 97 VAL C N 1
ATOM 5130 C CA . VAL C 1 109 ? 22.672 20.777 -16.063 1.00 30.44 97 VAL C CA 1
ATOM 5131 C C . VAL C 1 109 ? 23.762 21.256 -17.043 1.00 31.89 97 VAL C C 1
ATOM 5132 O O . VAL C 1 109 ? 23.489 21.511 -18.227 1.00 32.10 97 VAL C O 1
ATOM 5136 N N . GLN C 1 110 ? 24.973 21.398 -16.523 1.00 31.28 98 GLN C N 1
ATOM 5137 C CA . GLN C 1 110 ? 26.148 21.804 -17.266 1.00 32.44 98 GLN C CA 1
ATOM 5138 C C . GLN C 1 110 ? 27.172 20.703 -17.217 1.00 31.62 98 GLN C C 1
ATOM 5139 O O . GLN C 1 110 ? 27.608 20.305 -16.166 1.00 33.16 98 GLN C O 1
ATOM 5145 N N . ILE C 1 111 ? 27.491 20.130 -18.364 1.00 30.93 99 ILE C N 1
ATOM 5146 C CA . ILE C 1 111 ? 28.452 19.062 -18.430 1.00 31.60 99 ILE C CA 1
ATOM 5147 C C . ILE C 1 111 ? 29.838 19.713 -18.510 1.00 32.22 99 ILE C C 1
ATOM 5148 O O . ILE C 1 111 ? 30.053 20.652 -19.254 1.00 32.99 99 ILE C O 1
ATOM 5153 N N . SER C 1 112 ? 30.781 19.184 -17.753 1.00 32.98 100 SER C N 1
ATOM 5154 C CA . SER C 1 112 ? 32.129 19.735 -17.716 1.00 31.99 100 SER C CA 1
ATOM 5155 C C . SER C 1 112 ? 33.163 18.630 -17.821 1.00 32.03 100 SER C C 1
ATOM 5156 O O . SER C 1 112 ? 32.864 17.509 -18.239 1.00 31.63 100 SER C O 1
ATOM 5159 N N . THR C 1 113 ? 34.385 18.947 -17.402 1.00 33.18 101 THR C N 1
ATOM 5160 C CA . THR C 1 113 ? 35.545 18.181 -17.758 1.00 33.14 101 THR C CA 1
ATOM 5161 C C . THR C 1 113 ? 36.584 18.046 -16.646 1.00 34.45 101 THR C C 1
ATOM 5162 O O . THR C 1 113 ? 36.741 18.903 -15.808 1.00 35.22 101 THR C O 1
ATOM 5166 N N . ASP C 1 114 ? 37.293 16.930 -16.680 1.00 34.63 102 ASP C N 1
ATOM 5167 C CA . ASP C 1 114 ? 38.520 16.700 -15.887 1.00 35.84 102 ASP C CA 1
ATOM 5168 C C . ASP C 1 114 ? 39.662 17.675 -16.188 1.00 34.86 102 ASP C C 1
ATOM 5169 O O . ASP C 1 114 ? 40.571 17.805 -15.384 1.00 36.83 102 ASP C O 1
ATOM 5174 N N . TYR C 1 115 ? 39.624 18.373 -17.326 1.00 34.47 103 TYR C N 1
ATOM 5175 C CA . TYR C 1 115 ? 40.665 19.336 -17.686 1.00 36.03 103 TYR C CA 1
ATOM 5176 C C . TYR C 1 115 ? 40.635 20.599 -16.849 1.00 35.22 103 TYR C C 1
ATOM 5177 O O . TYR C 1 115 ? 41.461 21.493 -17.025 1.00 34.40 103 TYR C O 1
ATOM 5186 N N . VAL C 1 116 ? 39.670 20.708 -15.944 1.00 34.62 104 VAL C N 1
ATOM 5187 C CA . VAL C 1 116 ? 39.729 21.766 -14.924 1.00 34.00 104 VAL C CA 1
ATOM 5188 C C . VAL C 1 116 ? 40.875 21.580 -13.921 1.00 34.86 104 VAL C C 1
ATOM 5189 O O . VAL C 1 116 ? 41.272 22.540 -13.275 1.00 33.17 104 VAL C O 1
ATOM 5193 N N . PHE C 1 117 ? 41.410 20.350 -13.828 1.00 34.72 105 PHE C N 1
ATOM 5194 C CA . PHE C 1 117 ? 42.478 19.990 -12.909 1.00 36.20 105 PHE C CA 1
ATOM 5195 C C . PHE C 1 117 ? 43.795 20.040 -13.657 1.00 37.07 105 PHE C C 1
ATOM 5196 O O . PHE C 1 117 ? 43.804 20.020 -14.865 1.00 37.96 105 PHE C O 1
ATOM 5204 N N . ASP C 1 118 ? 44.895 20.144 -12.932 1.00 38.44 106 ASP C N 1
ATOM 5205 C CA . ASP C 1 118 ? 46.216 20.287 -13.595 1.00 41.68 106 ASP C CA 1
ATOM 5206 C C . ASP C 1 118 ? 46.881 18.981 -14.014 1.00 42.53 106 ASP C C 1
ATOM 5207 O O . ASP C 1 118 ? 47.906 19.016 -14.678 1.00 43.57 106 ASP C O 1
ATOM 5212 N N . GLY C 1 119 ? 46.326 17.843 -13.616 1.00 44.05 107 GLY C N 1
ATOM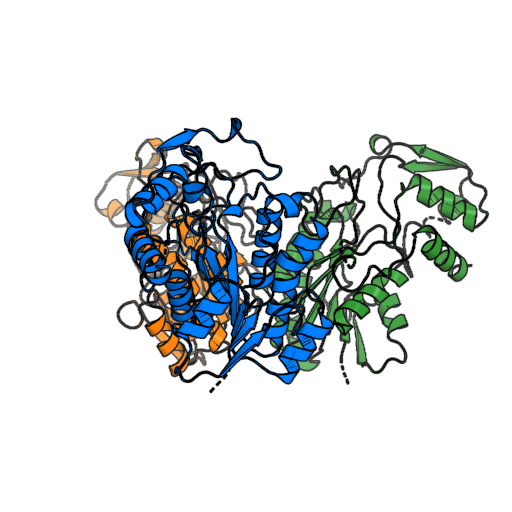 5213 C CA . GLY C 1 119 ? 46.937 16.559 -13.948 1.00 43.54 107 GLY C CA 1
ATOM 5214 C C . GLY C 1 119 ? 48.107 16.104 -13.094 1.00 44.22 107 GLY C C 1
ATOM 5215 O O . GLY C 1 119 ? 48.680 15.044 -13.369 1.00 41.77 107 GLY C O 1
ATOM 5216 N N . GLU C 1 120 ? 48.433 16.862 -12.046 1.00 44.70 108 GLU C N 1
ATOM 5217 C CA . GLU C 1 120 ? 49.496 16.515 -11.130 1.00 44.86 108 GLU C CA 1
ATOM 5218 C C . GLU C 1 120 ? 49.014 15.698 -9.940 1.00 44.65 108 GLU C C 1
ATOM 5219 O O . GLU C 1 120 ? 49.823 15.326 -9.124 1.00 43.88 108 GLU C O 1
ATOM 5225 N N . ALA C 1 121 ? 47.712 15.400 -9.832 1.00 43.66 109 ALA C N 1
ATOM 5226 C CA . ALA C 1 121 ? 47.217 14.540 -8.738 1.00 42.84 109 ALA C CA 1
ATOM 5227 C C . ALA C 1 121 ? 47.841 13.145 -8.775 1.00 42.68 109 ALA C C 1
ATOM 5228 O O . ALA C 1 121 ? 48.253 12.680 -9.823 1.00 42.26 109 ALA C O 1
ATOM 5230 N N . LYS C 1 122 ? 47.879 12.504 -7.610 1.00 45.99 110 LYS C N 1
ATOM 5231 C CA . LYS C 1 122 ? 48.438 11.164 -7.458 1.00 48.14 110 LYS C CA 1
ATOM 5232 C C . LYS C 1 122 ? 47.397 10.153 -6.997 1.00 46.87 110 LYS C C 1
ATOM 5233 O O . LYS C 1 122 ? 47.692 8.982 -6.925 1.00 46.19 110 LYS C O 1
ATOM 5239 N N . GLU C 1 123 ? 46.175 10.600 -6.726 1.00 44.57 111 GLU C N 1
ATOM 5240 C CA . GLU C 1 123 ? 45.085 9.707 -6.373 1.00 45.06 111 GLU C CA 1
ATOM 5241 C C . GLU C 1 123 ? 43.764 10.298 -6.860 1.00 40.71 111 GLU C C 1
ATOM 5242 O O . GLU C 1 123 ? 43.730 11.503 -7.214 1.00 35.91 111 GLU C O 1
ATOM 5248 N N . PRO C 1 124 ? 42.722 9.456 -6.958 1.00 37.08 112 PRO C N 1
ATOM 5249 C CA . PRO C 1 124 ? 41.474 9.873 -7.581 1.00 37.07 112 PRO C CA 1
ATOM 5250 C C . PRO C 1 124 ? 40.999 11.222 -7.046 1.00 36.92 112 PRO C C 1
ATOM 5251 O O . PRO C 1 124 ? 41.016 11.452 -5.843 1.00 36.37 112 PRO C O 1
ATOM 5255 N N . ILE C 1 125 ? 40.596 12.100 -7.963 1.00 38.14 113 ILE C N 1
ATOM 5256 C CA . ILE C 1 125 ? 40.293 13.494 -7.652 1.00 35.82 113 ILE C CA 1
ATOM 5257 C C . ILE C 1 125 ? 38.812 13.658 -7.317 1.00 35.41 113 ILE C C 1
ATOM 5258 O O . ILE C 1 125 ? 37.945 13.202 -8.066 1.00 34.10 113 ILE C O 1
ATOM 5263 N N . THR C 1 126 ? 38.534 14.339 -6.204 1.00 36.14 114 THR C N 1
ATOM 5264 C CA . THR C 1 126 ? 37.154 14.606 -5.798 1.00 34.05 114 THR C CA 1
ATOM 5265 C C . THR C 1 126 ? 36.707 15.998 -6.169 1.00 33.23 114 THR C C 1
ATOM 5266 O O . THR C 1 126 ? 37.500 16.860 -6.515 1.00 35.12 114 THR C O 1
ATOM 5270 N N . GLU C 1 127 ? 35.431 16.239 -6.001 1.00 35.05 115 GLU C N 1
ATOM 5271 C CA . GLU C 1 127 ? 34.789 17.494 -6.302 1.00 35.11 115 GLU C CA 1
ATOM 5272 C C . GLU C 1 127 ? 35.218 18.560 -5.314 1.00 36.29 115 GLU C C 1
ATOM 5273 O O . GLU C 1 127 ? 34.899 19.725 -5.506 1.00 36.67 115 GLU C O 1
ATOM 5279 N N . PHE C 1 128 ? 35.877 18.173 -4.217 1.00 33.64 116 PHE C N 1
ATOM 5280 C CA . PHE C 1 128 ? 36.336 19.147 -3.244 1.00 34.16 116 PHE C CA 1
ATOM 5281 C C . PHE C 1 128 ? 37.824 19.506 -3.411 1.00 37.10 116 PHE C C 1
ATOM 5282 O O . PHE C 1 128 ? 38.358 20.314 -2.653 1.00 37.70 116 PHE C O 1
ATOM 5290 N N . ASP C 1 129 ? 38.470 18.898 -4.392 1.00 36.62 117 ASP C N 1
ATOM 5291 C CA . ASP C 1 129 ? 39.836 19.222 -4.737 1.00 36.33 117 ASP C CA 1
ATOM 5292 C C . ASP C 1 129 ? 39.928 20.498 -5.557 1.00 38.20 117 ASP C C 1
ATOM 5293 O O . ASP C 1 129 ? 38.971 20.906 -6.207 1.00 36.43 117 ASP C O 1
ATOM 5298 N N . GLU C 1 130 ? 41.084 21.147 -5.519 1.00 40.62 118 GLU C N 1
ATOM 5299 C CA . GLU C 1 130 ? 41.221 22.441 -6.191 1.00 45.21 118 GLU C CA 1
ATOM 5300 C C . GLU C 1 130 ? 41.527 22.368 -7.706 1.00 39.78 118 GLU C C 1
ATOM 5301 O O . GLU C 1 130 ? 42.293 21.545 -8.202 1.00 37.11 118 GLU C O 1
ATOM 5307 N N . VAL C 1 131 ? 40.829 23.230 -8.427 1.00 37.45 119 VAL C N 1
ATOM 5308 C CA . VAL C 1 131 ? 40.929 23.303 -9.875 1.00 36.02 119 VAL C CA 1
ATOM 5309 C C . VAL C 1 131 ? 42.157 24.148 -10.200 1.00 37.15 119 VAL C C 1
ATOM 5310 O O . VAL C 1 131 ? 42.551 25.007 -9.422 1.00 39.37 119 VAL C O 1
ATOM 5314 N N . ASN C 1 132 ? 42.770 23.866 -11.344 1.00 39.30 120 ASN C N 1
ATOM 5315 C CA . ASN C 1 132 ? 43.983 24.538 -11.788 1.00 38.31 120 ASN C CA 1
ATOM 5316 C C . ASN C 1 132 ? 44.233 24.229 -13.270 1.00 38.34 120 ASN C C 1
ATOM 5317 O O . ASN C 1 132 ? 45.254 23.664 -13.602 1.00 37.98 120 ASN C O 1
ATOM 5322 N N . PRO C 1 133 ? 43.311 24.636 -14.153 1.00 37.52 121 PRO C N 1
ATOM 5323 C CA . PRO C 1 133 ? 43.384 24.295 -15.571 1.00 37.05 121 PRO C CA 1
ATOM 5324 C C . PRO C 1 133 ? 44.634 24.833 -16.230 1.00 37.71 121 PRO C C 1
ATOM 5325 O O . PRO C 1 133 ? 45.007 25.983 -15.972 1.00 34.22 121 PRO C O 1
ATOM 5329 N N . GLN C 1 134 ? 45.276 23.997 -17.039 1.00 38.14 122 GLN C N 1
ATOM 5330 C CA . GLN C 1 134 ? 46.517 24.341 -17.734 1.00 38.02 122 GLN C CA 1
ATOM 5331 C C . GLN C 1 134 ? 46.292 24.462 -19.249 1.00 38.25 122 GLN C C 1
ATOM 5332 O O . GLN C 1 134 ? 47.220 24.503 -19.993 1.00 39.86 122 GLN C O 1
ATOM 5338 N N . SER C 1 135 ? 45.032 24.464 -19.690 1.00 39.28 123 SER C N 1
ATOM 5339 C CA . SER C 1 135 ? 44.692 24.521 -21.101 1.00 37.24 123 SER C CA 1
ATOM 5340 C C . SER C 1 135 ? 43.598 25.553 -21.314 1.00 37.00 123 SER C C 1
ATOM 5341 O O . SER C 1 135 ? 42.830 25.868 -20.393 1.00 37.21 123 SER C O 1
ATOM 5344 N N . ALA C 1 136 ? 43.509 26.067 -22.533 1.00 36.53 124 ALA C N 1
ATOM 5345 C CA . ALA C 1 136 ? 42.377 26.892 -22.943 1.00 37.62 124 ALA C CA 1
ATOM 5346 C C . ALA C 1 136 ? 41.063 26.160 -22.782 1.00 37.89 124 ALA C C 1
ATOM 5347 O O . ALA C 1 136 ? 40.073 26.738 -22.303 1.00 35.58 124 ALA C O 1
ATOM 5349 N N . TYR C 1 137 ? 41.029 24.905 -23.223 1.00 37.93 125 TYR C N 1
ATOM 5350 C CA . TYR C 1 137 ? 39.826 24.092 -23.075 1.00 35.72 125 TYR C CA 1
ATOM 5351 C C . TYR C 1 137 ? 39.391 24.053 -21.608 1.00 35.92 125 TYR C C 1
ATOM 5352 O O . TYR C 1 137 ? 38.268 24.359 -21.291 1.00 34.31 125 TYR C O 1
ATOM 5361 N N . GLY C 1 138 ? 40.298 23.666 -20.728 1.00 35.69 126 GLY C N 1
ATOM 5362 C CA . GLY C 1 138 ? 40.028 23.568 -19.299 1.00 35.08 126 GLY C CA 1
ATOM 5363 C C . GLY C 1 138 ? 39.650 24.898 -18.659 1.00 34.33 126 GLY C C 1
ATOM 5364 O O . GLY C 1 138 ? 38.770 24.983 -17.812 1.00 33.22 126 GLY C O 1
ATOM 5365 N N . LYS C 1 139 ? 40.312 25.950 -19.084 1.00 33.97 127 LYS C N 1
ATOM 5366 C CA . LYS C 1 139 ? 40.080 27.288 -18.516 1.00 34.12 127 LYS C CA 1
ATOM 5367 C C . LYS C 1 139 ? 38.723 27.826 -18.895 1.00 31.47 127 LYS C C 1
ATOM 5368 O O . LYS C 1 139 ? 38.008 28.371 -18.039 1.00 30.76 127 LYS C O 1
ATOM 5374 N N . THR C 1 140 ? 38.334 27.627 -20.139 1.00 31.87 128 THR C N 1
ATOM 5375 C CA . THR C 1 140 ? 37.052 28.097 -20.638 1.00 31.63 128 THR C CA 1
ATOM 5376 C C . THR C 1 140 ? 35.902 27.251 -20.088 1.00 33.01 128 THR C C 1
ATOM 5377 O O . THR C 1 140 ? 34.862 27.789 -19.804 1.00 33.58 128 THR C O 1
ATOM 5381 N N . LYS C 1 141 ? 36.092 25.933 -19.974 1.00 33.07 129 LYS C N 1
ATOM 5382 C CA . LYS C 1 141 ? 35.083 25.097 -19.342 1.00 33.69 129 LYS C CA 1
ATOM 5383 C C . LYS C 1 141 ? 34.867 25.449 -17.863 1.00 33.07 129 LYS C C 1
ATOM 5384 O O . LYS C 1 141 ? 33.730 25.519 -17.413 1.00 32.00 129 LYS C O 1
ATOM 5390 N N . LEU C 1 142 ? 35.964 25.731 -17.151 1.00 32.28 130 LEU C N 1
ATOM 5391 C CA . LEU C 1 142 ? 35.904 26.177 -15.757 1.00 32.37 130 LEU C CA 1
ATOM 5392 C C . LEU C 1 142 ? 35.140 27.465 -15.591 1.00 33.91 130 LEU C C 1
ATOM 5393 O O . LEU C 1 142 ? 34.302 27.603 -14.673 1.00 31.79 130 LEU C O 1
ATOM 5398 N N . GLU C 1 143 ? 35.390 28.434 -16.461 1.00 34.03 131 GLU C N 1
ATOM 5399 C CA . GLU C 1 143 ? 34.642 29.689 -16.346 1.00 34.18 131 GLU C CA 1
ATOM 5400 C C . GLU C 1 143 ? 33.163 29.473 -16.629 1.00 32.98 131 GLU C C 1
ATOM 5401 O O . GLU C 1 143 ? 32.271 30.176 -16.070 1.00 34.53 131 GLU C O 1
ATOM 5407 N N . GLY C 1 144 ? 32.857 28.517 -17.497 1.00 32.60 132 GLY C N 1
ATOM 5408 C CA . GLY C 1 144 ? 31.440 28.119 -17.716 1.00 29.21 132 GLY C CA 1
ATOM 5409 C C . GLY C 1 144 ? 30.783 27.605 -16.449 1.00 33.07 132 GLY C C 1
ATOM 5410 O O . GLY C 1 144 ? 29.657 27.987 -16.129 1.00 32.31 132 GLY C O 1
ATOM 5411 N N . GLU C 1 145 ? 31.465 26.742 -15.712 1.00 33.80 133 GLU C N 1
ATOM 5412 C CA . GLU C 1 145 ? 30.972 26.245 -14.407 1.00 33.43 133 GLU C CA 1
ATOM 5413 C C . GLU C 1 145 ? 30.748 27.392 -13.435 1.00 33.57 133 GLU C C 1
ATOM 5414 O O . GLU C 1 145 ? 29.731 27.460 -12.753 1.00 33.13 133 GLU C O 1
ATOM 5420 N N . ASN C 1 146 ? 31.722 28.301 -13.373 1.00 31.73 134 ASN C N 1
ATOM 5421 C CA . ASN C 1 146 ? 31.611 29.432 -12.497 1.00 33.50 134 ASN C CA 1
ATOM 5422 C C . ASN C 1 146 ? 30.351 30.260 -12.789 1.00 29.64 134 ASN C C 1
ATOM 5423 O O . ASN C 1 146 ? 29.667 30.633 -11.892 1.00 32.77 134 ASN C O 1
ATOM 5428 N N . PHE C 1 147 ? 30.090 30.555 -14.048 1.00 30.13 135 PHE C N 1
ATOM 5429 C CA . PHE C 1 147 ? 28.907 31.338 -14.430 1.00 30.30 135 PHE C CA 1
ATOM 5430 C C . PHE C 1 147 ? 27.595 30.645 -14.074 1.00 29.34 135 PHE C C 1
ATOM 5431 O O . PHE C 1 147 ? 26.604 31.278 -13.638 1.00 32.69 135 PHE C O 1
ATOM 5439 N N . VAL C 1 148 ? 27.550 29.339 -14.334 1.00 31.44 136 VAL C N 1
ATOM 5440 C CA . VAL C 1 148 ? 26.329 28.543 -14.123 1.00 34.90 136 VAL C CA 1
ATOM 5441 C C . VAL C 1 148 ? 25.946 28.609 -12.651 1.00 33.83 136 VAL C C 1
ATOM 5442 O O . VAL C 1 148 ? 24.830 28.879 -12.322 1.00 33.73 136 VAL C O 1
ATOM 5446 N N . LYS C 1 149 ? 26.925 28.441 -11.769 1.00 32.35 137 LYS C N 1
ATOM 5447 C CA . LYS C 1 149 ? 26.628 28.503 -10.342 1.00 33.84 137 LYS C CA 1
ATOM 5448 C C . LYS C 1 149 ? 26.247 29.902 -9.865 1.00 37.06 137 LYS C C 1
ATOM 5449 O O . LYS C 1 149 ? 25.398 30.043 -8.975 1.00 39.76 137 LYS C O 1
ATOM 5455 N N . ALA C 1 150 ? 26.874 30.939 -10.446 1.00 36.77 138 ALA C N 1
ATOM 5456 C CA . ALA C 1 150 ? 26.650 32.313 -10.025 1.00 32.96 138 ALA C CA 1
ATOM 5457 C C . ALA C 1 150 ? 25.262 32.723 -10.456 1.00 30.07 138 ALA C C 1
ATOM 5458 O O . ALA C 1 150 ? 24.598 33.526 -9.819 1.00 31.92 138 ALA C O 1
ATOM 5460 N N . LEU C 1 151 ? 24.821 32.204 -11.570 1.00 28.65 139 LEU C N 1
ATOM 5461 C CA . LEU C 1 151 ? 23.604 32.722 -12.200 1.00 28.86 139 LEU C CA 1
ATOM 5462 C C . LEU C 1 151 ? 22.330 31.925 -11.969 1.00 30.45 139 LEU C C 1
ATOM 5463 O O . LEU C 1 151 ? 21.229 32.361 -12.354 1.00 32.10 139 LEU C O 1
ATOM 5468 N N . ASN C 1 152 ? 22.459 30.728 -11.423 1.00 32.80 140 ASN C N 1
ATOM 5469 C CA . ASN C 1 152 ? 21.265 29.865 -11.211 1.00 30.74 140 ASN C CA 1
ATOM 5470 C C . ASN C 1 152 ? 21.433 28.905 -10.008 1.00 31.12 140 ASN C C 1
ATOM 5471 O O . ASN C 1 152 ? 22.247 28.024 -10.071 1.00 33.03 140 ASN C O 1
ATOM 5476 N N . PRO C 1 153 ? 20.698 29.093 -8.899 1.00 31.26 141 PRO C N 1
ATOM 5477 C CA . PRO C 1 153 ? 20.847 28.228 -7.732 1.00 30.25 141 PRO C CA 1
ATOM 5478 C C . PRO C 1 153 ? 20.457 26.777 -7.928 1.00 31.55 141 PRO C C 1
ATOM 5479 O O . PRO C 1 153 ? 20.893 25.899 -7.148 1.00 30.80 141 PRO C O 1
ATOM 5483 N N . LYS C 1 154 ? 19.611 26.526 -8.934 1.00 32.47 142 LYS C N 1
ATOM 5484 C CA . LYS C 1 154 ? 19.169 25.143 -9.271 1.00 30.57 142 LYS C CA 1
ATOM 5485 C C . LYS C 1 154 ? 20.110 24.621 -10.357 1.00 31.88 142 LYS C C 1
ATOM 5486 O O . LYS C 1 154 ? 19.736 24.515 -11.527 1.00 30.50 142 LYS C O 1
ATOM 5492 N N . TYR C 1 155 ? 21.345 24.324 -9.961 1.00 30.74 143 TYR C N 1
ATOM 5493 C CA . TYR C 1 155 ? 22.366 23.872 -10.909 1.00 28.01 143 TYR C CA 1
ATOM 5494 C C . TYR C 1 155 ? 22.864 22.472 -10.619 1.00 30.40 143 TYR C C 1
ATOM 5495 O O . TYR C 1 155 ? 22.853 22.039 -9.466 1.00 30.89 143 TYR C O 1
ATOM 5504 N N . TYR C 1 156 ? 23.328 21.786 -11.683 1.00 31.95 144 TYR C N 1
ATOM 5505 C CA . TYR C 1 156 ? 24.077 20.558 -11.587 1.00 30.73 144 TYR C CA 1
ATOM 5506 C C . TYR C 1 156 ? 25.244 20.717 -12.518 1.00 32.90 144 TYR C C 1
ATOM 5507 O O . TYR C 1 156 ? 25.059 21.010 -13.714 1.00 34.57 144 TYR C O 1
ATOM 5516 N N . ILE C 1 157 ? 26.443 20.567 -11.995 1.00 30.64 145 ILE C N 1
ATOM 5517 C CA . ILE C 1 157 ? 27.644 20.513 -12.828 1.00 31.61 145 ILE C CA 1
ATOM 5518 C C . ILE C 1 157 ? 28.101 19.079 -12.770 1.00 33.37 145 ILE C C 1
ATOM 5519 O O . ILE C 1 157 ? 28.251 18.525 -11.694 1.00 34.44 145 ILE C O 1
ATOM 5524 N N . VAL C 1 158 ? 28.245 18.457 -13.938 1.00 33.15 146 VAL C N 1
ATOM 5525 C CA . VAL C 1 158 ? 28.662 17.081 -14.010 1.00 32.71 146 VAL C CA 1
ATOM 5526 C C . VAL C 1 158 ? 29.908 17.006 -14.836 1.00 30.84 146 VAL C C 1
ATOM 5527 O O . VAL C 1 158 ? 29.855 17.121 -16.013 1.00 33.48 146 VAL C O 1
ATOM 5531 N N . ARG C 1 159 ? 31.045 16.822 -14.199 1.00 31.98 147 ARG C N 1
ATOM 5532 C CA . ARG C 1 159 ? 32.320 16.643 -14.878 1.00 29.88 147 ARG C CA 1
ATOM 5533 C C . ARG C 1 159 ? 32.509 15.173 -15.334 1.00 32.93 147 ARG C C 1
ATOM 5534 O O . ARG C 1 159 ? 32.306 14.213 -14.578 1.00 32.08 147 ARG C O 1
ATOM 5542 N N . THR C 1 160 ? 32.975 15.030 -16.567 1.00 34.38 148 THR C N 1
ATOM 5543 C CA . THR C 1 160 ? 33.264 13.734 -17.110 1.00 34.24 148 THR C CA 1
ATOM 5544 C C . THR C 1 160 ? 34.595 13.740 -17.889 1.00 34.39 148 THR C C 1
ATOM 5545 O O . THR C 1 160 ? 35.285 14.722 -17.907 1.00 36.60 148 THR C O 1
ATOM 5549 N N . ALA C 1 161 ? 34.937 12.611 -18.495 1.00 34.45 149 ALA C N 1
ATOM 5550 C CA . ALA C 1 161 ? 36.235 12.442 -19.138 1.00 35.26 149 ALA C CA 1
ATOM 5551 C C . ALA C 1 161 ? 36.240 11.240 -20.059 1.00 36.06 149 ALA C C 1
ATOM 5552 O O . ALA C 1 161 ? 35.445 10.322 -19.880 1.00 36.22 149 ALA C O 1
ATOM 5554 N N . TRP C 1 162 ? 37.121 11.266 -21.054 1.00 33.99 150 TRP C N 1
ATOM 5555 C CA . TRP C 1 162 ? 37.385 10.099 -21.894 1.00 34.81 150 TRP C CA 1
ATOM 5556 C C . TRP C 1 162 ? 36.097 9.495 -22.391 1.00 34.83 150 TRP C C 1
ATOM 5557 O O . TRP C 1 162 ? 35.893 8.299 -22.297 1.00 34.51 150 TRP C O 1
ATOM 5568 N N . LEU C 1 163 ? 35.234 10.360 -22.913 1.00 35.24 151 LEU C N 1
ATOM 5569 C CA . LEU C 1 163 ? 33.865 10.016 -23.229 1.00 37.44 151 LEU C CA 1
ATOM 5570 C C . LEU C 1 163 ? 33.682 9.404 -24.638 1.00 38.15 151 LEU C C 1
ATOM 5571 O O . LEU C 1 163 ? 34.168 9.933 -25.627 1.00 39.43 151 LEU C O 1
ATOM 5576 N N . TYR C 1 164 ? 32.950 8.304 -24.703 1.00 37.78 152 TYR C N 1
ATOM 5577 C CA . TYR C 1 164 ? 32.639 7.662 -25.958 1.00 37.87 152 TYR C CA 1
ATOM 5578 C C . TYR C 1 164 ? 31.149 7.369 -26.029 1.00 37.26 152 TYR C C 1
ATOM 5579 O O . TYR C 1 164 ? 30.494 7.111 -25.032 1.00 35.46 152 TYR C O 1
ATOM 5588 N N . GLY C 1 165 ? 30.652 7.400 -27.249 1.00 40.25 153 GLY C N 1
ATOM 5589 C CA . GLY C 1 165 ? 29.261 7.114 -27.558 1.00 39.38 153 GLY C CA 1
ATOM 5590 C C . GLY C 1 165 ? 29.015 7.335 -29.038 1.00 38.92 153 GLY C C 1
ATOM 5591 O O . GLY C 1 165 ? 29.890 7.082 -29.901 1.00 40.01 153 GLY C O 1
ATOM 5592 N N . ASP C 1 166 ? 27.817 7.824 -29.333 1.00 38.93 154 ASP C N 1
ATOM 5593 C CA . ASP C 1 166 ? 27.347 7.933 -30.712 1.00 38.37 154 ASP C CA 1
ATOM 5594 C C . ASP C 1 166 ? 27.940 9.164 -31.404 1.00 39.09 154 ASP C C 1
ATOM 5595 O O . ASP C 1 166 ? 27.311 10.229 -31.529 1.00 35.58 154 ASP C O 1
ATOM 5600 N N . GLY C 1 167 ? 29.186 9.021 -31.821 1.00 38.45 155 GLY C N 1
ATOM 5601 C CA . GLY C 1 167 ? 29.913 10.126 -32.425 1.00 39.17 155 GLY C CA 1
ATOM 5602 C C . GLY C 1 167 ? 31.373 9.729 -32.531 1.00 41.14 155 GLY C C 1
ATOM 5603 O O . GLY C 1 167 ? 31.740 8.591 -32.243 1.00 41.94 155 GLY C O 1
ATOM 5604 N N . ASN C 1 168 ? 32.201 10.664 -32.959 1.00 41.45 156 ASN C N 1
ATOM 5605 C CA . ASN C 1 168 ? 33.626 10.429 -33.019 1.00 42.94 156 ASN C CA 1
ATOM 5606 C C . ASN C 1 168 ? 34.207 10.269 -31.636 1.00 43.00 156 ASN C C 1
ATOM 5607 O O . ASN C 1 168 ? 33.779 10.934 -30.711 1.00 41.15 156 ASN C O 1
ATOM 5612 N N . ASN C 1 169 ? 35.172 9.367 -31.493 1.00 40.78 157 ASN C N 1
ATOM 5613 C CA . ASN C 1 169 ? 35.806 9.144 -30.209 1.00 41.25 157 ASN C CA 1
ATOM 5614 C C . ASN C 1 169 ? 36.982 8.191 -30.381 1.00 41.16 157 ASN C C 1
ATOM 5615 O O . ASN C 1 169 ? 37.188 7.637 -31.447 1.00 39.70 157 ASN C O 1
ATOM 5620 N N . PHE C 1 170 ? 37.702 7.965 -29.293 1.00 42.86 158 PHE C N 1
ATOM 5621 C CA . PHE C 1 170 ? 38.917 7.151 -29.271 1.00 42.16 158 PHE C CA 1
ATOM 5622 C C . PHE C 1 170 ? 38.664 5.715 -29.668 1.00 41.84 158 PHE C C 1
ATOM 5623 O O . PHE C 1 170 ? 39.521 5.054 -30.254 1.00 41.67 158 PHE C O 1
ATOM 5631 N N . VAL C 1 171 ? 37.497 5.200 -29.308 1.00 40.76 159 VAL C N 1
ATOM 5632 C CA . VAL C 1 171 ? 37.170 3.804 -29.613 1.00 41.49 159 VAL C CA 1
ATOM 5633 C C . VAL C 1 171 ? 37.129 3.608 -31.145 1.00 42.37 159 VAL C C 1
ATOM 5634 O O . VAL C 1 171 ? 37.811 2.721 -31.701 1.00 40.98 159 VAL C O 1
ATOM 5638 N N . LYS C 1 172 ? 36.324 4.447 -31.804 1.00 43.08 160 LYS C N 1
ATOM 5639 C CA . LYS C 1 172 ? 36.193 4.427 -33.266 1.00 43.63 160 LYS C CA 1
ATOM 5640 C C . LYS C 1 172 ? 37.531 4.693 -33.974 1.00 43.98 160 LYS C C 1
ATOM 5641 O O . LYS C 1 172 ? 37.860 4.033 -34.956 1.00 44.94 160 LYS C O 1
ATOM 5647 N N . THR C 1 173 ? 38.295 5.655 -33.461 1.00 44.94 161 THR C N 1
ATOM 5648 C CA . THR C 1 173 ? 39.625 5.975 -33.969 1.00 44.72 161 THR C CA 1
ATOM 5649 C C . THR C 1 173 ? 40.558 4.770 -33.917 1.00 44.84 161 THR C C 1
ATOM 5650 O O . THR C 1 173 ? 41.198 4.403 -34.939 1.00 44.45 161 THR C O 1
ATOM 5662 N N . ILE C 1 175 ? 39.744 1.634 -33.609 1.00 46.29 163 ILE C N 1
ATOM 5663 C CA . ILE C 1 175 ? 39.231 0.599 -34.503 1.00 46.44 163 ILE C CA 1
ATOM 5664 C C . ILE C 1 175 ? 39.662 0.863 -35.951 1.00 47.87 163 ILE C C 1
ATOM 5665 O O . ILE C 1 175 ? 40.133 -0.049 -36.648 1.00 48.09 163 ILE C O 1
ATOM 5670 N N . ASN C 1 176 ? 39.529 2.113 -36.384 1.00 48.40 164 ASN C N 1
ATOM 5671 C CA . ASN C 1 176 ? 39.872 2.469 -37.758 1.00 48.98 164 ASN C CA 1
ATOM 5672 C C . ASN C 1 176 ? 41.372 2.372 -38.006 1.00 49.62 164 ASN C C 1
ATOM 5673 O O . ASN C 1 176 ? 41.792 1.810 -39.015 1.00 50.63 164 ASN C O 1
ATOM 5682 N N . LEU C 1 177 ? 42.172 2.897 -37.084 1.00 50.02 165 LEU C N 1
ATOM 5683 C CA . LEU C 1 177 ? 43.620 2.783 -37.193 1.00 53.31 165 LEU C CA 1
ATOM 5684 C C . LEU C 1 177 ? 44.054 1.321 -37.182 1.00 55.25 165 LEU C C 1
ATOM 5685 O O . LEU C 1 177 ? 44.921 0.910 -37.958 1.00 53.92 165 LEU C O 1
ATOM 5690 N N . GLY C 1 178 ? 43.430 0.545 -36.306 1.00 56.94 166 GLY C N 1
ATOM 5691 C CA . GLY C 1 178 ? 43.827 -0.820 -36.056 1.00 57.79 166 GLY C CA 1
ATOM 5692 C C . GLY C 1 178 ? 43.569 -1.706 -37.244 1.00 60.33 166 GLY C C 1
ATOM 5693 O O . GLY C 1 178 ? 44.287 -2.678 -37.451 1.00 60.70 166 GLY C O 1
ATOM 5694 N N . LYS C 1 179 ? 42.554 -1.361 -38.031 1.00 61.74 167 LYS C N 1
ATOM 5695 C CA . LYS C 1 179 ? 42.245 -2.095 -39.256 1.00 62.43 167 LYS C CA 1
ATOM 5696 C C . LYS C 1 179 ? 43.218 -1.765 -40.401 1.00 62.95 167 LYS C C 1
ATOM 5697 O O . LYS C 1 179 ? 43.392 -2.558 -41.316 1.00 62.29 167 LYS C O 1
ATOM 5700 N N . THR C 1 180 ? 43.864 -0.608 -40.334 1.00 63.47 168 THR C N 1
ATOM 5701 C CA . THR C 1 180 ? 44.737 -0.136 -41.406 1.00 63.60 168 THR C CA 1
ATOM 5702 C C . THR C 1 180 ? 46.224 -0.159 -41.025 1.00 61.29 168 THR C C 1
ATOM 5703 O O . THR C 1 180 ? 47.070 0.248 -41.817 1.00 60.73 168 THR C O 1
ATOM 5707 N N . HIS C 1 181 ? 46.534 -0.634 -39.819 1.00 60.14 169 HIS C N 1
ATOM 5708 C CA . HIS C 1 181 ? 47.900 -0.643 -39.301 1.00 59.09 169 HIS C CA 1
ATOM 5709 C C . HIS C 1 181 ? 48.211 -1.960 -38.614 1.00 60.12 169 HIS C C 1
ATOM 5710 O O . HIS C 1 181 ? 47.336 -2.582 -38.033 1.00 60.89 169 HIS C O 1
ATOM 5717 N N . ASP C 1 182 ? 49.479 -2.364 -38.695 1.00 61.79 170 ASP C N 1
ATOM 5718 C CA . ASP C 1 182 ? 49.978 -3.601 -38.085 1.00 63.30 170 ASP C CA 1
ATOM 5719 C C . ASP C 1 182 ? 50.415 -3.330 -36.644 1.00 62.07 170 ASP C C 1
ATOM 5720 O O . ASP C 1 182 ? 50.336 -4.218 -35.806 1.00 61.17 170 ASP C O 1
ATOM 5722 N N . GLU C 1 183 ? 50.893 -2.111 -36.374 1.00 61.61 171 GLU C N 1
ATOM 5723 C CA . GLU C 1 183 ? 51.178 -1.666 -35.016 1.00 60.92 171 GLU C CA 1
ATOM 5724 C C . GLU C 1 183 ? 50.827 -0.192 -34.781 1.00 58.21 171 GLU C C 1
ATOM 5725 O O . GLU C 1 183 ? 50.729 0.620 -35.711 1.00 54.78 171 GLU C O 1
ATOM 5731 N N . LEU C 1 184 ? 50.611 0.122 -33.507 1.00 56.47 172 LEU C N 1
ATOM 5732 C CA . LEU C 1 184 ? 50.294 1.466 -33.060 1.00 54.73 172 LEU C CA 1
ATOM 5733 C C . LEU C 1 184 ? 51.075 1.786 -31.781 1.00 54.28 172 LEU C C 1
ATOM 5734 O O . LEU C 1 184 ? 51.345 0.900 -30.963 1.00 52.83 172 LEU C O 1
ATOM 5739 N N . LYS C 1 185 ? 51.438 3.058 -31.631 1.00 54.47 173 LYS C N 1
ATOM 5740 C CA . LYS C 1 185 ? 51.945 3.584 -30.372 1.00 55.76 173 LYS C CA 1
ATOM 5741 C C . LYS C 1 185 ? 50.820 4.379 -29.697 1.00 53.69 173 LYS C C 1
ATOM 5742 O O . LYS C 1 185 ? 50.200 5.254 -30.327 1.00 50.83 173 LYS C O 1
ATOM 5748 N N . VAL C 1 186 ? 50.548 4.047 -28.427 1.00 52.54 174 VAL C N 1
ATOM 5749 C CA . VAL C 1 186 ? 49.527 4.741 -27.627 1.00 50.97 174 VAL C CA 1
ATOM 5750 C C . VAL C 1 186 ? 50.127 5.117 -26.279 1.00 50.31 174 VAL C C 1
ATOM 5751 O O . VAL C 1 186 ? 50.826 4.299 -25.693 1.00 50.01 174 VAL C O 1
ATOM 5755 N N . VAL C 1 187 ? 49.856 6.340 -25.798 1.00 51.22 175 VAL C N 1
ATOM 5756 C CA . VAL C 1 187 ? 50.440 6.824 -24.524 1.00 52.84 175 VAL C CA 1
ATOM 5757 C C . VAL C 1 187 ? 50.033 5.958 -23.329 1.00 50.92 175 VAL C C 1
ATOM 5758 O O . VAL C 1 187 ? 48.858 5.642 -23.139 1.00 49.65 175 VAL C O 1
ATOM 5762 N N . HIS C 1 188 ? 51.036 5.571 -22.547 1.00 49.38 176 HIS C N 1
ATOM 5763 C CA . HIS C 1 188 ? 50.839 4.802 -21.334 1.00 50.56 176 HIS C CA 1
ATOM 5764 C C . HIS C 1 188 ? 51.050 5.648 -20.054 1.00 51.32 176 HIS C C 1
ATOM 5765 O O . HIS C 1 188 ? 50.759 5.176 -18.945 1.00 52.71 176 HIS C O 1
ATOM 5772 N N . ASP C 1 189 ? 51.510 6.897 -20.207 1.00 51.29 177 ASP C N 1
ATOM 5773 C CA . ASP C 1 189 ? 51.794 7.785 -19.069 1.00 49.99 177 ASP C CA 1
ATOM 5774 C C . ASP C 1 189 ? 50.690 8.818 -18.826 1.00 48.91 177 ASP C C 1
ATOM 5775 O O . ASP C 1 189 ? 50.902 9.786 -18.112 1.00 49.97 177 ASP C O 1
ATOM 5780 N N . GLN C 1 190 ? 49.521 8.612 -19.428 1.00 46.09 178 GLN C N 1
ATOM 5781 C CA . GLN C 1 190 ? 48.347 9.416 -19.114 1.00 45.02 178 GLN C CA 1
ATOM 5782 C C . GLN C 1 190 ? 47.265 8.443 -18.673 1.00 44.49 178 GLN C C 1
ATOM 5783 O O . GLN C 1 190 ? 46.960 7.485 -19.395 1.00 43.20 178 GLN C O 1
ATOM 5789 N N . VAL C 1 191 ? 46.709 8.676 -17.484 1.00 42.94 179 VAL C N 1
ATOM 5790 C CA . VAL C 1 191 ? 45.690 7.761 -16.909 1.00 41.46 179 VAL C CA 1
ATOM 5791 C C . VAL C 1 191 ? 44.401 8.492 -16.523 1.00 38.76 179 VAL C C 1
ATOM 5792 O O . VAL C 1 191 ? 44.400 9.657 -16.174 1.00 40.15 179 VAL C O 1
ATOM 5796 N N . GLY C 1 192 ? 43.303 7.760 -16.578 1.00 37.50 180 GLY C N 1
ATOM 5797 C CA . GLY C 1 192 ? 41.977 8.318 -16.366 1.00 35.54 180 GLY C CA 1
ATOM 5798 C C . GLY C 1 192 ? 41.069 7.104 -16.426 1.00 35.95 180 GLY C C 1
ATOM 5799 O O . GLY C 1 192 ? 41.517 5.969 -16.193 1.00 33.98 180 GLY C O 1
ATOM 5800 N N . THR C 1 193 ? 39.814 7.310 -16.788 1.00 34.57 181 THR C N 1
ATOM 5801 C CA . THR C 1 193 ? 38.875 6.193 -16.906 1.00 36.71 181 THR C CA 1
ATOM 5802 C C . THR C 1 193 ? 37.970 6.393 -18.113 1.00 38.80 181 THR C C 1
ATOM 5803 O O . THR C 1 193 ? 37.274 7.424 -18.213 1.00 37.11 181 THR C O 1
ATOM 5807 N N . PRO C 1 194 ? 37.980 5.435 -19.033 1.00 37.92 182 PRO C N 1
ATOM 5808 C CA . PRO C 1 194 ? 37.088 5.495 -20.173 1.00 36.84 182 PRO C CA 1
ATOM 5809 C C . PRO C 1 194 ? 35.642 5.542 -19.729 1.00 36.82 182 PRO C C 1
ATOM 5810 O O . PRO C 1 194 ? 35.222 4.708 -18.891 1.00 37.65 182 PRO C O 1
ATOM 5814 N N . THR C 1 195 ? 34.864 6.471 -20.300 1.00 35.20 183 THR C N 1
ATOM 5815 C CA . THR C 1 195 ? 33.455 6.639 -19.867 1.00 33.55 183 THR C CA 1
ATOM 5816 C C . THR C 1 195 ? 32.468 6.544 -21.044 1.00 33.85 183 THR C C 1
ATOM 5817 O O . THR C 1 195 ? 32.615 7.222 -22.067 1.00 34.13 183 THR C O 1
ATOM 5821 N N . SER C 1 196 ? 31.454 5.699 -20.870 1.00 33.98 184 SER C N 1
ATOM 5822 C CA . SER C 1 196 ? 30.373 5.566 -21.827 1.00 32.56 184 SER C CA 1
ATOM 5823 C C . SER C 1 196 ? 29.334 6.638 -21.582 1.00 33.48 184 SER C C 1
ATOM 5824 O O . SER C 1 196 ? 28.991 6.944 -20.419 1.00 34.55 184 SER C O 1
ATOM 5827 N N . THR C 1 197 ? 28.779 7.211 -22.656 1.00 35.83 185 THR C N 1
ATOM 5828 C CA . THR C 1 197 ? 27.653 8.132 -22.491 1.00 34.67 185 THR C CA 1
ATOM 5829 C C . THR C 1 197 ? 26.457 7.471 -21.822 1.00 34.31 185 THR C C 1
ATOM 5830 O O . THR C 1 197 ? 25.586 8.167 -21.346 1.00 33.56 185 THR C O 1
ATOM 5834 N N . VAL C 1 198 ? 26.390 6.146 -21.817 1.00 36.05 186 VAL C N 1
ATOM 5835 C CA . VAL C 1 198 ? 25.221 5.476 -21.233 1.00 35.14 186 VAL C CA 1
ATOM 5836 C C . VAL C 1 198 ? 25.221 5.745 -19.745 1.00 34.94 186 VAL C C 1
ATOM 5837 O O . VAL C 1 198 ? 24.191 6.025 -19.164 1.00 36.13 186 VAL C O 1
ATOM 5841 N N . ASP C 1 199 ? 26.389 5.583 -19.132 1.00 34.06 187 ASP C N 1
ATOM 5842 C CA . ASP C 1 199 ? 26.513 5.755 -17.703 1.00 33.82 187 ASP C CA 1
ATOM 5843 C C . ASP C 1 199 ? 26.356 7.219 -17.325 1.00 33.12 187 ASP C C 1
ATOM 5844 O O . ASP C 1 199 ? 25.798 7.503 -16.322 1.00 33.99 187 ASP C O 1
ATOM 5849 N N . LEU C 1 200 ? 26.939 8.121 -18.130 1.00 32.38 188 LEU C N 1
ATOM 5850 C CA . LEU C 1 200 ? 26.884 9.556 -17.868 1.00 31.75 188 LEU C CA 1
ATOM 5851 C C . LEU C 1 200 ? 25.432 10.045 -17.939 1.00 33.34 188 LEU C C 1
ATOM 5852 O O . LEU C 1 200 ? 24.989 10.841 -17.128 1.00 34.05 188 LEU C O 1
ATOM 5857 N N . ALA C 1 201 ? 24.721 9.580 -18.945 1.00 33.49 189 ALA C N 1
ATOM 5858 C CA . ALA C 1 201 ? 23.345 9.972 -19.141 1.00 35.51 189 ALA C CA 1
ATOM 5859 C C . ALA C 1 201 ? 22.439 9.449 -18.009 1.00 33.58 189 ALA C C 1
ATOM 5860 O O . ALA C 1 201 ? 21.529 10.131 -17.618 1.00 36.70 189 ALA C O 1
ATOM 5862 N N . ARG C 1 202 ? 22.684 8.242 -17.520 1.00 34.83 190 ARG C N 1
ATOM 5863 C CA . ARG C 1 202 ? 21.895 7.697 -16.402 1.00 35.98 190 ARG C CA 1
ATOM 5864 C C . ARG C 1 202 ? 22.102 8.588 -15.172 1.00 33.92 190 ARG C C 1
ATOM 5865 O O . ARG C 1 202 ? 21.184 8.922 -14.454 1.00 32.09 190 ARG C O 1
ATOM 5873 N N . VAL C 1 203 ? 23.343 9.004 -14.949 1.00 32.63 191 VAL C N 1
ATOM 5874 C CA . VAL C 1 203 ? 23.635 9.849 -13.811 1.00 32.38 191 VAL C CA 1
ATOM 5875 C C . VAL C 1 203 ? 22.964 11.213 -13.962 1.00 33.86 191 VAL C C 1
ATOM 5876 O O . VAL C 1 203 ? 22.421 11.746 -13.016 1.00 33.31 191 VAL C O 1
ATOM 5880 N N . VAL C 1 204 ? 23.057 11.821 -15.134 1.00 36.23 192 VAL C N 1
ATOM 5881 C CA . VAL C 1 204 ? 22.469 13.137 -15.325 1.00 34.07 192 VAL C CA 1
ATOM 5882 C C . VAL C 1 204 ? 20.972 13.053 -14.983 1.00 35.23 192 VAL C C 1
ATOM 5883 O O . VAL C 1 204 ? 20.397 13.906 -14.251 1.00 36.29 192 VAL C O 1
ATOM 5887 N N . LEU C 1 205 ? 20.317 12.026 -15.499 1.00 34.72 193 LEU C N 1
ATOM 5888 C CA . LEU C 1 205 ? 18.874 11.959 -15.329 1.00 35.05 193 LEU C CA 1
ATOM 5889 C C . LEU C 1 205 ? 18.505 11.596 -13.885 1.00 35.35 193 LEU C C 1
ATOM 5890 O O . LEU C 1 205 ? 17.462 12.032 -13.379 1.00 34.84 193 LEU C O 1
ATOM 5895 N N . LYS C 1 206 ? 19.367 10.827 -13.223 1.00 36.79 194 LYS C N 1
ATOM 5896 C CA . LYS C 1 206 ? 19.217 10.472 -11.799 1.00 38.02 194 LYS C CA 1
ATOM 5897 C C . LYS C 1 206 ? 19.251 11.714 -10.911 1.00 35.38 194 LYS C C 1
ATOM 5898 O O . LYS C 1 206 ? 18.346 11.945 -10.158 1.00 34.38 194 LYS C O 1
ATOM 5904 N N . VAL C 1 207 ? 20.306 12.536 -11.005 1.00 33.94 195 VAL C N 1
ATOM 5905 C CA . VAL C 1 207 ? 20.387 13.715 -10.126 1.00 32.76 195 VAL C CA 1
ATOM 5906 C C . VAL C 1 207 ? 19.253 14.690 -10.392 1.00 30.68 195 VAL C C 1
ATOM 5907 O O . VAL C 1 207 ? 18.737 15.277 -9.445 1.00 31.54 195 VAL C O 1
ATOM 5911 N N . ILE C 1 208 ? 18.836 14.860 -11.642 1.00 32.49 196 ILE C N 1
ATOM 5912 C CA . ILE C 1 208 ? 17.663 15.710 -11.912 1.00 34.62 196 ILE C CA 1
ATOM 5913 C C . ILE C 1 208 ? 16.438 15.195 -11.205 1.00 36.98 196 ILE C C 1
ATOM 5914 O O . ILE C 1 208 ? 15.640 15.956 -10.604 1.00 37.70 196 ILE C O 1
ATOM 5919 N N . ASP C 1 209 ? 16.257 13.891 -11.316 1.00 37.70 197 ASP C N 1
ATOM 5920 C CA . ASP C 1 209 ? 15.116 13.216 -10.702 1.00 38.38 197 ASP C CA 1
ATOM 5921 C C . ASP C 1 209 ? 15.025 13.380 -9.166 1.00 37.67 197 ASP C C 1
ATOM 5922 O O . ASP C 1 209 ? 13.946 13.504 -8.614 1.00 35.57 197 ASP C O 1
ATOM 5927 N N . GLU C 1 210 ? 16.177 13.375 -8.506 1.00 35.59 198 GLU C N 1
ATOM 5928 C CA . GLU C 1 210 ? 16.320 13.533 -7.060 1.00 36.05 198 GLU C CA 1
ATOM 5929 C C . GLU C 1 210 ? 16.423 14.989 -6.584 1.00 35.56 198 GLU C C 1
ATOM 5930 O O . GLU C 1 210 ? 16.440 15.245 -5.371 1.00 37.67 198 GLU C O 1
ATOM 5936 N N . LYS C 1 211 ? 16.588 15.924 -7.520 1.00 35.61 199 LYS C N 1
ATOM 5937 C CA . LYS C 1 211 ? 16.966 17.285 -7.211 1.00 35.05 199 LYS C CA 1
ATOM 5938 C C . LYS C 1 211 ? 18.193 17.344 -6.312 1.00 34.94 199 LYS C C 1
ATOM 5939 O O . LYS C 1 211 ? 18.238 18.051 -5.290 1.00 36.99 199 LYS C O 1
ATOM 5945 N N . ASN C 1 212 ? 19.189 16.567 -6.724 1.00 33.88 200 ASN C N 1
ATOM 5946 C CA . ASN C 1 212 ? 20.412 16.402 -6.005 1.00 32.13 200 ASN C CA 1
ATOM 5947 C C . ASN C 1 212 ? 21.407 17.399 -6.630 1.00 32.57 200 ASN C C 1
ATOM 5948 O O . ASN C 1 212 ? 22.286 17.038 -7.430 1.00 33.58 200 ASN C O 1
ATOM 5953 N N . TYR C 1 213 ? 21.220 18.664 -6.268 1.00 31.76 201 TYR C N 1
ATOM 5954 C CA . TYR C 1 213 ? 21.961 19.774 -6.868 1.00 31.37 201 TYR C CA 1
ATOM 5955 C C . TYR C 1 213 ? 23.433 19.778 -6.461 1.00 31.58 201 TYR C C 1
ATOM 5956 O O . TYR C 1 213 ? 23.806 19.241 -5.424 1.00 31.88 201 TYR C O 1
ATOM 5965 N N . GLY C 1 214 ? 24.271 20.408 -7.265 1.00 30.75 202 GLY C N 1
ATOM 5966 C CA . GLY C 1 214 ? 25.698 20.493 -6.958 1.00 29.37 202 GLY C CA 1
ATOM 5967 C C . GLY C 1 214 ? 26.628 20.041 -8.072 1.00 30.86 202 GLY C C 1
ATOM 5968 O O . GLY C 1 214 ? 26.230 19.906 -9.214 1.00 31.09 202 GLY C O 1
ATOM 5969 N N . THR C 1 215 ? 27.883 19.819 -7.714 1.00 31.15 203 THR C N 1
ATOM 5970 C CA . THR C 1 215 ? 28.928 19.438 -8.635 1.00 31.74 203 THR C CA 1
ATOM 5971 C C . THR C 1 215 ? 29.284 17.965 -8.388 1.00 32.86 203 THR C C 1
ATOM 5972 O O . THR C 1 215 ? 29.529 17.559 -7.273 1.00 32.42 203 THR C O 1
ATOM 5976 N N . PHE C 1 216 ? 29.229 17.184 -9.441 1.00 31.69 204 PHE C N 1
ATOM 5977 C CA . PHE C 1 216 ? 29.472 15.766 -9.414 1.00 34.24 204 PHE C CA 1
ATOM 5978 C C . PHE C 1 216 ? 30.490 15.387 -10.436 1.00 34.34 204 PHE C C 1
ATOM 5979 O O . PHE C 1 216 ? 30.475 15.862 -11.535 1.00 38.52 204 PHE C O 1
ATOM 5987 N N . HIS C 1 217 ? 31.393 14.509 -10.045 1.00 32.88 205 HIS C N 1
ATOM 5988 C CA . HIS C 1 217 ? 32.223 13.800 -11.010 1.00 32.06 205 HIS C CA 1
ATOM 5989 C C . HIS C 1 217 ? 31.472 12.572 -11.476 1.00 32.94 205 HIS C C 1
ATOM 5990 O O . HIS C 1 217 ? 30.839 11.890 -10.662 1.00 32.91 205 HIS C O 1
ATOM 5997 N N . CYS C 1 218 ? 31.553 12.289 -12.774 1.00 34.33 206 CYS C N 1
ATOM 5998 C CA . CYS C 1 218 ? 30.887 11.115 -13.328 1.00 33.60 206 CYS C CA 1
ATOM 5999 C C . CYS C 1 218 ? 31.669 10.500 -14.445 1.00 34.37 206 CYS C C 1
ATOM 6000 O O . CYS C 1 218 ? 31.473 10.833 -15.624 1.00 35.12 206 CYS C O 1
ATOM 6003 N N . THR C 1 219 ? 32.621 9.656 -14.048 1.00 35.82 207 THR C N 1
ATOM 6004 C CA . THR C 1 219 ? 33.273 8.728 -14.942 1.00 35.59 207 THR C CA 1
ATOM 6005 C C . THR C 1 219 ? 32.983 7.278 -14.473 1.00 34.99 207 THR C C 1
ATOM 6006 O O . THR C 1 219 ? 32.570 7.032 -13.351 1.00 35.72 207 THR C O 1
ATOM 6010 N N . CYS C 1 220 ? 33.264 6.325 -15.342 1.00 36.12 208 CYS C N 1
ATOM 6011 C CA . CYS C 1 220 ? 33.099 4.917 -15.047 1.00 36.67 208 CYS C CA 1
ATOM 6012 C C . CYS C 1 220 ? 34.076 4.514 -13.970 1.00 35.94 208 CYS C C 1
ATOM 6013 O O . CYS C 1 220 ? 35.009 5.230 -13.694 1.00 35.61 208 CYS C O 1
ATOM 6016 N N . LYS C 1 221 ? 33.820 3.382 -13.312 1.00 37.32 209 LYS C N 1
ATOM 6017 C CA . LYS C 1 221 ? 34.671 2.953 -12.213 1.00 37.39 209 LYS C CA 1
ATOM 6018 C C . LYS C 1 221 ? 35.987 2.376 -12.732 1.00 34.79 209 LYS C C 1
ATOM 6019 O O . LYS C 1 221 ? 36.054 1.775 -13.794 1.00 35.23 209 LYS C O 1
ATOM 6025 N N . GLY C 1 222 ? 37.037 2.523 -11.959 1.00 36.51 210 GLY C N 1
ATOM 6026 C CA . GLY C 1 222 ? 38.300 1.919 -12.327 1.00 35.85 210 GLY C CA 1
ATOM 6027 C C . GLY C 1 222 ? 39.251 2.945 -12.858 1.00 39.89 210 GLY C C 1
ATOM 6028 O O . GLY C 1 222 ? 38.972 4.136 -12.825 1.00 42.31 210 GLY C O 1
ATOM 6029 N N . ILE C 1 223 ? 40.376 2.474 -13.368 1.00 40.43 211 ILE C N 1
ATOM 6030 C CA . ILE C 1 223 ? 41.473 3.336 -13.804 1.00 43.07 211 ILE C CA 1
ATOM 6031 C C . ILE C 1 223 ? 42.339 2.612 -14.853 1.00 41.36 211 ILE C C 1
ATOM 6032 O O . ILE C 1 223 ? 42.607 1.425 -14.738 1.00 39.43 211 ILE C O 1
ATOM 6037 N N . CYS C 1 224 ? 42.767 3.338 -15.877 1.00 40.66 212 CYS C N 1
ATOM 6038 C CA . CYS C 1 224 ? 43.730 2.801 -16.830 1.00 41.76 212 CYS C CA 1
ATOM 6039 C C . CYS C 1 224 ? 44.376 3.912 -17.634 1.00 41.32 212 CYS C C 1
ATOM 6040 O O . CYS C 1 224 ? 43.997 5.071 -17.508 1.00 40.19 212 CYS C O 1
ATOM 6043 N N . SER C 1 225 ? 45.354 3.546 -18.450 1.00 41.85 213 SER C N 1
ATOM 6044 C CA . SER C 1 225 ? 45.950 4.470 -19.417 1.00 41.75 213 SER C CA 1
ATOM 6045 C C . SER C 1 225 ? 45.262 4.330 -20.773 1.00 42.84 213 SER C C 1
ATOM 6046 O O . SER C 1 225 ? 44.521 3.356 -21.008 1.00 44.22 213 SER C O 1
ATOM 6049 N N . TRP C 1 226 ? 45.543 5.278 -21.681 1.00 43.83 214 TRP C N 1
ATOM 6050 C CA . TRP C 1 226 ? 45.043 5.197 -23.077 1.00 43.41 214 TRP C CA 1
ATOM 6051 C C . TRP C 1 226 ? 45.573 3.942 -23.756 1.00 43.33 214 TRP C C 1
ATOM 6052 O O . TRP C 1 226 ? 44.891 3.343 -24.582 1.00 43.18 214 TRP C O 1
ATOM 6063 N N . TYR C 1 227 ? 46.799 3.555 -23.410 1.00 46.05 215 TYR C N 1
ATOM 6064 C CA . TYR C 1 227 ? 47.367 2.302 -23.879 1.00 45.11 215 TYR C CA 1
ATOM 6065 C C . TYR C 1 227 ? 46.486 1.094 -23.443 1.00 45.06 215 TYR C C 1
ATOM 6066 O O . TYR C 1 227 ? 46.156 0.216 -24.255 1.00 46.17 215 TYR C O 1
ATOM 6075 N N . ASP C 1 228 ? 46.129 1.035 -22.166 1.00 44.65 216 ASP C N 1
ATOM 6076 C CA . ASP C 1 228 ? 45.327 -0.073 -21.647 1.00 43.36 216 ASP C CA 1
ATOM 6077 C C . ASP C 1 228 ? 43.961 -0.082 -22.320 1.00 43.52 216 ASP C C 1
ATOM 6078 O O . ASP C 1 228 ? 43.386 -1.140 -22.596 1.00 42.87 216 ASP C O 1
ATOM 6083 N N . PHE C 1 229 ? 43.433 1.132 -22.537 1.00 43.23 217 PHE C N 1
ATOM 6084 C CA . PHE C 1 229 ? 42.145 1.345 -23.212 1.00 42.33 217 PHE C CA 1
ATOM 6085 C C . PHE C 1 229 ? 42.212 0.730 -24.623 1.00 43.76 217 PHE C C 1
ATOM 6086 O O . PHE C 1 229 ? 41.400 -0.125 -24.975 1.00 44.61 217 PHE C O 1
ATOM 6094 N N . ALA C 1 230 ? 43.218 1.114 -25.402 1.00 42.72 218 ALA C N 1
ATOM 6095 C CA . ALA C 1 230 ? 43.426 0.545 -26.750 1.00 43.40 218 ALA C CA 1
ATOM 6096 C C . ALA C 1 230 ? 43.563 -0.987 -26.755 1.00 42.82 218 ALA C C 1
ATOM 6097 O O . ALA C 1 230 ? 42.915 -1.675 -27.550 1.00 42.98 218 ALA C O 1
ATOM 6099 N N . VAL C 1 231 ? 44.386 -1.515 -25.849 1.00 43.45 219 VAL C N 1
ATOM 6100 C CA . VAL C 1 231 ? 44.584 -2.970 -25.736 1.00 43.92 219 VAL C CA 1
ATOM 6101 C C . VAL C 1 231 ? 43.233 -3.680 -25.506 1.00 44.41 219 VAL C C 1
ATOM 6102 O O . VAL C 1 231 ? 42.927 -4.677 -26.141 1.00 42.77 219 VAL C O 1
ATOM 6106 N N . GLU C 1 232 ? 42.399 -3.129 -24.632 1.00 45.68 220 GLU C N 1
ATOM 6107 C CA . GLU C 1 232 ? 41.097 -3.753 -24.356 1.00 45.21 220 GLU C CA 1
ATOM 6108 C C . GLU C 1 232 ? 40.122 -3.636 -25.545 1.00 45.81 220 GLU C C 1
ATOM 6109 O O . GLU C 1 232 ? 39.346 -4.579 -25.829 1.00 44.36 220 GLU C O 1
ATOM 6115 N N . ILE C 1 233 ? 40.172 -2.492 -26.235 1.00 45.75 221 ILE C N 1
ATOM 6116 C CA . ILE C 1 233 ? 39.388 -2.310 -27.459 1.00 45.45 221 ILE C CA 1
ATOM 6117 C C . ILE C 1 233 ? 39.710 -3.413 -28.469 1.00 45.91 221 ILE C C 1
ATOM 6118 O O . ILE C 1 233 ? 38.801 -4.041 -29.014 1.00 45.58 221 ILE C O 1
ATOM 6123 N N . PHE C 1 234 ? 41.000 -3.644 -28.711 1.00 46.00 222 PHE C N 1
ATOM 6124 C CA . PHE C 1 234 ? 41.421 -4.630 -29.699 1.00 45.31 222 PHE C CA 1
ATOM 6125 C C . PHE C 1 234 ? 41.177 -6.055 -29.214 1.00 47.03 222 PHE C C 1
ATOM 6126 O O . PHE C 1 234 ? 40.881 -6.919 -30.018 1.00 45.60 222 PHE C O 1
ATOM 6134 N N . ARG C 1 235 ? 41.306 -6.304 -27.911 1.00 45.78 223 ARG C N 1
ATOM 6135 C CA . ARG C 1 235 ? 40.932 -7.597 -27.358 1.00 45.83 223 ARG C CA 1
ATOM 6136 C C . ARG C 1 235 ? 39.454 -7.860 -27.631 1.00 45.63 223 ARG C C 1
ATOM 6137 O O . ARG C 1 235 ? 39.071 -8.936 -28.037 1.00 44.54 223 ARG C O 1
ATOM 6145 N N . LEU C 1 236 ? 38.625 -6.858 -27.409 1.00 45.79 224 LEU C N 1
ATOM 6146 C CA . LEU C 1 236 ? 37.180 -7.027 -27.548 1.00 45.85 224 LEU C CA 1
ATOM 6147 C C . LEU C 1 236 ? 36.694 -7.126 -28.974 1.00 48.02 224 LEU C C 1
ATOM 6148 O O . LEU C 1 236 ? 35.677 -7.767 -29.218 1.00 48.09 224 LEU C O 1
ATOM 6153 N N . THR C 1 237 ? 37.384 -6.472 -29.907 1.00 48.47 225 THR C N 1
ATOM 6154 C CA . THR C 1 237 ? 36.994 -6.534 -31.333 1.00 48.73 225 THR C CA 1
ATOM 6155 C C . THR C 1 237 ? 37.598 -7.696 -32.078 1.00 49.69 225 THR C C 1
ATOM 6156 O O . THR C 1 237 ? 37.090 -8.069 -33.128 1.00 48.32 225 THR C O 1
ATOM 6160 N N . GLY C 1 238 ? 38.701 -8.229 -31.548 1.00 51.71 226 GLY C N 1
ATOM 6161 C CA . GLY C 1 238 ? 39.476 -9.309 -32.177 1.00 52.36 226 GLY C CA 1
ATOM 6162 C C . GLY C 1 238 ? 40.501 -8.814 -33.184 1.00 53.83 226 GLY C C 1
ATOM 6163 O O . GLY C 1 238 ? 41.157 -9.617 -33.844 1.00 54.91 226 GLY C O 1
ATOM 6164 N N . ILE C 1 239 ? 40.665 -7.497 -33.286 1.00 54.96 227 ILE C N 1
ATOM 6165 C CA . ILE C 1 239 ? 41.565 -6.904 -34.259 1.00 55.60 227 ILE C CA 1
ATOM 6166 C C . ILE C 1 239 ? 42.999 -7.219 -33.847 1.00 57.88 227 ILE C C 1
ATOM 6167 O O . ILE C 1 239 ? 43.384 -7.008 -32.682 1.00 54.73 227 ILE C O 1
ATOM 6172 N N . ASP C 1 240 ? 43.760 -7.752 -34.808 1.00 60.96 228 ASP C N 1
ATOM 6173 C CA . ASP C 1 240 ? 45.139 -8.160 -34.598 1.00 65.21 228 ASP C CA 1
ATOM 6174 C C . ASP C 1 240 ? 46.033 -6.969 -34.929 1.00 65.72 228 ASP C C 1
ATOM 6175 O O . ASP C 1 240 ? 46.256 -6.644 -36.091 1.00 68.59 228 ASP C O 1
ATOM 6177 N N . VAL C 1 241 ? 46.506 -6.301 -33.890 1.00 63.73 229 VAL C N 1
ATOM 6178 C CA . VAL C 1 241 ? 47.381 -5.151 -34.023 1.00 61.86 229 VAL C CA 1
ATOM 6179 C C . VAL C 1 241 ? 48.238 -5.149 -32.774 1.00 59.92 229 VAL C C 1
ATOM 6180 O O . VAL C 1 241 ? 47.739 -5.409 -31.686 1.00 58.20 229 VAL C O 1
ATOM 6184 N N . LYS C 1 242 ? 49.531 -4.903 -32.938 1.00 59.70 230 LYS C N 1
ATOM 6185 C CA . LYS C 1 242 ? 50.444 -4.825 -31.805 1.00 59.64 230 LYS C CA 1
ATOM 6186 C C . LYS C 1 242 ? 50.406 -3.391 -31.289 1.00 58.38 230 LYS C C 1
ATOM 6187 O O . LYS C 1 242 ? 50.723 -2.458 -32.017 1.00 58.87 230 LYS C O 1
ATOM 6189 N N . VAL C 1 243 ? 49.981 -3.210 -30.043 1.00 55.51 231 VAL C N 1
ATOM 6190 C CA . VAL C 1 243 ? 50.028 -1.890 -29.430 1.00 52.61 231 VAL C CA 1
ATOM 6191 C C . VAL C 1 243 ? 51.286 -1.789 -28.577 1.00 51.41 231 VAL C C 1
ATOM 6192 O O . VAL C 1 243 ? 51.609 -2.698 -27.814 1.00 50.13 231 VAL C O 1
ATOM 6196 N N . THR C 1 244 ? 51.992 -0.675 -28.741 1.00 52.72 232 THR C N 1
ATOM 6197 C CA . THR C 1 244 ? 53.218 -0.380 -28.012 1.00 55.38 232 THR C CA 1
ATOM 6198 C C . THR C 1 244 ? 52.954 0.819 -27.108 1.00 55.30 232 THR C C 1
ATOM 6199 O O . THR C 1 244 ? 52.438 1.846 -27.580 1.00 56.07 232 THR C O 1
ATOM 6203 N N . PRO C 1 245 ? 53.299 0.706 -25.823 1.00 56.19 233 PRO C N 1
ATOM 6204 C CA . PRO C 1 245 ? 53.128 1.828 -24.913 1.00 57.09 233 PRO C CA 1
ATOM 6205 C C . PRO C 1 245 ? 54.189 2.867 -25.195 1.00 57.70 233 PRO C C 1
ATOM 6206 O O . PRO C 1 245 ? 55.329 2.510 -25.419 1.00 58.94 233 PRO C O 1
ATOM 6210 N N . CYS C 1 246 ? 53.823 4.135 -25.212 1.00 58.22 234 CYS C N 1
ATOM 6211 C CA . CYS C 1 246 ? 54.823 5.181 -25.352 1.00 58.36 234 CYS C CA 1
ATOM 6212 C C . CYS C 1 246 ? 54.586 6.297 -24.330 1.00 58.89 234 CYS C C 1
ATOM 6213 O O . CYS C 1 246 ? 53.703 6.188 -23.475 1.00 56.21 234 CYS C O 1
ATOM 6216 N N . THR C 1 247 ? 55.398 7.352 -24.414 1.00 60.02 235 THR C N 1
ATOM 6217 C CA . THR C 1 247 ? 55.249 8.524 -23.556 1.00 61.10 235 THR C CA 1
ATOM 6218 C C . THR C 1 247 ? 54.671 9.719 -24.315 1.00 61.31 235 THR C C 1
ATOM 6219 O O . THR C 1 247 ? 54.653 9.764 -25.566 1.00 58.96 235 THR C O 1
ATOM 6223 N N . THR C 1 248 ? 54.227 10.690 -23.519 1.00 62.46 236 THR C N 1
ATOM 6224 C CA . THR C 1 248 ? 53.640 11.934 -23.997 1.00 64.66 236 THR C CA 1
ATOM 6225 C C . THR C 1 248 ? 54.650 12.801 -24.780 1.00 65.65 236 THR C C 1
ATOM 6226 O O . THR C 1 248 ? 54.285 13.475 -25.755 1.00 63.74 236 THR C O 1
ATOM 6230 N N . GLU C 1 249 ? 55.915 12.765 -24.362 1.00 67.44 237 GLU C N 1
ATOM 6231 C CA . GLU C 1 249 ? 56.962 13.563 -25.006 1.00 69.67 237 GLU C CA 1
ATOM 6232 C C . GLU C 1 249 ? 57.233 13.152 -26.453 1.00 69.21 237 GLU C C 1
ATOM 6233 O O . GLU C 1 249 ? 57.650 13.973 -27.273 1.00 68.95 237 GLU C O 1
ATOM 6239 N N . GLU C 1 250 ? 56.997 11.875 -26.744 1.00 70.41 238 GLU C N 1
ATOM 6240 C CA . GLU C 1 250 ? 57.237 11.304 -28.065 1.00 71.96 238 GLU C CA 1
ATOM 6241 C C . GLU C 1 250 ? 56.361 11.901 -29.176 1.00 72.92 238 GLU C C 1
ATOM 6242 O O . GLU C 1 250 ? 56.803 12.009 -30.312 1.00 73.73 238 GLU C O 1
ATOM 6248 N N . PHE C 1 251 ? 55.141 12.312 -28.842 1.00 73.98 239 PHE C N 1
ATOM 6249 C CA . PHE C 1 251 ? 54.176 12.788 -29.849 1.00 74.38 239 PHE C CA 1
ATOM 6250 C C . PHE C 1 251 ? 53.447 14.059 -29.339 1.00 75.08 239 PHE C C 1
ATOM 6251 O O . PHE C 1 251 ? 52.286 14.004 -28.916 1.00 75.81 239 PHE C O 1
ATOM 6253 N N . PRO C 1 252 ? 54.142 15.201 -29.395 1.00 74.21 240 PRO C N 1
ATOM 6254 C CA . PRO C 1 252 ? 53.685 16.434 -28.737 1.00 73.07 240 PRO C CA 1
ATOM 6255 C C . PRO C 1 252 ? 52.505 17.150 -29.409 1.00 70.89 240 PRO C C 1
ATOM 6256 O O . PRO C 1 252 ? 52.375 17.145 -30.636 1.00 70.07 240 PRO C O 1
ATOM 6260 N N . ARG C 1 253 ? 51.676 17.785 -28.587 1.00 68.83 241 ARG C N 1
ATOM 6261 C CA . ARG C 1 253 ? 50.477 18.486 -29.055 1.00 66.70 241 ARG C CA 1
ATOM 6262 C C . ARG C 1 253 ? 50.427 19.942 -28.516 1.00 64.78 241 ARG C C 1
ATOM 6263 O O . ARG C 1 253 ? 51.068 20.256 -27.507 1.00 63.52 241 ARG C O 1
ATOM 6266 N N . PRO C 1 254 ? 49.670 20.821 -29.183 1.00 63.78 242 PRO C N 1
ATOM 6267 C CA . PRO C 1 254 ? 49.462 22.210 -28.703 1.00 63.61 242 PRO C CA 1
ATOM 6268 C C . PRO C 1 254 ? 48.887 22.386 -27.266 1.00 60.79 242 PRO C C 1
ATOM 6269 O O . PRO C 1 254 ? 49.320 23.281 -26.528 1.00 59.20 242 PRO C O 1
ATOM 6273 N N . ALA C 1 255 ? 47.929 21.550 -26.879 1.00 59.52 243 ALA C N 1
ATOM 6274 C CA . ALA C 1 255 ? 47.356 21.620 -25.537 1.00 60.21 243 ALA C CA 1
ATOM 6275 C C . ALA C 1 255 ? 48.075 20.677 -24.546 1.00 60.37 243 ALA C C 1
ATOM 6276 O O . ALA C 1 255 ? 48.393 19.518 -24.880 1.00 58.89 243 ALA C O 1
ATOM 6278 N N . LYS C 1 256 ? 48.342 21.198 -23.340 1.00 60.79 244 LYS C N 1
ATOM 6279 C CA . LYS C 1 256 ? 48.819 20.389 -22.206 1.00 62.22 244 LYS C CA 1
ATOM 6280 C C . LYS C 1 256 ? 47.709 19.418 -21.759 1.00 62.21 244 LYS C C 1
ATOM 6281 O O . LYS C 1 256 ? 46.569 19.843 -21.492 1.00 60.07 244 LYS C O 1
ATOM 6287 N N . ARG C 1 257 ? 48.059 18.124 -21.702 1.00 63.22 245 ARG C N 1
ATOM 6288 C CA . ARG C 1 257 ? 47.155 17.056 -21.233 1.00 63.02 245 ARG C CA 1
ATOM 6289 C C . ARG C 1 257 ? 47.597 16.492 -19.904 1.00 60.22 245 ARG C C 1
ATOM 6290 O O . ARG C 1 257 ? 48.801 16.315 -19.691 1.00 60.02 245 ARG C O 1
ATOM 6298 N N . PRO C 1 258 ? 46.636 16.168 -19.037 1.00 57.70 246 PRO C N 1
ATOM 6299 C CA . PRO C 1 258 ? 46.958 15.829 -17.665 1.00 55.76 246 PRO C CA 1
ATOM 6300 C C . PRO C 1 258 ? 47.658 14.484 -17.634 1.00 53.30 246 PRO C C 1
ATOM 6301 O O . PRO C 1 258 ? 47.315 13.592 -18.423 1.00 54.20 246 PRO C O 1
ATOM 6305 N N . LYS C 1 259 ? 48.647 14.338 -16.762 1.00 49.89 247 LYS C N 1
ATOM 6306 C CA . LYS C 1 259 ? 49.263 13.026 -16.559 1.00 49.09 247 LYS C CA 1
ATOM 6307 C C . LYS C 1 259 ? 48.287 12.062 -15.879 1.00 44.39 247 LYS C C 1
ATOM 6308 O O . LYS C 1 259 ? 48.246 10.865 -16.185 1.00 40.58 247 LYS C O 1
ATOM 6311 N N . TYR C 1 260 ? 47.513 12.610 -14.943 1.00 41.50 248 TYR C N 1
ATOM 6312 C CA . TYR C 1 260 ? 46.647 11.827 -14.114 1.00 40.21 248 TYR C CA 1
ATOM 6313 C C . TYR C 1 260 ? 45.346 12.595 -14.041 1.00 40.41 248 TYR C C 1
ATOM 6314 O O . TYR C 1 260 ? 45.314 13.707 -13.539 1.00 39.24 248 TYR C O 1
ATOM 6323 N N . SER C 1 261 ? 44.276 11.998 -14.556 1.00 39.96 249 SER C N 1
ATOM 6324 C CA . SER C 1 261 ? 42.945 12.629 -14.520 1.00 44.87 249 SER C CA 1
ATOM 6325 C C . SER C 1 261 ? 41.867 11.632 -14.110 1.00 41.61 249 SER C C 1
ATOM 6326 O O . SER C 1 261 ? 40.779 11.576 -14.696 1.00 45.01 249 SER C O 1
ATOM 6329 N N . VAL C 1 262 ? 42.180 10.813 -13.118 1.00 38.31 250 VAL C N 1
ATOM 6330 C CA . VAL C 1 262 ? 41.176 9.902 -12.551 1.00 35.84 250 VAL C CA 1
ATOM 6331 C C . VAL C 1 262 ? 40.259 10.707 -11.629 1.00 35.68 250 VAL C C 1
ATOM 6332 O O . VAL C 1 262 ? 40.724 11.328 -10.677 1.00 34.73 250 VAL C O 1
ATOM 6336 N N . LEU C 1 263 ? 38.970 10.733 -11.945 1.00 33.21 251 LEU C N 1
ATOM 6337 C CA . LEU C 1 263 ? 38.011 11.362 -11.089 1.00 32.24 251 LEU C CA 1
ATOM 6338 C C . LEU C 1 263 ? 37.348 10.344 -10.183 1.00 34.23 251 LEU C C 1
ATOM 6339 O O . LEU C 1 263 ? 36.831 9.317 -10.623 1.00 37.18 251 LEU C O 1
ATOM 6344 N N . ARG C 1 264 ? 37.289 10.662 -8.904 1.00 34.26 252 ARG C N 1
ATOM 6345 C CA . ARG C 1 264 ? 36.499 9.870 -8.004 1.00 33.01 252 ARG C CA 1
ATOM 6346 C C . ARG C 1 264 ? 35.079 10.437 -8.063 1.00 31.25 252 ARG C C 1
ATOM 6347 O O . ARG C 1 264 ? 34.919 11.657 -8.014 1.00 32.96 252 ARG C O 1
ATOM 6355 N N . ASN C 1 265 ? 34.081 9.568 -8.183 1.00 33.63 253 ASN C N 1
ATOM 6356 C CA . ASN C 1 265 ? 32.662 9.964 -8.146 1.00 32.52 253 ASN C CA 1
ATOM 6357 C C . ASN C 1 265 ? 32.195 10.068 -6.655 1.00 34.43 253 ASN C C 1
ATOM 6358 O O . ASN C 1 265 ? 31.260 9.390 -6.204 1.00 35.28 253 ASN C O 1
ATOM 6363 N N . TYR C 1 266 ? 32.852 10.950 -5.923 1.00 32.36 254 TYR C N 1
ATOM 6364 C CA . TYR C 1 266 ? 32.715 11.035 -4.476 1.00 30.79 254 TYR C CA 1
ATOM 6365 C C . TYR C 1 266 ? 31.328 11.568 -4.057 1.00 33.59 254 TYR C C 1
ATOM 6366 O O . TYR C 1 266 ? 30.709 11.059 -3.141 1.00 33.11 254 TYR C O 1
ATOM 6383 N N . LEU C 1 268 ? 28.562 11.274 -5.635 1.00 35.42 256 LEU C N 1
ATOM 6384 C CA . LEU C 1 268 ? 27.597 10.182 -5.844 1.00 35.52 256 LEU C CA 1
ATOM 6385 C C . LEU C 1 268 ? 27.689 9.180 -4.709 1.00 34.95 256 LEU C C 1
ATOM 6386 O O . LEU C 1 268 ? 26.675 8.807 -4.136 1.00 33.72 256 LEU C O 1
ATOM 6391 N N . GLU C 1 269 ? 28.910 8.777 -4.385 1.00 35.30 257 GLU C N 1
ATOM 6392 C CA . GLU C 1 269 ? 29.181 7.865 -3.257 1.00 38.19 257 GLU C CA 1
ATOM 6393 C C . GLU C 1 269 ? 28.652 8.394 -1.924 1.00 38.13 257 GLU C C 1
ATOM 6394 O O . GLU C 1 269 ? 28.115 7.632 -1.127 1.00 38.47 257 GLU C O 1
ATOM 6400 N N . LEU C 1 270 ? 28.790 9.697 -1.701 1.00 37.86 258 LEU C N 1
ATOM 6401 C CA . LEU C 1 270 ? 28.339 10.334 -0.458 1.00 37.91 258 LEU C CA 1
ATOM 6402 C C . LEU C 1 270 ? 26.838 10.628 -0.411 1.00 38.53 258 LEU C C 1
ATOM 6403 O O . LEU C 1 270 ? 26.343 10.949 0.662 1.00 38.93 258 LEU C O 1
ATOM 6408 N N . THR C 1 271 ? 26.129 10.556 -1.545 1.00 37.45 259 THR C N 1
ATOM 6409 C CA . THR C 1 271 ? 24.700 10.896 -1.580 1.00 38.19 259 THR C CA 1
ATOM 6410 C C . THR C 1 271 ? 23.838 9.675 -1.999 1.00 40.05 259 THR C C 1
ATOM 6411 O O . THR C 1 271 ? 23.585 8.819 -1.187 1.00 40.16 259 THR C O 1
ATOM 6415 N N . THR C 1 272 ? 23.415 9.571 -3.248 1.00 39.57 260 THR C N 1
ATOM 6416 C CA . THR C 1 272 ? 22.461 8.552 -3.635 1.00 39.41 260 THR C CA 1
ATOM 6417 C C . THR C 1 272 ? 23.057 7.388 -4.410 1.00 40.74 260 THR C C 1
ATOM 6418 O O . THR C 1 272 ? 22.338 6.596 -4.972 1.00 38.72 260 THR C O 1
ATOM 6422 N N . GLY C 1 273 ? 24.379 7.300 -4.476 1.00 36.82 261 GLY C N 1
ATOM 6423 C CA . GLY C 1 273 ? 25.016 6.093 -4.995 1.00 37.62 261 GLY C CA 1
ATOM 6424 C C . GLY C 1 273 ? 25.678 6.276 -6.345 1.00 36.48 261 GLY C C 1
ATOM 6425 O O . GLY C 1 273 ? 25.087 6.863 -7.254 1.00 37.18 261 GLY C O 1
ATOM 6426 N N . ASP C 1 274 ? 26.927 5.776 -6.449 1.00 37.69 262 ASP C N 1
ATOM 6427 C CA . ASP C 1 274 ? 27.669 5.724 -7.716 1.00 37.63 262 ASP C CA 1
ATOM 6428 C C . ASP C 1 274 ? 27.173 4.545 -8.587 1.00 39.49 262 ASP C C 1
ATOM 6429 O O . ASP C 1 274 ? 27.632 3.411 -8.464 1.00 39.37 262 ASP C O 1
ATOM 6434 N N . ILE C 1 275 ? 26.222 4.851 -9.465 1.00 38.61 263 ILE C N 1
ATOM 6435 C CA . ILE C 1 275 ? 25.619 3.868 -10.316 1.00 37.98 263 ILE C CA 1
ATOM 6436 C C . ILE C 1 275 ? 26.393 3.556 -11.584 1.00 38.84 263 ILE C C 1
ATOM 6437 O O . ILE C 1 275 ? 25.932 2.744 -12.392 1.00 39.12 263 ILE C O 1
ATOM 6442 N N . THR C 1 276 ? 27.537 4.215 -11.797 1.00 38.78 264 THR C N 1
ATOM 6443 C CA . THR C 1 276 ? 28.327 3.920 -12.990 1.00 38.38 264 THR C CA 1
ATOM 6444 C C . THR C 1 276 ? 28.903 2.502 -12.872 1.00 38.19 264 THR C C 1
ATOM 6445 O O . THR C 1 276 ? 29.009 1.939 -11.785 1.00 37.51 264 THR C O 1
ATOM 6449 N N . ARG C 1 277 ? 29.289 1.963 -14.014 1.00 36.65 265 ARG C N 1
ATOM 6450 C CA . ARG C 1 277 ? 29.833 0.624 -14.085 1.00 36.23 265 ARG C CA 1
ATOM 6451 C C . ARG C 1 277 ? 31.328 0.722 -14.232 1.00 36.35 265 ARG C C 1
ATOM 6452 O O . ARG C 1 277 ? 31.857 1.790 -14.560 1.00 35.05 265 ARG C O 1
ATOM 6460 N N . GLU C 1 278 ? 31.988 -0.398 -13.949 1.00 37.08 266 GLU C N 1
ATOM 6461 C CA . GLU C 1 278 ? 33.388 -0.620 -14.266 1.00 39.66 266 GLU C CA 1
ATOM 6462 C C . GLU C 1 278 ? 33.588 -0.357 -15.739 1.00 38.01 266 GLU C C 1
ATOM 6463 O O . GLU C 1 278 ? 32.757 -0.759 -16.574 1.00 39.59 266 GLU C O 1
ATOM 6469 N N . TRP C 1 279 ? 34.705 0.259 -16.065 1.00 39.31 267 TRP C N 1
ATOM 6470 C CA . TRP C 1 279 ? 34.918 0.739 -17.408 1.00 38.11 267 TRP C CA 1
ATOM 6471 C C . TRP C 1 279 ? 34.904 -0.342 -18.499 1.00 38.87 267 TRP C C 1
ATOM 6472 O O . TRP C 1 279 ? 34.384 -0.107 -19.603 1.00 37.92 267 TRP C O 1
ATOM 6483 N N . LYS C 1 280 ? 35.430 -1.527 -18.186 1.00 39.62 268 LYS C N 1
ATOM 6484 C CA . LYS C 1 280 ? 35.460 -2.622 -19.141 1.00 40.99 268 LYS C CA 1
ATOM 6485 C C . LYS C 1 280 ? 34.060 -3.134 -19.466 1.00 40.86 268 LYS C C 1
ATOM 6486 O O . LYS C 1 280 ? 33.803 -3.525 -20.593 1.00 41.22 268 LYS C O 1
ATOM 6492 N N . GLU C 1 281 ? 33.160 -3.099 -18.494 1.00 39.93 269 GLU C N 1
ATOM 6493 C CA . GLU C 1 281 ? 31.783 -3.533 -18.685 1.00 43.21 269 GLU C CA 1
ATOM 6494 C C . GLU C 1 281 ? 31.012 -2.601 -19.600 1.00 42.71 269 GLU C C 1
ATOM 6495 O O . GLU C 1 281 ? 30.306 -3.043 -20.498 1.00 43.08 269 GLU C O 1
ATOM 6501 N N . SER C 1 282 ? 31.136 -1.301 -19.359 1.00 41.63 270 SER C N 1
ATOM 6502 C CA . SER C 1 282 ? 30.519 -0.314 -20.215 1.00 39.55 270 SER C CA 1
ATOM 6503 C C . SER C 1 282 ? 31.088 -0.364 -21.642 1.00 39.15 270 SER C C 1
ATOM 6504 O O . SER C 1 282 ? 30.374 -0.111 -22.634 1.00 39.15 270 SER C O 1
ATOM 6507 N N . LEU C 1 283 ? 32.387 -0.639 -21.741 1.00 39.37 271 LEU C N 1
ATOM 6508 C CA . LEU C 1 283 ? 33.051 -0.654 -23.022 1.00 39.23 271 LEU C CA 1
ATOM 6509 C C . LEU C 1 283 ? 32.585 -1.866 -23.814 1.00 39.38 271 LEU C C 1
ATOM 6510 O O . LEU C 1 283 ? 32.255 -1.767 -25.000 1.00 39.97 271 LEU C O 1
ATOM 6515 N N . LYS C 1 284 ? 32.550 -3.017 -23.167 1.00 41.38 272 LYS C N 1
ATOM 6516 C CA . LYS C 1 284 ? 32.071 -4.229 -23.847 1.00 42.43 272 LYS C CA 1
ATOM 6517 C C . LYS C 1 284 ? 30.676 -4.016 -24.397 1.00 41.97 272 LYS C C 1
ATOM 6518 O O . LYS C 1 284 ? 30.384 -4.400 -25.523 1.00 43.76 272 LYS C O 1
ATOM 6522 N N . GLU C 1 285 ? 29.801 -3.412 -23.609 1.00 43.50 273 GLU C N 1
ATOM 6523 C CA . GLU C 1 285 ? 28.423 -3.146 -24.059 1.00 44.15 273 GLU C CA 1
ATOM 6524 C C . GLU C 1 285 ? 28.425 -2.242 -25.299 1.00 43.58 273 GLU C C 1
ATOM 6525 O O . GLU C 1 285 ? 27.609 -2.407 -26.192 1.00 44.27 273 GLU C O 1
ATOM 6531 N N . TYR C 1 286 ? 29.354 -1.296 -25.341 1.00 42.10 274 TYR C N 1
ATOM 6532 C CA . TYR C 1 286 ? 29.452 -0.370 -26.468 1.00 41.99 274 TYR C CA 1
ATOM 6533 C C . TYR C 1 286 ? 29.955 -1.063 -27.727 1.00 42.66 274 TYR C C 1
ATOM 6534 O O . TYR C 1 286 ? 29.347 -0.920 -28.798 1.00 42.42 274 TYR C O 1
ATOM 6543 N N . ILE C 1 287 ? 31.054 -1.807 -27.595 1.00 43.50 275 ILE C N 1
ATOM 6544 C CA . ILE C 1 287 ? 31.619 -2.556 -28.723 1.00 43.51 275 ILE C CA 1
ATOM 6545 C C . ILE C 1 287 ? 30.543 -3.488 -29.299 1.00 43.36 275 ILE C C 1
ATOM 6546 O O . ILE C 1 287 ? 30.375 -3.579 -30.512 1.00 41.79 275 ILE C O 1
ATOM 6551 N N . ASP C 1 288 ? 29.785 -4.152 -28.433 1.00 44.01 276 ASP C N 1
ATOM 6552 C CA . ASP C 1 288 ? 28.710 -5.036 -28.895 1.00 46.03 276 ASP C CA 1
ATOM 6553 C C . ASP C 1 288 ? 27.662 -4.293 -29.736 1.00 47.20 276 ASP C C 1
ATOM 6554 O O . ASP C 1 288 ? 27.198 -4.773 -30.760 1.00 48.04 276 ASP C O 1
ATOM 6559 N N . LEU C 1 289 ? 27.296 -3.106 -29.293 1.00 50.00 277 LEU C N 1
ATOM 6560 C CA . LEU C 1 289 ? 26.397 -2.234 -30.068 1.00 51.41 277 LEU C CA 1
ATOM 6561 C C . LEU C 1 289 ? 26.933 -1.846 -31.456 1.00 51.76 277 LEU C C 1
ATOM 6562 O O . LEU C 1 289 ? 26.179 -1.762 -32.429 1.00 52.77 277 LEU C O 1
ATOM 6567 N N . LEU C 1 290 ? 28.232 -1.570 -31.506 1.00 51.99 278 LEU C N 1
ATOM 6568 C CA . LEU C 1 290 ? 28.933 -1.217 -32.740 1.00 54.30 278 LEU C CA 1
ATOM 6569 C C . LEU C 1 290 ? 28.945 -2.353 -33.720 1.00 57.97 278 LEU C C 1
ATOM 6570 O O . LEU C 1 290 ? 28.696 -2.135 -34.900 1.00 59.00 278 LEU C O 1
ATOM 6575 N N . GLN C 1 291 ? 29.270 -3.557 -33.238 1.00 62.14 279 GLN C N 1
ATOM 6576 C CA . GLN C 1 291 ? 29.304 -4.757 -34.096 1.00 65.88 279 GLN C CA 1
ATOM 6577 C C . GLN C 1 291 ? 27.919 -5.420 -34.171 1.00 67.91 279 GLN C C 1
ATOM 6578 O O . GLN C 1 291 ? 27.777 -6.625 -33.991 1.00 67.20 279 GLN C O 1
#

CATH classification: 3.40.50.720 (+1 more: 3.90.25.10)

Nearest PDB structures (foldseek):
  1vl0-assembly1_B  TM=1.003E+00  e=1.188E-61  Clostridium acetobutylicum ATCC 824
  3sc6-assembly6_F  TM=9.777E-01  e=7.471E-40  Bacillus anthracis str. Ames
  3sc6-assembly5_E  TM=9.644E-01  e=7.758E-38  Bacillus anthracis str. Ames
  1kbz-assembly1_A  TM=9.376E-01  e=2.283E-33  Salmonella enterica subsp. enterica serovar Typhimurium
  8ctr-assembly4_D  TM=9.491E-01  e=2.637E-32  Klebsiella pneumoniae

Foldseek 3Di:
DEEEEEPLPDFLNVLLVVVCPPPPYHYHYDYCVRANLLDQVRLLVCCVVVVGQEYEYPWADPPFQVCQVVLVVRLSGQASSLLSNLQSCVVSNHAYEAEAELQQAQQPDDDAAEPPDDGDHQGSNNVSNVNSVVSNVVRHVRYEYEYEDQEDGDDDHDLVCVVCLQVAQEDEFAQQAKAFHAYSNQVSVVVVVCVVVSVHDYWYDGADDMGGRQVVVVLSCVLVVRRHHYDYDHAVVPDGNTDDHSYRYHDRVCVVPVHRPHHHRSVSVNVRVVVVD/DEEEEPLPDFLNVLLVVVCPPPPDDYDYDYCVRANLLDQVRLLVCCVVVVDQEYEYPWAPPPFQVCQVVLVVRLSGQASSLLSNLQSCVVSNHAYEAEAELQQAQQPDDDAAEPPDDGDHQGSNNVSNVNSVVSNVVRHVLYEYEYEDQEDGDDDHLLVCCVVLVVAQEDEFAQQAKAFHAYSNLVSVVVVVCVVVSVHDYFYAGADDMGGRQVVVVLSCVLLVRNHHYDYDHAVVPDGNTDDRSYRYHDRVCVVPVHRPHHHRSVSVNVRVVVVD/DEEEEEPLPDFLNVLLVVVCPPPPYHYHYDYCVRANLLDLVRLLVVCVVPVGQEYEYPWAPPPFQVCQVVLVVRLSGQASSLLSNLQSCVVSNHAYEAEAELQQAQQPDDDAAEPPDDGDHQGSNNVSNVNSVVSNVVRHVLYEYEYEDQEDGDDDHLLVCCVCLQVAQEDEFAFQAKEFHAYSNLVSVVVVVCVVVSVHDYFYDGADDMGGRQVVVVLSCVLVVRNHHYDYDHAVVDDGNTDDHSYRYHDRVCVVPVHRPHHHRSVSVSVRVVVVD

Organism: Clostridium acetobutylicum (strain ATCC 824 / DSM 792 / JCM 1419 / IAM 19013 / LMG 5710 / NBRC 13948 / NRRL B-527 / VKM B-1787 / 2291 / W) (NCBI:txid272562)

Sequence (830 aa):
HKILITGANGQLGREIQKQLKGKNVEVIPTDVQDLDITNVLAVNKFFNEKKPNVVINCAAHTAVDKCEEQYDLAYKINAIGPKNLAAAAYSVGAEIVQISTDYVFDGEAKEPITEFDEVNPQSAYGKTKLEGENFVKALNPKYYIVRTAWLYGDGNNFVKTINLGKTHDELKVVHDQVGTPTSTVDLARVVLKVIDEKNYGTFHCTCKGICSWYDFAVEIFRLTGIDVKVTPCTTEEFPRPAKRPKYSVLRNYLELTTGDITREWKESLKEYIDLLQKILITGANGQLGREIQKQLKGKNVEVIPTDVQDLDITNVLAVNKFFNEKKPNVVINCAAHTAVDKCEEQYDLAYKINAIGPKNLAAAAYSVGAEIVQISTDYVFDGEAKEPITEFDEVNPQSAYGKTKLEGENFVKALNPKYYIVRTAWLYGDGNNFVKTINLGKTHDELKVVHDQVGTPTSTVDLARVVLKVIDEKNYGTFHCTCKGICSWYDFAVEIFRLTGIDVKVTPCTTEEFPRPAKRPKYSVLRNYLELTTGDITREWKESLKEYIDLLQHKILITGANGQLGREIQKQLKGKNVEVIPTDVQDLDITNVLAVNKFFNEKKPNVVINCAAHTAVDKCEEQYDLAYKINAIGPKNLAAAAYSVGAEIVQISTDYVFDGEAKEPITEFDEVNPQSAYGKTKLEGENFVKALNPKYYIVRTAWLYGDGNNFVKTINLGKTHDELKVVHDQVGTPTSTVDLARVVLKVIDEKNYGTFHCTCKGICSWYDFAVEIFRLTGIDVKVTPCTTEEFPRPAKRPKYSVLRNYLELTTGDITREWKESLKEYIDLLQ

Radius of gyration: 29.33 Å; Cα contacts (8 Å, |Δi|>4): 1862; chains: 3; bounding box: 56×88×86 Å

Solvent-accessible surface area: 33801 Å² total